Protein 2X3L (pdb70)

Nearest PDB structures (foldseek):
  2x3l-assembly1_A  TM=1.002E+00  e=3.158E-95  Staphylococcus aureus
  2x3l-assembly1_B  TM=9.990E-01  e=1.975E-90  Staphylococcus aureus
  4uqv-assembly3_D  TM=6.414E-01  e=1.002E-10  Methanocaldococcus jannaschii
  4lgl-assembly1_A  TM=5.955E-01  e=3.897E-09  Synechocystis sp. PCC 6803 substr. Kazusa
  4lhd-assembly1_B  TM=5.882E-01  e=4.679E-09  Synechocystis sp. PCC 6803 substr. Kazusa

Sequence (843 aa):
PILNKLESLNQEEAISLHVPGHKNMMTIGHLSQLSMTMDKTEIPGLDDLHHPEEVILKSMKQVEKHSDYDGYFLVNGTTSGILSVIQSFSQKKGDILMARNVHKSVLHALDISQQEGHFIETHQSPLTNHYNKVNLHKLVVLTYPNYYGETFNVEEVIKSLHQLNIPVLIDEAHGAHFGLQGFPDSTLNYQADYVVQSFHKTLPALTMGSVLYIHKNAPYRENIIEYLSYFQTSSPSYLIMASLESAAQFYKTYDSTLFFAKRAQLIECLENKGFEMLQVDDPLKLLIKYEGFTGHDIQNWFMNAHIYLELADDYQALAILPLWHHDDTYLFDSLLRKIEDMILPKKSTQLLTTEGNYKPKWCDLKKAKGKVLARHIVPYPPGIPIIFKGETITENMIELVNEYLETGMIVEGIKNNKILVPILNKLESLNQEEAISLHVPGHKNMTIGHLSQLSMTTMDKTEIPGLDDLHHPEEVILKSMKQVEKHSDYDGYFLVNGTTSGILSVIQSFSQKKGDILMARNVHKSVLHALDISQQEGHFIETHQSPLTNHYNKVNLHKLVVLTYPNYYGETFNVEEVIKSLHQLNIPVLIDEAHGAHFGLQGFPDSTLNYQADYVVQSFHKTLPALTMGSVLYIHKNAPYRENIIEYLSYFQTSSPSYLIMASLESAAQFYKTYDSTLFFAKRAQLIECLENKGFEMLQVDDPLKLLIKYEGFTGHDIQNWFMNAHIYLELADDYQALAILPLWHHDDTYLFDSLLRKIEDMILPKKSVQLLTTEGNYKPKYVTWCDLKKAKGKVLARHIVPYPPGIPIIFKGETITENMIELVNEYLETGMIVEGIKNNKILV

Foldseek 3Di:
DVVVVVVVLVVLVFFELFFFQCGNVQAFDLVPDDCVQFDFPDPVDAFLLDGDPDLQVLQVLLDPDPQWGKGKWQQFLLLLLLLVLLLCLVPDDAEEEELLDDVSNLVSCLVSFGKYKYFQFAADPQPRHTADGDDAQEYEEEPGRQLNAGDPVLVVCVVHVVNVHAYAYEAQVCLLAPAPPFHHDCSVNQHQKYKYNLRGRFQAPPSIIMIIGRPPHPPVVSSSNSSPVSHDSTRTPSRSVRSSRRSVCSVVADQPVVVVLLVVVVVLLVVLQWDWRDHRGSQKTWTAHAAFAQVVVQVLCVVLSYHFHQGARGTTIGGHHSDDDSGRHPSVSSSVSSNPRDDDDHDAGAQRDMWIFGSDFAQLVPQAQPFAQAFKAWRVVGDGRDHGRTGDHPVNSVRVVVCVVVVIDIPQADPNTHHD/DVVVVVVVLVVLVFFELFFFQCTVVQDFDLVPDDCVQFDFPDPVDAFLLHGDPPLLVLQVLLDPAPQKGKGKWQQFVLLLLLLVLLLCLPPDDAEEEELQDDVSNLVSCQVSFGKYKYFQWDADPQPRHTADGDDAQEYEYEPGHPLRAHDPVLVVQVVHVVVPHAYAYADQPCPLAPAPPAHHDCSVRQHQKYKYNCRGNFQAPPSIIMIIGRPPHPPVVSSSNSSCVSDDSTGTPSRSVRSSRRSVCSVPADQPVVVVLLVVVCVLCVVLQWDWGDHRGSQKTWTFHAPFAQVVVQVLCVVLSYHFHATARGTTIGRHHSDDDPGRRPSVSSSVSSNPRDDDDHDDGAARHMWIFGSDPKDWAALVPQAQHFAQAFKAWRVVRDGRDHGRTGHHPVNSVVVVVCVVVPIDIPQADPNTHMD

CATH classification: 3.90.1150.150 (+2 more: 3.40.640.10, 3.90.105.10)

Structure (mmCIF, N/CA/C/O backbone):
data_2X3L
#
_entry.id   2X3L
#
_cell.length_a   50.677
_cell.length_b   137.283
_cell.length_c   62.258
_cell.angle_alpha   90.00
_cell.angle_beta   109.64
_cell.angle_gamma   90.00
#
_symmetry.space_group_name_H-M   'P 1 21 1'
#
loop_
_entity.id
_entity.type
_entity.pdbx_description
1 polymer 'ORN/LYS/ARG DECARBOXYLASE FAMILY PROTEIN'
2 non-polymer "PYRIDOXAL-5'-PHOSPHATE"
3 non-polymer 'SAMARIUM (III) ION'
4 non-polymer 1,2-ETHANEDIOL
5 water water
#
loop_
_atom_site.group_PDB
_atom_site.id
_atom_site.type_symbol
_atom_site.label_atom_id
_atom_site.label_alt_id
_atom_site.label_comp_id
_atom_site.label_asym_id
_atom_site.label_entity_id
_atom_site.label_seq_id
_atom_site.pdbx_PDB_ins_code
_atom_site.Cartn_x
_atom_site.Cartn_y
_atom_site.Cartn_z
_atom_site.occupancy
_atom_site.B_iso_or_equiv
_atom_site.auth_seq_id
_atom_site.auth_comp_id
_atom_site.auth_asym_id
_atom_site.auth_atom_id
_atom_site.pdbx_PDB_model_num
ATOM 1 N N . PRO A 1 5 ? -12.833 7.042 19.346 1.00 41.53 5 PRO A N 1
ATOM 2 C CA . PRO A 1 5 ? -13.518 5.745 19.275 1.00 40.96 5 PRO A CA 1
ATOM 3 C C . PRO A 1 5 ? -12.573 4.543 19.158 1.00 39.00 5 PRO A C 1
ATOM 4 O O . PRO A 1 5 ? -12.840 3.495 19.745 1.00 39.12 5 PRO A O 1
ATOM 8 N N . ILE A 1 6 ? -11.488 4.685 18.406 1.00 37.47 6 ILE A N 1
ATOM 9 C CA . ILE A 1 6 ? -10.499 3.614 18.306 1.00 35.54 6 ILE A CA 1
ATOM 10 C C . ILE A 1 6 ? -9.874 3.349 19.680 1.00 35.82 6 ILE A C 1
ATOM 11 O O . ILE A 1 6 ? -9.753 2.189 20.092 1.00 34.85 6 ILE A O 1
ATOM 16 N N . LEU A 1 7 ? -9.498 4.417 20.382 1.00 36.42 7 LEU A N 1
ATOM 17 C CA . LEU A 1 7 ? -8.910 4.285 21.719 1.00 37.32 7 LEU A CA 1
ATOM 18 C C . LEU A 1 7 ? -9.910 3.696 22.723 1.00 38.84 7 LEU A C 1
ATOM 19 O O . LEU A 1 7 ? -9.562 2.764 23.448 1.00 38.85 7 LEU A O 1
ATOM 24 N N . ASN A 1 8 ? -11.136 4.229 22.749 1.00 40.39 8 ASN A N 1
ATOM 25 C CA . ASN A 1 8 ? -12.201 3.745 23.649 1.00 42.45 8 ASN A CA 1
ATOM 26 C C . ASN A 1 8 ? -12.425 2.229 23.549 1.00 41.58 8 ASN A C 1
ATOM 27 O O . ASN A 1 8 ? -12.604 1.548 24.564 1.00 42.67 8 ASN A O 1
ATOM 32 N N . LYS A 1 9 ? -12.426 1.710 22.328 1.00 40.06 9 LYS A N 1
ATOM 33 C CA . LYS A 1 9 ? -12.529 0.269 22.107 1.00 39.24 9 LYS A CA 1
ATOM 34 C C . LYS A 1 9 ? -11.299 -0.466 22.632 1.00 38.23 9 LYS A C 1
ATOM 35 O O . LYS A 1 9 ? -11.423 -1.460 23.341 1.00 38.34 9 LYS A O 1
ATOM 41 N N . LEU A 1 10 ? -10.114 0.024 22.272 1.00 37.29 10 LEU A N 1
ATOM 42 C CA . LEU A 1 10 ? -8.859 -0.573 22.734 1.00 36.41 10 LEU A CA 1
ATOM 43 C C . LEU A 1 10 ? -8.784 -0.611 24.266 1.00 37.93 10 LEU A C 1
ATOM 44 O O . LEU A 1 10 ? -8.349 -1.611 24.838 1.00 37.61 10 LEU A O 1
ATOM 49 N N . GLU A 1 11 ? -9.224 0.461 24.925 1.00 39.63 11 GLU A N 1
ATOM 50 C CA . GLU A 1 11 ? -9.249 0.498 26.394 1.00 41.47 11 GLU A CA 1
ATOM 51 C C . GLU A 1 11 ? -10.231 -0.506 27.006 1.00 42.46 11 GLU A C 1
ATOM 52 O O . GLU A 1 11 ? -9.915 -1.129 28.018 1.00 43.02 11 GLU A O 1
ATOM 58 N N . SER A 1 12 ? -11.415 -0.644 26.408 1.00 42.79 12 SER A N 1
ATOM 59 C CA . SER A 1 12 ? -12.450 -1.558 26.924 1.00 43.92 12 SER A CA 1
ATOM 60 C C . SER A 1 12 ? -12.048 -3.024 26.713 1.00 42.56 12 SER A C 1
ATOM 61 O O . SER A 1 12 ? -12.455 -3.897 27.478 1.00 43.18 12 SER A O 1
ATOM 64 N N . LEU A 1 13 ? -11.267 -3.288 25.666 1.00 40.50 13 LEU A N 1
ATOM 65 C CA . LEU A 1 13 ? -10.646 -4.603 25.478 1.00 39.30 13 LEU A CA 1
ATOM 66 C C . LEU A 1 13 ? -9.690 -4.926 26.638 1.00 39.67 13 LEU A C 1
ATOM 67 O O . LEU A 1 13 ? -9.670 -6.058 27.128 1.00 39.83 13 LEU A O 1
ATOM 72 N N . ASN A 1 14 ? -8.898 -3.939 27.065 1.00 39.70 14 ASN A N 1
ATOM 73 C CA . ASN A 1 14 ? -8.002 -4.111 28.215 1.00 40.24 14 ASN A CA 1
ATOM 74 C C . ASN A 1 14 ? -8.782 -4.290 29.531 1.00 42.37 14 ASN A C 1
ATOM 75 O O . ASN A 1 14 ? -8.375 -5.075 30.389 1.00 42.73 14 ASN A O 1
ATOM 80 N N . GLN A 1 15 ? -9.894 -3.567 29.682 1.00 43.62 15 GLN A N 1
ATOM 81 C CA . GLN A 1 15 ? -10.718 -3.639 30.903 1.00 46.02 15 GLN A CA 1
ATOM 82 C C . GLN A 1 15 ? -11.515 -4.943 31.042 1.00 46.20 15 GLN A C 1
ATOM 83 O O . GLN A 1 15 ? -12.070 -5.227 32.109 1.00 47.63 15 GLN A O 1
ATOM 89 N N . GLU A 1 16 ? -11.581 -5.722 29.965 1.00 44.34 16 GLU A N 1
ATOM 90 C CA . GLU A 1 16 ? -12.313 -6.983 29.957 1.00 44.61 16 GLU A CA 1
ATOM 91 C C . GLU A 1 16 ? -11.346 -8.164 29.802 1.00 43.01 16 GLU A C 1
ATOM 92 O O . GLU A 1 16 ? -11.715 -9.231 29.309 1.00 42.54 16 GLU A O 1
ATOM 98 N N . GLU A 1 17 ? -10.107 -7.952 30.258 1.00 42.56 17 GLU A N 1
ATOM 99 C CA . GLU A 1 17 ? -8.997 -8.922 30.160 1.00 41.06 17 GLU A CA 1
ATOM 100 C C . GLU A 1 17 ? -9.029 -9.820 28.915 1.00 38.70 17 GLU A C 1
ATOM 101 O O . GLU A 1 17 ? -8.994 -11.046 29.004 1.00 38.88 17 GLU A O 1
ATOM 107 N N . ALA A 1 18 ? -9.064 -9.189 27.747 1.00 36.55 18 ALA A N 1
ATOM 108 C CA . ALA A 1 18 ? -9.142 -9.922 26.494 1.00 34.07 18 ALA A CA 1
ATOM 109 C C . ALA A 1 18 ? -7.954 -10.870 26.349 1.00 31.99 18 ALA A C 1
ATOM 110 O O . ALA A 1 18 ? -6.802 -10.455 26.525 1.00 31.31 18 ALA A O 1
ATOM 112 N N . ILE A 1 19 ? -8.249 -12.135 26.045 1.00 30.41 19 ILE A N 1
ATOM 113 C CA . ILE A 1 19 ? -7.226 -13.155 25.811 1.00 28.84 19 ILE A CA 1
ATOM 114 C C . ILE A 1 19 ? -7.026 -13.354 24.303 1.00 26.87 19 ILE A C 1
ATOM 115 O O . ILE A 1 19 ? -7.948 -13.763 23.587 1.00 26.53 19 ILE A O 1
ATOM 120 N N . SER A 1 20 ? -5.814 -13.069 23.834 1.00 25.27 20 SER A N 1
ATOM 121 C CA . SER A 1 20 ? -5.466 -13.212 22.422 1.00 23.36 20 SER A CA 1
ATOM 122 C C . SER A 1 20 ? -5.080 -14.636 22.027 1.00 22.45 20 SER A C 1
ATOM 123 O O . SER A 1 20 ? -4.168 -15.227 22.600 1.00 22.08 20 SER A O 1
ATOM 126 N N . LEU A 1 21 ? -5.796 -15.175 21.047 1.00 21.35 21 LEU A N 1
ATOM 127 C CA . LEU A 1 21 ? -5.305 -16.301 20.258 1.00 20.47 21 LEU A CA 1
ATOM 128 C C . LEU A 1 21 ? -5.201 -15.843 18.797 1.00 19.16 21 LEU A C 1
ATOM 129 O O . LEU A 1 21 ? -5.490 -16.589 17.858 1.00 18.97 21 LEU A O 1
ATOM 134 N N . HIS A 1 22 ? -4.788 -14.590 18.626 1.00 18.93 22 HIS A N 1
ATOM 135 C CA . HIS A 1 22 ? -4.668 -13.970 17.308 1.00 18.11 22 HIS A CA 1
ATOM 136 C C . HIS A 1 22 ? -3.316 -13.260 17.156 1.00 17.57 22 HIS A C 1
ATOM 137 O O . HIS A 1 22 ? -2.529 -13.189 18.098 1.00 18.26 22 HIS A O 1
ATOM 144 N N . VAL A 1 23 ? -3.051 -12.764 15.953 1.00 16.95 23 VAL A N 1
ATOM 145 C CA . VAL A 1 23 ? -1.871 -11.950 15.683 1.00 16.85 23 VAL A CA 1
ATOM 146 C C . VAL A 1 23 ? -2.075 -10.585 16.353 1.00 18.01 23 VAL A C 1
ATOM 147 O O . VAL A 1 23 ? -3.215 -10.145 16.510 1.00 18.60 23 VAL A O 1
ATOM 151 N N . PRO A 1 24 ? -0.986 -9.921 16.793 1.00 18.80 24 PRO A N 1
ATOM 152 C CA . PRO A 1 24 ? 0.425 -10.286 16.697 1.00 18.69 24 PRO A CA 1
ATOM 153 C C . PRO A 1 24 ? 0.903 -11.236 17.792 1.00 19.53 24 PRO A C 1
ATOM 154 O O . PRO A 1 24 ? 0.183 -11.499 18.754 1.00 21.61 24 PRO A O 1
ATOM 158 N N . GLY A 1 25 ? 2.142 -11.692 17.666 1.00 19.48 25 GLY A N 1
ATOM 159 C CA . GLY A 1 25 ? 2.666 -12.752 18.506 1.00 19.91 25 GLY A CA 1
ATOM 160 C C . GLY A 1 25 ? 3.106 -12.387 19.907 1.00 20.95 25 GLY A C 1
ATOM 161 O O . GLY A 1 25 ? 3.602 -13.261 20.605 1.00 21.91 25 GLY A O 1
ATOM 162 N N . HIS A 1 26 ? 2.978 -11.115 20.314 1.00 21.16 26 HIS A N 1
ATOM 163 C CA . HIS A 1 26 ? 3.199 -10.725 21.723 1.00 21.92 26 HIS A CA 1
ATOM 164 C C . HIS A 1 26 ? 1.943 -10.899 22.598 1.00 22.70 26 HIS A C 1
ATOM 165 O O . HIS A 1 26 ? 2.032 -10.869 23.829 1.00 23.30 26 HIS A O 1
ATOM 172 N N . LYS A 1 27 ? 0.786 -11.093 21.958 1.00 22.57 27 LYS A N 1
ATOM 173 C CA . LYS A 1 27 ? -0.446 -11.550 22.632 1.00 23.48 27 LYS A CA 1
ATOM 174 C C . LYS A 1 27 ? -0.934 -10.588 23.715 1.00 24.62 27 LYS A C 1
ATOM 175 O O . LYS A 1 27 ? -1.146 -10.983 24.862 1.00 25.39 27 LYS A O 1
ATOM 181 N N . ASN A 1 28 ? -1.119 -9.324 23.337 1.00 24.67 28 ASN A N 1
ATOM 182 C CA . ASN A 1 28 ? -1.460 -8.258 24.285 1.00 25.84 28 ASN A CA 1
ATOM 183 C C . ASN A 1 28 ? -0.344 -8.034 25.318 1.00 26.95 28 ASN A C 1
ATOM 184 O O . ASN A 1 28 ? -0.599 -7.830 26.511 1.00 28.46 28 ASN A O 1
ATOM 189 N N A MET A 1 29 ? 0.892 -8.095 24.832 0.50 26.41 29 MET A N 1
ATOM 190 N N B MET A 1 29 ? 0.891 -8.061 24.824 0.50 26.49 29 MET A N 1
ATOM 191 C CA A MET A 1 29 ? 2.097 -7.833 25.618 0.50 27.05 29 MET A CA 1
ATOM 192 C CA B MET A 1 29 ? 2.116 -7.831 25.599 0.50 27.18 29 MET A CA 1
ATOM 193 C C A MET A 1 29 ? 2.276 -8.803 26.775 0.50 28.19 29 MET A C 1
ATOM 194 C C B MET A 1 29 ? 2.262 -8.794 26.776 0.50 28.27 29 MET A C 1
ATOM 195 O O A MET A 1 29 ? 2.876 -8.455 27.787 0.50 29.58 29 MET A O 1
ATOM 196 O O B MET A 1 29 ? 2.819 -8.429 27.807 0.50 29.69 29 MET A O 1
ATOM 205 N N . THR A 1 30 ? 1.764 -10.021 26.615 1.00 28.05 30 THR A N 1
ATOM 206 C CA . THR A 1 30 ? 1.936 -11.068 27.619 1.00 29.14 30 THR A CA 1
ATOM 207 C C . THR A 1 30 ? 3.068 -12.018 27.240 1.00 28.59 30 THR A C 1
ATOM 208 O O . THR A 1 30 ? 3.624 -12.692 28.099 1.00 29.32 30 THR A O 1
ATOM 212 N N . ILE A 1 31 ? 3.378 -12.087 25.948 1.00 27.46 31 ILE A N 1
ATOM 213 C CA . ILE A 1 31 ? 4.436 -12.949 25.435 1.00 27.07 31 ILE A CA 1
ATOM 214 C C . ILE A 1 31 ? 5.566 -12.080 24.886 1.00 26.57 31 ILE A C 1
ATOM 215 O O . ILE A 1 31 ? 5.316 -11.134 24.156 1.00 25.79 31 ILE A O 1
ATOM 220 N N . GLY A 1 32 ? 6.800 -12.394 25.266 1.00 27.38 32 GLY A N 1
ATOM 221 C CA . GLY A 1 32 ? 7.977 -11.698 24.773 1.00 27.32 32 GLY A CA 1
ATOM 222 C C . GLY A 1 32 ? 8.551 -10.726 25.787 1.00 28.45 32 GLY A C 1
ATOM 223 O O . GLY A 1 32 ? 8.204 -10.763 26.962 1.00 29.04 32 GLY A O 1
ATOM 224 N N . HIS A 1 33 ? 9.438 -9.853 25.314 1.00 28.70 33 HIS A N 1
ATOM 225 C CA . HIS A 1 33 ? 10.123 -8.896 26.166 1.00 29.92 33 HIS A CA 1
ATOM 226 C C . HIS A 1 33 ? 9.982 -7.460 25.642 1.00 29.85 33 HIS A C 1
ATOM 227 O O . HIS A 1 33 ? 10.875 -6.632 25.835 1.00 30.09 33 HIS A O 1
ATOM 234 N N . LEU A 1 34 ? 8.837 -7.162 25.030 1.00 29.54 34 LEU A N 1
ATOM 235 C CA . LEU A 1 34 ? 8.548 -5.814 24.521 1.00 29.84 34 LEU A CA 1
ATOM 236 C C . LEU A 1 34 ? 8.151 -4.822 25.628 1.00 31.46 34 LEU A C 1
ATOM 237 O O . LEU A 1 34 ? 7.907 -3.642 25.357 1.00 31.72 34 LEU A O 1
ATOM 242 N N . SER A 1 35 ? 8.078 -5.300 26.869 1.00 32.99 35 SER A N 1
ATOM 243 C CA . SER A 1 35 ? 8.005 -4.423 28.041 1.00 34.61 35 SER A CA 1
ATOM 244 C C . SER A 1 35 ? 9.305 -3.616 28.249 1.00 35.31 35 SER A C 1
ATOM 245 O O . SER A 1 35 ? 9.326 -2.669 29.024 1.00 36.39 35 SER A O 1
ATOM 248 N N . GLN A 1 36 ? 10.379 -4.001 27.557 1.00 35.01 36 GLN A N 1
ATOM 249 C CA . GLN A 1 36 ? 11.631 -3.231 27.553 1.00 35.69 36 GLN A CA 1
ATOM 250 C C . GLN A 1 36 ? 11.556 -2.012 26.630 1.00 34.75 36 GLN A C 1
ATOM 251 O O . GLN A 1 36 ? 12.415 -1.129 26.696 1.00 34.76 36 GLN A O 1
ATOM 257 N N . LEU A 1 37 ? 10.536 -1.969 25.769 1.00 33.31 37 LEU A N 1
ATOM 258 C CA . LEU A 1 37 ? 10.317 -0.812 24.911 1.00 32.47 37 LEU A CA 1
ATOM 259 C C . LEU A 1 37 ? 9.478 0.251 25.618 1.00 33.28 37 LEU A C 1
ATOM 260 O O . LEU A 1 37 ? 8.706 -0.046 26.533 1.00 33.39 37 LEU A O 1
ATOM 265 N N . SER A 1 38 ? 9.668 1.497 25.191 1.00 33.33 38 SER A N 1
ATOM 266 C CA . SER A 1 38 ? 8.810 2.610 25.574 1.00 34.08 38 SER A CA 1
ATOM 267 C C . SER A 1 38 ? 8.590 3.500 24.354 1.00 33.45 38 SER A C 1
ATOM 268 O O . SER A 1 38 ? 9.432 3.543 23.446 1.00 32.91 38 SER A O 1
ATOM 271 N N . MET A 1 39 ? 7.462 4.204 24.327 1.00 33.53 39 MET A N 1
ATOM 272 C CA . MET A 1 39 ? 7.182 5.145 23.248 1.00 33.09 39 MET A CA 1
ATOM 273 C C . MET A 1 39 ? 8.076 6.379 23.344 1.00 33.09 39 MET A C 1
ATOM 274 O O . MET A 1 39 ? 8.102 7.192 22.423 1.00 32.91 39 MET A O 1
ATOM 279 N N . THR A 1 40 ? 8.804 6.525 24.450 1.00 33.19 40 THR A N 1
ATOM 280 C CA . THR A 1 40 ? 9.885 7.519 24.523 1.00 33.43 40 THR A CA 1
ATOM 281 C C . THR A 1 40 ? 10.986 7.217 23.488 1.00 31.63 40 THR A C 1
ATOM 282 O O . THR A 1 40 ? 11.672 8.138 23.038 1.00 31.91 40 THR A O 1
ATOM 286 N N . MET A 1 41 ? 11.136 5.942 23.118 1.00 29.94 41 MET A N 1
ATOM 287 C CA . MET A 1 41 ? 12.148 5.495 22.141 1.00 28.80 41 MET A CA 1
ATOM 288 C C . MET A 1 41 ? 11.702 5.628 20.675 1.00 27.37 41 MET A C 1
ATOM 289 O O . MET A 1 41 ? 12.427 5.219 19.762 1.00 26.89 41 MET A O 1
ATOM 294 N N . ASP A 1 42 ? 10.510 6.168 20.443 1.00 26.96 42 ASP A N 1
ATOM 295 C CA . ASP A 1 42 ? 10.044 6.452 19.086 1.00 25.77 42 ASP A CA 1
ATOM 296 C C . ASP A 1 42 ? 10.708 7.751 18.589 1.00 26.29 42 ASP A C 1
ATOM 297 O O . ASP A 1 42 ? 10.176 8.843 18.759 1.00 26.09 42 ASP A O 1
ATOM 302 N N . LYS A 1 43 ? 11.882 7.601 17.983 1.00 26.53 43 LYS A N 1
ATOM 303 C CA . LYS A 1 43 ? 12.739 8.723 17.597 1.00 27.43 43 LYS A CA 1
ATOM 304 C C . LYS A 1 43 ? 12.932 8.734 16.073 1.00 27.03 43 LYS A C 1
ATOM 305 O O . LYS A 1 43 ? 12.019 8.351 15.338 1.00 26.32 43 LYS A O 1
ATOM 311 N N . THR A 1 44 ? 14.100 9.165 15.596 1.00 27.63 44 THR A N 1
ATOM 312 C CA . THR A 1 44 ? 14.333 9.342 14.161 1.00 27.46 44 THR A CA 1
ATOM 313 C C . THR A 1 44 ? 15.829 9.240 13.818 1.00 28.30 44 THR A C 1
ATOM 314 O O . THR A 1 44 ? 16.638 8.925 14.689 1.00 28.37 44 THR A O 1
ATOM 318 N N . GLU A 1 45 ? 16.196 9.512 12.561 1.00 28.76 45 GLU A N 1
ATOM 319 C CA . GLU A 1 45 ? 17.597 9.391 12.126 1.00 29.79 45 GLU A CA 1
ATOM 320 C C . GLU A 1 45 ? 18.516 10.511 12.665 1.00 31.23 45 GLU A C 1
ATOM 321 O O . GLU A 1 45 ? 19.250 11.143 11.909 1.00 31.63 45 GLU A O 1
ATOM 327 N N . ILE A 1 46 ? 18.475 10.724 13.986 1.00 32.08 46 ILE A N 1
ATOM 328 C CA . ILE A 1 46 ? 19.416 11.603 14.684 1.00 33.36 46 ILE A CA 1
ATOM 329 C C . ILE A 1 46 ? 20.775 10.899 14.800 1.00 33.82 46 ILE A C 1
ATOM 330 O O . ILE A 1 46 ? 20.839 9.673 14.742 1.00 33.11 46 ILE A O 1
ATOM 335 N N . PRO A 1 47 ? 21.869 11.665 14.957 1.00 35.46 47 PRO A N 1
ATOM 336 C CA . PRO A 1 47 ? 23.172 10.997 15.135 1.00 36.32 47 PRO A CA 1
ATOM 337 C C . PRO A 1 47 ? 23.170 10.048 16.346 1.00 36.66 47 PRO A C 1
ATOM 338 O O . PRO A 1 47 ? 22.671 10.419 17.410 1.00 37.14 47 PRO A O 1
ATOM 342 N N . GLY A 1 48 ? 23.707 8.840 16.169 1.00 36.83 48 GLY A N 1
ATOM 343 C CA . GLY A 1 48 ? 23.652 7.785 17.188 1.00 37.28 48 GLY A CA 1
ATOM 344 C C . GLY A 1 48 ? 22.723 6.659 16.751 1.00 36.64 48 GLY A C 1
ATOM 345 O O . GLY A 1 48 ? 23.047 5.470 16.871 1.00 36.75 48 GLY A O 1
ATOM 346 N N . LEU A 1 49 ? 21.547 7.031 16.263 1.00 36.03 49 LEU A N 1
ATOM 347 C CA . LEU A 1 49 ? 20.684 6.083 15.585 1.00 35.04 49 LEU A CA 1
ATOM 348 C C . LEU A 1 49 ? 21.127 6.094 14.134 1.00 34.77 49 LEU A C 1
ATOM 349 O O . LEU A 1 49 ? 21.704 7.076 13.664 1.00 36.10 49 LEU A O 1
ATOM 354 N N . ASP A 1 50 ? 20.880 5.003 13.426 1.00 33.72 50 ASP A N 1
ATOM 355 C CA . ASP A 1 50 ? 21.485 4.797 12.106 1.00 33.13 50 ASP A CA 1
ATOM 356 C C . ASP A 1 50 ? 20.569 5.378 11.007 1.00 32.49 50 ASP A C 1
ATOM 357 O O . ASP A 1 50 ? 20.179 6.550 11.083 1.00 32.40 50 ASP A O 1
ATOM 362 N N . ASP A 1 51 ? 20.238 4.565 9.999 1.00 31.48 51 ASP A N 1
ATOM 363 C CA . ASP A 1 51 ? 19.338 4.943 8.913 1.00 30.68 51 ASP A CA 1
ATOM 364 C C . ASP A 1 51 ? 18.942 3.640 8.205 1.00 29.20 51 ASP A C 1
ATOM 365 O O . ASP A 1 51 ? 19.774 3.008 7.568 1.00 28.88 51 ASP A O 1
ATOM 370 N N . LEU A 1 52 ? 17.682 3.229 8.340 1.00 28.12 52 LEU A N 1
ATOM 371 C CA . LEU A 1 52 ? 17.217 1.936 7.803 1.00 27.25 52 LEU A CA 1
ATOM 372 C C . LEU A 1 52 ? 17.475 1.800 6.301 1.00 27.44 52 LEU A C 1
ATOM 373 O O . LEU A 1 52 ? 17.689 0.700 5.804 1.00 26.57 52 LEU A O 1
ATOM 378 N N . HIS A 1 53 ? 17.460 2.921 5.589 1.00 28.38 53 HIS A N 1
ATOM 379 C CA . HIS A 1 53 ? 17.630 2.916 4.139 1.00 29.69 53 HIS A CA 1
ATOM 380 C C . HIS A 1 53 ? 19.099 2.993 3.709 1.00 31.16 53 HIS A C 1
ATOM 381 O O . HIS A 1 53 ? 19.414 2.767 2.536 1.00 32.26 53 HIS A O 1
ATOM 388 N N . HIS A 1 54 ? 19.985 3.308 4.655 1.00 32.19 54 HIS A N 1
ATOM 389 C CA . HIS A 1 54 ? 21.435 3.342 4.421 1.00 33.66 54 HIS A CA 1
ATOM 390 C C . HIS A 1 54 ? 22.178 2.896 5.682 1.00 33.73 54 HIS A C 1
ATOM 391 O O . HIS A 1 54 ? 22.890 3.686 6.288 1.00 34.52 54 HIS A O 1
ATOM 398 N N . PRO A 1 55 ? 22.001 1.626 6.092 1.00 33.24 55 PRO A N 1
ATOM 399 C CA . PRO A 1 55 ? 22.532 1.183 7.385 1.00 33.67 55 PRO A CA 1
ATOM 400 C C . PRO A 1 55 ? 24.018 0.838 7.342 1.00 34.51 55 PRO A C 1
ATOM 401 O O . PRO A 1 55 ? 24.422 -0.019 6.559 1.00 34.44 55 PRO A O 1
ATOM 405 N N . GLU A 1 56 ? 24.810 1.509 8.175 1.00 35.55 56 GLU A N 1
ATOM 406 C CA . GLU A 1 56 ? 26.248 1.220 8.311 1.00 36.81 56 GLU A CA 1
ATOM 407 C C . GLU A 1 56 ? 26.758 1.333 9.765 1.00 37.65 56 GLU A C 1
ATOM 408 O O . GLU A 1 56 ? 27.974 1.354 9.995 1.00 38.93 56 GLU A O 1
ATOM 414 N N . GLU A 1 57 ? 25.842 1.385 10.737 1.00 36.76 57 GLU A N 1
ATOM 415 C CA . GLU A 1 57 ? 26.199 1.463 12.157 1.00 37.43 57 GLU A CA 1
ATOM 416 C C . GLU A 1 57 ? 25.286 0.547 12.996 1.00 36.54 57 GLU A C 1
ATOM 417 O O . GLU A 1 57 ? 25.313 -0.672 12.822 1.00 36.18 57 GLU A O 1
ATOM 423 N N . VAL A 1 58 ? 24.467 1.112 13.882 1.00 36.34 58 VAL A N 1
ATOM 424 C CA . VAL A 1 58 ? 23.743 0.304 14.877 1.00 35.90 58 VAL A CA 1
ATOM 425 C C . VAL A 1 58 ? 22.684 -0.626 14.247 1.00 34.53 58 VAL A C 1
ATOM 426 O O . VAL A 1 58 ? 22.464 -1.735 14.742 1.00 34.37 58 VAL A O 1
ATOM 430 N N . ILE A 1 59 ? 22.053 -0.178 13.161 1.00 33.54 59 ILE A N 1
ATOM 431 C CA . ILE A 1 59 ? 21.025 -0.962 12.459 1.00 32.33 59 ILE A CA 1
ATOM 432 C C . ILE A 1 59 ? 21.639 -2.055 11.575 1.00 32.39 59 ILE A C 1
ATOM 433 O O . ILE A 1 59 ? 21.047 -3.126 11.402 1.00 31.68 59 ILE A O 1
ATOM 438 N N . LEU A 1 60 ? 22.816 -1.782 11.014 1.00 33.20 60 LEU A N 1
ATOM 439 C CA . LEU A 1 60 ? 23.602 -2.804 10.315 1.00 33.65 60 LEU A CA 1
ATOM 440 C C . LEU A 1 60 ? 24.041 -3.898 11.290 1.00 34.16 60 LEU A C 1
ATOM 441 O O . LEU A 1 60 ? 23.944 -5.088 10.981 1.00 33.75 60 LEU A O 1
ATOM 446 N N . LYS A 1 61 ? 24.531 -3.485 12.462 1.00 34.82 61 LYS A N 1
ATOM 447 C CA . LYS A 1 61 ? 24.912 -4.428 13.516 1.00 35.20 61 LYS A CA 1
ATOM 448 C C . LYS A 1 61 ? 23.706 -5.262 13.955 1.00 34.02 61 LYS A C 1
ATOM 449 O O . LYS A 1 61 ? 23.814 -6.480 14.118 1.00 34.25 61 LYS A O 1
ATOM 455 N N . SER A 1 62 ? 22.555 -4.608 14.102 1.00 32.71 62 SER A N 1
ATOM 456 C CA . SER A 1 62 ? 21.307 -5.294 14.437 1.00 31.41 62 SER A CA 1
ATOM 457 C C . SER A 1 62 ? 20.856 -6.264 13.341 1.00 30.69 62 SER A C 1
ATOM 458 O O . SER A 1 62 ? 20.344 -7.332 13.654 1.00 30.77 62 SER A O 1
ATOM 461 N N . MET A 1 63 ? 21.043 -5.902 12.069 1.00 30.26 63 MET A N 1
ATOM 462 C CA . MET A 1 63 ? 20.761 -6.815 10.943 1.00 29.54 63 MET A CA 1
ATOM 463 C C . MET A 1 63 ? 21.584 -8.095 11.075 1.00 30.20 63 MET A C 1
ATOM 464 O O . MET A 1 63 ? 21.072 -9.186 10.865 1.00 29.54 63 MET A O 1
ATOM 469 N N . LYS A 1 64 ? 22.853 -7.953 11.447 1.00 31.80 64 LYS A N 1
ATOM 470 C CA . LYS A 1 64 ? 23.729 -9.109 11.633 1.00 32.89 64 LYS A CA 1
ATOM 471 C C . LYS A 1 64 ? 23.142 -10.053 12.689 1.00 32.54 64 LYS A C 1
ATOM 472 O O . LYS A 1 64 ? 23.179 -11.271 12.524 1.00 32.81 64 LYS A O 1
ATOM 478 N N . GLN A 1 65 ? 22.593 -9.492 13.765 1.00 31.95 65 GLN A N 1
ATOM 479 C CA . GLN A 1 65 ? 21.972 -10.317 14.813 1.00 31.56 65 GLN A CA 1
ATOM 480 C C . GLN A 1 65 ? 20.640 -10.945 14.358 1.00 29.71 65 GLN A C 1
ATOM 481 O O . GLN A 1 65 ? 20.239 -11.988 14.885 1.00 29.90 65 GLN A O 1
ATOM 487 N N . VAL A 1 66 ? 19.966 -10.334 13.382 1.00 27.84 66 VAL A N 1
ATOM 488 C CA . VAL A 1 66 ? 18.712 -10.905 12.842 1.00 26.27 66 VAL A CA 1
ATOM 489 C C . VAL A 1 66 ? 18.934 -12.167 12.003 1.00 25.58 66 VAL A C 1
ATOM 490 O O . VAL A 1 66 ? 17.984 -12.874 11.659 1.00 24.74 66 VAL A O 1
ATOM 494 N N . GLU A 1 67 ? 20.189 -12.437 11.673 1.00 25.93 67 GLU A N 1
ATOM 495 C CA . GLU A 1 67 ? 20.550 -13.594 10.884 1.00 25.68 67 GLU A CA 1
ATOM 496 C C . GLU A 1 67 ? 20.047 -14.902 11.486 1.00 25.03 67 GLU A C 1
ATOM 497 O O . GLU A 1 67 ? 20.180 -15.163 12.682 1.00 24.89 67 GLU A O 1
ATOM 503 N N . LYS A 1 68 ? 19.437 -15.702 10.627 1.00 24.28 68 LYS A N 1
ATOM 504 C CA . LYS A 1 68 ? 19.044 -17.063 10.958 1.00 24.36 68 LYS A CA 1
ATOM 505 C C . LYS A 1 68 ? 19.925 -18.031 10.182 1.00 25.19 68 LYS A C 1
ATOM 506 O O . LYS A 1 68 ? 20.197 -19.137 10.656 1.00 26.32 68 LYS A O 1
ATOM 512 N N . HIS A 1 69 ? 20.378 -17.602 9.002 1.00 24.46 69 HIS A N 1
ATOM 513 C CA . HIS A 1 69 ? 21.170 -18.442 8.108 1.00 25.25 69 HIS A CA 1
ATOM 514 C C . HIS A 1 69 ? 22.293 -17.617 7.467 1.00 25.69 69 HIS A C 1
ATOM 515 O O . HIS A 1 69 ? 22.090 -16.472 7.045 1.00 24.46 69 HIS A O 1
ATOM 522 N N . SER A 1 70 ? 23.476 -18.207 7.398 1.00 26.99 70 SER A N 1
ATOM 523 C CA . SER A 1 70 ? 24.669 -17.515 6.905 1.00 28.00 70 SER A CA 1
ATOM 524 C C . SER A 1 70 ? 24.654 -17.299 5.383 1.00 27.64 70 SER A C 1
ATOM 525 O O . SER A 1 70 ? 25.454 -16.527 4.868 1.00 27.99 70 SER A O 1
ATOM 528 N N . ASP A 1 71 ? 23.749 -17.969 4.671 1.00 26.52 71 ASP A N 1
ATOM 529 C CA . ASP A 1 71 ? 23.611 -17.763 3.227 1.00 26.42 71 ASP A CA 1
ATOM 530 C C . ASP A 1 71 ? 22.718 -16.558 2.876 1.00 24.99 71 ASP A C 1
ATOM 531 O O . ASP A 1 71 ? 22.560 -16.251 1.705 1.00 24.61 71 ASP A O 1
ATOM 536 N N . TYR A 1 72 ? 22.165 -15.885 3.890 1.00 23.94 72 TYR A N 1
ATOM 537 C CA . TYR A 1 72 ? 21.236 -14.766 3.696 1.00 23.01 72 TYR A CA 1
ATOM 538 C C . TYR A 1 72 ? 21.613 -13.495 4.445 1.00 23.23 72 TYR A C 1
ATOM 539 O O . TYR A 1 72 ? 22.202 -13.544 5.520 1.00 23.34 72 TYR A O 1
ATOM 548 N N . ASP A 1 73 ? 21.208 -12.368 3.864 1.00 23.28 73 ASP A N 1
ATOM 549 C CA . ASP A 1 73 ? 21.213 -11.067 4.517 1.00 23.15 73 ASP A CA 1
ATOM 550 C C . ASP A 1 73 ? 19.780 -10.729 4.868 1.00 22.28 73 ASP A C 1
ATOM 551 O O . ASP A 1 73 ? 18.911 -10.782 4.001 1.00 20.91 73 ASP A O 1
ATOM 556 N N . GLY A 1 74 ? 19.539 -10.400 6.139 1.00 22.41 74 GLY A N 1
ATOM 557 C CA . GLY A 1 74 ? 18.214 -10.022 6.617 1.00 22.08 74 GLY A CA 1
ATOM 558 C C . GLY A 1 74 ? 18.041 -8.515 6.551 1.00 22.31 74 GLY A C 1
ATOM 559 O O . GLY A 1 74 ? 18.982 -7.769 6.817 1.00 22.97 74 GLY A O 1
ATOM 560 N N . TYR A 1 75 ? 16.842 -8.073 6.177 1.00 22.05 75 TYR A N 1
ATOM 561 C CA . TYR A 1 75 ? 16.502 -6.644 6.091 1.00 22.19 75 TYR A CA 1
ATOM 562 C C . TYR A 1 75 ? 15.222 -6.346 6.862 1.00 21.61 75 TYR A C 1
ATOM 563 O O . TYR A 1 75 ? 14.206 -7.006 6.643 1.00 21.49 75 TYR A O 1
ATOM 572 N N . PHE A 1 76 ? 15.262 -5.356 7.756 1.00 21.45 76 PHE A N 1
ATOM 573 C CA . PHE A 1 76 ? 14.070 -4.997 8.534 1.00 21.03 76 PHE A CA 1
ATOM 574 C C . PHE A 1 76 ? 12.986 -4.429 7.624 1.00 19.89 76 PHE A C 1
ATOM 575 O O . PHE A 1 76 ? 13.292 -3.696 6.679 1.00 19.84 76 PHE A O 1
ATOM 583 N N . LEU A 1 77 ? 11.736 -4.793 7.914 1.00 18.59 77 LEU A N 1
ATOM 584 C CA . LEU A 1 77 ? 10.568 -4.270 7.223 1.00 18.02 77 LEU A CA 1
ATOM 585 C C . LEU A 1 77 ? 9.619 -3.646 8.252 1.00 17.95 77 LEU A C 1
ATOM 586 O O . LEU A 1 77 ? 9.212 -4.314 9.207 1.00 17.69 77 LEU A O 1
ATOM 591 N N . VAL A 1 78 ? 9.292 -2.366 8.080 1.00 17.80 78 VAL A N 1
ATOM 592 C CA . VAL A 1 78 ? 8.364 -1.680 8.985 1.00 17.91 78 VAL A CA 1
ATOM 593 C C . VAL A 1 78 ? 6.963 -1.559 8.374 1.00 17.35 78 VAL A C 1
ATOM 594 O O . VAL A 1 78 ? 6.011 -1.243 9.083 1.00 17.74 78 VAL A O 1
ATOM 598 N N . ASN A 1 79 ? 6.853 -1.809 7.066 1.00 16.52 79 ASN A N 1
ATOM 599 C CA . ASN A 1 79 ? 5.569 -1.875 6.363 1.00 16.04 79 ASN A CA 1
ATOM 600 C C . ASN A 1 79 ? 5.193 -3.318 5.999 1.00 15.15 79 ASN A C 1
ATOM 601 O O . ASN A 1 79 ? 4.727 -3.595 4.901 1.00 14.10 79 ASN A O 1
ATOM 606 N N . GLY A 1 80 ? 5.415 -4.230 6.935 1.00 15.60 80 GLY A N 1
ATOM 607 C CA . GLY A 1 80 ? 4.995 -5.615 6.794 1.00 15.75 80 GLY A CA 1
ATOM 608 C C . GLY A 1 80 ? 5.752 -6.417 5.752 1.00 15.54 80 GLY A C 1
ATOM 609 O O . GLY A 1 80 ? 6.667 -5.925 5.110 1.00 16.14 80 GLY A O 1
ATOM 610 N N . THR A 1 81 ? 5.358 -7.676 5.607 1.00 15.72 81 THR A N 1
ATOM 611 C CA . THR A 1 81 ? 5.881 -8.549 4.571 1.00 15.49 81 THR A CA 1
ATOM 612 C C . THR A 1 81 ? 5.450 -8.026 3.207 1.00 15.71 81 THR A C 1
ATOM 613 O O . THR A 1 81 ? 6.133 -8.233 2.217 1.00 15.70 81 THR A O 1
ATOM 617 N N . THR A 1 82 ? 4.305 -7.345 3.175 1.00 16.12 82 THR A N 1
ATOM 618 C CA . THR A 1 82 ? 3.832 -6.636 1.999 1.00 15.81 82 THR A CA 1
ATOM 619 C C . THR A 1 82 ? 4.949 -5.849 1.312 1.00 16.57 82 THR A C 1
ATOM 620 O O . THR A 1 82 ? 5.215 -6.065 0.124 1.00 16.69 82 THR A O 1
ATOM 624 N N . SER A 1 83 ? 5.619 -4.969 2.055 1.00 16.77 83 SER A N 1
ATOM 625 C CA . SER A 1 83 ? 6.664 -4.113 1.463 1.00 17.31 83 SER A CA 1
ATOM 626 C C . SER A 1 83 ? 7.790 -4.943 0.854 1.00 17.12 83 SER A C 1
ATOM 627 O O . SER A 1 83 ? 8.286 -4.638 -0.243 1.00 16.92 83 SER A O 1
ATOM 630 N N . GLY A 1 84 ? 8.157 -6.003 1.569 1.00 16.96 84 GLY A N 1
ATOM 631 C CA . GLY A 1 84 ? 9.095 -7.004 1.079 1.00 16.62 84 GLY A CA 1
ATOM 632 C C . GLY A 1 84 ? 8.619 -7.664 -0.198 1.00 16.06 84 GLY A C 1
ATOM 633 O O . GLY A 1 84 ? 9.362 -7.740 -1.163 1.00 16.20 84 GLY A O 1
ATOM 634 N N . ILE A 1 85 ? 7.372 -8.133 -0.223 1.00 15.55 85 ILE A N 1
ATOM 635 C CA . ILE A 1 85 ? 6.866 -8.775 -1.437 1.00 15.01 85 ILE A CA 1
ATOM 636 C C . ILE A 1 85 ? 6.920 -7.790 -2.614 1.00 14.93 85 ILE A C 1
ATOM 637 O O . ILE A 1 85 ? 7.368 -8.133 -3.694 1.00 14.63 85 ILE A O 1
ATOM 642 N N . LEU A 1 86 ? 6.495 -6.555 -2.382 1.00 14.67 86 LEU A N 1
ATOM 643 C CA . LEU A 1 86 ? 6.504 -5.534 -3.430 1.00 14.82 86 LEU A CA 1
ATOM 644 C C . LEU A 1 86 ? 7.928 -5.266 -3.955 1.00 14.88 86 LEU A C 1
ATOM 645 O O . LEU A 1 86 ? 8.150 -5.143 -5.154 1.00 14.96 86 LEU A O 1
ATOM 650 N N . SER A 1 87 ? 8.896 -5.237 -3.051 1.00 14.26 87 SER A N 1
ATOM 651 C CA . SER A 1 87 ? 10.273 -4.924 -3.428 1.00 14.67 87 SER A CA 1
ATOM 652 C C . SER A 1 87 ? 10.913 -6.010 -4.322 1.00 14.98 87 SER A C 1
ATOM 653 O O . SER A 1 87 ? 11.519 -5.710 -5.337 1.00 15.41 87 SER A O 1
ATOM 658 N N . VAL A 1 88 ? 10.735 -7.267 -3.960 1.00 14.89 88 VAL A N 1
ATOM 659 C CA . VAL A 1 88 ? 11.253 -8.383 -4.752 1.00 15.19 88 VAL A CA 1
ATOM 660 C C . VAL A 1 88 ? 10.660 -8.423 -6.162 1.00 15.81 88 VAL A C 1
ATOM 661 O O . VAL A 1 88 ? 11.393 -8.470 -7.139 1.00 16.50 88 VAL A O 1
ATOM 665 N N . ILE A 1 89 ? 9.330 -8.365 -6.261 1.00 15.61 89 ILE A N 1
ATOM 666 C CA . ILE A 1 89 ? 8.648 -8.508 -7.542 1.00 15.95 89 ILE A CA 1
ATOM 667 C C . ILE A 1 89 ? 8.932 -7.368 -8.506 1.00 17.12 89 ILE A C 1
ATOM 668 O O . ILE A 1 89 ? 9.170 -7.610 -9.693 1.00 17.48 89 ILE A O 1
ATOM 673 N N . GLN A 1 90 ? 8.933 -6.139 -7.993 1.00 17.55 90 GLN A N 1
ATOM 674 C CA . GLN A 1 90 ? 9.232 -4.942 -8.792 1.00 19.37 90 GLN A CA 1
ATOM 675 C C . GLN A 1 90 ? 10.549 -5.072 -9.576 1.00 20.89 90 GLN A C 1
ATOM 676 O O . GLN A 1 90 ? 10.660 -4.634 -10.724 1.00 22.04 90 GLN A O 1
ATOM 682 N N . SER A 1 91 ? 11.540 -5.693 -8.949 1.00 21.64 91 SER A N 1
ATOM 683 C CA . SER A 1 91 ? 12.864 -5.830 -9.539 1.00 22.90 91 SER A CA 1
ATOM 684 C C . SER A 1 91 ? 12.902 -6.693 -10.805 1.00 23.71 91 SER A C 1
ATOM 685 O O . SER A 1 91 ? 13.844 -6.592 -11.575 1.00 23.70 91 SER A O 1
ATOM 688 N N . PHE A 1 92 ? 11.894 -7.549 -11.002 1.00 23.44 92 PHE A N 1
ATOM 689 C CA . PHE A 1 92 ? 11.807 -8.400 -12.195 1.00 24.44 92 PHE A CA 1
ATOM 690 C C . PHE A 1 92 ? 11.069 -7.734 -13.380 1.00 25.74 92 PHE A C 1
ATOM 691 O O . PHE A 1 92 ? 10.986 -8.312 -14.470 1.00 26.08 92 PHE A O 1
ATOM 699 N N . SER A 1 93 ? 10.565 -6.517 -13.170 1.00 26.50 93 SER A N 1
ATOM 700 C CA . SER A 1 93 ? 9.688 -5.844 -14.131 1.00 27.93 93 SER A CA 1
ATOM 701 C C . SER A 1 93 ? 10.258 -5.700 -15.543 1.00 30.05 93 SER A C 1
ATOM 702 O O . SER A 1 93 ? 9.560 -5.950 -16.518 1.00 30.56 93 SER A O 1
ATOM 705 N N . GLN A 1 94 ? 11.516 -5.306 -15.673 1.00 32.11 94 GLN A N 1
ATOM 706 C CA . GLN A 1 94 ? 12.075 -5.090 -17.015 1.00 34.59 94 GLN A CA 1
ATOM 707 C C . GLN A 1 94 ? 12.612 -6.378 -17.664 1.00 35.48 94 GLN A C 1
ATOM 708 O O . GLN A 1 94 ? 13.112 -6.344 -18.792 1.00 37.21 94 GLN A O 1
ATOM 714 N N . LYS A 1 95 ? 12.490 -7.507 -16.966 1.00 34.74 95 LYS A N 1
ATOM 715 C CA . LYS A 1 95 ? 12.956 -8.795 -17.480 1.00 35.29 95 LYS A CA 1
ATOM 716 C C . LYS A 1 95 ? 11.836 -9.575 -18.146 1.00 34.87 95 LYS A C 1
ATOM 717 O O . LYS A 1 95 ? 10.667 -9.419 -17.800 1.00 33.38 95 LYS A O 1
ATOM 723 N N . LYS A 1 96 ? 12.217 -10.425 -19.098 1.00 29.79 96 LYS A N 1
ATOM 724 C CA . LYS A 1 96 ? 11.259 -11.145 -19.926 1.00 30.37 96 LYS A CA 1
ATOM 725 C C . LYS A 1 96 ? 10.768 -12.388 -19.195 1.00 29.21 96 LYS A C 1
ATOM 726 O O . LYS A 1 96 ? 11.495 -12.986 -18.396 1.00 28.75 96 LYS A O 1
ATOM 732 N N . GLY A 1 97 ? 9.523 -12.765 -19.476 1.00 28.37 97 GLY A N 1
ATOM 733 C CA . GLY A 1 97 ? 8.912 -13.943 -18.892 1.00 27.30 97 GLY A CA 1
ATOM 734 C C . GLY A 1 97 ? 7.866 -13.545 -17.878 1.00 24.94 97 GLY A C 1
ATOM 735 O O . GLY A 1 97 ? 7.722 -12.372 -17.557 1.00 24.37 97 GLY A O 1
ATOM 736 N N . ASP A 1 98 ? 7.123 -14.528 -17.394 1.00 23.83 98 ASP A N 1
ATOM 737 C CA . ASP A 1 98 ? 6.034 -14.275 -16.458 1.00 21.97 98 ASP A CA 1
ATOM 738 C C . ASP A 1 98 ? 6.409 -14.726 -15.053 1.00 20.20 98 ASP A C 1
ATOM 739 O O . ASP A 1 98 ? 7.405 -15.417 -14.856 1.00 20.36 98 ASP A O 1
ATOM 744 N N . ILE A 1 99 ? 5.619 -14.300 -14.079 1.00 18.64 99 ILE A N 1
ATOM 745 C CA . ILE A 1 99 ? 5.809 -14.688 -12.697 1.00 17.30 99 ILE A CA 1
ATOM 746 C C . ILE A 1 99 ? 4.833 -15.830 -12.398 1.00 17.19 99 ILE A C 1
ATOM 747 O O . ILE A 1 99 ? 3.617 -15.695 -12.553 1.00 16.69 99 ILE A O 1
ATOM 752 N N . LEU A 1 100 ? 5.386 -16.961 -11.983 1.00 17.26 100 LEU A N 1
ATOM 753 C CA . LEU A 1 100 ? 4.614 -18.172 -11.732 1.00 17.21 100 LEU A CA 1
ATOM 754 C C . LEU A 1 100 ? 4.080 -18.087 -10.291 1.00 16.21 100 LEU A C 1
ATOM 755 O O . LEU A 1 100 ? 4.771 -17.597 -9.405 1.00 15.95 100 LEU A O 1
ATOM 760 N N . MET A 1 101 ? 2.837 -18.508 -10.059 1.00 16.17 101 MET A N 1
ATOM 761 C CA . MET A 1 101 ? 2.179 -18.256 -8.772 1.00 15.02 101 MET A CA 1
ATOM 762 C C . MET A 1 101 ? 1.291 -19.403 -8.307 1.00 15.40 101 MET A C 1
ATOM 763 O O . MET A 1 101 ? 0.496 -19.926 -9.081 1.00 15.45 101 MET A O 1
ATOM 768 N N . ALA A 1 102 ? 1.429 -19.769 -7.030 1.00 14.88 102 ALA A N 1
ATOM 769 C CA . ALA A 1 102 ? 0.428 -20.555 -6.315 1.00 14.92 102 ALA A CA 1
ATOM 770 C C . ALA A 1 102 ? -0.927 -19.818 -6.280 1.00 14.70 102 ALA A C 1
ATOM 771 O O . ALA A 1 102 ? -0.984 -18.585 -6.282 1.00 14.14 102 ALA A O 1
ATOM 773 N N . ARG A 1 103 ? -2.018 -20.580 -6.257 1.00 15.17 103 ARG A N 1
ATOM 774 C CA . ARG A 1 103 ? -3.357 -19.983 -6.240 1.00 15.51 103 ARG A CA 1
ATOM 775 C C . ARG A 1 103 ? -3.710 -19.412 -4.868 1.00 14.86 103 ARG A C 1
ATOM 776 O O . ARG A 1 103 ? -4.680 -18.677 -4.745 1.00 15.62 103 ARG A O 1
ATOM 784 N N . ASN A 1 104 ? -2.919 -19.747 -3.851 1.00 14.68 104 ASN A N 1
ATOM 785 C CA . ASN A 1 104 ? -3.052 -19.123 -2.542 1.00 14.40 104 ASN A CA 1
ATOM 786 C C . ASN A 1 104 ? -1.959 -18.075 -2.264 1.00 14.14 104 ASN A C 1
ATOM 787 O O . ASN A 1 104 ? -1.552 -17.870 -1.117 1.00 13.41 104 ASN A O 1
ATOM 792 N N . VAL A 1 105 ? -1.479 -17.408 -3.309 1.00 14.09 105 VAL A N 1
ATOM 793 C CA . VAL A 1 105 ? -0.636 -16.245 -3.081 1.00 13.85 105 VAL A CA 1
ATOM 794 C C . VAL A 1 105 ? -1.490 -15.181 -2.410 1.00 14.25 105 VAL A C 1
ATOM 795 O O . VAL A 1 105 ? -2.720 -15.123 -2.594 1.00 13.83 105 VAL A O 1
ATOM 799 N N . HIS A 1 106 ? -0.824 -14.373 -1.603 1.00 13.98 106 HIS A N 1
ATOM 800 C CA . HIS A 1 106 ? -1.457 -13.294 -0.863 1.00 14.79 106 HIS A CA 1
ATOM 801 C C . HIS A 1 106 ? -1.761 -12.150 -1.836 1.00 15.22 106 HIS A C 1
ATOM 802 O O . HIS A 1 106 ? -1.144 -12.048 -2.900 1.00 14.20 106 HIS A O 1
ATOM 809 N N . LYS A 1 107 ? -2.720 -11.305 -1.472 1.00 16.12 107 LYS A N 1
ATOM 810 C CA . LYS A 1 107 ? -3.133 -10.185 -2.316 1.00 16.90 107 LYS A CA 1
ATOM 811 C C . LYS A 1 107 ? -1.979 -9.245 -2.717 1.00 16.68 107 LYS A C 1
ATOM 812 O O . LYS A 1 107 ? -1.999 -8.693 -3.807 1.00 17.04 107 LYS A O 1
ATOM 818 N N . SER A 1 108 ? -0.976 -9.077 -1.852 1.00 16.04 108 SER A N 1
ATOM 819 C CA . SER A 1 108 ? 0.160 -8.195 -2.145 1.00 15.77 108 SER A CA 1
ATOM 820 C C . SER A 1 108 ? 0.949 -8.651 -3.373 1.00 14.70 108 SER A C 1
ATOM 821 O O . SER A 1 108 ? 1.588 -7.843 -4.041 1.00 14.73 108 SER A O 1
ATOM 824 N N . VAL A 1 109 ? 0.911 -9.952 -3.654 1.00 13.77 109 VAL A N 1
ATOM 825 C CA . VAL A 1 109 ? 1.579 -10.513 -4.815 1.00 13.08 109 VAL A CA 1
ATOM 826 C C . VAL A 1 109 ? 0.888 -10.040 -6.082 1.00 13.40 109 VAL A C 1
ATOM 827 O O . VAL A 1 109 ? 1.537 -9.551 -7.023 1.00 13.94 109 VAL A O 1
ATOM 831 N N . LEU A 1 110 ? -0.435 -10.135 -6.095 1.00 13.93 110 LEU A N 1
ATOM 832 C CA . LEU A 1 110 ? -1.210 -9.659 -7.237 1.00 15.01 110 LEU A CA 1
ATOM 833 C C . LEU A 1 110 ? -1.157 -8.134 -7.312 1.00 15.79 110 LEU A C 1
ATOM 834 O O . LEU A 1 110 ? -1.150 -7.570 -8.404 1.00 16.34 110 LEU A O 1
ATOM 839 N N . HIS A 1 111 ? -1.138 -7.473 -6.159 1.00 16.28 111 HIS A N 1
ATOM 840 C CA . HIS A 1 111 ? -0.984 -6.017 -6.146 1.00 17.40 111 HIS A CA 1
ATOM 841 C C . HIS A 1 111 ? 0.335 -5.659 -6.820 1.00 17.47 111 HIS A C 1
ATOM 842 O O . HIS A 1 111 ? 0.414 -4.694 -7.592 1.00 18.27 111 HIS A O 1
ATOM 849 N N . ALA A 1 112 ? 1.367 -6.454 -6.528 1.00 16.69 112 ALA A N 1
ATOM 850 C CA . ALA A 1 112 ? 2.708 -6.187 -7.027 1.00 16.99 112 ALA A CA 1
ATOM 851 C C . ALA A 1 112 ? 2.766 -6.336 -8.546 1.00 17.25 112 ALA A C 1
ATOM 852 O O . ALA A 1 112 ? 3.318 -5.471 -9.215 1.00 17.34 112 ALA A O 1
ATOM 854 N N . LEU A 1 113 ? 2.181 -7.408 -9.092 1.00 17.22 113 LEU A N 1
ATOM 855 C CA . LEU A 1 113 ? 2.106 -7.554 -10.551 1.00 17.90 113 LEU A CA 1
ATOM 856 C C . LEU A 1 113 ? 1.346 -6.408 -11.199 1.00 19.12 113 LEU A C 1
ATOM 857 O O . LEU A 1 113 ? 1.694 -5.992 -12.299 1.00 19.99 113 LEU A O 1
ATOM 862 N N . ASP A 1 114 ? 0.316 -5.911 -10.518 1.00 19.44 114 ASP A N 1
ATOM 863 C CA . ASP A 1 114 ? -0.544 -4.864 -11.063 1.00 21.15 114 ASP A CA 1
ATOM 864 C C . ASP A 1 114 ? 0.188 -3.539 -11.098 1.00 21.52 114 ASP A C 1
ATOM 865 O O . ASP A 1 114 ? 0.143 -2.830 -12.098 1.00 21.85 114 ASP A O 1
ATOM 870 N N . ILE A 1 115 ? 0.861 -3.196 -10.006 1.00 21.19 115 ILE A N 1
ATOM 871 C CA . ILE A 1 115 ? 1.596 -1.918 -9.974 1.00 21.73 115 ILE A CA 1
ATOM 872 C C . ILE A 1 115 ? 2.802 -1.952 -10.915 1.00 21.30 115 ILE A C 1
ATOM 873 O O . ILE A 1 115 ? 3.119 -0.943 -11.555 1.00 21.75 115 ILE A O 1
ATOM 878 N N . SER A 1 116 ? 3.452 -3.113 -11.010 1.00 19.49 116 SER A N 1
ATOM 879 C CA . SER A 1 116 ? 4.646 -3.270 -11.849 1.00 19.41 116 SER A CA 1
ATOM 880 C C . SER A 1 116 ? 4.286 -3.649 -13.283 1.00 19.41 116 SER A C 1
ATOM 881 O O . SER A 1 116 ? 5.145 -3.622 -14.151 1.00 19.64 116 SER A O 1
ATOM 884 N N . GLN A 1 117 ? 3.028 -4.023 -13.517 1.00 19.63 117 GLN A N 1
ATOM 885 C CA . GLN A 1 117 ? 2.534 -4.387 -14.851 1.00 20.36 117 GLN A CA 1
ATOM 886 C C . GLN A 1 117 ? 3.307 -5.569 -15.439 1.00 19.93 117 GLN A C 1
ATOM 887 O O . GLN A 1 117 ? 3.893 -5.473 -16.515 1.00 20.37 117 GLN A O 1
ATOM 893 N N . GLN A 1 118 ? 3.291 -6.682 -14.716 1.00 19.26 118 GLN A N 1
ATOM 894 C CA . GLN A 1 118 ? 3.950 -7.907 -15.157 1.00 19.03 118 GLN A CA 1
ATOM 895 C C . GLN A 1 118 ? 2.949 -9.023 -15.427 1.00 19.43 118 GLN A C 1
ATOM 896 O O . GLN A 1 118 ? 1.950 -9.167 -14.711 1.00 17.68 118 GLN A O 1
ATOM 902 N N . GLU A 1 119 ? 3.228 -9.793 -16.480 1.00 20.63 119 GLU A N 1
ATOM 903 C CA . GLU A 1 119 ? 2.488 -11.012 -16.788 1.00 21.45 119 GLU A CA 1
ATOM 904 C C . GLU A 1 119 ? 2.645 -12.041 -15.673 1.00 19.84 119 GLU A C 1
ATOM 905 O O . GLU A 1 119 ? 3.732 -12.195 -15.109 1.00 19.48 119 GLU A O 1
ATOM 911 N N . GLY A 1 120 ? 1.574 -12.785 -15.414 1.00 19.32 120 GLY A N 1
ATOM 912 C CA . GLY A 1 120 ? 1.585 -13.835 -14.423 1.00 18.58 120 GLY A CA 1
ATOM 913 C C . GLY A 1 120 ? 1.071 -15.145 -14.969 1.00 19.21 120 GLY A C 1
ATOM 914 O O . GLY A 1 120 ? 0.524 -15.209 -16.066 1.00 19.53 120 GLY A O 1
ATOM 915 N N . HIS A 1 121 ? 1.250 -16.196 -14.181 1.00 19.14 121 HIS A N 1
ATOM 916 C CA . HIS A 1 121 ? 0.682 -17.501 -14.495 1.00 19.75 121 HIS A CA 1
ATOM 917 C C . HIS A 1 121 ? 0.525 -18.274 -13.210 1.00 18.72 121 HIS A C 1
ATOM 918 O O . HIS A 1 121 ? 1.461 -18.351 -12.416 1.00 17.80 121 HIS A O 1
ATOM 925 N N . PHE A 1 122 ? -0.655 -18.854 -13.007 1.00 18.88 122 PHE A N 1
ATOM 926 C CA . PHE A 1 122 ? -0.901 -19.648 -11.816 1.00 18.13 122 PHE A CA 1
ATOM 927 C C . PHE A 1 122 ? -0.475 -21.092 -12.060 1.00 18.67 122 PHE A C 1
ATOM 928 O O . PHE A 1 122 ? -0.713 -21.625 -13.139 1.00 19.87 122 PHE A O 1
ATOM 936 N N . ILE A 1 123 ? 0.176 -21.691 -11.062 1.00 18.05 123 ILE A N 1
ATOM 937 C CA . ILE A 1 123 ? 0.585 -23.106 -11.100 1.00 19.01 123 ILE A CA 1
ATOM 938 C C . ILE A 1 123 ? -0.579 -23.933 -10.636 1.00 18.76 123 ILE A C 1
ATOM 939 O O . ILE A 1 123 ? -1.364 -23.485 -9.779 1.00 17.09 123 ILE A O 1
ATOM 944 N N . GLU A 1 124 ? -0.655 -25.171 -11.107 1.00 19.53 124 GLU A N 1
ATOM 945 C CA . GLU A 1 124 ? -1.650 -26.072 -10.565 1.00 19.92 124 GLU A CA 1
ATOM 946 C C . GLU A 1 124 ? -1.471 -26.086 -9.044 1.00 18.63 124 GLU A C 1
ATOM 947 O O . GLU A 1 124 ? -0.355 -26.202 -8.550 1.00 18.39 124 GLU A O 1
ATOM 953 N N . THR A 1 125 ? -2.568 -25.900 -8.314 1.00 18.15 125 THR A N 1
ATOM 954 C CA . THR A 1 125 ? -2.525 -25.764 -6.862 1.00 17.23 125 THR A CA 1
ATOM 955 C C . THR A 1 125 ? -3.631 -26.608 -6.299 1.00 18.13 125 THR A C 1
ATOM 956 O O . THR A 1 125 ? -4.779 -26.489 -6.736 1.00 18.98 125 THR A O 1
ATOM 960 N N . HIS A 1 126 ? -3.288 -27.483 -5.357 1.00 19.09 126 HIS A N 1
ATOM 961 C CA . HIS A 1 126 ? -4.218 -28.499 -4.865 1.00 20.05 126 HIS A CA 1
ATOM 962 C C . HIS A 1 126 ? -4.907 -28.095 -3.562 1.00 19.34 126 HIS A C 1
ATOM 963 O O . HIS A 1 126 ? -4.444 -27.191 -2.857 1.00 18.00 126 HIS A O 1
ATOM 970 N N . GLN A 1 127 ? -6.005 -28.791 -3.255 1.00 19.73 127 GLN A N 1
ATOM 971 C CA . GLN A 1 127 ? -6.825 -28.544 -2.069 1.00 19.63 127 GLN A CA 1
ATOM 972 C C . GLN A 1 127 ? -6.550 -29.596 -0.998 1.00 20.19 127 GLN A C 1
ATOM 973 O O . GLN A 1 127 ? -6.589 -30.789 -1.279 1.00 21.56 127 GLN A O 1
ATOM 979 N N . SER A 1 128 ? -6.274 -29.145 0.225 1.00 19.41 128 SER A N 1
ATOM 980 C CA . SER A 1 128 ? -6.015 -30.044 1.338 1.00 19.88 128 SER A CA 1
ATOM 981 C C . SER A 1 128 ? -7.241 -30.869 1.681 1.00 20.73 128 SER A C 1
ATOM 982 O O . SER A 1 128 ? -8.285 -30.308 1.950 1.00 20.49 128 SER A O 1
ATOM 985 N N . PRO A 1 129 ? -7.107 -32.199 1.744 1.00 22.13 129 PRO A N 1
ATOM 986 C CA . PRO A 1 129 ? -8.226 -32.980 2.247 1.00 23.22 129 PRO A CA 1
ATOM 987 C C . PRO A 1 129 ? -8.512 -32.719 3.743 1.00 23.14 129 PRO A C 1
ATOM 988 O O . PRO A 1 129 ? -9.609 -33.024 4.219 1.00 23.95 129 PRO A O 1
ATOM 992 N N . LEU A 1 130 ? -7.537 -32.156 4.460 1.00 22.31 130 LEU A N 1
ATOM 993 C CA . LEU A 1 130 ? -7.655 -31.914 5.903 1.00 22.36 130 LEU A CA 1
ATOM 994 C C . LEU A 1 130 ? -8.401 -30.611 6.194 1.00 21.22 130 LEU A C 1
ATOM 995 O O . LEU A 1 130 ? -9.376 -30.612 6.949 1.00 21.91 130 LEU A O 1
ATOM 1000 N N . THR A 1 131 ? -7.951 -29.518 5.577 1.00 19.68 131 THR A N 1
ATOM 1001 C CA . THR A 1 131 ? -8.486 -28.173 5.838 1.00 18.83 131 THR A CA 1
ATOM 1002 C C . THR A 1 131 ? -9.450 -27.673 4.767 1.00 19.26 131 THR A C 1
ATOM 1003 O O . THR A 1 131 ? -10.147 -26.682 4.983 1.00 19.36 131 THR A O 1
ATOM 1007 N N . ASN A 1 132 ? -9.453 -28.335 3.609 1.00 19.69 132 ASN A N 1
ATOM 1008 C CA . ASN A 1 132 ? -10.129 -27.858 2.396 1.00 19.88 132 ASN A CA 1
ATOM 1009 C C . ASN A 1 132 ? -9.708 -26.454 1.941 1.00 18.95 132 ASN A C 1
ATOM 1010 O O . ASN A 1 132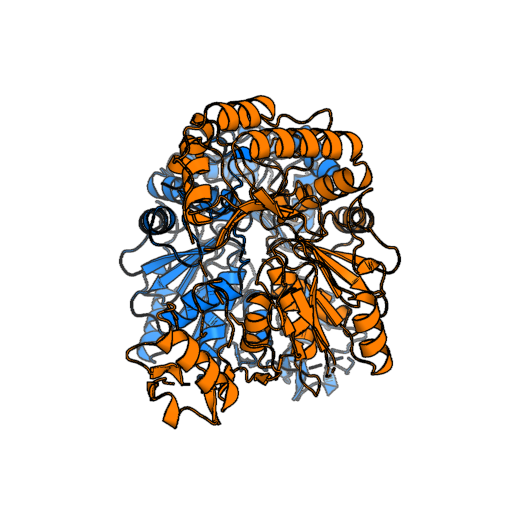 ? -10.482 -25.717 1.335 1.00 18.65 132 ASN A O 1
ATOM 1015 N N . HIS A 1 133 ? -8.456 -26.106 2.225 1.00 18.42 133 HIS A N 1
ATOM 1016 C CA . HIS A 1 133 ? -7.840 -24.920 1.649 1.00 17.66 133 HIS A CA 1
ATOM 1017 C C . HIS A 1 133 ? -6.722 -25.365 0.742 1.00 18.03 133 HIS A C 1
ATOM 1018 O O . HIS A 1 133 ? -6.365 -26.545 0.738 1.00 18.45 133 HIS A O 1
ATOM 1025 N N . TYR A 1 134 ? -6.222 -24.425 -0.060 1.00 17.69 134 TYR A N 1
ATOM 1026 C CA . TYR A 1 134 ? -5.024 -24.620 -0.882 1.00 17.90 134 TYR A CA 1
ATOM 1027 C C . TYR A 1 134 ? -3.801 -24.896 -0.018 1.00 18.14 134 TYR A C 1
ATOM 1028 O O . TYR A 1 134 ? -3.482 -24.105 0.858 1.00 17.08 134 TYR A O 1
ATOM 1037 N N . ASN A 1 135 ? -3.109 -26.004 -0.271 1.00 19.81 135 ASN A N 1
ATOM 1038 C CA . ASN A 1 135 ? -1.996 -26.412 0.599 1.00 21.10 135 ASN A CA 1
ATOM 1039 C C . ASN A 1 135 ? -0.710 -26.822 -0.095 1.00 22.39 135 ASN A C 1
ATOM 1040 O O . ASN A 1 135 ? 0.281 -27.111 0.585 1.00 24.14 135 ASN A O 1
ATOM 1045 N N . LYS A 1 136 ? -0.702 -26.845 -1.424 1.00 23.21 136 LYS A N 1
ATOM 1046 C CA . LYS A 1 136 ? 0.357 -27.535 -2.161 1.00 24.65 136 LYS A CA 1
ATOM 1047 C C . LYS A 1 136 ? 0.292 -27.241 -3.659 1.00 24.86 136 LYS A C 1
ATOM 1048 O O . LYS A 1 136 ? -0.789 -27.058 -4.203 1.00 24.75 136 LYS A O 1
ATOM 1054 N N . VAL A 1 137 ? 1.451 -27.203 -4.316 1.00 26.08 137 VAL A N 1
ATOM 1055 C CA . VAL A 1 137 ? 1.516 -26.995 -5.771 1.00 26.94 137 VAL A CA 1
ATOM 1056 C C . VAL A 1 137 ? 2.046 -28.205 -6.535 1.00 29.21 137 VAL A C 1
ATOM 1057 O O . VAL A 1 137 ? 2.754 -29.044 -5.992 1.00 30.26 137 VAL A O 1
ATOM 1061 N N . ASN A 1 138 ? 1.691 -28.272 -7.812 1.00 30.69 138 ASN A N 1
ATOM 1062 C CA . ASN A 1 138 ? 2.111 -29.355 -8.684 1.00 33.09 138 ASN A CA 1
ATOM 1063 C C . ASN A 1 138 ? 2.738 -28.762 -9.947 1.00 34.15 138 ASN A C 1
ATOM 1064 O O . ASN A 1 138 ? 2.068 -28.063 -10.713 1.00 33.92 138 ASN A O 1
ATOM 1069 N N . LEU A 1 139 ? 4.024 -29.036 -10.154 1.00 35.71 139 LEU A N 1
ATOM 1070 C CA . LEU A 1 139 ? 4.722 -28.591 -11.360 1.00 37.00 139 LEU A CA 1
ATOM 1071 C C . LEU A 1 139 ? 4.538 -29.610 -12.478 1.00 39.22 139 LEU A C 1
ATOM 1072 O O . LEU A 1 139 ? 4.694 -29.290 -13.658 1.00 40.27 139 LEU A O 1
ATOM 1077 N N . HIS A 1 147 ? 7.869 -17.775 -15.281 1.00 25.56 147 HIS A N 1
ATOM 1078 C CA . HIS A 1 147 ? 9.104 -18.526 -15.416 1.00 26.64 147 HIS A CA 1
ATOM 1079 C C . HIS A 1 147 ? 10.364 -17.658 -15.255 1.00 25.72 147 HIS A C 1
ATOM 1080 O O . HIS A 1 147 ? 11.471 -18.170 -15.365 1.00 26.91 147 HIS A O 1
ATOM 1087 N N . LYS A 1 148 ? 10.202 -16.357 -15.019 1.00 23.47 148 LYS A N 1
ATOM 1088 C CA . LYS A 1 148 ? 11.323 -15.533 -14.562 1.00 22.66 148 LYS A CA 1
ATOM 1089 C C . LYS A 1 148 ? 11.390 -15.541 -13.028 1.00 20.90 148 LYS A C 1
ATOM 1090 O O . LYS A 1 148 ? 12.454 -15.310 -12.438 1.00 20.73 148 LYS A O 1
ATOM 1096 N N . LEU A 1 149 ? 10.254 -15.841 -12.400 1.00 18.59 149 LEU A N 1
ATOM 1097 C CA . LEU A 1 149 ? 10.147 -15.932 -10.944 1.00 17.38 149 LEU A CA 1
ATOM 1098 C C . LEU A 1 149 ? 8.947 -16.805 -10.573 1.00 16.39 149 LEU A C 1
ATOM 1099 O O . LEU A 1 149 ? 7.960 -16.860 -11.313 1.00 15.75 149 LEU A O 1
ATOM 1104 N N . VAL A 1 150 ? 9.053 -17.466 -9.423 1.00 16.14 150 VAL A N 1
ATOM 1105 C CA . VAL A 1 150 ? 7.985 -18.288 -8.866 1.00 16.25 150 VAL A CA 1
ATOM 1106 C C . VAL A 1 150 ? 7.660 -17.792 -7.462 1.00 15.36 150 VAL A C 1
ATOM 1107 O O . VAL A 1 150 ? 8.561 -17.575 -6.641 1.00 15.90 150 VAL A O 1
ATOM 1111 N N . VAL A 1 151 ? 6.380 -17.567 -7.185 1.00 14.71 151 VAL A N 1
ATOM 1112 C CA . VAL A 1 151 ? 5.986 -17.146 -5.845 1.00 13.80 151 VAL A CA 1
ATOM 1113 C C . VAL A 1 151 ? 5.134 -18.190 -5.152 1.00 13.54 151 VAL A C 1
ATOM 1114 O O . VAL A 1 151 ? 4.026 -18.520 -5.606 1.00 13.29 151 VAL A O 1
ATOM 1118 N N . LEU A 1 152 ? 5.630 -18.666 -4.017 1.00 13.48 152 LEU A N 1
ATOM 1119 C CA . LEU A 1 152 ? 4.925 -19.667 -3.244 1.00 13.35 152 LEU A CA 1
ATOM 1120 C C . LEU A 1 152 ? 4.661 -19.213 -1.804 1.00 12.86 152 LEU A C 1
ATOM 1121 O O . LEU A 1 152 ? 5.433 -18.464 -1.214 1.00 12.51 152 LEU A O 1
ATOM 1126 N N . THR A 1 153 ? 3.553 -19.698 -1.263 1.00 12.37 153 THR A N 1
ATOM 1127 C CA . THR A 1 153 ? 3.169 -19.463 0.121 1.00 12.88 153 THR A CA 1
ATOM 1128 C C . THR A 1 153 ? 3.539 -20.699 0.940 1.00 13.62 153 THR A C 1
ATOM 1129 O O . THR A 1 153 ? 3.112 -21.800 0.629 1.00 14.03 153 THR A O 1
ATOM 1133 N N . TYR A 1 154 ? 4.368 -20.511 1.958 1.00 14.62 154 TYR A N 1
ATOM 1134 C CA . TYR A 1 154 ? 4.789 -21.594 2.827 1.00 15.61 154 TYR A CA 1
ATOM 1135 C C . TYR A 1 154 ? 5.029 -21.043 4.227 1.00 16.16 154 TYR A C 1
ATOM 1136 O O . TYR A 1 154 ? 5.828 -20.127 4.376 1.00 16.03 154 TYR A O 1
ATOM 1145 N N . PRO A 1 155 ? 4.305 -21.559 5.240 1.00 16.15 155 PRO A N 1
ATOM 1146 C CA . PRO A 1 155 ? 3.186 -22.493 5.168 1.00 16.19 155 PRO A CA 1
ATOM 1147 C C . PRO A 1 155 ? 1.956 -21.725 4.718 1.00 15.76 155 PRO A C 1
ATOM 1148 O O . PRO A 1 155 ? 2.035 -20.492 4.622 1.00 15.73 155 PRO A O 1
ATOM 1152 N N . ASN A 1 156 ? 0.843 -22.410 4.429 1.00 15.48 156 ASN A N 1
ATOM 1153 C CA . ASN A 1 156 ? -0.423 -21.703 4.223 1.00 15.45 156 ASN A CA 1
ATOM 1154 C C . ASN A 1 156 ? -0.831 -21.132 5.576 1.00 16.43 156 ASN A C 1
ATOM 1155 O O . ASN A 1 156 ? -0.181 -21.430 6.588 1.00 17.12 156 ASN A O 1
ATOM 1160 N N . TYR A 1 157 ? -1.843 -20.276 5.629 1.00 20.80 157 TYR A N 1
ATOM 1161 C CA . TYR A 1 157 ? -2.070 -19.563 6.896 1.00 21.66 157 TYR A CA 1
ATOM 1162 C C . TYR A 1 157 ? -2.680 -20.434 7.990 1.00 22.22 157 TYR A C 1
ATOM 1163 O O . TYR A 1 157 ? -2.711 -20.044 9.160 1.00 22.07 157 TYR A O 1
ATOM 1172 N N . TYR A 1 158 ? -3.089 -21.646 7.611 1.00 23.21 158 TYR A N 1
ATOM 1173 C CA . TYR A 1 158 ? -3.538 -22.660 8.564 1.00 24.20 158 TYR A CA 1
ATOM 1174 C C . TYR A 1 158 ? -2.396 -23.551 9.097 1.00 23.35 158 TYR A C 1
ATOM 1175 O O . TYR A 1 158 ? -2.646 -24.514 9.820 1.00 23.65 158 TYR A O 1
ATOM 1184 N N . GLY A 1 159 ? -1.155 -23.226 8.732 1.00 22.06 159 GLY A N 1
ATOM 1185 C CA . GLY A 1 159 ? 0.016 -23.948 9.219 1.00 21.55 159 GLY A CA 1
ATOM 1186 C C . GLY A 1 159 ? 0.344 -25.234 8.474 1.00 21.77 159 GLY A C 1
ATOM 1187 O O . GLY A 1 159 ? 1.112 -26.059 8.972 1.00 22.26 159 GLY A O 1
ATOM 1188 N N . GLU A 1 160 ? -0.226 -25.410 7.286 1.00 21.52 160 GLU A N 1
ATOM 1189 C CA . GLU A 1 160 ? 0.040 -26.592 6.478 1.00 21.78 160 GLU A CA 1
ATOM 1190 C C . GLU A 1 160 ? 1.243 -26.315 5.613 1.00 21.48 160 GLU A C 1
ATOM 1191 O O . GLU A 1 160 ? 1.372 -25.240 5.036 1.00 20.33 160 GLU A O 1
ATOM 1197 N N . THR A 1 161 ? 2.106 -27.317 5.525 1.00 22.06 161 THR A N 1
ATOM 1198 C CA . THR A 1 161 ? 3.306 -27.258 4.730 1.00 21.62 161 THR A CA 1
ATOM 1199 C C . THR A 1 161 ? 3.148 -28.264 3.605 1.00 22.79 161 THR A C 1
ATOM 1200 O O . THR A 1 161 ? 2.091 -28.888 3.474 1.00 23.94 161 THR A O 1
ATOM 1204 N N . PHE A 1 162 ? 4.185 -28.382 2.779 1.00 22.97 162 PHE A N 1
ATOM 1205 C CA . PHE A 1 162 ? 4.269 -29.400 1.732 1.00 24.08 162 PHE A CA 1
ATOM 1206 C C . PHE A 1 162 ? 5.738 -29.593 1.353 1.00 24.41 162 PHE A C 1
ATOM 1207 O O . PHE A 1 162 ? 6.613 -28.950 1.929 1.00 23.88 162 PHE A O 1
ATOM 1215 N N . ASN A 1 163 ? 6.012 -30.475 0.398 1.00 25.93 163 ASN A N 1
ATOM 1216 C CA . ASN A 1 163 ? 7.390 -30.777 0.004 1.00 26.34 163 ASN A CA 1
ATOM 1217 C C . ASN A 1 163 ? 7.990 -29.629 -0.793 1.00 25.66 163 ASN A C 1
ATOM 1218 O O . ASN A 1 163 ? 8.167 -29.721 -2.010 1.00 26.21 163 ASN A O 1
ATOM 1223 N N . VAL A 1 164 ? 8.297 -28.549 -0.082 1.00 24.46 164 VAL A N 1
ATOM 1224 C CA . VAL A 1 164 ? 8.701 -27.291 -0.706 1.00 23.84 164 VAL A CA 1
ATOM 1225 C C . VAL A 1 164 ? 10.155 -27.375 -1.163 1.00 24.36 164 VAL A C 1
ATOM 1226 O O . VAL A 1 164 ? 10.490 -26.899 -2.252 1.00 24.46 164 VAL A O 1
ATOM 1230 N N . GLU A 1 165 ? 11.005 -28.020 -0.362 1.00 24.85 165 GLU A N 1
ATOM 1231 C CA . GLU A 1 165 ? 12.392 -28.254 -0.762 1.00 25.68 165 GLU A CA 1
ATOM 1232 C C . GLU A 1 165 ? 12.456 -28.795 -2.190 1.00 26.53 165 GLU A C 1
ATOM 1233 O O . GLU A 1 165 ? 13.131 -28.226 -3.051 1.00 26.05 165 GLU A O 1
ATOM 1239 N N . GLU A 1 166 ? 11.720 -29.879 -2.423 1.00 27.49 166 GLU A N 1
ATOM 1240 C CA . GLU A 1 166 ? 11.728 -30.595 -3.695 1.00 28.76 166 GLU A CA 1
ATOM 1241 C C . GLU A 1 166 ? 11.269 -29.701 -4.841 1.00 27.80 166 GLU A C 1
ATOM 1242 O O . GLU A 1 166 ? 11.778 -29.791 -5.946 1.00 28.32 166 GLU A O 1
ATOM 1248 N N . VAL A 1 167 ? 10.308 -28.828 -4.565 1.00 26.60 167 VAL A N 1
ATOM 1249 C CA . VAL A 1 167 ? 9.850 -27.876 -5.564 1.00 25.79 167 VAL A CA 1
ATOM 1250 C C . VAL A 1 167 ? 10.912 -26.811 -5.838 1.00 24.47 167 VAL A C 1
ATOM 1251 O O . VAL A 1 167 ? 11.131 -26.447 -6.984 1.00 24.76 167 VAL A O 1
ATOM 1255 N N . ILE A 1 168 ? 11.597 -26.343 -4.805 1.00 23.43 168 ILE A N 1
ATOM 1256 C CA . ILE A 1 168 ? 12.643 -25.321 -5.002 1.00 22.91 168 ILE A CA 1
ATOM 1257 C C . ILE A 1 168 ? 13.818 -25.858 -5.842 1.00 23.72 168 ILE A C 1
ATOM 1258 O O . ILE A 1 168 ? 14.306 -25.167 -6.732 1.00 24.10 168 ILE A O 1
ATOM 1263 N N . LYS A 1 169 ? 14.237 -27.092 -5.572 1.00 24.59 169 LYS A N 1
ATOM 1264 C CA . LYS A 1 169 ? 15.289 -27.767 -6.358 1.00 25.68 169 LYS A CA 1
ATOM 1265 C C . LYS A 1 169 ? 14.946 -27.932 -7.844 1.00 26.19 169 LYS A C 1
ATOM 1266 O O . LYS A 1 169 ? 15.797 -27.718 -8.715 1.00 26.28 169 LYS A O 1
ATOM 1272 N N . SER A 1 170 ? 13.713 -28.349 -8.133 1.00 26.38 170 SER A N 1
ATOM 1273 C CA . SER A 1 170 ? 13.273 -28.526 -9.519 1.00 26.88 170 SER A CA 1
ATOM 1274 C C . SER A 1 170 ? 13.340 -27.187 -10.254 1.00 26.18 170 SER A C 1
ATOM 1275 O O . SER A 1 170 ? 13.771 -27.131 -11.405 1.00 25.99 170 SER A O 1
ATOM 1278 N N . LEU A 1 171 ? 12.926 -26.111 -9.580 1.00 25.02 171 LEU A N 1
ATOM 1279 C CA . LEU A 1 171 ? 12.930 -24.769 -10.181 1.00 24.74 171 LEU A CA 1
ATOM 1280 C C . LEU A 1 171 ? 14.341 -24.232 -10.450 1.00 24.95 171 LEU A C 1
ATOM 1281 O O . LEU A 1 171 ? 14.621 -23.733 -11.542 1.00 25.44 171 LEU A O 1
ATOM 1286 N N . HIS A 1 172 ? 15.233 -24.348 -9.470 1.00 25.01 172 HIS A N 1
ATOM 1287 C CA . HIS A 1 172 ? 16.633 -23.944 -9.646 1.00 25.18 172 HIS A CA 1
ATOM 1288 C C . HIS A 1 172 ? 17.353 -24.702 -10.783 1.00 27.33 172 HIS A C 1
ATOM 1289 O O . HIS A 1 172 ? 18.238 -24.154 -11.440 1.00 27.49 172 HIS A O 1
ATOM 1296 N N . GLN A 1 173 ? 16.958 -25.949 -11.019 1.00 28.93 173 GLN A N 1
ATOM 1297 C CA . GLN A 1 173 ? 17.502 -26.735 -12.121 1.00 31.09 173 GLN A CA 1
ATOM 1298 C C . GLN A 1 173 ? 16.997 -26.234 -13.474 1.00 31.99 173 GLN A C 1
ATOM 1299 O O . GLN A 1 173 ? 17.649 -26.431 -14.493 1.00 33.39 173 GLN A O 1
ATOM 1305 N N . LEU A 1 174 ? 15.824 -25.608 -13.476 1.00 31.57 174 LEU A N 1
ATOM 1306 C CA . LEU A 1 174 ? 15.322 -24.887 -14.642 1.00 31.99 174 LEU A CA 1
ATOM 1307 C C . LEU A 1 174 ? 15.731 -23.417 -14.570 1.00 30.81 174 LEU A C 1
ATOM 1308 O O . LEU A 1 174 ? 15.205 -22.590 -15.307 1.00 31.17 174 LEU A O 1
ATOM 1313 N N . ASN A 1 175 ? 16.669 -23.100 -13.681 1.00 29.88 175 ASN A N 1
ATOM 1314 C CA . ASN A 1 175 ? 17.243 -21.759 -13.571 1.00 28.92 175 ASN A CA 1
ATOM 1315 C C . ASN A 1 175 ? 16.235 -20.661 -13.214 1.00 27.15 175 ASN A C 1
ATOM 1316 O O . ASN A 1 175 ? 16.425 -19.502 -13.586 1.00 27.37 175 ASN A O 1
ATOM 1321 N N . ILE A 1 176 ? 15.191 -21.029 -12.468 1.00 25.73 176 ILE A N 1
ATOM 1322 C CA . ILE A 1 176 ? 14.149 -20.093 -12.035 1.00 24.10 176 ILE A CA 1
ATOM 1323 C C . ILE A 1 176 ? 14.298 -19.777 -10.541 1.00 22.19 176 ILE A C 1
ATOM 1324 O O . ILE A 1 176 ? 14.281 -20.690 -9.722 1.00 21.85 176 ILE A O 1
ATOM 1329 N N . PRO A 1 177 ? 14.433 -18.489 -10.182 1.00 20.68 177 PRO A N 1
ATOM 1330 C CA . PRO A 1 177 ? 14.458 -18.121 -8.764 1.00 19.36 177 PRO A CA 1
ATOM 1331 C C . PRO A 1 177 ? 13.077 -18.176 -8.094 1.00 18.85 177 PRO A C 1
ATOM 1332 O O . PRO A 1 177 ? 12.040 -18.051 -8.775 1.00 18.81 177 PRO A O 1
ATOM 1336 N N . VAL A 1 178 ? 13.075 -18.363 -6.768 1.00 17.91 178 VAL A N 1
ATOM 1337 C CA . VAL A 1 178 ? 11.840 -18.489 -6.007 1.00 17.60 178 VAL A CA 1
ATOM 1338 C C . VAL A 1 178 ? 11.749 -17.491 -4.868 1.00 16.33 178 VAL A C 1
ATOM 1339 O O . VAL A 1 178 ? 12.678 -17.320 -4.081 1.00 15.87 178 VAL A O 1
ATOM 1343 N N . LEU A 1 179 ? 10.599 -16.835 -4.796 1.00 16.30 179 LEU A N 1
ATOM 1344 C CA . LEU A 1 179 ? 10.241 -16.005 -3.666 1.00 15.39 179 LEU A CA 1
ATOM 1345 C C . LEU A 1 179 ? 9.289 -16.847 -2.830 1.00 15.58 179 LEU A C 1
ATOM 1346 O O . LEU A 1 179 ? 8.255 -17.298 -3.337 1.00 15.88 179 LEU A O 1
ATOM 1351 N N . ILE A 1 180 ? 9.652 -17.089 -1.567 1.00 15.45 180 ILE A N 1
ATOM 1352 C CA . ILE A 1 180 ? 8.797 -17.850 -0.651 1.00 16.00 180 ILE A CA 1
ATOM 1353 C C . ILE A 1 180 ? 8.157 -16.923 0.354 1.00 15.69 180 ILE A C 1
ATOM 1354 O O . ILE A 1 180 ? 8.842 -16.331 1.185 1.00 15.93 180 ILE A O 1
ATOM 1359 N N . ASP A 1 181 ? 6.838 -16.814 0.273 1.00 16.03 181 ASP A N 1
ATOM 1360 C CA . ASP A 1 181 ? 6.074 -16.010 1.197 1.00 16.12 181 ASP A CA 1
ATOM 1361 C C . ASP A 1 181 ? 5.910 -16.811 2.483 1.00 16.03 181 ASP A C 1
ATOM 1362 O O . ASP A 1 181 ? 4.994 -17.625 2.612 1.00 16.71 181 ASP A O 1
ATOM 1367 N N . GLU A 1 182 ? 6.813 -16.564 3.419 1.00 15.95 182 GLU A N 1
ATOM 1368 C CA . GLU A 1 182 ? 6.825 -17.252 4.706 1.00 16.31 182 GLU A CA 1
ATOM 1369 C C . GLU A 1 182 ? 6.205 -16.427 5.819 1.00 16.16 182 GLU A C 1
ATOM 1370 O O . GLU A 1 182 ? 6.645 -16.510 6.976 1.00 16.14 182 GLU A O 1
ATOM 1376 N N . ALA A 1 183 ? 5.156 -15.671 5.479 1.00 16.10 183 ALA A N 1
ATOM 1377 C CA . ALA A 1 183 ? 4.490 -14.780 6.433 1.00 16.36 183 ALA A CA 1
ATOM 1378 C C . ALA A 1 183 ? 4.054 -15.500 7.700 1.00 16.91 183 ALA A C 1
ATOM 1379 O O . ALA A 1 183 ? 3.973 -14.882 8.760 1.00 17.14 183 ALA A O 1
ATOM 1381 N N . HIS A 1 184 ? 3.728 -16.788 7.580 1.00 17.20 184 HIS A N 1
ATOM 1382 C CA . HIS A 1 184 ? 3.259 -17.587 8.710 1.00 17.94 184 HIS A CA 1
ATOM 1383 C C . HIS A 1 184 ? 4.319 -18.624 9.166 1.00 17.78 184 HIS A C 1
ATOM 1384 O O . HIS A 1 184 ? 3.985 -19.627 9.812 1.00 18.22 184 HIS A O 1
ATOM 1391 N N . GLY A 1 185 ? 5.590 -18.354 8.849 1.00 16.86 185 GLY A N 1
ATOM 1392 C CA . GLY A 1 185 ? 6.702 -19.241 9.196 1.00 16.38 185 GLY A CA 1
ATOM 1393 C C . GLY A 1 185 ? 7.849 -18.548 9.909 1.00 15.98 185 GLY A C 1
ATOM 1394 O O . GLY A 1 185 ? 8.968 -19.024 9.869 1.00 15.94 185 GLY A O 1
ATOM 1395 N N . ALA A 1 186 ? 7.575 -17.421 10.565 1.00 15.94 186 ALA A N 1
ATOM 1396 C CA . ALA A 1 186 ? 8.589 -16.693 11.338 1.00 15.84 186 ALA A CA 1
ATOM 1397 C C . ALA A 1 186 ? 9.126 -17.474 12.550 1.00 15.87 186 ALA A C 1
ATOM 1398 O O . ALA A 1 186 ? 10.217 -17.191 13.047 1.00 16.33 186 ALA A O 1
ATOM 1400 N N . HIS A 1 187 ? 8.341 -18.430 13.035 1.00 16.19 187 HIS A N 1
ATOM 1401 C CA . HIS A 1 187 ? 8.707 -19.261 14.190 1.00 15.96 187 HIS A CA 1
ATOM 1402 C C . HIS A 1 187 ? 9.277 -20.610 13.770 1.00 16.44 187 HIS A C 1
ATOM 1403 O O . HIS A 1 187 ? 9.682 -21.405 14.618 1.00 17.14 187 HIS A O 1
ATOM 1410 N N . PHE A 1 188 ? 9.330 -20.857 12.467 1.00 16.52 188 PHE A N 1
ATOM 1411 C CA . PHE A 1 188 ? 9.918 -22.083 11.939 1.00 17.22 188 PHE A CA 1
ATOM 1412 C C . PHE A 1 188 ? 11.410 -22.165 12.294 1.00 17.62 188 PHE A C 1
ATOM 1413 O O . PHE A 1 188 ? 12.094 -21.144 12.400 1.00 16.64 188 PHE A O 1
ATOM 1421 N N . GLY A 1 189 ? 11.890 -23.392 12.488 1.00 18.29 189 GLY A N 1
ATOM 1422 C CA . GLY A 1 189 ? 13.269 -23.630 12.903 1.00 19.20 189 GLY A CA 1
ATOM 1423 C C . GLY A 1 189 ? 13.435 -23.767 14.402 1.00 19.72 189 GLY A C 1
ATOM 1424 O O . GLY A 1 189 ? 14.453 -24.289 14.865 1.00 21.31 189 GLY A O 1
ATOM 1425 N N . LEU A 1 190 ? 12.457 -23.288 15.170 1.00 19.70 190 LEU A N 1
ATOM 1426 C CA . LEU A 1 190 ? 12.443 -23.518 16.605 1.00 20.33 190 LEU A CA 1
ATOM 1427 C C . LEU A 1 190 ? 12.233 -25.005 16.851 1.00 21.56 190 LEU A C 1
ATOM 1428 O O . LEU A 1 190 ? 11.641 -25.718 16.021 1.00 20.80 190 LEU A O 1
ATOM 1433 N N . GLN A 1 191 ? 12.747 -25.463 17.988 1.00 22.65 191 GLN A N 1
ATOM 1434 C CA . GLN A 1 191 ? 12.782 -26.876 18.307 1.00 24.01 191 GLN A CA 1
ATOM 1435 C C . GLN A 1 191 ? 11.347 -27.431 18.340 1.00 24.02 191 GLN A C 1
ATOM 1436 O O . GLN A 1 191 ? 10.503 -26.954 19.104 1.00 24.23 191 GLN A O 1
ATOM 1442 N N . GLY A 1 192 ? 11.081 -28.414 17.476 1.00 24.05 192 GLY A N 1
ATOM 1443 C CA . GLY A 1 192 ? 9.791 -29.113 17.424 1.00 24.06 192 GLY A CA 1
ATOM 1444 C C . GLY A 1 192 ? 8.839 -28.562 16.380 1.00 23.09 192 GLY A C 1
ATOM 1445 O O . GLY A 1 192 ? 7.714 -29.045 16.233 1.00 23.11 192 GLY A O 1
ATOM 1446 N N . PHE A 1 193 ? 9.282 -27.535 15.665 1.00 21.78 193 PHE A N 1
ATOM 1447 C CA . PHE A 1 193 ? 8.457 -26.869 14.669 1.00 21.02 193 PHE A CA 1
ATOM 1448 C C . PHE A 1 193 ? 9.013 -27.207 13.296 1.00 20.72 193 PHE A C 1
ATOM 1449 O O . PHE A 1 193 ? 10.163 -27.626 13.183 1.00 20.95 193 PHE A O 1
ATOM 1457 N N . PRO A 1 194 ? 8.200 -27.040 12.239 1.00 20.36 194 PRO A N 1
ATOM 1458 C CA . PRO A 1 194 ? 8.753 -27.311 10.920 1.00 20.07 194 PRO A CA 1
ATOM 1459 C C . PRO A 1 194 ? 9.910 -26.372 10.603 1.00 19.19 194 PRO A C 1
ATOM 1460 O O . PRO A 1 194 ? 10.109 -25.383 11.299 1.00 18.47 194 PRO A O 1
ATOM 1464 N N . ASP A 1 195 ? 10.645 -26.674 9.544 1.00 19.37 195 ASP A N 1
ATOM 1465 C CA . ASP A 1 195 ? 11.828 -25.896 9.180 1.00 19.02 195 ASP A CA 1
ATOM 1466 C C . ASP A 1 195 ? 11.498 -24.803 8.161 1.00 17.71 195 ASP A C 1
ATOM 1467 O O . ASP A 1 195 ? 10.515 -24.902 7.435 1.00 17.08 195 ASP A O 1
ATOM 1472 N N . SER A 1 196 ? 12.318 -23.754 8.141 1.00 17.16 196 SER A N 1
ATOM 1473 C CA . SER A 1 196 ? 12.150 -22.629 7.208 1.00 16.57 196 SER A CA 1
ATOM 1474 C C . SER A 1 196 ? 12.794 -22.952 5.861 1.00 16.86 196 SER A C 1
ATOM 1475 O O . SER A 1 196 ? 13.776 -23.704 5.795 1.00 17.61 196 SER A O 1
ATOM 1478 N N . THR A 1 197 ? 12.267 -22.352 4.797 1.00 16.44 197 THR A N 1
ATOM 1479 C CA . THR A 1 197 ? 12.848 -22.490 3.461 1.00 17.14 197 THR A CA 1
ATOM 1480 C C . THR A 1 197 ? 14.223 -21.813 3.352 1.00 16.95 197 THR A C 1
ATOM 1481 O O . THR A 1 197 ? 14.918 -21.975 2.346 1.00 16.86 197 THR A O 1
ATOM 1485 N N . LEU A 1 198 ? 14.619 -21.056 4.377 1.00 16.78 198 LEU A N 1
ATOM 1486 C CA . LEU A 1 198 ? 16.010 -20.618 4.489 1.00 16.92 198 LEU A CA 1
ATOM 1487 C C . LEU A 1 198 ? 16.954 -21.811 4.397 1.00 17.96 198 LEU A C 1
ATOM 1488 O O . LEU A 1 198 ? 18.099 -21.657 4.007 1.00 18.74 198 LEU A O 1
ATOM 1493 N N . ASN A 1 199 ? 16.476 -22.990 4.794 1.00 19.15 199 ASN A N 1
ATOM 1494 C CA . ASN A 1 199 ? 17.250 -24.239 4.683 1.00 20.54 199 ASN A CA 1
ATOM 1495 C C . ASN A 1 199 ? 17.310 -24.833 3.268 1.00 21.16 199 ASN A C 1
ATOM 1496 O O . ASN A 1 199 ? 18.144 -25.709 2.992 1.00 21.40 199 ASN A O 1
ATOM 1501 N N . TYR A 1 200 ? 16.433 -24.366 2.376 1.00 21.10 200 TYR A N 1
ATOM 1502 C CA . TYR A 1 200 ? 16.292 -24.956 1.037 1.00 21.86 200 TYR A CA 1
ATOM 1503 C C . TYR A 1 200 ? 16.795 -24.063 -0.091 1.00 21.63 200 TYR A C 1
ATOM 1504 O O . TYR A 1 200 ? 16.347 -24.173 -1.236 1.00 21.81 200 TYR A O 1
ATOM 1513 N N . GLN A 1 201 ? 17.757 -23.202 0.223 1.00 21.40 201 GLN A N 1
ATOM 1514 C CA . GLN A 1 201 ? 18.346 -22.282 -0.750 1.00 21.50 201 GLN A CA 1
ATOM 1515 C C . GLN A 1 201 ? 17.324 -21.375 -1.456 1.00 20.59 201 GLN A C 1
ATOM 1516 O O . GLN A 1 201 ? 17.569 -20.912 -2.566 1.00 21.00 201 GLN A O 1
ATOM 1522 N N . ALA A 1 202 ? 16.194 -21.098 -0.813 1.00 19.80 202 ALA A N 1
ATOM 1523 C CA . ALA A 1 202 ? 15.190 -20.217 -1.418 1.00 19.19 202 ALA A CA 1
ATOM 1524 C C . ALA A 1 202 ? 15.840 -18.849 -1.643 1.00 18.40 202 ALA A C 1
ATOM 1525 O O . ALA A 1 202 ? 16.574 -18.378 -0.784 1.00 17.79 202 ALA A O 1
ATOM 1527 N N . ASP A 1 203 ? 15.593 -18.237 -2.799 1.00 17.73 203 ASP A N 1
ATOM 1528 C CA . ASP A 1 203 ? 16.249 -16.971 -3.151 1.00 17.26 203 ASP A CA 1
ATOM 1529 C C . ASP A 1 203 ? 15.772 -15.819 -2.272 1.00 16.32 203 ASP A C 1
ATOM 1530 O O . ASP A 1 203 ? 16.561 -14.985 -1.813 1.00 16.28 203 ASP A O 1
ATOM 1535 N N . TYR A 1 204 ? 14.474 -15.772 -2.039 1.00 15.82 204 TYR A N 1
ATOM 1536 C CA . TYR A 1 204 ? 13.922 -14.772 -1.157 1.00 15.49 204 TYR A CA 1
ATOM 1537 C C . TYR A 1 204 ? 12.970 -15.427 -0.184 1.00 15.15 204 TYR A C 1
ATOM 1538 O O . TYR A 1 204 ? 12.117 -16.220 -0.589 1.00 15.29 204 TYR A O 1
ATOM 1547 N N . VAL A 1 205 ? 13.147 -15.114 1.095 1.00 15.02 205 VAL A N 1
ATOM 1548 C CA . VAL A 1 205 ? 12.244 -15.552 2.145 1.00 15.30 205 VAL A CA 1
ATOM 1549 C C . VAL A 1 205 ? 11.777 -14.359 2.977 1.00 15.30 205 VAL A C 1
ATOM 1550 O O . VAL A 1 205 ? 12.582 -13.683 3.626 1.00 15.21 205 VAL A O 1
ATOM 1554 N N . VAL A 1 206 ? 10.472 -14.090 2.933 1.00 15.29 206 VAL A N 1
ATOM 1555 C CA . VAL A 1 206 ? 9.888 -12.978 3.683 1.00 15.29 206 VAL A CA 1
ATOM 1556 C C . VAL A 1 206 ? 9.163 -13.591 4.868 1.00 14.97 206 VAL A C 1
ATOM 1557 O O . VAL A 1 206 ? 8.388 -14.523 4.686 1.00 15.23 206 VAL A O 1
ATOM 1561 N N . GLN A 1 207 ? 9.424 -13.092 6.075 1.00 14.68 207 GLN A N 1
ATOM 1562 C CA . GLN A 1 207 ? 8.747 -13.606 7.275 1.00 15.18 207 GLN A CA 1
ATOM 1563 C C . GLN A 1 207 ? 8.076 -12.468 8.043 1.00 14.74 207 GLN A C 1
ATOM 1564 O O . GLN A 1 207 ? 8.714 -11.452 8.326 1.00 14.08 207 GLN A O 1
ATOM 1570 N N . SER A 1 208 ? 6.786 -12.639 8.369 1.00 14.81 208 SER A N 1
ATOM 1571 C CA . SER A 1 208 ? 6.062 -11.697 9.230 1.00 14.75 208 SER A CA 1
ATOM 1572 C C . SER A 1 208 ? 6.334 -12.026 10.693 1.00 14.71 208 SER A C 1
ATOM 1573 O O . SER A 1 208 ? 5.576 -12.760 11.315 1.00 15.63 208 SER A O 1
ATOM 1576 N N . PHE A 1 209 ? 7.434 -11.503 11.235 1.00 15.00 209 PHE A N 1
ATOM 1577 C CA . PHE A 1 209 ? 7.768 -11.688 12.645 1.00 15.04 209 PHE A CA 1
ATOM 1578 C C . PHE A 1 209 ? 6.559 -11.382 13.509 1.00 15.50 209 PHE A C 1
ATOM 1579 O O . PHE A 1 209 ? 6.149 -12.203 14.321 1.00 16.24 209 PHE A O 1
ATOM 1587 N N . HIS A 1 210 ? 5.962 -10.217 13.288 1.00 15.52 210 HIS A N 1
ATOM 1588 C CA . HIS A 1 210 ? 4.847 -9.759 14.106 1.00 16.20 210 HIS A CA 1
ATOM 1589 C C . HIS A 1 210 ? 3.689 -10.764 14.219 1.00 16.61 210 HIS A C 1
ATOM 1590 O O . HIS A 1 210 ? 3.030 -10.804 15.256 1.00 16.22 210 HIS A O 1
ATOM 1597 N N . LYS A 1 211 ? 3.458 -11.580 13.184 1.00 16.41 211 LYS A N 1
ATOM 1598 C CA . LYS A 1 211 ? 2.296 -12.491 13.188 1.00 17.17 211 LYS A CA 1
ATOM 1599 C C . LYS A 1 211 ? 2.414 -13.616 14.223 1.00 17.41 211 LYS A C 1
ATOM 1600 O O . LYS A 1 211 ? 1.408 -13.993 14.812 1.00 17.60 211 LYS A O 1
ATOM 1606 N N . THR A 1 212 ? 3.627 -14.137 14.449 1.00 17.47 212 THR A N 1
ATOM 1607 C CA . THR A 1 212 ? 3.824 -15.294 15.353 1.00 17.73 212 THR A CA 1
ATOM 1608 C C . THR A 1 212 ? 5.045 -15.244 16.297 1.00 18.03 212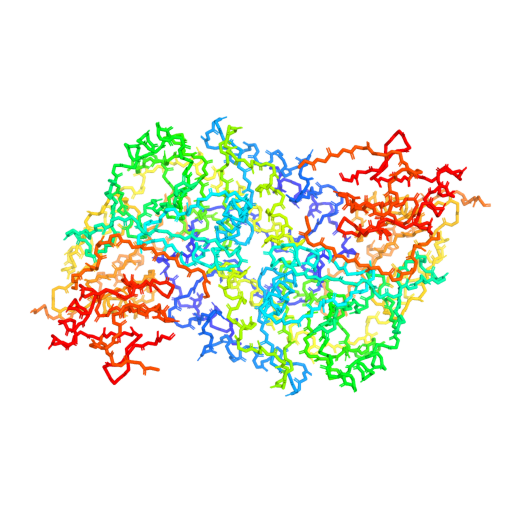 THR A C 1
ATOM 1609 O O . THR A 1 212 ? 5.325 -16.226 16.996 1.00 18.56 212 THR A O 1
ATOM 1613 N N . LEU A 1 213 ? 5.775 -14.132 16.299 1.00 17.20 213 LEU A N 1
ATOM 1614 C CA . LEU A 1 213 ? 6.791 -13.869 17.303 1.00 17.35 213 LEU A CA 1
ATOM 1615 C C . LEU A 1 213 ? 6.402 -12.594 18.030 1.00 17.35 213 LEU A C 1
ATOM 1616 O O . LEU A 1 213 ? 5.545 -11.845 17.551 1.00 17.47 213 LEU A O 1
ATOM 1621 N N . PRO A 1 214 ? 7.033 -12.336 19.181 1.00 17.54 214 PRO A N 1
ATOM 1622 C CA . PRO A 1 214 ? 6.751 -11.110 19.908 1.00 18.06 214 PRO A CA 1
ATOM 1623 C C . PRO A 1 214 ? 7.498 -9.907 19.323 1.00 17.42 214 PRO A C 1
ATOM 1624 O O . PRO A 1 214 ? 8.470 -9.422 19.904 1.00 17.42 214 PRO A O 1
ATOM 1628 N N . ALA A 1 215 ? 7.028 -9.475 18.153 1.00 16.55 215 ALA A N 1
ATOM 1629 C CA . ALA A 1 215 ? 7.379 -8.204 17.536 1.00 16.29 215 ALA A CA 1
ATOM 1630 C C . ALA A 1 215 ? 6.088 -7.395 17.320 1.00 16.17 215 ALA A C 1
ATOM 1631 O O . ALA A 1 215 ? 4.981 -7.945 17.360 1.00 16.24 215 ALA A O 1
ATOM 1633 N N . LEU A 1 216 ? 6.225 -6.098 17.069 1.00 15.72 216 LEU A N 1
ATOM 1634 C CA . LEU A 1 216 ? 5.056 -5.227 16.934 1.00 16.18 216 LEU A CA 1
ATOM 1635 C C . LEU A 1 216 ? 4.429 -5.372 15.552 1.00 15.80 216 LEU A C 1
ATOM 1636 O O . LEU A 1 216 ? 5.137 -5.513 14.549 1.00 15.66 216 LEU A O 1
ATOM 1641 N N . THR A 1 217 ? 3.101 -5.323 15.512 1.00 16.05 217 THR A N 1
ATOM 1642 C CA . THR A 1 217 ? 2.346 -5.287 14.273 1.00 16.46 217 THR A CA 1
ATOM 1643 C C . THR A 1 217 ? 3.015 -4.379 13.250 1.00 16.02 217 THR A C 1
ATOM 1644 O O . THR A 1 217 ? 3.309 -3.221 13.547 1.00 15.79 217 THR A O 1
ATOM 1648 N N . MET A 1 218 ? 3.233 -4.941 12.059 1.00 15.82 218 MET A N 1
ATOM 1649 C CA . MET A 1 218 ? 3.860 -4.298 10.884 1.00 15.71 218 MET A CA 1
ATOM 1650 C C . MET A 1 218 ? 5.324 -4.693 10.698 1.00 15.49 218 MET A C 1
ATOM 1651 O O . MET A 1 218 ? 5.870 -4.513 9.604 1.00 14.85 218 MET A O 1
ATOM 1656 N N . GLY A 1 219 ? 5.951 -5.185 11.769 1.00 15.20 219 GLY A N 1
ATOM 1657 C CA . GLY A 1 219 ? 7.354 -5.572 11.746 1.00 15.08 219 GLY A CA 1
ATOM 1658 C C . GLY A 1 219 ? 7.597 -6.938 11.130 1.00 14.18 219 GLY A C 1
ATOM 1659 O O . GLY A 1 219 ? 7.154 -7.953 11.658 1.00 14.53 219 GLY A O 1
ATOM 1660 N N . SER A 1 220 ? 8.300 -6.951 10.002 1.00 14.04 220 SER A N 1
ATOM 1661 C CA . SER A 1 220 ? 8.664 -8.183 9.292 1.00 12.83 220 SER A CA 1
ATOM 1662 C C . SER A 1 220 ? 10.132 -8.135 8.855 1.00 12.88 220 SER A C 1
ATOM 1663 O O . SER A 1 220 ? 10.804 -7.112 9.050 1.00 12.45 220 SER A O 1
ATOM 1666 N N . VAL A 1 221 ? 10.610 -9.225 8.243 1.00 11.77 221 VAL A N 1
ATOM 1667 C CA . VAL A 1 221 ? 11.996 -9.310 7.767 1.00 11.82 221 VAL A CA 1
ATOM 1668 C C . VAL A 1 221 ? 12.062 -9.958 6.387 1.00 11.49 221 VAL A C 1
ATOM 1669 O O . VAL A 1 221 ? 11.399 -10.942 6.136 1.00 10.92 221 VAL A O 1
ATOM 1673 N N . LEU A 1 222 ? 12.835 -9.358 5.499 1.00 11.42 222 LEU A N 1
ATOM 1674 C CA . LEU A 1 222 ? 13.113 -9.934 4.193 1.00 11.67 222 LEU A CA 1
ATOM 1675 C C . LEU A 1 222 ? 14.498 -10.549 4.267 1.00 12.09 222 LEU A C 1
ATOM 1676 O O . LEU A 1 222 ? 15.455 -9.867 4.616 1.00 12.43 222 LEU A O 1
ATOM 1681 N N . TYR A 1 223 ? 14.591 -11.851 3.996 1.00 12.32 223 TYR A N 1
ATOM 1682 C CA . TYR A 1 223 ? 15.880 -12.512 3.856 1.00 12.61 223 TYR A CA 1
ATOM 1683 C C . TYR A 1 223 ? 16.202 -12.704 2.367 1.00 13.05 223 TYR A C 1
ATOM 1684 O O . TYR A 1 223 ? 15.410 -13.306 1.622 1.00 12.71 223 TYR A O 1
ATOM 1693 N N . ILE A 1 224 ? 17.340 -12.148 1.937 1.00 12.74 224 ILE A N 1
ATOM 1694 C CA . ILE A 1 224 ? 17.792 -12.248 0.551 1.00 12.63 224 ILE A CA 1
ATOM 1695 C C . ILE A 1 224 ? 19.042 -13.124 0.493 1.00 13.84 224 ILE A C 1
ATOM 1696 O O . ILE A 1 224 ? 20.087 -12.794 1.086 1.00 13.38 224 ILE A O 1
ATOM 1701 N N . HIS A 1 225 ? 18.928 -14.243 -0.220 1.00 14.41 225 HIS A N 1
ATOM 1702 C CA . HIS A 1 225 ? 20.074 -15.120 -0.470 1.00 15.76 225 HIS A CA 1
ATOM 1703 C C . HIS A 1 225 ? 21.209 -14.318 -1.084 1.00 16.00 225 HIS A C 1
ATOM 1704 O O . HIS A 1 225 ? 20.973 -13.481 -1.944 1.00 16.10 225 HIS A O 1
ATOM 1711 N N . LYS A 1 226 ? 22.437 -14.586 -0.657 1.00 16.88 226 LYS A N 1
ATOM 1712 C CA . LYS A 1 226 ? 23.571 -13.764 -1.071 1.00 17.81 226 LYS A CA 1
ATOM 1713 C C . LYS A 1 226 ? 23.924 -13.896 -2.579 1.00 18.16 226 LYS A C 1
ATOM 1714 O O . LYS A 1 226 ? 24.576 -13.021 -3.127 1.00 18.23 226 LYS A O 1
ATOM 1720 N N . ASN A 1 227 ? 23.468 -14.970 -3.235 1.00 18.60 227 ASN A N 1
ATOM 1721 C CA . ASN A 1 227 ? 23.578 -15.127 -4.700 1.00 18.81 227 ASN A CA 1
ATOM 1722 C C . ASN A 1 227 ? 22.298 -14.742 -5.488 1.00 18.89 227 ASN A C 1
ATOM 1723 O O . ASN A 1 227 ? 22.301 -14.749 -6.736 1.00 19.47 227 ASN A O 1
ATOM 1728 N N . ALA A 1 228 ? 21.217 -14.417 -4.785 1.00 17.83 228 ALA A N 1
ATOM 1729 C CA . ALA A 1 228 ? 19.918 -14.131 -5.440 1.00 17.55 228 ALA A CA 1
ATOM 1730 C C . ALA A 1 228 ? 19.982 -13.106 -6.585 1.00 17.76 228 ALA A C 1
ATOM 1731 O O . ALA A 1 228 ? 20.748 -12.157 -6.522 1.00 17.59 228 ALA A O 1
ATOM 1733 N N . PRO A 1 229 ? 19.157 -13.298 -7.636 1.00 18.30 229 PRO A N 1
ATOM 1734 C CA . PRO A 1 229 ? 19.085 -12.302 -8.702 1.00 18.74 229 PRO A CA 1
ATOM 1735 C C . PRO A 1 229 ? 18.597 -10.950 -8.201 1.00 18.25 229 PRO A C 1
ATOM 1736 O O . PRO A 1 229 ? 17.760 -10.898 -7.303 1.00 17.40 229 PRO A O 1
ATOM 1740 N N . TYR A 1 230 ? 19.167 -9.880 -8.753 1.00 18.55 230 TYR A N 1
ATOM 1741 C CA . TYR A 1 230 ? 18.703 -8.502 -8.524 1.00 18.77 230 TYR A CA 1
ATOM 1742 C C . TYR A 1 230 ? 18.764 -8.018 -7.065 1.00 18.49 230 TYR A C 1
ATOM 1743 O O . TYR A 1 230 ? 17.941 -7.201 -6.634 1.00 18.48 230 TYR A O 1
ATOM 1752 N N . ARG A 1 231 ? 19.769 -8.476 -6.325 1.00 24.52 231 ARG A N 1
ATOM 1753 C CA . ARG A 1 231 ? 19.886 -8.150 -4.894 1.00 24.60 231 ARG A CA 1
ATOM 1754 C C . ARG A 1 231 ? 19.899 -6.651 -4.617 1.00 24.16 231 ARG A C 1
ATOM 1755 O O . ARG A 1 231 ? 19.224 -6.178 -3.700 1.00 22.49 231 ARG A O 1
ATOM 1763 N N . GLU A 1 232 ? 20.683 -5.911 -5.398 1.00 24.54 232 GLU A N 1
ATOM 1764 C CA . GLU A 1 232 ? 20.887 -4.492 -5.119 1.00 24.69 232 GLU A CA 1
ATOM 1765 C C . GLU A 1 232 ? 19.679 -3.656 -5.528 1.00 23.42 232 GLU A C 1
ATOM 1766 O O . GLU A 1 232 ? 19.352 -2.673 -4.864 1.00 23.14 232 GLU A O 1
ATOM 1772 N N . ASN A 1 233 ? 19.002 -4.072 -6.595 1.00 22.57 233 ASN A N 1
ATOM 1773 C CA . ASN A 1 233 ? 17.724 -3.475 -6.992 1.00 21.33 233 ASN A CA 1
ATOM 1774 C C . ASN A 1 233 ? 16.640 -3.687 -5.951 1.00 19.95 233 ASN A C 1
ATOM 1775 O O . ASN A 1 233 ? 15.874 -2.780 -5.648 1.00 19.57 233 ASN A O 1
ATOM 1780 N N . ILE A 1 234 ? 16.569 -4.897 -5.410 1.00 19.44 234 ILE A N 1
ATOM 1781 C CA . ILE A 1 234 ? 15.565 -5.221 -4.407 1.00 18.02 234 ILE A CA 1
ATOM 1782 C C . ILE A 1 234 ? 15.772 -4.397 -3.133 1.00 18.12 234 ILE A C 1
ATOM 1783 O O . ILE A 1 234 ? 14.816 -3.843 -2.576 1.00 16.21 234 ILE A O 1
ATOM 1788 N N . ILE A 1 235 ? 17.034 -4.306 -2.706 1.00 18.78 235 ILE A N 1
ATOM 1789 C CA . ILE A 1 235 ? 17.434 -3.508 -1.544 1.00 18.88 235 ILE A CA 1
ATOM 1790 C C . ILE A 1 235 ? 17.098 -2.026 -1.742 1.00 18.71 235 ILE A C 1
ATOM 1791 O O . ILE A 1 235 ? 16.677 -1.342 -0.804 1.00 18.08 235 ILE A O 1
ATOM 1796 N N . GLU A 1 236 ? 17.267 -1.538 -2.964 1.00 19.44 236 GLU A N 1
ATOM 1797 C CA . GLU A 1 236 ? 16.912 -0.158 -3.295 1.00 20.06 236 GLU A CA 1
ATOM 1798 C C . GLU A 1 236 ? 15.391 0.058 -3.214 1.00 18.75 236 GLU A C 1
ATOM 1799 O O . GLU A 1 236 ? 14.928 1.043 -2.651 1.00 19.30 236 GLU A O 1
ATOM 1805 N N . TYR A 1 237 ? 14.626 -0.866 -3.781 1.00 17.82 237 TYR A N 1
ATOM 1806 C CA . TYR A 1 237 ? 13.169 -0.778 -3.750 1.00 16.61 237 TYR A CA 1
ATOM 1807 C C . TYR A 1 237 ? 12.587 -0.865 -2.332 1.00 16.04 237 TYR A C 1
ATOM 1808 O O . TYR A 1 237 ? 11.494 -0.354 -2.097 1.00 15.47 237 TYR A O 1
ATOM 1817 N N . LEU A 1 238 ? 13.302 -1.484 -1.388 1.00 16.19 238 LEU A N 1
ATOM 1818 C CA . LEU A 1 238 ? 12.907 -1.409 0.033 1.00 16.38 238 LEU A CA 1
ATOM 1819 C C . LEU A 1 238 ? 12.786 0.027 0.532 1.00 16.36 238 LEU A C 1
ATOM 1820 O O . LEU A 1 238 ? 12.010 0.303 1.433 1.00 15.92 238 LEU A O 1
ATOM 1825 N N . SER A 1 239 ? 13.565 0.934 -0.043 1.00 17.22 239 SER A N 1
ATOM 1826 C CA . SER A 1 239 ? 13.506 2.335 0.357 1.00 18.09 239 SER A CA 1
ATOM 1827 C C . SER A 1 239 ? 12.458 3.106 -0.434 1.00 18.07 239 SER A C 1
ATOM 1828 O O . SER A 1 239 ? 12.236 4.297 -0.176 1.00 19.30 239 SER A O 1
ATOM 1831 N N . TYR A 1 240 ? 11.830 2.445 -1.413 1.00 17.90 240 TYR A N 1
ATOM 1832 C CA . TYR A 1 240 ? 10.761 3.046 -2.205 1.00 17.38 240 TYR A CA 1
ATOM 1833 C C . TYR A 1 240 ? 9.439 2.693 -1.565 1.00 16.82 240 TYR A C 1
ATOM 1834 O O . TYR A 1 240 ? 8.628 3.569 -1.295 1.00 16.65 240 TYR A O 1
ATOM 1843 N N . PHE A 1 241 ? 9.239 1.398 -1.311 1.00 16.05 241 PHE A N 1
ATOM 1844 C CA . PHE A 1 241 ? 7.970 0.878 -0.800 1.00 14.97 241 PHE A CA 1
ATOM 1845 C C . PHE A 1 241 ? 7.752 1.113 0.709 1.00 15.00 241 PHE A C 1
ATOM 1846 O O . PHE A 1 241 ? 6.651 0.919 1.208 1.00 14.82 241 PHE A O 1
ATOM 1854 N N . GLN A 1 242 ? 8.789 1.519 1.437 1.00 14.84 242 GLN A N 1
ATOM 1855 C CA . GLN A 1 242 ? 8.643 1.826 2.861 1.00 14.49 242 GLN A CA 1
ATOM 1856 C C . GLN A 1 242 ? 8.809 3.324 3.040 1.00 14.34 242 GLN A C 1
ATOM 1857 O O . GLN A 1 242 ? 9.472 3.986 2.234 1.00 14.36 242 GLN A O 1
ATOM 1863 N N . THR A 1 243 ? 8.198 3.849 4.087 1.00 13.73 243 THR A N 1
ATOM 1864 C CA . THR A 1 243 ? 8.314 5.261 4.412 1.00 13.82 243 THR A CA 1
ATOM 1865 C C . THR A 1 243 ? 9.770 5.669 4.640 1.00 14.53 243 THR A C 1
ATOM 1866 O O . THR A 1 243 ? 10.591 4.862 5.109 1.00 14.70 243 THR A O 1
ATOM 1870 N N . SER A 1 244 ? 10.073 6.925 4.305 1.00 14.65 244 SER A N 1
ATOM 1871 C CA . SER A 1 244 ? 11.341 7.549 4.646 1.00 15.13 244 SER A CA 1
ATOM 1872 C C . SER A 1 244 ? 11.487 7.759 6.162 1.00 15.35 244 SER A C 1
ATOM 1873 O O . SER A 1 244 ? 12.572 8.073 6.636 1.00 15.44 244 SER A O 1
ATOM 1876 N N . SER A 1 245 ? 10.402 7.587 6.916 1.00 15.43 245 SER A N 1
ATOM 1877 C CA . SER A 1 245 ? 10.443 7.739 8.377 1.00 15.33 245 SER A CA 1
ATOM 1878 C C . SER A 1 245 ? 10.099 6.420 9.070 1.00 15.23 245 SER A C 1
ATOM 1879 O O . SER A 1 245 ? 9.061 6.321 9.718 1.00 15.52 245 SER A O 1
ATOM 1882 N N . PRO A 1 246 ? 10.979 5.408 8.959 1.00 15.44 246 PRO A N 1
ATOM 1883 C CA . PRO A 1 246 ? 10.649 4.133 9.594 1.00 15.18 246 PRO A CA 1
ATOM 1884 C C . PRO A 1 246 ? 10.643 4.235 11.119 1.00 15.74 246 PRO A C 1
ATOM 1885 O O . PRO A 1 246 ? 11.460 4.964 11.709 1.00 16.42 246 PRO A O 1
ATOM 1889 N N . SER A 1 247 ? 9.708 3.518 11.732 1.00 15.45 247 SER A N 1
ATOM 1890 C CA . SER A 1 247 ? 9.548 3.490 13.181 1.00 15.78 247 SER A CA 1
ATOM 1891 C C . SER A 1 247 ? 10.661 2.725 13.900 1.00 16.05 247 SER A C 1
ATOM 1892 O O . SER A 1 247 ? 10.835 1.521 13.699 1.00 14.98 247 SER A O 1
ATOM 1895 N N . TYR A 1 248 ? 11.379 3.418 14.774 1.00 17.24 248 TYR A N 1
ATOM 1896 C CA . TYR A 1 248 ? 12.390 2.765 15.607 1.00 18.40 248 TYR A CA 1
ATOM 1897 C C . TYR A 1 248 ? 11.772 1.816 16.637 1.00 18.53 248 TYR A C 1
ATOM 1898 O O . TYR A 1 248 ? 12.463 0.931 17.125 1.00 18.74 248 TYR A O 1
ATOM 1907 N N . LEU A 1 249 ? 10.498 2.028 16.987 1.00 18.67 249 LEU A N 1
ATOM 1908 C CA . LEU A 1 249 ? 9.782 1.126 17.897 1.00 18.61 249 LEU A CA 1
ATOM 1909 C C . LEU A 1 249 ? 9.608 -0.211 17.217 1.00 18.63 249 LEU A C 1
ATOM 1910 O O . LEU A 1 249 ? 9.865 -1.257 17.811 1.00 18.57 249 LEU A O 1
ATOM 1915 N N . ILE A 1 250 ? 9.168 -0.166 15.956 1.00 18.07 250 ILE A N 1
ATOM 1916 C CA . ILE A 1 250 ? 8.968 -1.378 15.183 1.00 17.66 250 ILE A CA 1
ATOM 1917 C C . ILE A 1 250 ? 10.307 -2.096 14.969 1.00 17.65 250 ILE A C 1
ATOM 1918 O O . ILE A 1 250 ? 10.388 -3.319 15.126 1.00 17.05 250 ILE A O 1
ATOM 1923 N N . MET A 1 251 ? 11.351 -1.340 14.627 1.00 17.90 251 MET A N 1
ATOM 1924 C CA . MET A 1 251 ? 12.681 -1.923 14.422 1.00 18.33 251 MET A CA 1
ATOM 1925 C C . MET A 1 251 ? 13.209 -2.529 15.722 1.00 18.40 251 MET A C 1
ATOM 1926 O O . MET A 1 251 ? 13.719 -3.650 15.738 1.00 18.09 251 MET A O 1
ATOM 1931 N N . ALA A 1 252 ? 13.056 -1.795 16.819 1.00 18.61 252 ALA A N 1
ATOM 1932 C CA . ALA A 1 252 ? 13.430 -2.301 18.133 1.00 18.79 252 ALA A CA 1
ATOM 1933 C C . ALA A 1 252 ? 12.690 -3.605 18.465 1.00 18.11 252 ALA A C 1
ATOM 1934 O O . ALA A 1 252 ? 13.282 -4.525 19.047 1.00 17.56 252 ALA A O 1
ATOM 1936 N N . SER A 1 253 ? 11.417 -3.691 18.059 1.00 17.66 253 SER A N 1
ATOM 1937 C CA . SER A 1 253 ? 10.590 -4.869 18.334 1.00 17.70 253 SER A CA 1
ATOM 1938 C C . SER A 1 253 ? 11.026 -6.115 17.543 1.00 17.80 253 SER A C 1
ATOM 1939 O O . SER A 1 253 ? 10.927 -7.229 18.048 1.00 18.02 253 SER A O 1
ATOM 1942 N N . LEU A 1 254 ? 11.498 -5.918 16.308 1.00 17.87 254 LEU A N 1
ATOM 1943 C CA . LEU A 1 254 ? 12.084 -6.985 15.496 1.00 17.92 254 LEU A CA 1
ATOM 1944 C C . LEU A 1 254 ? 13.424 -7.495 16.048 1.00 19.00 254 LEU A C 1
ATOM 1945 O O . LEU A 1 254 ? 13.744 -8.682 15.935 1.00 18.86 254 LEU A O 1
ATOM 1950 N N . GLU A 1 255 ? 14.216 -6.574 16.590 1.00 19.56 255 GLU A N 1
ATOM 1951 C CA . GLU A 1 255 ? 15.503 -6.889 17.240 1.00 20.64 255 GLU A CA 1
ATOM 1952 C C . GLU A 1 255 ? 15.261 -7.754 18.473 1.00 20.67 255 GLU A C 1
ATOM 1953 O O . GLU A 1 255 ? 15.917 -8.789 18.675 1.00 20.84 255 GLU A O 1
ATOM 1959 N N . SER A 1 256 ? 14.307 -7.313 19.286 1.00 20.48 256 SER A N 1
ATOM 1960 C CA . SER A 1 256 ? 13.830 -8.066 20.449 1.00 20.73 256 SER A CA 1
ATOM 1961 C C . SER A 1 256 ? 13.280 -9.453 20.056 1.00 20.44 256 SER A C 1
ATOM 1962 O O . SER A 1 256 ? 13.577 -10.441 20.707 1.00 20.08 256 SER A O 1
ATOM 1965 N N . ALA A 1 257 ? 12.478 -9.510 18.993 1.00 19.94 257 ALA A N 1
ATOM 1966 C CA . ALA A 1 257 ? 11.861 -10.765 18.554 1.00 20.00 257 ALA A CA 1
ATOM 1967 C C . ALA A 1 257 ? 12.914 -11.767 18.100 1.00 20.55 257 ALA A C 1
ATOM 1968 O O . ALA A 1 257 ? 12.773 -12.967 18.314 1.00 20.85 257 ALA A O 1
ATOM 1970 N N . ALA A 1 258 ? 13.980 -11.261 17.482 1.00 21.33 258 ALA A N 1
ATOM 1971 C CA . ALA A 1 258 ? 15.103 -12.097 17.055 1.00 21.88 258 ALA A CA 1
ATOM 1972 C C . ALA A 1 258 ? 15.797 -12.757 18.240 1.00 22.57 258 ALA A C 1
ATOM 1973 O O . ALA A 1 258 ? 16.073 -13.965 18.224 1.00 22.09 258 ALA A O 1
ATOM 1975 N N . GLN A 1 259 ? 16.083 -11.961 19.264 1.00 22.83 259 GLN A N 1
ATOM 1976 C CA . GLN A 1 259 ? 16.775 -12.468 20.455 1.00 23.74 259 GLN A CA 1
ATOM 1977 C C . GLN A 1 259 ? 15.889 -13.488 21.162 1.00 23.35 259 GLN A C 1
ATOM 1978 O O . GLN A 1 259 ? 16.376 -14.488 21.692 1.00 23.68 259 GLN A O 1
ATOM 1984 N N . PHE A 1 260 ? 14.585 -13.229 21.152 1.00 22.90 260 PHE A N 1
ATOM 1985 C CA . PHE A 1 260 ? 13.586 -14.181 21.642 1.00 22.96 260 PHE A CA 1
ATOM 1986 C C . PHE A 1 260 ? 13.611 -15.499 20.856 1.00 22.86 260 PHE A C 1
ATOM 1987 O O . PHE A 1 260 ? 13.582 -16.575 21.452 1.00 23.55 260 PHE A O 1
ATOM 1995 N N . TYR A 1 261 ? 13.671 -15.418 19.527 1.00 22.85 261 TYR A N 1
ATOM 1996 C CA . TYR A 1 261 ? 13.795 -16.620 18.683 1.00 22.89 261 TYR A CA 1
ATOM 1997 C C . TYR A 1 261 ? 15.017 -17.456 19.086 1.00 24.07 261 TYR A C 1
ATOM 1998 O O . TYR A 1 261 ? 14.886 -18.607 19.510 1.00 24.41 261 TYR A O 1
ATOM 2007 N N . LYS A 1 262 ? 16.196 -16.849 18.980 1.00 24.44 262 LYS A N 1
ATOM 2008 C CA . LYS A 1 262 ? 17.478 -17.523 19.217 1.00 25.15 262 LYS A CA 1
ATOM 2009 C C . LYS A 1 262 ? 17.629 -18.132 20.629 1.00 25.13 262 LYS A C 1
ATOM 2010 O O . LYS A 1 262 ? 18.312 -19.131 20.810 1.00 25.12 262 LYS A O 1
ATOM 2016 N N . THR A 1 263 ? 16.980 -17.546 21.628 1.00 24.47 263 THR A N 1
ATOM 2017 C CA . THR A 1 263 ? 17.133 -18.023 23.002 1.00 24.40 263 THR A CA 1
ATOM 2018 C C . THR A 1 263 ? 15.963 -18.891 23.479 1.00 23.76 263 THR A C 1
ATOM 2019 O O . THR A 1 263 ? 15.931 -19.304 24.633 1.00 23.94 263 THR A O 1
ATOM 2023 N N . TYR A 1 264 ? 15.015 -19.173 22.587 1.00 22.74 264 TYR A N 1
ATOM 2024 C CA . TYR A 1 264 ? 13.748 -19.789 22.974 1.00 22.21 264 TYR A CA 1
ATOM 2025 C C . TYR A 1 264 ? 13.889 -21.272 23.274 1.00 22.45 264 TYR A C 1
ATOM 2026 O O . TYR A 1 264 ? 14.560 -22.008 22.557 1.00 22.83 264 TYR A O 1
ATOM 2035 N N . ASP A 1 265 ? 13.255 -21.691 24.360 1.00 22.47 265 ASP A N 1
ATOM 2036 C CA . ASP A 1 265 ? 13.132 -23.097 24.702 1.00 22.47 265 ASP A CA 1
ATOM 2037 C C . ASP A 1 265 ? 11.658 -23.457 24.646 1.00 21.87 265 ASP A C 1
ATOM 2038 O O . ASP A 1 265 ? 10.848 -22.859 25.348 1.00 21.06 265 ASP A O 1
ATOM 2043 N N . SER A 1 266 ? 11.315 -24.424 23.794 1.00 21.78 266 SER A N 1
ATOM 2044 C CA . SER A 1 266 ? 9.918 -24.762 23.514 1.00 21.63 266 SER A CA 1
ATOM 2045 C C . SER A 1 266 ? 9.380 -25.931 24.327 1.00 22.37 266 SER A C 1
ATOM 2046 O O . SER A 1 266 ? 8.280 -26.391 24.048 1.00 21.64 266 SER A O 1
ATOM 2049 N N . THR A 1 267 ? 10.136 -26.413 25.316 1.00 23.52 267 THR A N 1
ATOM 2050 C CA . THR A 1 267 ? 9.680 -27.542 26.131 1.00 24.64 267 THR A CA 1
ATOM 2051 C C . THR A 1 267 ? 8.330 -27.228 26.775 1.00 24.73 267 THR A C 1
ATOM 2052 O O . THR A 1 267 ? 7.419 -28.060 26.757 1.00 25.24 267 THR A O 1
ATOM 2056 N N . LEU A 1 268 ? 8.199 -26.026 27.329 1.00 24.39 268 LEU A N 1
ATOM 2057 C CA . LEU A 1 268 ? 6.990 -25.647 28.050 1.00 24.69 268 LEU A CA 1
ATOM 2058 C C . LEU A 1 268 ? 5.816 -25.446 27.091 1.00 24.27 268 LEU A C 1
ATOM 2059 O O . LEU A 1 268 ? 4.659 -25.697 27.446 1.00 24.34 268 LEU A O 1
ATOM 2064 N N . PHE A 1 269 ? 6.120 -24.996 25.878 1.00 23.87 269 PHE A N 1
ATOM 2065 C CA . PHE A 1 269 ? 5.088 -24.767 24.876 1.00 23.45 269 PHE A CA 1
ATOM 2066 C C . PHE A 1 269 ? 4.286 -26.038 24.626 1.00 23.78 269 PHE A C 1
ATOM 2067 O O . PHE A 1 269 ? 3.077 -26.045 24.781 1.00 23.70 269 PHE A O 1
ATOM 2075 N N . PHE A 1 270 ? 4.982 -27.112 24.260 1.00 24.20 270 PHE A N 1
ATOM 2076 C CA . PHE A 1 270 ? 4.328 -28.385 23.938 1.00 24.87 270 PHE A CA 1
ATOM 2077 C C . PHE A 1 270 ? 3.577 -29.007 25.114 1.00 25.27 270 PHE A C 1
ATOM 2078 O O . PHE A 1 270 ? 2.632 -29.764 24.910 1.00 25.46 270 PHE A O 1
ATOM 2086 N N . ALA A 1 271 ? 4.002 -28.700 26.337 1.00 25.60 271 ALA A N 1
ATOM 2087 C CA . ALA A 1 271 ? 3.283 -29.146 27.526 1.00 26.05 271 ALA A CA 1
ATOM 2088 C C . ALA A 1 271 ? 1.972 -28.381 27.655 1.00 25.74 271 ALA A C 1
ATOM 2089 O O . ALA A 1 271 ? 0.925 -28.978 27.886 1.00 25.89 271 ALA A O 1
ATOM 2091 N N . LYS A 1 272 ? 2.036 -27.059 27.485 1.00 25.41 272 LYS A N 1
ATOM 2092 C CA . LYS A 1 272 ? 0.854 -26.203 27.597 1.00 25.33 272 LYS A CA 1
ATOM 2093 C C . LYS A 1 272 ? -0.091 -26.407 26.415 1.00 25.18 272 LYS A C 1
ATOM 2094 O O . LYS A 1 272 ? -1.304 -26.324 26.572 1.00 25.66 272 LYS A O 1
ATOM 2100 N N . ARG A 1 273 ? 0.471 -26.646 25.230 1.00 24.89 273 ARG A N 1
ATOM 2101 C CA . ARG A 1 273 ? -0.322 -26.981 24.051 1.00 25.04 273 ARG A CA 1
ATOM 2102 C C . ARG A 1 273 ? -1.151 -28.258 24.286 1.00 25.91 273 ARG A C 1
ATOM 2103 O O . ARG A 1 273 ? -2.350 -28.297 24.001 1.00 25.64 273 ARG A O 1
ATOM 2111 N N . ALA A 1 274 ? -0.509 -29.294 24.819 1.00 26.73 274 ALA A N 1
ATOM 2112 C CA . ALA A 1 274 ? -1.192 -30.568 25.072 1.00 27.83 274 ALA A CA 1
ATOM 2113 C C . ALA A 1 274 ? -2.312 -30.431 26.117 1.00 28.73 274 ALA A C 1
ATOM 2114 O O . ALA A 1 274 ? -3.362 -31.071 26.002 1.00 29.55 274 ALA A O 1
ATOM 2116 N N . GLN A 1 275 ? -2.096 -29.587 27.122 1.00 28.97 275 GLN A N 1
ATOM 2117 C CA . GLN A 1 275 ? -3.084 -29.381 28.189 1.00 30.02 275 GLN A CA 1
ATOM 2118 C C . GLN A 1 275 ? -4.301 -28.616 27.663 1.00 29.55 275 GLN A C 1
ATOM 2119 O O . GLN A 1 275 ? -5.429 -28.859 28.089 1.00 30.03 275 GLN A O 1
ATOM 2125 N N . LEU A 1 276 ? -4.057 -27.689 26.738 1.00 28.65 276 LEU A N 1
ATOM 2126 C CA . LEU A 1 276 ? -5.121 -26.927 26.075 1.00 28.32 276 LEU A CA 1
ATOM 2127 C C . LEU A 1 276 ? -5.959 -27.806 25.142 1.00 28.40 276 LEU A C 1
ATOM 2128 O O . LEU A 1 276 ? -7.180 -27.671 25.088 1.00 27.80 276 LEU A O 1
ATOM 2133 N N . ILE A 1 277 ? -5.300 -28.677 24.384 1.00 28.59 277 ILE A N 1
ATOM 2134 C CA . ILE A 1 277 ? -6.019 -29.625 23.532 1.00 29.71 277 ILE A CA 1
ATOM 2135 C C . ILE A 1 277 ? -6.828 -30.592 24.407 1.00 30.98 277 ILE A C 1
ATOM 2136 O O . ILE A 1 277 ? -7.969 -30.907 24.082 1.00 31.87 277 ILE A O 1
ATOM 2141 N N . GLU A 1 278 ? -6.240 -31.043 25.513 1.00 31.64 278 GLU A N 1
ATOM 2142 C CA . GLU A 1 278 ? -6.953 -31.878 26.485 1.00 33.30 278 GLU A CA 1
ATOM 2143 C C . GLU A 1 278 ? -8.250 -31.192 26.909 1.00 33.35 278 GLU A C 1
ATOM 2144 O O . GLU A 1 278 ? -9.318 -31.785 26.816 1.00 33.82 278 GLU A O 1
ATOM 2150 N N . CYS A 1 279 ? -8.130 -29.934 27.342 1.00 32.58 279 CYS A N 1
ATOM 2151 C CA . CYS A 1 279 ? -9.268 -29.096 27.750 1.00 32.89 279 CYS A CA 1
ATOM 2152 C C . CYS A 1 279 ? -10.315 -28.935 26.642 1.00 32.55 279 CYS A C 1
ATOM 2153 O O . CYS A 1 279 ? -11.518 -29.051 26.888 1.00 33.21 279 CYS A O 1
ATOM 2156 N N . LEU A 1 280 ? -9.849 -28.640 25.427 1.00 31.32 280 LEU A N 1
ATOM 2157 C CA . LEU A 1 280 ? -10.741 -28.436 24.292 1.00 31.00 280 LEU A CA 1
ATOM 2158 C C . LEU A 1 280 ? -11.469 -29.729 23.974 1.00 32.17 280 LEU A C 1
ATOM 2159 O O . LEU A 1 280 ? -12.681 -29.725 23.805 1.00 32.74 280 LEU A O 1
ATOM 2164 N N . GLU A 1 281 ? -10.727 -30.834 23.908 1.00 32.45 281 GLU A N 1
ATOM 2165 C CA . GLU A 1 281 ? -11.330 -32.136 23.622 1.00 33.58 281 GLU A CA 1
ATOM 2166 C C . GLU A 1 281 ? -12.417 -32.487 24.628 1.00 34.52 281 GLU A C 1
ATOM 2167 O O . GLU A 1 281 ? -13.478 -32.963 24.237 1.00 34.99 281 GLU A O 1
ATOM 2173 N N . ASN A 1 282 ? -12.174 -32.220 25.911 1.00 34.57 282 ASN A N 1
ATOM 2174 C CA . ASN A 1 282 ? -13.161 -32.533 26.954 1.00 36.06 282 ASN A CA 1
ATOM 2175 C C . ASN A 1 282 ? -14.475 -31.753 26.810 1.00 36.25 282 ASN A C 1
ATOM 2176 O O . ASN A 1 282 ? -15.515 -32.204 27.286 1.00 37.28 282 ASN A O 1
ATOM 2181 N N . LYS A 1 283 ? -14.435 -30.599 26.144 1.00 35.11 283 LYS A N 1
ATOM 2182 C CA . LYS A 1 283 ? -15.660 -29.845 25.860 1.00 35.45 283 LYS A CA 1
ATOM 2183 C C . LYS A 1 283 ? -16.444 -30.420 24.686 1.00 35.90 283 LYS A C 1
ATOM 2184 O O . LYS A 1 283 ? -17.624 -30.105 24.515 1.00 36.55 283 LYS A O 1
ATOM 2190 N N . GLY A 1 284 ? -15.790 -31.261 23.887 1.00 35.60 284 GLY A N 1
ATOM 2191 C CA . GLY A 1 284 ? -16.402 -31.841 22.697 1.00 35.96 284 GLY A CA 1
ATOM 2192 C C . GLY A 1 284 ? -15.909 -31.205 21.408 1.00 34.88 284 GLY A C 1
ATOM 2193 O O . GLY A 1 284 ? -16.398 -31.539 20.333 1.00 34.95 284 GLY A O 1
ATOM 2194 N N . PHE A 1 285 ? -14.950 -30.283 21.499 1.00 33.95 285 PHE A N 1
ATOM 2195 C CA . PHE A 1 285 ? -14.355 -29.701 20.294 1.00 33.11 285 PHE A CA 1
ATOM 2196 C C . PHE A 1 285 ? -13.462 -30.721 19.612 1.00 33.57 285 PHE A C 1
ATOM 2197 O O . PHE A 1 285 ? -12.823 -31.539 20.270 1.00 34.00 285 PHE A O 1
ATOM 2205 N N . GLU A 1 286 ? -13.426 -30.656 18.287 1.00 33.91 286 GLU A N 1
ATOM 2206 C CA . GLU A 1 286 ? -12.583 -31.518 17.475 1.00 34.21 286 GLU A CA 1
ATOM 2207 C C . GLU A 1 286 ? -11.455 -30.684 16.886 1.00 33.15 286 GLU A C 1
ATOM 2208 O O . GLU A 1 286 ? -11.705 -29.712 16.177 1.00 32.22 286 GLU A O 1
ATOM 2214 N N . MET A 1 287 ? -10.214 -31.069 17.166 1.00 33.23 287 MET A N 1
ATOM 2215 C CA . MET A 1 287 ? -9.053 -30.284 16.738 1.00 32.46 287 MET A CA 1
ATOM 2216 C C . MET A 1 287 ? -8.304 -30.973 15.601 1.00 32.83 287 MET A C 1
ATOM 2217 O O . MET A 1 287 ? -7.843 -32.102 15.764 1.00 33.59 287 MET A O 1
ATOM 2222 N N . LEU A 1 288 ? -8.175 -30.296 14.458 1.00 32.71 288 LEU A N 1
ATOM 2223 C CA . LEU A 1 288 ? -7.411 -30.842 13.331 1.00 32.78 288 LEU A CA 1
ATOM 2224 C C . LEU A 1 288 ? -5.935 -30.571 13.567 1.00 32.46 288 LEU A C 1
ATOM 2225 O O . LEU A 1 288 ? -5.539 -29.425 13.792 1.00 32.30 288 LEU A O 1
ATOM 2230 N N . GLN A 1 289 ? -5.123 -31.620 13.504 1.00 33.15 289 GLN A N 1
ATOM 2231 C CA . GLN A 1 289 ? -3.685 -31.486 13.698 1.00 32.93 289 GLN A CA 1
ATOM 2232 C C . GLN A 1 289 ? -3.025 -31.173 12.352 1.00 31.98 289 GLN A C 1
ATOM 2233 O O . GLN A 1 289 ? -2.990 -31.999 11.444 1.00 32.54 289 GLN A O 1
ATOM 2239 N N . VAL A 1 290 ? -2.535 -29.946 12.245 1.00 30.56 290 VAL A N 1
ATOM 2240 C CA . VAL A 1 290 ? -1.874 -29.441 11.048 1.00 29.62 290 VAL A CA 1
ATOM 2241 C C . VAL A 1 290 ? -0.365 -29.491 11.295 1.00 28.65 290 VAL A C 1
ATOM 2242 O O . VAL A 1 290 ? 0.060 -29.676 12.427 1.00 28.99 290 VAL A O 1
ATOM 2246 N N . ASP A 1 291 ? 0.433 -29.346 10.241 1.00 25.11 291 ASP A N 1
ATOM 2247 C CA . ASP A 1 291 ? 1.897 -29.472 10.333 1.00 24.83 291 ASP A CA 1
ATOM 2248 C C . ASP A 1 291 ? 2.567 -28.543 11.364 1.00 24.10 291 ASP A C 1
ATOM 2249 O O . ASP A 1 291 ? 3.521 -28.954 12.049 1.00 24.64 291 ASP A O 1
ATOM 2254 N N . ASP A 1 292 ? 2.081 -27.304 11.472 1.00 22.35 292 ASP A N 1
ATOM 2255 C CA . ASP A 1 292 ? 2.631 -26.322 12.431 1.00 21.70 292 ASP A CA 1
ATOM 2256 C C . ASP A 1 292 ? 1.908 -26.408 13.786 1.00 21.10 292 ASP A C 1
ATOM 2257 O O . ASP A 1 292 ? 0.724 -26.098 13.868 1.00 20.82 292 ASP A O 1
ATOM 2262 N N . PRO A 1 293 ? 2.616 -26.820 14.857 1.00 21.28 293 PRO A N 1
ATOM 2263 C CA . PRO A 1 293 ? 1.997 -26.885 16.187 1.00 21.23 293 PRO A CA 1
ATOM 2264 C C . PRO A 1 293 ? 1.397 -25.576 16.712 1.00 20.43 293 PRO A C 1
ATOM 2265 O O . PRO A 1 293 ? 0.545 -25.615 17.596 1.00 20.05 293 PRO A O 1
ATOM 2269 N N . LEU A 1 294 ? 1.831 -24.439 16.171 1.00 19.63 294 LEU A N 1
ATOM 2270 C CA . LEU A 1 294 ? 1.324 -23.139 16.594 1.00 19.44 294 LEU A CA 1
ATOM 2271 C C . LEU A 1 294 ? -0.110 -22.842 16.148 1.00 19.38 294 LEU A C 1
ATOM 2272 O O . LEU A 1 294 ? -0.753 -21.954 16.715 1.00 19.95 294 LEU A O 1
ATOM 2277 N N . LYS A 1 295 ? -0.590 -23.558 15.130 1.00 19.41 295 LYS A N 1
ATOM 2278 C CA . LYS A 1 295 ? -1.933 -23.372 14.588 1.00 19.14 295 LYS A CA 1
ATOM 2279 C C . LYS A 1 295 ? -2.867 -24.489 15.051 1.00 19.74 295 LYS A C 1
ATOM 2280 O O . LYS A 1 295 ? -2.624 -25.681 14.804 1.00 20.41 295 LYS A O 1
ATOM 2286 N N . LEU A 1 296 ? -3.936 -24.096 15.729 1.00 19.41 296 LEU A N 1
ATOM 2287 C CA . LEU A 1 296 ? -4.914 -25.040 16.232 1.00 20.49 296 LEU A CA 1
ATOM 2288 C C . LEU A 1 296 ? -6.220 -24.763 15.483 1.00 20.33 296 LEU A C 1
ATOM 2289 O O . LEU A 1 296 ? -6.726 -23.634 15.497 1.00 20.24 296 LEU A O 1
ATOM 2294 N N . LEU A 1 297 ? -6.726 -25.783 14.802 1.00 20.40 297 LEU A N 1
ATOM 2295 C CA . LEU A 1 297 ? -7.959 -25.672 14.018 1.00 20.65 297 LEU A CA 1
ATOM 2296 C C . LEU A 1 297 ? -9.091 -26.355 14.760 1.00 21.30 297 LEU A C 1
ATOM 2297 O O . LEU A 1 297 ? -9.032 -27.558 14.992 1.00 22.06 297 LEU A O 1
ATOM 2302 N N . ILE A 1 298 ? -10.117 -25.593 15.128 1.00 21.41 298 ILE A N 1
ATOM 2303 C CA . ILE A 1 298 ? -11.152 -26.093 16.030 1.00 22.22 298 ILE A CA 1
ATOM 2304 C C . ILE A 1 298 ? -12.454 -26.320 15.281 1.00 22.25 298 ILE A C 1
ATOM 2305 O O . ILE A 1 298 ? -12.889 -25.466 14.522 1.00 21.43 298 ILE A O 1
ATOM 2310 N N . LYS A 1 299 ? -13.064 -27.483 15.503 1.00 22.82 299 LYS A N 1
ATOM 2311 C CA . LYS A 1 299 ? -14.379 -27.792 14.949 1.00 23.64 299 LYS A CA 1
ATOM 2312 C C . LYS A 1 299 ? -15.346 -28.222 16.051 1.00 24.52 299 LYS A C 1
ATOM 2313 O O . LYS A 1 299 ? -14.931 -28.585 17.147 1.00 24.46 299 LYS A O 1
ATOM 2319 N N . TYR A 1 300 ? -16.634 -28.162 15.741 1.00 25.25 300 TYR A N 1
ATOM 2320 C CA . TYR A 1 300 ? -17.680 -28.673 16.614 1.00 27.10 300 TYR A CA 1
ATOM 2321 C C . TYR A 1 300 ? -18.813 -29.169 15.719 1.00 28.11 300 TYR A C 1
ATOM 2322 O O . TYR A 1 300 ? -19.328 -28.406 14.910 1.00 27.55 300 TYR A O 1
ATOM 2331 N N . GLU A 1 301 ? -19.204 -30.436 15.881 1.00 29.84 301 GLU A N 1
ATOM 2332 C CA . GLU A 1 301 ? -20.108 -31.096 14.945 1.00 30.74 301 GLU A CA 1
ATOM 2333 C C . GLU A 1 301 ? -21.483 -30.423 14.916 1.00 31.66 301 GLU A C 1
ATOM 2334 O O . GLU A 1 301 ? -22.119 -30.263 15.949 1.00 32.47 301 GLU A O 1
ATOM 2340 N N . GLY A 1 302 ? -21.920 -30.021 13.721 1.00 31.28 302 GLY A N 1
ATOM 2341 C CA . GLY A 1 302 ? -23.231 -29.405 13.531 1.00 32.24 302 GLY A CA 1
ATOM 2342 C C . GLY A 1 302 ? -23.177 -27.895 13.367 1.00 31.41 302 GLY A C 1
ATOM 2343 O O . GLY A 1 302 ? -24.070 -27.307 12.763 1.00 31.81 302 GLY A O 1
ATOM 2344 N N . PHE A 1 303 ? -22.127 -27.268 13.893 1.00 30.54 303 PHE A N 1
ATOM 2345 C CA . PHE A 1 303 ? -22.004 -25.808 13.873 1.00 29.70 303 PHE A CA 1
ATOM 2346 C C . PHE A 1 303 ? -20.772 -25.371 13.100 1.00 28.05 303 PHE A C 1
ATOM 2347 O O . PHE A 1 303 ? -19.945 -26.200 12.720 1.00 27.33 303 PHE A O 1
ATOM 2355 N N . THR A 1 304 ? -20.663 -24.068 12.849 1.00 27.50 304 THR A N 1
ATOM 2356 C CA . THR A 1 304 ? -19.668 -23.548 11.909 1.00 26.09 304 THR A CA 1
ATOM 2357 C C . THR A 1 304 ? -18.447 -23.010 12.646 1.00 25.37 304 THR A C 1
ATOM 2358 O O . THR A 1 304 ? -18.434 -22.937 13.878 1.00 25.53 304 THR A O 1
ATOM 2362 N N . GLY A 1 305 ? -17.420 -22.645 11.889 1.00 24.31 305 GLY A N 1
ATOM 2363 C CA . GLY A 1 305 ? -16.221 -22.036 12.469 1.00 23.89 305 GLY A CA 1
ATOM 2364 C C . GLY A 1 305 ? -16.565 -20.658 12.995 1.00 24.32 305 GLY A C 1
ATOM 2365 O O . GLY A 1 305 ? -16.016 -20.208 14.009 1.00 24.23 305 GLY A O 1
ATOM 2366 N N . HIS A 1 306 ? -17.495 -20.000 12.305 1.00 24.72 306 HIS A N 1
ATOM 2367 C CA . HIS A 1 306 ? -17.995 -18.703 12.731 1.00 25.35 306 HIS A CA 1
ATOM 2368 C C . HIS A 1 306 ? -18.663 -18.799 14.096 1.00 26.18 306 HIS A C 1
ATOM 2369 O O . HIS A 1 306 ? -18.344 -18.008 14.981 1.00 26.52 306 HIS A O 1
ATOM 2376 N N . ASP A 1 307 ? -19.573 -19.768 14.265 1.00 26.70 307 ASP A N 1
ATOM 2377 C CA . ASP A 1 307 ? -20.215 -20.033 15.560 1.00 27.68 307 ASP A CA 1
ATOM 2378 C C . ASP A 1 307 ? -19.190 -20.174 16.688 1.00 27.25 307 ASP A C 1
ATOM 2379 O O . ASP A 1 307 ? -19.348 -19.596 17.763 1.00 27.59 307 ASP A O 1
ATOM 2384 N N . ILE A 1 308 ? -18.158 -20.964 16.424 1.00 26.11 308 ILE A N 1
ATOM 2385 C CA . ILE A 1 308 ? -17.109 -21.226 17.389 1.00 26.09 308 ILE A CA 1
ATOM 2386 C C . ILE A 1 308 ? -16.432 -19.920 17.784 1.00 26.06 308 ILE A C 1
ATOM 2387 O O . ILE A 1 308 ? -16.350 -19.588 18.967 1.00 26.47 308 ILE A O 1
ATOM 2392 N N . GLN A 1 309 ? -15.988 -19.167 16.783 1.00 25.49 309 GLN A N 1
ATOM 2393 C CA . GLN A 1 309 ? -15.402 -17.849 17.011 1.00 25.75 309 GLN A CA 1
ATOM 2394 C C . GLN A 1 309 ? -16.293 -16.933 17.863 1.00 26.98 309 GLN A C 1
ATOM 2395 O O . GLN A 1 309 ? -15.779 -16.165 18.673 1.00 27.60 309 GLN A O 1
ATOM 2401 N N . ASN A 1 310 ? -17.614 -17.012 17.675 1.00 28.13 310 ASN A N 1
ATOM 2402 C CA . ASN A 1 310 ? -18.558 -16.223 18.476 1.00 29.25 310 ASN A CA 1
ATOM 2403 C C . ASN A 1 310 ? -18.588 -16.680 19.925 1.00 29.68 310 ASN A C 1
ATOM 2404 O O . ASN A 1 310 ? -18.438 -15.864 20.830 1.00 30.05 310 ASN A O 1
ATOM 2409 N N . TRP A 1 311 ? -18.790 -17.983 20.136 1.00 29.45 311 TRP A N 1
ATOM 2410 C CA . TRP A 1 311 ? -18.771 -18.576 21.476 1.00 29.75 311 TRP A CA 1
ATOM 2411 C C . TRP A 1 311 ? -17.512 -18.187 22.246 1.00 29.34 311 TRP A C 1
ATOM 2412 O O . TRP A 1 311 ? -17.576 -17.857 23.447 1.00 30.06 311 TRP A O 1
ATOM 2423 N N . PHE A 1 312 ? -16.371 -18.251 21.562 1.00 27.76 312 PHE A N 1
ATOM 2424 C CA . PHE A 1 312 ? -15.100 -17.835 22.153 1.00 27.40 312 PHE A CA 1
ATOM 2425 C C . PHE A 1 312 ? -15.042 -16.336 22.444 1.00 27.53 312 PHE A C 1
ATOM 2426 O O . PHE A 1 312 ? -14.543 -15.941 23.497 1.00 27.13 312 PHE A O 1
ATOM 2434 N N . MET A 1 313 ? -15.557 -15.513 21.529 1.00 27.90 313 MET A N 1
ATOM 2435 C CA . MET A 1 313 ? -15.620 -14.063 21.763 1.00 28.90 313 MET A CA 1
ATOM 2436 C C . MET A 1 313 ? -16.476 -13.704 22.974 1.00 30.44 313 MET A C 1
ATOM 2437 O O . MET A 1 313 ? -16.188 -12.728 23.675 1.00 30.37 313 MET A O 1
ATOM 2442 N N . ASN A 1 314 ? -17.532 -14.484 23.210 1.00 31.36 314 ASN A N 1
ATOM 2443 C CA . ASN A 1 314 ? -18.426 -14.246 24.332 1.00 32.89 314 ASN A CA 1
ATOM 2444 C C . ASN A 1 314 ? -17.728 -14.522 25.664 1.00 32.88 314 ASN A C 1
ATOM 2445 O O . ASN A 1 314 ? -18.133 -13.984 26.695 1.00 34.00 314 ASN A O 1
ATOM 2450 N N . ALA A 1 315 ? -16.691 -15.364 25.627 1.00 31.44 315 ALA A N 1
ATOM 2451 C CA . ALA A 1 315 ? -15.824 -15.616 26.781 1.00 31.48 315 ALA A CA 1
ATOM 2452 C C . ALA A 1 315 ? -14.618 -14.672 26.819 1.00 30.65 315 ALA A C 1
ATOM 2453 O O . ALA A 1 315 ? -13.728 -14.836 27.661 1.00 30.34 315 ALA A O 1
ATOM 2455 N N . HIS A 1 316 ? -14.603 -13.687 25.916 1.00 30.21 316 HIS A N 1
ATOM 2456 C CA . HIS A 1 316 ? -13.523 -12.702 25.812 1.00 29.49 316 HIS A CA 1
ATOM 2457 C C . HIS A 1 316 ? -12.196 -13.338 25.372 1.00 27.74 316 HIS A C 1
ATOM 2458 O O . HIS A 1 316 ? -11.106 -12.857 25.710 1.00 27.42 316 HIS A O 1
ATOM 2465 N N . ILE A 1 317 ? -12.324 -14.415 24.595 1.00 26.49 317 ILE A N 1
ATOM 2466 C CA . ILE A 1 317 ? -11.205 -15.071 23.936 1.00 25.04 317 ILE A CA 1
ATOM 2467 C C . ILE A 1 317 ? -11.326 -14.812 22.441 1.00 24.16 317 ILE A C 1
ATOM 2468 O O . ILE A 1 317 ? -12.375 -15.061 21.833 1.00 23.78 317 ILE A O 1
ATOM 2473 N N . TYR A 1 318 ? -10.244 -14.314 21.850 1.00 23.08 318 TYR A N 1
ATOM 2474 C CA . TYR A 1 318 ? -10.271 -13.869 20.478 1.00 22.04 318 TYR A CA 1
ATOM 2475 C C . TYR A 1 318 ? -9.422 -14.762 19.576 1.00 21.38 318 TYR A C 1
ATOM 2476 O O . TYR A 1 318 ? -8.187 -14.849 19.717 1.00 20.92 318 TYR A O 1
ATOM 2485 N N . LEU A 1 319 ? -10.107 -15.453 18.669 1.00 20.67 319 LEU A N 1
ATOM 2486 C CA . LEU A 1 319 ? -9.457 -16.291 17.684 1.00 20.19 319 LEU A CA 1
ATOM 2487 C C . LEU A 1 319 ? -9.006 -15.425 16.507 1.00 19.51 319 LEU A C 1
ATOM 2488 O O . LEU A 1 319 ? -9.452 -14.288 16.361 1.00 19.89 319 LEU A O 1
ATOM 2493 N N . GLU A 1 320 ? -8.115 -15.966 15.688 1.00 19.00 320 GLU A N 1
ATOM 2494 C CA . GLU A 1 320 ? -7.603 -15.267 14.508 1.00 18.42 320 GLU A CA 1
ATOM 2495 C C . GLU A 1 320 ? -8.690 -15.055 13.460 1.00 18.43 320 GLU A C 1
ATOM 2496 O O . GLU A 1 320 ? -8.946 -13.924 13.078 1.00 18.70 320 GLU A O 1
ATOM 2502 N N . LEU A 1 321 ? -9.322 -16.133 13.006 1.00 18.72 321 LEU A N 1
ATOM 2503 C CA . LEU A 1 321 ? -10.370 -16.063 11.984 1.00 19.31 321 LEU A CA 1
ATOM 2504 C C . LEU A 1 321 ? -11.111 -17.407 11.906 1.00 19.65 321 LEU A C 1
ATOM 2505 O O . LEU A 1 321 ? -10.760 -18.358 12.604 1.00 19.75 321 LEU A O 1
ATOM 2510 N N . ALA A 1 322 ? -12.163 -17.470 11.093 1.00 20.19 322 ALA A N 1
ATOM 2511 C CA . ALA A 1 322 ? -12.890 -18.710 10.864 1.00 20.33 322 ALA A CA 1
ATOM 2512 C C . ALA A 1 322 ? -13.470 -18.735 9.465 1.00 20.39 322 ALA A C 1
ATOM 2513 O O . ALA A 1 322 ? -13.702 -17.689 8.864 1.00 20.37 322 ALA A O 1
ATOM 2515 N N . ASP A 1 323 ? -13.673 -19.945 8.956 1.00 20.72 323 ASP A N 1
ATOM 2516 C CA . ASP A 1 323 ? -14.519 -20.191 7.797 1.00 21.11 323 ASP A CA 1
ATOM 2517 C C . ASP A 1 323 ? -15.675 -21.064 8.274 1.00 22.16 323 ASP A C 1
ATOM 2518 O O . ASP A 1 323 ? -15.823 -21.286 9.480 1.00 22.57 323 ASP A O 1
ATOM 2523 N N . ASP A 1 324 ? -16.501 -21.538 7.350 1.00 22.71 324 ASP A N 1
ATOM 2524 C CA . ASP A 1 324 ? -17.618 -22.402 7.703 1.00 23.96 324 ASP A CA 1
ATOM 2525 C C . ASP A 1 324 ? -17.167 -23.659 8.436 1.00 24.33 324 ASP A C 1
ATOM 2526 O O . ASP A 1 324 ? -17.846 -24.107 9.353 1.00 25.62 324 ASP A O 1
ATOM 2531 N N . TYR A 1 325 ? -16.027 -24.217 8.037 1.00 23.63 325 TYR A N 1
ATOM 2532 C CA . TYR A 1 325 ? -15.562 -25.508 8.562 1.00 23.61 325 TYR A CA 1
ATOM 2533 C C . TYR A 1 325 ? -14.949 -25.425 9.964 1.00 23.49 325 TYR A C 1
ATOM 2534 O O . TYR A 1 325 ? -15.079 -26.342 10.764 1.00 23.63 325 TYR A O 1
ATOM 2543 N N . GLN A 1 326 ? -14.214 -24.356 10.233 1.00 22.75 326 GLN A N 1
ATOM 2544 C CA . GLN A 1 326 ? -13.301 -24.361 11.374 1.00 22.53 326 GLN A CA 1
ATOM 2545 C C . GLN A 1 326 ? -12.922 -22.973 11.844 1.00 21.34 326 GLN A C 1
ATOM 2546 O O . GLN A 1 326 ? -12.883 -22.028 11.061 1.00 21.41 326 GLN A O 1
ATOM 2552 N N . ALA A 1 327 ? -12.626 -22.871 13.133 1.00 20.90 327 ALA A N 1
ATOM 2553 C CA . ALA A 1 327 ? -12.095 -21.645 13.724 1.00 19.69 327 ALA A CA 1
ATOM 2554 C C . ALA A 1 327 ? -10.608 -21.873 13.972 1.00 18.68 327 ALA A C 1
ATOM 2555 O O . ALA A 1 327 ? -10.212 -22.965 14.379 1.00 18.06 327 ALA A O 1
ATOM 2557 N N . LEU A 1 328 ? -9.789 -20.860 13.698 1.00 17.57 328 LEU A N 1
ATOM 2558 C CA . LEU A 1 328 ? -8.334 -20.981 13.829 1.00 17.39 328 LEU A CA 1
ATOM 2559 C C . LEU A 1 328 ? -7.830 -20.206 15.030 1.00 17.39 328 LEU A C 1
ATOM 2560 O O . LEU A 1 328 ? -8.128 -19.020 15.181 1.00 18.27 328 LEU A O 1
ATOM 2565 N N . ALA A 1 329 ? -7.054 -20.886 15.866 1.00 17.72 329 ALA A N 1
ATOM 2566 C CA . ALA A 1 329 ? -6.355 -20.270 16.979 1.00 17.71 329 ALA A CA 1
ATOM 2567 C C . ALA A 1 329 ? -4.867 -20.284 16.670 1.00 17.65 329 ALA A C 1
ATOM 2568 O O . ALA A 1 329 ? -4.323 -21.320 16.287 1.00 17.80 329 ALA A O 1
ATOM 2570 N N . ILE A 1 330 ? -4.220 -19.127 16.807 1.00 17.51 330 ILE A N 1
ATOM 2571 C CA . ILE A 1 330 ? -2.763 -19.023 16.756 1.00 17.35 330 ILE A CA 1
ATOM 2572 C C . ILE A 1 330 ? -2.252 -19.019 18.196 1.00 17.70 330 ILE A C 1
ATOM 2573 O O . ILE A 1 330 ? -2.532 -18.091 18.959 1.00 17.96 330 ILE A O 1
ATOM 2578 N N . LEU A 1 331 ? -1.513 -20.059 18.571 1.00 17.95 331 LEU A N 1
ATOM 2579 C CA . LEU A 1 331 ? -1.088 -20.245 19.955 1.00 18.17 331 LEU A CA 1
ATOM 2580 C C . LEU A 1 331 ? 0.046 -19.312 20.327 1.00 18.33 331 LEU A C 1
ATOM 2581 O O . LEU A 1 331 ? 0.818 -18.901 19.460 1.00 18.43 331 LEU A O 1
ATOM 2586 N N . PRO A 1 332 ? 0.155 -18.984 21.622 1.00 18.51 332 PRO A N 1
ATOM 2587 C CA . PRO A 1 332 ? 1.291 -18.217 22.112 1.00 19.11 332 PRO A CA 1
ATOM 2588 C C . PRO A 1 332 ? 2.557 -19.053 22.208 1.00 19.28 332 PRO A C 1
ATOM 2589 O O . PRO A 1 332 ? 2.506 -20.248 22.528 1.00 19.39 332 PRO A O 1
ATOM 2593 N N . LEU A 1 333 ? 3.685 -18.431 21.923 1.00 19.57 333 LEU A N 1
ATOM 2594 C CA . LEU A 1 333 ? 4.963 -19.066 22.162 1.00 20.11 333 LEU A CA 1
ATOM 2595 C C . LEU A 1 333 ? 5.261 -18.934 23.654 1.00 20.51 333 LEU A C 1
ATOM 2596 O O . LEU A 1 333 ? 6.081 -18.121 24.068 1.00 20.95 333 LEU A O 1
ATOM 2601 N N . TRP A 1 334 ? 4.581 -19.759 24.443 1.00 20.76 334 TRP A N 1
ATOM 2602 C CA . TRP A 1 334 ? 4.679 -19.729 25.904 1.00 21.86 334 TRP A CA 1
ATOM 2603 C C . TRP A 1 334 ? 6.126 -19.856 26.377 1.00 22.75 334 TRP A C 1
ATOM 2604 O O . TRP A 1 334 ? 6.949 -20.497 25.726 1.00 21.98 334 TRP A O 1
ATOM 2615 N N . HIS A 1 335 ? 6.417 -19.230 27.516 1.00 24.31 335 HIS A N 1
ATOM 2616 C CA . HIS A 1 335 ? 7.722 -19.362 28.172 1.00 25.60 335 HIS A CA 1
ATOM 2617 C C . HIS A 1 335 ? 7.625 -19.118 29.673 1.00 26.62 335 HIS A C 1
ATOM 2618 O O . HIS A 1 335 ? 6.631 -18.570 30.170 1.00 26.37 335 HIS A O 1
ATOM 2625 N N . HIS A 1 336 ? 8.669 -19.528 30.392 1.00 27.73 336 HIS A N 1
ATOM 2626 C CA . HIS A 1 336 ? 8.657 -19.523 31.860 1.00 28.54 336 HIS A CA 1
ATOM 2627 C C . HIS A 1 336 ? 8.267 -18.187 32.509 1.00 28.87 336 HIS A C 1
ATOM 2628 O O . HIS A 1 336 ? 7.632 -18.169 33.574 1.00 29.65 336 HIS A O 1
ATOM 2635 N N . ASP A 1 337 ? 8.657 -17.079 31.886 1.00 28.94 337 ASP A N 1
ATOM 2636 C CA . ASP A 1 337 ? 8.405 -15.744 32.450 1.00 29.23 337 ASP A CA 1
ATOM 2637 C C . ASP A 1 337 ? 7.299 -14.971 31.713 1.00 28.50 337 ASP A C 1
ATOM 2638 O O . ASP A 1 337 ? 7.200 -13.739 31.827 1.00 28.50 337 ASP A O 1
ATOM 2643 N N . ASP A 1 338 ? 6.441 -15.677 30.976 1.00 27.32 338 ASP A N 1
ATOM 2644 C CA . ASP A 1 338 ? 5.377 -14.976 30.256 1.00 26.37 338 ASP A CA 1
ATOM 2645 C C . ASP A 1 338 ? 4.266 -14.593 31.228 1.00 26.29 338 ASP A C 1
ATOM 2646 O O . ASP A 1 338 ? 4.229 -15.061 32.369 1.00 26.47 338 ASP A O 1
ATOM 2651 N N . THR A 1 339 ? 3.391 -13.710 30.762 1.00 25.63 339 THR A N 1
ATOM 2652 C CA . THR A 1 339 ? 2.351 -13.117 31.580 1.00 25.96 339 THR A CA 1
ATOM 2653 C C . THR A 1 339 ? 0.989 -13.457 30.973 1.00 25.21 339 THR A C 1
ATOM 2654 O O . THR A 1 339 ? 0.012 -12.742 31.147 1.00 25.56 339 THR A O 1
ATOM 2658 N N . TYR A 1 340 ? 0.931 -14.585 30.278 1.00 24.74 340 TYR A N 1
ATOM 2659 C CA . TYR A 1 340 ? -0.264 -14.968 29.540 1.00 24.10 340 TYR A CA 1
ATOM 2660 C C . TYR A 1 340 ? -1.284 -15.614 30.484 1.00 24.51 340 TYR A C 1
ATOM 2661 O O . TYR A 1 340 ? -0.913 -16.334 31.411 1.00 24.67 340 TYR A O 1
ATOM 2670 N N . LEU A 1 341 ? -2.566 -15.357 30.230 1.00 24.56 341 LEU A N 1
ATOM 2671 C CA . LEU A 1 341 ? -3.644 -15.783 31.116 1.00 25.65 341 LEU A CA 1
ATOM 2672 C C . LEU A 1 341 ? -4.100 -17.208 30.791 1.00 25.23 341 LEU A C 1
ATOM 2673 O O . LEU A 1 341 ? -5.257 -17.450 30.466 1.00 25.14 341 LEU A O 1
ATOM 2678 N N . PHE A 1 342 ? -3.171 -18.150 30.908 1.00 25.52 342 PHE A N 1
ATOM 2679 C CA . PHE A 1 342 ? -3.401 -19.526 30.516 1.00 25.66 342 PHE A CA 1
ATOM 2680 C C . PHE A 1 342 ? -4.475 -20.221 31.363 1.00 27.01 342 PHE A C 1
ATOM 2681 O O . PHE A 1 342 ? -5.318 -20.943 30.822 1.00 27.46 342 PHE A O 1
ATOM 2689 N N . ASP A 1 343 ? -4.437 -20.022 32.682 1.00 28.08 343 ASP A N 1
ATOM 2690 C CA . ASP A 1 343 ? -5.439 -20.605 33.565 1.00 28.93 343 ASP A CA 1
ATOM 2691 C C . ASP A 1 343 ? -6.835 -20.062 33.235 1.00 29.03 343 ASP A C 1
ATOM 2692 O O . ASP A 1 343 ? -7.818 -20.811 33.250 1.00 29.06 343 ASP A O 1
ATOM 2697 N N . SER A 1 344 ? -6.914 -18.768 32.927 1.00 28.79 344 SER A N 1
ATOM 2698 C CA . SER A 1 344 ? -8.192 -18.126 32.623 1.00 29.42 344 SER A CA 1
ATOM 2699 C C . SER A 1 344 ? -8.773 -18.641 31.309 1.00 28.93 344 SER A C 1
ATOM 2700 O O . SER A 1 344 ? -9.985 -18.830 31.202 1.00 29.79 344 SER A O 1
ATOM 2703 N N . LEU A 1 345 ? -7.908 -18.852 30.318 1.00 27.74 345 LEU A N 1
ATOM 2704 C CA . LEU A 1 345 ? -8.301 -19.481 29.059 1.00 27.44 345 LEU A CA 1
ATOM 2705 C C . LEU A 1 345 ? -8.929 -20.861 29.308 1.00 28.19 345 LEU A C 1
ATOM 2706 O O . LEU A 1 345 ? -10.019 -21.145 28.802 1.00 28.21 345 LEU A O 1
ATOM 2711 N N . LEU A 1 346 ? -8.252 -21.701 30.091 1.00 28.60 346 LEU A N 1
ATOM 2712 C CA . LEU A 1 346 ? -8.766 -23.044 30.397 1.00 29.77 346 LEU A CA 1
ATOM 2713 C C . LEU A 1 346 ? -10.061 -22.970 31.185 1.00 31.20 346 LEU A C 1
ATOM 2714 O O . LEU A 1 346 ? -10.990 -23.723 30.920 1.00 31.55 346 LEU A O 1
ATOM 2719 N N . ARG A 1 347 ? -10.102 -22.070 32.166 1.00 32.36 347 ARG A N 1
ATOM 2720 C CA . ARG A 1 347 ? -11.297 -21.861 32.991 1.00 34.08 347 ARG A CA 1
ATOM 2721 C C . ARG A 1 347 ? -12.463 -21.460 32.099 1.00 33.98 347 ARG A C 1
ATOM 2722 O O . ARG A 1 347 ? -13.541 -22.041 32.176 1.00 34.40 347 ARG A O 1
ATOM 2730 N N . LYS A 1 348 ? -12.220 -20.481 31.229 1.00 33.31 348 LYS A N 1
ATOM 2731 C CA . LYS A 1 348 ? -13.240 -19.982 30.308 1.00 33.54 348 LYS A CA 1
ATOM 2732 C C . LYS A 1 348 ? -13.735 -21.047 29.338 1.00 33.38 348 LYS A C 1
ATOM 2733 O O . LYS A 1 348 ? -14.927 -21.108 29.043 1.00 33.78 348 LYS A O 1
ATOM 2739 N N . ILE A 1 349 ? -12.830 -21.888 28.853 1.00 32.94 349 ILE A N 1
ATOM 2740 C CA . ILE A 1 349 ? -13.224 -22.982 27.974 1.00 33.18 349 ILE A CA 1
ATOM 2741 C C . ILE A 1 349 ? -14.041 -24.011 28.756 1.00 35.48 349 ILE A C 1
ATOM 2742 O O . ILE A 1 349 ? -15.076 -24.477 28.280 1.00 35.87 349 ILE A O 1
ATOM 2747 N N . GLU A 1 350 ? -13.570 -24.347 29.955 1.00 37.19 350 GLU A N 1
ATOM 2748 C CA . GLU A 1 350 ? -14.224 -25.352 30.795 1.00 39.64 350 GLU A CA 1
ATOM 2749 C C . GLU A 1 350 ? -15.694 -25.028 31.003 1.00 41.74 350 GLU A C 1
ATOM 2750 O O . GLU A 1 350 ? -16.562 -25.838 30.680 1.00 42.58 350 GLU A O 1
ATOM 2756 N N . ASP A 1 351 ? -15.969 -23.827 31.508 1.00 43.06 351 ASP A N 1
ATOM 2757 C CA . ASP A 1 351 ? -17.329 -23.448 31.887 1.00 45.74 351 ASP A CA 1
ATOM 2758 C C . ASP A 1 351 ? -18.162 -22.852 30.730 1.00 44.61 351 ASP A C 1
ATOM 2759 O O . ASP A 1 351 ? -19.215 -22.259 30.973 1.00 45.75 351 ASP A O 1
ATOM 2764 N N . MET A 1 352 ? -17.710 -23.020 29.483 1.00 42.45 352 MET A N 1
ATOM 2765 C CA . MET A 1 352 ? -18.526 -22.662 28.310 1.00 41.66 352 MET A CA 1
ATOM 2766 C C . MET A 1 352 ? -19.767 -23.554 28.243 1.00 42.67 352 MET A C 1
ATOM 2767 O O . MET A 1 352 ? -19.702 -24.746 28.548 1.00 42.99 352 MET A O 1
ATOM 2772 N N . ILE A 1 353 ? -20.885 -22.967 27.829 1.00 42.94 353 ILE A N 1
ATOM 2773 C CA . ILE A 1 353 ? -22.145 -23.687 27.684 1.00 44.25 353 ILE A CA 1
ATOM 2774 C C . ILE A 1 353 ? -22.470 -23.808 26.193 1.00 43.31 353 ILE A C 1
ATOM 2775 O O . ILE A 1 353 ? -22.979 -22.872 25.580 1.00 43.20 353 ILE A O 1
ATOM 2780 N N . LEU A 1 354 ? -22.152 -24.969 25.621 1.00 42.77 354 LEU A N 1
ATOM 2781 C CA . LEU A 1 354 ? -22.270 -25.197 24.185 1.00 41.86 354 LEU A CA 1
ATOM 2782 C C . LEU A 1 354 ? -23.543 -25.971 23.859 1.00 43.54 354 LEU A C 1
ATOM 2783 O O . LEU A 1 354 ? -24.003 -26.767 24.672 1.00 44.51 354 LEU A O 1
ATOM 2788 N N . PRO A 1 355 ? -24.121 -25.729 22.666 1.00 43.42 355 PRO A N 1
ATOM 2789 C CA . PRO A 1 355 ? -25.276 -26.513 22.230 1.00 44.90 355 PRO A CA 1
ATOM 2790 C C . PRO A 1 355 ? -24.927 -27.972 21.949 1.00 45.10 355 PRO A C 1
ATOM 2791 O O . PRO A 1 355 ? -23.754 -28.334 21.846 1.00 43.71 355 PRO A O 1
ATOM 2795 N N . LYS A 1 356 ? -25.958 -28.798 21.841 1.00 46.98 356 LYS A N 1
ATOM 2796 C CA . LYS A 1 356 ? -25.787 -30.207 21.529 1.00 47.65 356 LYS A CA 1
ATOM 2797 C C . LYS A 1 356 ? -25.438 -30.339 20.050 1.00 46.54 356 LYS A C 1
ATOM 2798 O O . LYS A 1 356 ? -26.044 -29.685 19.199 1.00 46.56 356 LYS A O 1
ATOM 2804 N N . LYS A 1 357 ? -24.457 -31.181 19.751 1.00 45.84 357 LYS A N 1
ATOM 2805 C CA . LYS A 1 357 ? -24.025 -31.434 18.368 1.00 44.82 357 LYS A CA 1
ATOM 2806 C C . LYS A 1 357 ? -25.128 -31.930 17.425 1.00 45.82 357 LYS A C 1
ATOM 2807 O O . LYS A 1 357 ? -26.172 -32.407 17.861 1.00 47.68 357 LYS A O 1
ATOM 2813 N N . SER A 1 358 ? -24.874 -31.807 16.125 1.00 44.70 358 SER A N 1
ATOM 2814 C CA . SER A 1 358 ? -25.823 -32.229 15.098 1.00 45.56 358 SER A CA 1
ATOM 2815 C C . SER A 1 358 ? -25.131 -32.413 13.755 1.00 44.24 358 SER A C 1
ATOM 2816 O O . SER A 1 358 ? -25.753 -32.844 12.784 1.00 44.97 358 SER A O 1
ATOM 2819 N N . THR A 1 365 ? -16.612 -27.169 -0.453 1.00 22.98 365 THR A N 1
ATOM 2820 C CA . THR A 1 365 ? -16.335 -26.454 -1.694 1.00 22.39 365 THR A CA 1
ATOM 2821 C C . THR A 1 365 ? -15.096 -27.019 -2.385 1.00 21.94 365 THR A C 1
ATOM 2822 O O . THR A 1 365 ? -13.999 -26.991 -1.821 1.00 21.21 365 THR A O 1
ATOM 2826 N N . GLN A 1 366 ? -15.284 -27.530 -3.601 1.00 22.36 366 GLN A N 1
ATOM 2827 C CA . GLN A 1 366 ? -14.190 -28.010 -4.441 1.00 22.70 366 GLN A CA 1
ATOM 2828 C C . GLN A 1 366 ? -13.517 -26.829 -5.129 1.00 21.21 366 GLN A C 1
ATOM 2829 O O . GLN A 1 366 ? -14.076 -26.238 -6.042 1.00 21.56 366 GLN A O 1
ATOM 2835 N N . LEU A 1 367 ? -12.309 -26.508 -4.708 1.00 20.10 367 LEU A N 1
ATOM 2836 C CA . LEU A 1 367 ? -11.623 -25.314 -5.198 1.00 19.19 367 LEU A CA 1
ATOM 2837 C C . LEU A 1 367 ? -11.112 -25.579 -6.623 1.00 19.23 367 LEU A C 1
ATOM 2838 O O . LEU A 1 367 ? -10.955 -26.746 -7.022 1.00 19.54 367 LEU A O 1
ATOM 2843 N N . LEU A 1 368 ? -10.902 -24.507 -7.394 1.00 18.67 368 LEU A N 1
ATOM 2844 C CA . LEU A 1 368 ? -10.299 -24.601 -8.725 1.00 18.84 368 LEU A CA 1
ATOM 2845 C C . LEU A 1 368 ? -8.808 -24.859 -8.573 1.00 19.19 368 LEU A C 1
ATOM 2846 O O . LEU A 1 368 ? -8.091 -24.052 -7.969 1.00 18.92 368 LEU A O 1
ATOM 2851 N N . THR A 1 369 ? -8.348 -25.967 -9.145 1.00 19.82 369 THR A N 1
ATOM 2852 C CA . THR A 1 369 ? -6.954 -26.385 -9.024 1.00 20.45 369 THR A CA 1
ATOM 2853 C C . THR A 1 369 ? -6.141 -26.099 -10.285 1.00 20.86 369 THR A C 1
ATOM 2854 O O . THR A 1 369 ? -4.915 -26.001 -10.227 1.00 21.64 369 THR A O 1
ATOM 2858 N N . THR A 1 370 ? -6.819 -25.947 -11.413 1.00 21.06 370 THR A N 1
ATOM 2859 C CA . THR A 1 370 ? -6.162 -25.789 -12.714 1.00 22.04 370 THR A CA 1
ATOM 2860 C C . THR A 1 370 ? -5.252 -24.549 -12.822 1.00 22.25 370 THR A C 1
ATOM 2861 O O . THR A 1 370 ? -5.550 -23.469 -12.282 1.00 21.15 370 THR A O 1
ATOM 2865 N N . GLU A 1 371 ? -4.144 -24.713 -13.540 1.00 23.64 371 GLU A N 1
ATOM 2866 C CA . GLU A 1 371 ? -3.251 -23.594 -13.874 1.00 24.19 371 GLU A CA 1
ATOM 2867 C C . GLU A 1 371 ? -3.987 -22.585 -14.739 1.00 24.27 371 GLU A C 1
ATOM 2868 O O . GLU A 1 371 ? -5.041 -22.898 -15.291 1.00 24.13 371 GLU A O 1
ATOM 2874 N N . GLY A 1 372 ? -3.432 -21.381 -14.855 1.00 24.37 372 GLY A N 1
ATOM 2875 C CA . GLY A 1 372 ? -4.041 -20.339 -15.675 1.00 24.74 372 GLY A CA 1
ATOM 2876 C C . GLY A 1 372 ? -3.206 -19.072 -15.739 1.00 25.13 372 GLY A C 1
ATOM 2877 O O . GLY A 1 372 ? -2.515 -18.725 -14.787 1.00 24.88 372 GLY A O 1
ATOM 2878 N N . ASN A 1 373 ? -3.288 -18.370 -16.862 1.00 25.97 373 ASN A N 1
ATOM 2879 C CA . ASN A 1 373 ? -2.498 -17.164 -17.053 1.00 26.82 373 ASN A CA 1
ATOM 2880 C C . ASN A 1 373 ? -3.143 -15.957 -16.391 1.00 26.49 373 ASN A C 1
ATOM 2881 O O . ASN A 1 373 ? -4.357 -15.909 -16.206 1.00 25.58 373 ASN A O 1
ATOM 2886 N N . TYR A 1 374 ? -2.309 -14.988 -16.038 1.00 26.79 374 TYR A N 1
ATOM 2887 C CA . TYR A 1 374 ? -2.757 -13.769 -15.377 1.00 26.79 374 TYR A CA 1
ATOM 2888 C C . TYR A 1 374 ? -2.276 -12.582 -16.190 1.00 27.80 374 TYR A C 1
ATOM 2889 O O . TYR A 1 374 ? -1.149 -12.571 -16.687 1.00 28.25 374 TYR A O 1
ATOM 2898 N N . LYS A 1 375 ? -3.139 -11.586 -16.310 1.00 28.34 375 LYS A N 1
ATOM 2899 C CA . LYS A 1 375 ? -2.821 -10.375 -17.036 1.00 29.70 375 LYS A CA 1
ATOM 2900 C C . LYS A 1 375 ? -3.046 -9.210 -16.094 1.00 30.17 375 LYS A C 1
ATOM 2901 O O . LYS A 1 375 ? -4.085 -9.155 -15.423 1.00 28.56 375 LYS A O 1
ATOM 2907 N N . PRO A 1 376 ? -2.074 -8.273 -16.035 1.00 31.58 376 PRO A N 1
ATOM 2908 C CA . PRO A 1 376 ? -2.155 -7.184 -15.060 1.00 32.32 376 PRO A CA 1
ATOM 2909 C C . PRO A 1 376 ? -3.187 -6.091 -15.392 1.00 33.21 376 PRO A C 1
ATOM 2910 O O . PRO A 1 376 ? -3.365 -5.177 -14.591 1.00 33.80 376 PRO A O 1
ATOM 2914 N N . LYS A 1 377 ? -3.858 -6.199 -16.541 1.00 34.10 377 LYS A N 1
ATOM 2915 C CA . LYS A 1 377 ? -4.937 -5.275 -16.960 1.00 35.10 377 LYS A CA 1
ATOM 2916 C C . LYS A 1 377 ? -5.525 -4.429 -15.828 1.00 35.23 377 LYS A C 1
ATOM 2917 O O . LYS A 1 377 ? -6.125 -4.962 -14.894 1.00 34.61 377 LYS A O 1
ATOM 2923 N N . TRP A 1 384 ? -21.187 -6.305 -16.502 1.00 25.74 384 TRP A N 1
ATOM 2924 C CA . TRP A 1 384 ? -21.577 -7.615 -16.009 1.00 25.48 384 TRP A CA 1
ATOM 2925 C C . TRP A 1 384 ? -22.031 -8.492 -17.158 1.00 26.00 384 TRP A C 1
ATOM 2926 O O . TRP A 1 384 ? -22.868 -8.084 -17.967 1.00 27.16 384 TRP A O 1
ATOM 2937 N N . CYS A 1 385 ? -21.493 -9.708 -17.206 1.00 25.53 385 CYS A N 1
ATOM 2938 C CA . CYS A 1 385 ? -21.731 -10.627 -18.302 1.00 25.79 385 CYS A CA 1
ATOM 2939 C C . CYS A 1 385 ? -22.231 -11.984 -17.820 1.00 25.77 385 CYS A C 1
ATOM 2940 O O . CYS A 1 385 ? -21.646 -12.578 -16.913 1.00 25.48 385 CYS A O 1
ATOM 2943 N N . ASP A 1 386 ? -23.293 -12.482 -18.444 1.00 26.65 386 ASP A N 1
ATOM 2944 C CA . ASP A 1 386 ? -23.799 -13.820 -18.152 1.00 27.08 386 ASP A CA 1
ATOM 2945 C C . ASP A 1 386 ? -22.643 -14.829 -18.097 1.00 26.06 386 ASP A C 1
ATOM 2946 O O . ASP A 1 386 ? -21.775 -14.855 -18.976 1.00 25.58 386 ASP A O 1
ATOM 2951 N N . LEU A 1 387 ? -22.622 -15.638 -17.044 1.00 25.46 387 LEU A N 1
ATOM 2952 C CA . LEU A 1 387 ? -21.531 -16.586 -16.835 1.00 24.70 387 LEU A CA 1
ATOM 2953 C C . LEU A 1 387 ? -21.343 -17.528 -18.027 1.00 24.52 387 LEU A C 1
ATOM 2954 O O . LEU A 1 387 ? -20.219 -17.905 -18.339 1.00 23.84 387 LEU A O 1
ATOM 2959 N N . LYS A 1 388 ? -22.442 -17.900 -18.677 1.00 25.32 388 LYS A N 1
ATOM 2960 C CA . LYS A 1 388 ? -22.425 -18.820 -19.820 1.00 25.85 388 LYS A CA 1
ATOM 2961 C C . LYS A 1 388 ? -21.746 -18.209 -21.038 1.00 25.75 388 LYS A C 1
ATOM 2962 O O . LYS A 1 388 ? -21.188 -18.926 -21.866 1.00 26.21 388 LYS A O 1
ATOM 2968 N N . LYS A 1 389 ? -21.821 -16.884 -21.144 1.00 25.60 389 LYS A N 1
ATOM 2969 C CA . LYS A 1 389 ? -21.331 -16.146 -22.305 1.00 25.53 389 LYS A CA 1
ATOM 2970 C C . LYS A 1 389 ? -19.962 -15.522 -22.030 1.00 24.77 389 LYS A C 1
ATOM 2971 O O . LYS A 1 389 ? -19.437 -14.789 -22.865 1.00 25.32 389 LYS A O 1
ATOM 2977 N N . ALA A 1 390 ? -19.379 -15.847 -20.877 1.00 23.58 390 ALA A N 1
ATOM 2978 C CA . ALA A 1 390 ? -18.132 -15.234 -20.410 1.00 23.03 390 ALA A CA 1
ATOM 2979 C C . ALA A 1 390 ? -16.825 -15.883 -20.912 1.00 22.64 390 ALA A C 1
ATOM 2980 O O . ALA A 1 390 ? -15.746 -15.342 -20.667 1.00 21.85 390 ALA A O 1
ATOM 2982 N N . LYS A 1 391 ? -16.895 -17.034 -21.578 1.00 22.67 391 LYS A N 1
ATOM 2983 C CA . LYS A 1 391 ? -15.661 -17.733 -21.970 1.00 22.70 391 LYS A CA 1
ATOM 2984 C C . LYS A 1 391 ? -14.809 -16.863 -22.889 1.00 23.18 391 LYS A C 1
ATOM 2985 O O . LYS A 1 391 ? -15.305 -16.344 -23.882 1.00 23.78 391 LYS A O 1
ATOM 2991 N N . GLY A 1 392 ? -13.527 -16.731 -22.549 1.00 23.43 392 GLY A N 1
ATOM 2992 C CA . GLY A 1 392 ? -12.580 -15.936 -23.327 1.00 23.95 392 GLY A CA 1
ATOM 2993 C C . GLY A 1 392 ? -12.397 -14.518 -22.811 1.00 24.01 392 GLY A C 1
ATOM 2994 O O . GLY A 1 392 ? -11.435 -13.856 -23.177 1.00 24.21 392 GLY A O 1
ATOM 2995 N N . LYS A 1 393 ? -13.304 -14.044 -21.954 1.00 24.21 393 LYS A N 1
ATOM 2996 C CA . LYS A 1 393 ? -13.177 -12.693 -21.374 1.00 24.16 393 LYS A CA 1
ATOM 2997 C C . LYS A 1 393 ? -12.202 -12.741 -20.196 1.00 23.24 393 LYS A C 1
ATOM 2998 O O . LYS A 1 393 ? -11.979 -13.800 -19.611 1.00 22.73 393 LYS A O 1
ATOM 3004 N N . VAL A 1 394 ? -11.636 -11.590 -19.852 1.00 22.92 394 VAL A N 1
ATOM 3005 C CA . VAL A 1 394 ? -10.732 -11.470 -18.712 1.00 22.65 394 VAL A CA 1
ATOM 3006 C C . VAL A 1 394 ? -11.513 -11.028 -17.458 1.00 21.54 394 VAL A C 1
ATOM 3007 O O . VAL A 1 394 ? -12.151 -9.982 -17.455 1.00 22.56 394 VAL A O 1
ATOM 3011 N N . LEU A 1 395 ? -11.460 -11.818 -16.398 1.00 20.06 395 LEU A N 1
ATOM 3012 C CA . LEU A 1 395 ? -12.184 -11.473 -15.169 1.00 19.03 395 LEU A CA 1
ATOM 3013 C C . LEU A 1 395 ? -11.698 -10.152 -14.548 1.00 19.50 395 LEU A C 1
ATOM 3014 O O . LEU A 1 395 ? -10.483 -9.928 -14.412 1.00 18.86 395 LEU A O 1
ATOM 3019 N N . ALA A 1 396 ? -12.649 -9.281 -14.184 1.00 19.63 396 ALA A N 1
ATOM 3020 C CA . ALA A 1 396 ? -12.350 -7.966 -13.586 1.00 19.78 396 ALA A CA 1
ATOM 3021 C C . ALA A 1 396 ? -12.611 -7.918 -12.071 1.00 19.62 396 ALA A C 1
ATOM 3022 O O . ALA A 1 396 ? -12.251 -6.946 -11.420 1.00 19.39 396 ALA A O 1
ATOM 3024 N N . ARG A 1 397 ? -13.234 -8.952 -11.513 1.00 18.90 397 ARG A N 1
ATOM 3025 C CA . ARG A 1 397 ? -13.430 -9.022 -10.061 1.00 19.47 397 ARG A CA 1
ATOM 3026 C C . ARG A 1 397 ? -13.354 -10.457 -9.572 1.00 18.30 397 ARG A C 1
ATOM 3027 O O . ARG A 1 397 ? -13.907 -11.342 -10.213 1.00 18.09 397 ARG A O 1
ATOM 3035 N N . HIS A 1 398 ? -12.678 -10.654 -8.436 1.00 17.73 398 HIS A N 1
ATOM 3036 C CA . HIS A 1 398 ? -12.447 -11.975 -7.841 1.00 16.82 398 HIS A CA 1
ATOM 3037 C C . HIS A 1 398 ? -13.733 -12.762 -7.643 1.00 16.41 398 HIS A C 1
ATOM 3038 O O . HIS A 1 398 ? -14.737 -12.208 -7.180 1.00 15.96 398 HIS A O 1
ATOM 3045 N N . ILE A 1 399 ? -13.670 -14.061 -7.953 1.00 15.73 399 ILE A N 1
ATOM 3046 C CA . ILE A 1 399 ? -14.747 -14.990 -7.663 1.00 15.60 399 ILE A CA 1
ATOM 3047 C C . ILE A 1 399 ? -14.395 -15.750 -6.389 1.00 15.25 399 ILE A C 1
ATOM 3048 O O . ILE A 1 399 ? -13.430 -16.522 -6.364 1.00 14.17 399 ILE A O 1
ATOM 3053 N N . VAL A 1 400 ? -15.208 -15.545 -5.353 1.00 15.27 400 VAL A N 1
ATOM 3054 C CA . VAL A 1 400 ? -14.899 -15.980 -4.002 1.00 15.36 400 VAL A CA 1
ATOM 3055 C C . VAL A 1 400 ? -16.045 -16.812 -3.429 1.00 15.54 400 VAL A C 1
ATOM 3056 O O . VAL A 1 400 ? -17.060 -16.260 -3.026 1.00 16.09 400 VAL A O 1
ATOM 3060 N N . PRO A 1 401 ? -15.890 -18.145 -3.388 1.00 15.84 401 PRO A N 1
ATOM 3061 C CA . PRO A 1 401 ? -16.962 -18.972 -2.859 1.00 16.58 401 PRO A CA 1
ATOM 3062 C C . PRO A 1 401 ? -16.990 -18.960 -1.342 1.00 17.37 401 PRO A C 1
ATOM 3063 O O . PRO A 1 401 ? -15.927 -18.980 -0.713 1.00 16.61 401 PRO A O 1
ATOM 3067 N N . TYR A 1 402 ? -18.193 -18.935 -0.765 1.00 18.13 402 TYR A N 1
ATOM 3068 C CA . TYR A 1 402 ? -18.363 -19.112 0.672 1.00 19.43 402 TYR A CA 1
ATOM 3069 C C . TYR A 1 402 ? -19.159 -20.387 0.953 1.00 20.56 402 TYR A C 1
ATOM 3070 O O . TYR A 1 402 ? -20.342 -20.477 0.597 1.00 21.78 402 TYR A O 1
ATOM 3079 N N . PRO A 1 403 ? -18.515 -21.403 1.562 1.00 21.01 403 PRO A N 1
ATOM 3080 C CA . PRO A 1 403 ? -17.122 -21.461 2.022 1.00 20.26 403 PRO A CA 1
ATOM 3081 C C . PRO A 1 403 ? -16.117 -21.749 0.896 1.00 19.55 403 PRO A C 1
ATOM 3082 O O . PRO A 1 403 ? -16.517 -22.035 -0.228 1.00 19.19 403 PRO A O 1
ATOM 3086 N N . PRO A 1 404 ? -14.809 -21.628 1.178 1.00 19.23 404 PRO A N 1
ATOM 3087 C CA . PRO A 1 404 ? -14.173 -21.163 2.404 1.00 19.12 404 PRO A CA 1
ATOM 3088 C C . PRO A 1 404 ? -13.833 -19.666 2.408 1.00 18.64 404 PRO A C 1
ATOM 3089 O O . PRO A 1 404 ? -13.101 -19.216 3.279 1.00 18.93 404 PRO A O 1
ATOM 3093 N N . GLY A 1 405 ? -14.312 -18.916 1.427 1.00 18.46 405 GLY A N 1
ATOM 3094 C CA . GLY A 1 405 ? -14.190 -17.460 1.446 1.00 18.35 405 GLY A CA 1
ATOM 3095 C C . GLY A 1 405 ? -12.851 -16.897 1.006 1.00 17.91 405 GLY A C 1
ATOM 3096 O O . GLY A 1 405 ? -12.482 -15.790 1.422 1.00 17.09 405 GLY A O 1
ATOM 3097 N N . ILE A 1 406 ? -12.133 -17.655 0.168 1.00 17.67 406 ILE A N 1
ATOM 3098 C CA . ILE A 1 406 ? -10.919 -17.171 -0.495 1.00 17.33 406 ILE A CA 1
ATOM 3099 C C . ILE A 1 406 ? -11.086 -17.327 -2.011 1.00 17.23 406 ILE A C 1
ATOM 3100 O O . ILE A 1 406 ? -11.838 -18.195 -2.455 1.00 17.38 406 ILE A O 1
ATOM 3105 N N . PRO A 1 407 ? -10.397 -16.487 -2.809 1.00 16.23 407 PRO A N 1
ATOM 3106 C CA . PRO A 1 407 ? -10.572 -16.497 -4.266 1.00 16.46 407 PRO A CA 1
ATOM 3107 C C . PRO A 1 407 ? -10.138 -17.798 -4.967 1.00 16.29 407 PRO A C 1
ATOM 3108 O O . PRO A 1 407 ? -9.051 -18.305 -4.706 1.00 15.83 407 PRO A O 1
ATOM 3112 N N . ILE A 1 408 ? -10.989 -18.308 -5.855 1.00 15.97 408 ILE A N 1
ATOM 3113 C CA . ILE A 1 408 ? -10.626 -19.427 -6.717 1.00 15.96 408 ILE A CA 1
ATOM 3114 C C . ILE A 1 408 ? -10.217 -18.940 -8.104 1.00 15.99 408 ILE A C 1
ATOM 3115 O O . ILE A 1 408 ? -9.437 -19.593 -8.795 1.00 16.15 408 ILE A O 1
ATOM 3120 N N . ILE A 1 409 ? -10.774 -17.803 -8.514 1.00 15.80 409 ILE A N 1
ATOM 3121 C CA . ILE A 1 409 ? -10.429 -17.197 -9.785 1.00 16.05 409 ILE A CA 1
ATOM 3122 C C . ILE A 1 409 ? -10.176 -15.733 -9.499 1.00 15.97 409 ILE A C 1
ATOM 3123 O O . ILE A 1 409 ? -11.014 -15.067 -8.901 1.00 15.44 409 ILE A O 1
ATOM 3128 N N . PHE A 1 410 ? -9.012 -15.243 -9.909 1.00 16.14 410 PHE A N 1
ATOM 3129 C CA . PHE A 1 410 ? -8.621 -13.871 -9.640 1.00 16.05 410 PHE A CA 1
ATOM 3130 C C . PHE A 1 410 ? -8.891 -12.958 -10.822 1.00 16.57 410 PHE A C 1
ATOM 3131 O O . PHE A 1 410 ? -8.740 -13.348 -11.983 1.00 15.84 410 PHE A O 1
ATOM 3139 N N . LYS A 1 411 ? -9.265 -11.726 -10.514 1.00 16.73 411 LYS A N 1
ATOM 3140 C CA . LYS A 1 411 ? -9.255 -10.641 -11.489 1.00 18.08 411 LYS A CA 1
ATOM 3141 C C . LYS A 1 411 ? -7.965 -10.693 -12.304 1.00 18.16 411 LYS A C 1
ATOM 3142 O O . LYS A 1 411 ? -6.870 -10.813 -11.732 1.00 17.48 411 LYS A O 1
ATOM 3148 N N . GLY A 1 412 ? -8.092 -10.597 -13.629 1.00 17.89 412 GLY A N 1
ATOM 3149 C CA . GLY A 1 412 ? -6.941 -10.726 -14.521 1.00 17.97 412 GLY A CA 1
ATOM 3150 C C . GLY A 1 412 ? -6.761 -12.132 -15.094 1.00 17.56 412 GLY A C 1
ATOM 3151 O O . GLY A 1 412 ? -5.900 -12.331 -15.948 1.00 17.94 412 GLY A O 1
ATOM 3152 N N . GLU A 1 413 ? -7.558 -13.098 -14.630 1.00 16.57 413 GLU A N 1
ATOM 3153 C CA . GLU A 1 413 ? -7.563 -14.458 -15.194 1.00 16.55 413 GLU A CA 1
ATOM 3154 C C . GLU A 1 413 ? -8.477 -14.537 -16.410 1.00 17.31 413 GLU A C 1
ATOM 3155 O O . GLU A 1 413 ? -9.466 -13.797 -16.499 1.00 17.36 413 GLU A O 1
ATOM 3161 N N . THR A 1 414 ? -8.163 -15.436 -17.342 1.00 17.22 414 THR A N 1
ATOM 3162 C CA . THR A 1 414 ? -9.051 -15.666 -18.482 1.00 17.70 414 THR A CA 1
ATOM 3163 C C . THR A 1 414 ? -10.075 -16.744 -18.161 1.00 17.44 414 THR A C 1
ATOM 3164 O O . THR A 1 414 ? -9.736 -17.826 -17.699 1.00 17.06 414 THR A O 1
ATOM 3168 N N . ILE A 1 415 ? -11.336 -16.442 -18.433 1.00 18.14 415 ILE A N 1
ATOM 3169 C CA . ILE A 1 415 ? -12.407 -17.345 -18.083 1.00 18.30 415 ILE A CA 1
ATOM 3170 C C . ILE A 1 415 ? -12.407 -18.479 -19.102 1.00 19.16 415 ILE A C 1
ATOM 3171 O O . ILE A 1 415 ? -12.250 -18.232 -20.295 1.00 19.77 415 ILE A O 1
ATOM 3176 N N . THR A 1 416 ? -12.547 -19.708 -18.607 1.00 19.74 416 THR A N 1
ATOM 3177 C CA . THR A 1 416 ? -12.569 -20.929 -19.429 1.00 21.01 416 THR A CA 1
ATOM 3178 C C . THR A 1 416 ? -13.880 -21.714 -19.263 1.00 21.90 416 THR A C 1
ATOM 3179 O O . THR A 1 416 ? -14.629 -21.487 -18.300 1.00 21.30 416 THR A O 1
ATOM 3183 N N . GLU A 1 417 ? -14.130 -22.657 -20.180 1.00 23.31 417 GLU A N 1
ATOM 3184 C CA . GLU A 1 417 ? -15.308 -23.543 -20.087 1.00 24.34 417 GLU A CA 1
ATOM 3185 C C . GLU A 1 417 ? -15.388 -24.177 -18.694 1.00 23.66 417 GLU A C 1
ATOM 3186 O O . GLU A 1 417 ? -16.446 -24.242 -18.098 1.00 23.55 417 GLU A O 1
ATOM 3192 N N . ASN A 1 418 ? -14.253 -24.630 -18.181 1.00 23.80 418 ASN A N 1
ATOM 3193 C CA . ASN A 1 418 ? -14.215 -25.359 -16.913 1.00 23.68 418 ASN A CA 1
ATOM 3194 C C . ASN A 1 418 ? -14.488 -24.485 -15.688 1.00 22.56 418 ASN A C 1
ATOM 3195 O O . ASN A 1 418 ? -15.144 -24.928 -14.743 1.00 22.50 418 ASN A O 1
ATOM 3200 N N . MET A 1 419 ? -14.010 -23.241 -15.715 1.00 21.47 419 MET A N 1
ATOM 3201 C CA . MET A 1 419 ? -14.332 -22.271 -14.665 1.00 20.67 419 MET A CA 1
ATOM 3202 C C . MET A 1 419 ? -15.834 -22.029 -14.613 1.00 20.65 419 MET A C 1
ATOM 3203 O O . MET A 1 419 ? -16.413 -21.986 -13.532 1.00 20.79 419 MET A O 1
ATOM 3208 N N . ILE A 1 420 ? -16.450 -21.881 -15.784 1.00 20.92 420 ILE A N 1
ATOM 3209 C CA . ILE A 1 420 ? -17.896 -21.677 -15.900 1.00 21.37 420 ILE A CA 1
ATOM 3210 C C . ILE A 1 420 ? -18.662 -22.882 -15.351 1.00 21.81 420 ILE A C 1
ATOM 3211 O O . ILE A 1 420 ? -19.562 -22.714 -14.538 1.00 22.37 420 ILE A O 1
ATOM 3216 N N . GLU A 1 421 ? -18.279 -24.087 -15.776 1.00 22.42 421 GLU A N 1
ATOM 3217 C CA . GLU A 1 421 ? -18.855 -25.342 -15.265 1.00 23.03 421 GLU A CA 1
ATOM 3218 C C . GLU A 1 421 ? -18.776 -25.383 -13.733 1.00 22.43 421 GLU A C 1
ATOM 3219 O O . GLU A 1 421 ? -19.780 -25.558 -13.047 1.00 22.08 421 GLU A O 1
ATOM 3225 N N . LEU A 1 422 ? -17.572 -25.202 -13.205 1.00 21.85 422 LEU A N 1
ATOM 3226 C CA . LEU A 1 422 ? -17.354 -25.222 -11.752 1.00 21.46 422 LEU A CA 1
ATOM 3227 C C . LEU A 1 422 ? -18.190 -24.183 -11.023 1.00 20.99 422 LEU A C 1
ATOM 3228 O O . LEU A 1 422 ? -18.883 -24.514 -10.066 1.00 21.35 422 LEU A O 1
ATOM 3233 N N . VAL A 1 423 ? -18.125 -22.933 -11.469 1.00 20.43 423 VAL A N 1
ATOM 3234 C CA . VAL A 1 423 ? -18.871 -21.850 -10.819 1.00 20.87 423 VAL A CA 1
ATOM 3235 C C . VAL A 1 423 ? -20.392 -22.056 -10.894 1.00 21.74 423 VAL A C 1
ATOM 3236 O O . VAL A 1 423 ? -21.106 -21.727 -9.946 1.00 21.80 423 VAL A O 1
ATOM 3240 N N . ASN A 1 424 ? -20.887 -22.593 -12.005 1.00 22.37 424 ASN A N 1
ATOM 3241 C CA . ASN A 1 424 ? -22.331 -22.844 -12.135 1.00 23.99 424 ASN A CA 1
ATOM 3242 C C . ASN A 1 424 ? -22.813 -23.915 -11.140 1.00 24.46 424 ASN A C 1
ATOM 3243 O O . ASN A 1 424 ? -23.872 -23.753 -10.543 1.00 24.38 424 ASN A O 1
ATOM 3248 N N . GLU A 1 425 ? -22.026 -24.988 -10.969 1.00 24.55 425 GLU A N 1
ATOM 3249 C CA . GLU A 1 425 ? -22.299 -26.013 -9.941 1.00 25.26 425 GLU A CA 1
ATOM 3250 C C . GLU A 1 425 ? -22.250 -25.417 -8.515 1.00 24.37 425 GLU A C 1
ATOM 3251 O O . GLU A 1 425 ? -23.028 -25.809 -7.661 1.00 24.78 425 GLU A O 1
ATOM 3257 N N . TYR A 1 426 ? -21.338 -24.482 -8.256 1.00 23.49 426 TYR A N 1
ATOM 3258 C CA . TYR A 1 426 ? -21.361 -23.728 -6.987 1.00 23.38 426 TYR A CA 1
ATOM 3259 C C . TYR A 1 426 ? -22.769 -23.148 -6.767 1.00 23.94 426 TYR A C 1
ATOM 3260 O O . TYR A 1 426 ? -23.406 -23.382 -5.736 1.00 23.87 426 TYR A O 1
ATOM 3269 N N . LEU A 1 427 ? -23.232 -22.394 -7.757 1.00 24.31 427 LEU A N 1
ATOM 3270 C CA . LEU A 1 427 ? -24.534 -21.735 -7.694 1.00 25.78 427 LEU A CA 1
ATOM 3271 C C . LEU A 1 427 ? -25.690 -22.731 -7.637 1.00 27.35 427 LEU A C 1
ATOM 3272 O O . LEU A 1 427 ? -26.633 -22.538 -6.874 1.00 27.95 427 LEU A O 1
ATOM 3277 N N . GLU A 1 428 ? -25.612 -23.787 -8.447 1.00 28.20 428 GLU A N 1
ATOM 3278 C CA . GLU A 1 428 ? -26.583 -24.893 -8.394 1.00 29.81 428 GLU A CA 1
ATOM 3279 C C . GLU A 1 428 ? -26.858 -25.368 -6.960 1.00 30.36 428 GLU A C 1
ATOM 3280 O O . GLU A 1 428 ? -28.011 -25.604 -6.578 1.00 31.47 428 GLU A O 1
ATOM 3286 N N . THR A 1 429 ? -25.787 -25.510 -6.183 1.00 29.39 429 THR A N 1
ATOM 3287 C CA . THR A 1 429 ? -25.845 -26.144 -4.870 1.00 30.15 429 THR A CA 1
ATOM 3288 C C . THR A 1 429 ? -26.194 -25.202 -3.705 1.00 30.18 429 THR A C 1
ATOM 3289 O O . THR A 1 429 ? -26.299 -25.650 -2.560 1.00 30.75 429 THR A O 1
ATOM 3293 N N . GLY A 1 430 ? -26.379 -23.911 -3.986 1.00 29.78 430 GLY A N 1
ATOM 3294 C CA . GLY A 1 430 ? -26.728 -22.928 -2.938 1.00 29.96 430 GLY A CA 1
ATOM 3295 C C . GLY A 1 430 ? -25.533 -22.304 -2.247 1.00 28.47 430 GLY A C 1
ATOM 3296 O O . GLY A 1 430 ? -25.670 -21.585 -1.264 1.00 28.85 430 GLY A O 1
ATOM 3297 N N . MET A 1 431 ? -24.350 -22.571 -2.772 1.00 27.04 431 MET A N 1
ATOM 3298 C CA . MET A 1 431 ? -23.139 -21.992 -2.239 1.00 25.48 431 MET A CA 1
ATOM 3299 C C . MET A 1 431 ? -23.112 -20.489 -2.588 1.00 24.53 431 MET A C 1
ATOM 3300 O O . MET A 1 431 ? -23.304 -20.104 -3.743 1.00 23.48 431 MET A O 1
ATOM 3305 N N . ILE A 1 432 ? -22.887 -19.651 -1.580 1.00 24.11 432 ILE A N 1
ATOM 3306 C CA . ILE A 1 432 ? -22.751 -18.204 -1.788 1.00 23.71 432 ILE A CA 1
ATOM 3307 C C . ILE A 1 432 ? -21.474 -17.928 -2.557 1.00 22.55 432 ILE A C 1
ATOM 3308 O O . ILE A 1 432 ? -20.402 -18.358 -2.122 1.00 21.50 432 ILE A O 1
ATOM 3313 N N . VAL A 1 433 ? -21.585 -17.215 -3.680 1.00 22.27 433 VAL A N 1
ATOM 3314 C CA . VAL A 1 433 ? -20.415 -16.812 -4.466 1.00 21.15 433 VAL A CA 1
ATOM 3315 C C . VAL A 1 433 ? -20.353 -15.295 -4.608 1.00 21.17 433 VAL A C 1
ATOM 3316 O O . VAL A 1 433 ? -21.235 -14.692 -5.228 1.00 22.11 433 VAL A O 1
ATOM 3320 N N . GLU A 1 434 ? -19.315 -14.677 -4.049 1.00 20.56 434 GLU A N 1
ATOM 3321 C CA . GLU A 1 434 ? -19.056 -13.250 -4.289 1.00 20.50 434 GLU A CA 1
ATOM 3322 C C . GLU A 1 434 ? -18.306 -13.119 -5.610 1.00 19.70 434 GLU A C 1
ATOM 3323 O O . GLU A 1 434 ? -17.647 -14.064 -6.048 1.00 18.27 434 GLU A O 1
ATOM 3329 N N . GLY A 1 435 ? -18.434 -11.952 -6.243 1.00 19.79 435 GLY A N 1
ATOM 3330 C CA . GLY A 1 435 ? -17.964 -11.743 -7.609 1.00 19.84 435 GLY A CA 1
ATOM 3331 C C . GLY A 1 435 ? -19.008 -12.106 -8.653 1.00 20.26 435 GLY A C 1
ATOM 3332 O O . GLY A 1 435 ? -18.753 -11.999 -9.853 1.00 20.27 435 GLY A O 1
ATOM 3333 N N . ILE A 1 436 ? -20.172 -12.555 -8.190 1.00 21.02 436 ILE A N 1
ATOM 3334 C CA . ILE A 1 436 ? -21.276 -12.935 -9.050 1.00 21.72 436 ILE A CA 1
ATOM 3335 C C . ILE A 1 436 ? -22.504 -12.150 -8.652 1.00 22.97 436 ILE A C 1
ATOM 3336 O O . ILE A 1 436 ? -22.819 -12.041 -7.464 1.00 23.42 436 ILE A O 1
ATOM 3341 N N . LYS A 1 437 ? -23.200 -11.614 -9.648 1.00 23.99 437 LYS A N 1
ATOM 3342 C CA . LYS A 1 437 ? -24.426 -10.858 -9.422 1.00 25.79 437 LYS A CA 1
ATOM 3343 C C . LYS A 1 437 ? -25.407 -11.149 -10.537 1.00 26.37 437 LYS A C 1
ATOM 3344 O O . LYS A 1 437 ? -25.087 -10.926 -11.705 1.00 26.30 437 LYS A O 1
ATOM 3350 N N . ASN A 1 438 ? -26.594 -11.644 -10.178 1.00 27.33 438 ASN A N 1
ATOM 3351 C CA . ASN A 1 438 ? -27.602 -12.029 -11.154 1.00 28.15 438 ASN A CA 1
ATOM 3352 C C . ASN A 1 438 ? -27.042 -13.035 -12.160 1.00 27.42 438 ASN A C 1
ATOM 3353 O O . ASN A 1 438 ? -27.191 -12.869 -13.364 1.00 27.28 438 ASN A O 1
ATOM 3358 N N . ASN A 1 439 ? -26.381 -14.073 -11.647 1.00 26.89 439 ASN A N 1
ATOM 3359 C CA . ASN A 1 439 ? -25.633 -15.036 -12.470 1.00 26.38 439 ASN A CA 1
ATOM 3360 C C . ASN A 1 439 ? -24.727 -14.402 -13.533 1.00 25.62 439 ASN A C 1
ATOM 3361 O O . ASN A 1 439 ? -24.472 -15.007 -14.580 1.00 25.16 439 ASN A O 1
ATOM 3366 N N . LYS A 1 440 ? -24.242 -13.189 -13.259 1.00 25.45 440 LYS A N 1
ATOM 3367 C CA . LYS A 1 440 ? -23.270 -12.520 -14.134 1.00 25.01 440 LYS A CA 1
ATOM 3368 C C . LYS A 1 440 ? -21.944 -12.386 -13.399 1.00 24.00 440 LYS A C 1
ATOM 3369 O O . LYS A 1 440 ? -21.911 -12.441 -12.171 1.00 23.65 440 LYS A O 1
ATOM 3375 N N . ILE A 1 441 ? -20.865 -12.220 -14.163 1.00 23.49 441 ILE A N 1
ATOM 3376 C CA . ILE A 1 441 ? -19.520 -11.979 -13.636 1.00 22.88 441 ILE A CA 1
ATOM 3377 C C . ILE A 1 441 ? -18.979 -10.688 -14.236 1.00 23.04 441 ILE A C 1
ATOM 3378 O O . ILE A 1 441 ? -19.384 -10.298 -15.327 1.00 23.92 441 ILE A O 1
ATOM 3383 N N . LEU A 1 442 ? -18.074 -10.023 -13.528 1.00 22.99 442 LEU A N 1
ATOM 3384 C CA . LEU A 1 442 ? -17.584 -8.712 -13.972 1.00 23.51 442 LEU A CA 1
ATOM 3385 C C . LEU A 1 442 ? -16.392 -8.891 -14.910 1.00 23.73 442 LEU A C 1
ATOM 3386 O O . LEU A 1 442 ? -15.363 -9.451 -14.514 1.00 22.91 442 LEU A O 1
ATOM 3391 N N . VAL A 1 443 ? -16.551 -8.422 -16.148 1.00 24.50 443 VAL A N 1
ATOM 3392 C CA . VAL A 1 443 ? -15.495 -8.477 -17.155 1.00 24.96 443 VAL A CA 1
ATOM 3393 C C . VAL A 1 443 ? -15.250 -7.082 -17.749 1.00 26.05 443 VAL A C 1
ATOM 3394 O O . VAL A 1 443 ? -14.124 -6.763 -18.155 1.00 26.93 443 VAL A O 1
ATOM 3398 N N . PRO B 1 5 ? 21.506 -3.977 20.025 1.00 28.86 5 PRO B N 1
ATOM 3399 C CA . PRO B 1 5 ? 22.229 -2.758 19.661 1.00 29.28 5 PRO B CA 1
ATOM 3400 C C . PRO B 1 5 ? 21.335 -1.528 19.580 1.00 28.49 5 PRO B C 1
ATOM 3401 O O . PRO B 1 5 ? 21.649 -0.501 20.165 1.00 28.58 5 PRO B O 1
ATOM 3405 N N . ILE B 1 6 ? 20.228 -1.638 18.848 1.00 27.99 6 ILE B N 1
ATOM 3406 C CA . ILE B 1 6 ? 19.299 -0.521 18.710 1.00 27.22 6 ILE B CA 1
ATOM 3407 C C . ILE B 1 6 ? 18.691 -0.183 20.077 1.00 27.09 6 ILE B C 1
ATOM 3408 O O . ILE B 1 6 ? 18.690 0.980 20.491 1.00 26.85 6 ILE B O 1
ATOM 3413 N N . LEU B 1 7 ? 18.202 -1.201 20.782 1.00 26.93 7 LEU B N 1
ATOM 3414 C CA . LEU B 1 7 ? 17.609 -1.011 22.108 1.00 27.33 7 LEU B CA 1
ATOM 3415 C C . LEU B 1 7 ? 18.622 -0.394 23.082 1.00 28.42 7 LEU B C 1
ATOM 3416 O O . LEU B 1 7 ? 18.283 0.496 23.872 1.00 28.14 7 LEU B O 1
ATOM 3421 N N . ASN B 1 8 ? 19.860 -0.881 23.008 1.00 29.19 8 ASN B N 1
ATOM 3422 C CA . ASN B 1 8 ? 20.950 -0.386 23.836 1.00 30.66 8 ASN B CA 1
ATOM 3423 C C . ASN B 1 8 ? 21.228 1.109 23.611 1.00 30.81 8 ASN B C 1
ATOM 3424 O O . ASN B 1 8 ? 21.511 1.832 24.564 1.00 31.07 8 ASN B O 1
ATOM 3429 N N . LYS B 1 9 ? 21.141 1.564 22.362 1.00 30.31 9 LYS B N 1
ATOM 3430 C CA . LYS B 1 9 ? 21.305 2.994 22.055 1.00 30.73 9 LYS B CA 1
ATOM 3431 C C . LYS B 1 9 ? 20.079 3.810 22.489 1.00 30.19 9 LYS B C 1
ATOM 3432 O O . LYS B 1 9 ? 20.217 4.926 22.992 1.00 30.52 9 LYS B O 1
ATOM 3438 N N . LEU B 1 10 ? 18.889 3.249 22.302 1.00 29.48 10 LEU B N 1
ATOM 3439 C CA . LEU B 1 10 ? 17.658 3.921 22.696 1.00 28.99 10 LEU B CA 1
ATOM 3440 C C . LEU B 1 10 ? 17.580 4.073 24.221 1.00 29.78 10 LEU B C 1
ATOM 3441 O O . LEU B 1 10 ? 17.217 5.134 24.723 1.00 29.76 10 LEU B O 1
ATOM 3446 N N . GLU B 1 11 ? 17.941 3.024 24.950 1.00 30.31 11 GLU B N 1
ATOM 3447 C CA . GLU B 1 11 ? 18.046 3.113 26.404 1.00 31.42 11 GLU B CA 1
ATOM 3448 C C . GLU B 1 11 ? 19.073 4.179 26.817 1.00 32.39 11 GLU B C 1
ATOM 3449 O O . GLU B 1 11 ? 18.801 4.986 27.703 1.00 32.45 11 GLU B O 1
ATOM 3455 N N . SER B 1 12 ? 20.236 4.199 26.166 1.00 32.75 12 SER B N 1
ATOM 3456 C CA . SER B 1 12 ? 21.289 5.152 26.538 1.00 34.13 12 SER B CA 1
ATOM 3457 C C . SER B 1 12 ? 20.812 6.600 26.368 1.00 33.64 12 SER B C 1
ATOM 3458 O O . SER B 1 12 ? 21.004 7.418 27.260 1.00 34.85 12 SER B O 1
ATOM 3461 N N . LEU B 1 13 ? 20.169 6.897 25.239 1.00 32.46 13 LEU B N 1
ATOM 3462 C CA . LEU B 1 13 ? 19.588 8.226 24.995 1.00 32.01 13 LEU B CA 1
ATOM 3463 C C . LEU B 1 13 ? 18.570 8.610 26.075 1.00 32.09 13 LEU B C 1
ATOM 3464 O O . LEU B 1 13 ? 18.514 9.768 26.491 1.00 32.27 13 LEU B O 1
ATOM 3469 N N . ASN B 1 14 ? 17.792 7.633 26.540 1.00 31.73 14 ASN B N 1
ATOM 3470 C CA . ASN B 1 14 ? 16.865 7.848 27.658 1.00 32.05 14 ASN B CA 1
ATOM 3471 C C . ASN B 1 14 ? 17.581 8.233 28.961 1.00 33.04 14 ASN B C 1
ATOM 3472 O O . ASN B 1 14 ? 17.152 9.160 29.649 1.00 33.28 14 ASN B O 1
ATOM 3477 N N . GLN B 1 15 ? 18.659 7.517 29.291 1.00 33.86 15 GLN B N 1
ATOM 3478 C CA . GLN B 1 15 ? 19.438 7.768 30.519 1.00 35.33 15 GLN B CA 1
ATOM 3479 C C . GLN B 1 15 ? 20.185 9.105 30.503 1.00 35.85 15 GLN B C 1
ATOM 3480 O O . GLN B 1 15 ? 20.425 9.711 31.559 1.00 36.58 15 GLN B O 1
ATOM 3486 N N . GLU B 1 16 ? 20.569 9.551 29.310 1.00 35.09 16 GLU B N 1
ATOM 3487 C CA . GLU B 1 16 ? 21.205 10.857 29.140 1.00 35.51 16 GLU B CA 1
ATOM 3488 C C . GLU B 1 16 ? 20.167 11.968 29.089 1.00 34.54 16 GLU B C 1
ATOM 3489 O O . GLU B 1 16 ? 20.524 13.132 28.951 1.00 34.79 16 GLU B O 1
ATOM 3495 N N . GLU B 1 17 ? 18.888 11.598 29.174 1.00 33.54 17 GLU B N 1
ATOM 3496 C CA . GLU B 1 17 ? 17.773 12.545 29.168 1.00 32.92 17 GLU B CA 1
ATOM 3497 C C . GLU B 1 17 ? 17.850 13.435 27.939 1.00 31.82 17 GLU B C 1
ATOM 3498 O O . GLU B 1 17 ? 17.849 14.663 28.047 1.00 31.79 17 GLU B O 1
ATOM 3504 N N . ALA B 1 18 ? 17.917 12.805 26.768 1.00 30.25 18 ALA B N 1
ATOM 3505 C CA . ALA B 1 18 ? 18.052 13.547 25.524 1.00 29.02 18 ALA B CA 1
ATOM 3506 C C . ALA B 1 18 ? 16.850 14.475 25.316 1.00 27.64 18 ALA B C 1
ATOM 3507 O O . ALA B 1 18 ? 15.720 14.099 25.622 1.00 27.10 18 ALA B O 1
ATOM 3509 N N . ILE B 1 19 ? 17.114 15.688 24.821 1.00 26.51 19 ILE B N 1
ATOM 3510 C CA . ILE B 1 19 ? 16.067 16.675 24.524 1.00 25.40 19 ILE B CA 1
ATOM 3511 C C . ILE B 1 19 ? 15.814 16.794 23.009 1.00 24.03 19 ILE B C 1
ATOM 3512 O O . ILE B 1 19 ? 16.714 17.135 22.245 1.00 23.49 19 ILE B O 1
ATOM 3517 N N . SER B 1 20 ? 14.578 16.540 22.588 1.00 22.98 20 SER B N 1
ATOM 3518 C CA . SER B 1 20 ? 14.241 16.525 21.169 1.00 22.05 20 SER B CA 1
ATOM 3519 C C . SER B 1 20 ? 13.847 17.884 20.616 1.00 21.79 20 SER B C 1
ATOM 3520 O O . SER B 1 20 ? 12.892 18.496 21.092 1.00 21.47 20 SER B O 1
ATOM 3523 N N . LEU B 1 21 ? 14.585 18.329 19.601 1.00 21.23 21 LEU B N 1
ATOM 3524 C CA . LEU B 1 21 ? 14.125 19.372 18.697 1.00 21.04 21 LEU B CA 1
ATOM 3525 C C . LEU B 1 21 ? 14.032 18.737 17.304 1.00 20.37 21 LEU B C 1
ATOM 3526 O O . LEU B 1 21 ? 14.328 19.372 16.297 1.00 20.52 21 LEU B O 1
ATOM 3531 N N . HIS B 1 22 ? 13.598 17.473 17.271 1.00 20.17 22 HIS B N 1
ATOM 3532 C CA . HIS B 1 22 ? 13.472 16.701 16.029 1.00 19.48 22 HIS B CA 1
ATOM 3533 C C . HIS B 1 22 ? 12.139 15.962 15.913 1.00 18.88 22 HIS B C 1
ATOM 3534 O O . HIS B 1 22 ? 11.355 15.916 16.861 1.00 19.12 22 HIS B O 1
ATOM 3541 N N . VAL B 1 23 ? 11.883 15.388 14.741 1.00 18.48 23 VAL B N 1
ATOM 3542 C CA . VAL B 1 23 ? 10.687 14.570 14.529 1.00 18.17 23 VAL B CA 1
ATOM 3543 C C . VAL B 1 23 ? 10.850 13.274 15.336 1.00 18.63 23 VAL B C 1
ATOM 3544 O O . VAL B 1 23 ? 11.969 12.818 15.534 1.00 18.77 23 VAL B O 1
ATOM 3548 N N . PRO B 1 24 ? 9.745 12.690 15.832 1.00 19.17 24 PRO B N 1
ATOM 3549 C CA . PRO B 1 24 ? 8.351 13.086 15.706 1.00 19.25 24 PRO B CA 1
ATOM 3550 C C . PRO B 1 24 ? 7.875 14.121 16.730 1.00 19.81 24 PRO B C 1
ATOM 3551 O O . PRO B 1 24 ? 8.532 14.350 17.761 1.00 19.69 24 PRO B O 1
ATOM 3555 N N . GLY B 1 25 ? 6.700 14.695 16.454 1.00 20.34 25 GLY B N 1
ATOM 3556 C CA . GLY B 1 25 ? 6.140 15.808 17.239 1.00 20.74 25 GLY B CA 1
ATOM 3557 C C . GLY B 1 25 ? 5.600 15.487 18.625 1.00 21.08 25 GLY B C 1
ATOM 3558 O O . GLY B 1 25 ? 4.981 16.344 19.247 1.00 21.16 25 GLY B O 1
ATOM 3559 N N . HIS B 1 26 ? 5.800 14.260 19.110 1.00 21.35 26 HIS B N 1
ATOM 3560 C CA . HIS B 1 26 ? 5.526 13.947 20.515 1.00 22.02 26 HIS B CA 1
ATOM 3561 C C . HIS B 1 26 ? 6.779 14.163 21.387 1.00 22.57 26 HIS B C 1
ATOM 3562 O O . HIS B 1 26 ? 6.694 14.160 22.625 1.00 23.78 26 HIS B O 1
ATOM 3569 N N . LYS B 1 27 ? 7.922 14.382 20.737 1.00 22.29 27 LYS B N 1
ATOM 3570 C CA . LYS B 1 27 ? 9.159 14.820 21.397 1.00 22.72 27 LYS B CA 1
ATOM 3571 C C . LYS B 1 27 ? 9.575 13.926 22.582 1.00 23.40 27 LYS B C 1
ATOM 3572 O O . LYS B 1 27 ? 9.631 14.377 23.738 1.00 23.56 27 LYS B O 1
ATOM 3578 N N . ASN B 1 28 ? 9.887 12.665 22.274 1.00 23.12 28 ASN B N 1
ATOM 3579 C CA . ASN B 1 28 ? 10.242 11.656 23.275 1.00 23.67 28 ASN B CA 1
ATOM 3580 C C . ASN B 1 28 ? 9.177 11.548 24.367 1.00 24.28 28 ASN B C 1
ATOM 3581 O O . ASN B 1 28 ? 9.503 11.452 25.550 1.00 24.91 28 ASN B O 1
ATOM 3586 N N . MET B 1 29 ? 7.908 11.597 23.958 1.00 24.75 29 MET B N 1
ATOM 3587 C CA . MET B 1 29 ? 6.755 11.427 24.855 1.00 25.74 29 MET B CA 1
ATOM 3588 C C . MET B 1 29 ? 6.613 12.532 25.900 1.00 26.35 29 MET B C 1
ATOM 3589 O O . MET B 1 29 ? 6.214 12.291 27.044 1.00 26.86 29 MET B O 1
ATOM 3594 N N . THR B 1 30 ? 6.927 13.753 25.488 1.00 26.19 30 THR B N 1
ATOM 3595 C CA . THR B 1 30 ? 6.803 14.914 26.362 1.00 26.61 30 THR B CA 1
ATOM 3596 C C . THR B 1 30 ? 5.679 15.842 25.901 1.00 26.65 30 THR B C 1
ATOM 3597 O O . THR B 1 30 ? 5.057 16.505 26.715 1.00 27.43 30 THR B O 1
ATOM 3601 N N . ILE B 1 31 ? 5.442 15.896 24.595 1.00 25.94 31 ILE B N 1
ATOM 3602 C CA . ILE B 1 31 ? 4.316 16.626 24.023 1.00 25.97 31 ILE B CA 1
ATOM 3603 C C . ILE B 1 31 ? 3.247 15.627 23.613 1.00 26.23 31 ILE B C 1
ATOM 3604 O O . ILE B 1 31 ? 3.567 14.516 23.166 1.00 25.51 31 ILE B O 1
ATOM 3609 N N . GLY B 1 32 ? 1.986 16.028 23.765 1.00 26.92 32 GLY B N 1
ATOM 3610 C CA . GLY B 1 32 ? 0.849 15.207 23.374 1.00 27.15 32 GLY B CA 1
ATOM 3611 C C . GLY B 1 32 ? 0.351 14.310 24.485 1.00 27.89 32 GLY B C 1
ATOM 3612 O O . GLY B 1 32 ? 0.902 14.293 25.584 1.00 28.42 32 GLY B O 1
ATOM 3613 N N . HIS B 1 33 ? -0.684 13.535 24.179 1.00 28.56 33 HIS B N 1
ATOM 3614 C CA . HIS B 1 33 ? -1.313 12.650 25.152 1.00 29.28 33 HIS B CA 1
ATOM 3615 C C . HIS B 1 33 ? -1.172 11.182 24.768 1.00 29.12 33 HIS B C 1
ATOM 3616 O O . HIS B 1 33 ? -2.111 10.406 24.937 1.00 29.83 33 HIS B O 1
ATOM 3623 N N . LEU B 1 34 ? 0.006 10.795 24.282 1.00 28.54 34 LEU B N 1
ATOM 3624 C CA . LEU B 1 34 ? 0.247 9.409 23.885 1.00 28.52 34 LEU B CA 1
ATOM 3625 C C . LEU B 1 34 ? 0.620 8.515 25.077 1.00 29.42 34 LEU B C 1
ATOM 3626 O O . LEU B 1 34 ? 0.643 7.291 24.951 1.00 29.12 34 LEU B O 1
ATOM 3631 N N . SER B 1 35 ? 0.868 9.124 26.239 1.00 30.47 35 SER B N 1
ATOM 3632 C CA . SER B 1 35 ? 0.917 8.383 27.504 1.00 31.49 35 SER B CA 1
ATOM 3633 C C . SER B 1 35 ? -0.352 7.550 27.754 1.00 32.24 35 SER B C 1
ATOM 3634 O O . SER B 1 35 ? -0.312 6.617 28.547 1.00 33.02 35 SER B O 1
ATOM 3637 N N . GLN B 1 36 ? -1.462 7.905 27.101 1.00 32.50 36 GLN B N 1
ATOM 3638 C CA . GLN B 1 36 ? -2.718 7.153 27.203 1.00 33.16 36 GLN B CA 1
ATOM 3639 C C . GLN B 1 36 ? -2.710 5.851 26.395 1.00 32.44 36 GLN B C 1
ATOM 3640 O O . GLN B 1 36 ? -3.503 4.946 26.664 1.00 32.96 36 GLN B O 1
ATOM 3646 N N . LEU B 1 37 ? -1.829 5.761 25.402 1.00 31.21 37 LEU B N 1
ATOM 3647 C CA . LEU B 1 37 ? -1.633 4.523 24.659 1.00 30.35 37 LEU B CA 1
ATOM 3648 C C . LEU B 1 37 ? -0.782 3.546 25.447 1.00 30.45 37 LEU B C 1
ATOM 3649 O O . LEU B 1 37 ? -0.011 3.944 26.321 1.00 30.79 37 LEU B O 1
ATOM 3654 N N . SER B 1 38 ? -0.919 2.264 25.125 1.00 30.50 38 SER B N 1
ATOM 3655 C CA . SER B 1 38 ? 0.011 1.252 25.609 1.00 30.43 38 SER B CA 1
ATOM 3656 C C . SER B 1 38 ? 0.150 0.129 24.573 1.00 29.87 38 SER B C 1
ATOM 3657 O O . SER B 1 38 ? -0.734 -0.081 23.731 1.00 29.93 38 SER B O 1
ATOM 3660 N N . MET B 1 39 ? 1.264 -0.591 24.640 1.00 28.88 39 MET B N 1
ATOM 3661 C CA . MET B 1 39 ? 1.564 -1.609 23.637 1.00 28.08 39 MET B CA 1
ATOM 3662 C C . MET B 1 39 ? 0.622 -2.815 23.696 1.00 27.72 39 MET B C 1
ATOM 3663 O O . MET B 1 39 ? 0.540 -3.588 22.736 1.00 27.02 39 MET B O 1
ATOM 3668 N N . THR B 1 40 ? -0.092 -2.969 24.813 1.00 27.42 40 THR B N 1
ATOM 3669 C CA A THR B 1 40 ? -1.105 -4.014 24.939 0.50 27.69 40 THR B CA 1
ATOM 3670 C CA B THR B 1 40 ? -1.115 -4.008 24.939 0.50 27.50 40 THR B CA 1
ATOM 3671 C C . THR B 1 40 ? -2.250 -3.774 23.944 1.00 27.46 40 THR B C 1
ATOM 3672 O O . THR B 1 40 ? -2.999 -4.694 23.606 1.00 28.00 40 THR B O 1
ATOM 3679 N N . MET B 1 41 ? -2.371 -2.535 23.476 1.00 26.80 41 MET B N 1
ATOM 3680 C CA . MET B 1 41 ? -3.353 -2.163 22.463 1.00 26.73 41 MET B CA 1
ATOM 3681 C C . MET B 1 41 ? -2.872 -2.433 21.019 1.00 25.48 41 MET B C 1
ATOM 3682 O O . MET B 1 41 ? -3.623 -2.203 20.079 1.00 25.46 41 MET B O 1
ATOM 3687 N N . ASP B 1 42 ? -1.636 -2.906 20.835 1.00 24.51 42 ASP B N 1
ATOM 3688 C CA . ASP B 1 42 ? -1.139 -3.280 19.489 1.00 23.78 42 ASP B CA 1
ATOM 3689 C C . ASP B 1 42 ? -1.820 -4.566 19.019 1.00 24.51 42 ASP B C 1
ATOM 3690 O O . ASP B 1 42 ? -1.246 -5.649 19.128 1.00 24.21 42 ASP B O 1
ATOM 3695 N N . LYS B 1 43 ? -3.040 -4.439 18.492 1.00 25.65 43 LYS B N 1
ATOM 3696 C CA . LYS B 1 43 ? -3.882 -5.606 18.198 1.00 26.70 43 LYS B CA 1
ATOM 3697 C C . LYS B 1 43 ? -4.047 -5.823 16.682 1.00 26.94 43 LYS B C 1
ATOM 3698 O O . LYS B 1 43 ? -3.095 -5.662 15.926 1.00 26.14 43 LYS B O 1
ATOM 3704 N N . THR B 1 44 ? -5.243 -6.204 16.238 1.00 28.06 44 THR B N 1
ATOM 3705 C CA . THR B 1 44 ? -5.448 -6.579 14.844 1.00 28.47 44 THR B CA 1
ATOM 3706 C C . THR B 1 44 ? -6.938 -6.512 14.510 1.00 30.02 44 THR B C 1
ATOM 3707 O O . THR B 1 44 ? -7.738 -6.073 15.341 1.00 30.74 44 THR B O 1
ATOM 3711 N N . GLU B 1 45 ? -7.299 -6.958 13.308 1.00 31.01 45 GLU B N 1
ATOM 3712 C CA . GLU B 1 45 ? -8.681 -6.918 12.817 1.00 32.78 45 GLU B CA 1
ATOM 3713 C C . GLU B 1 45 ? -9.588 -7.986 13.468 1.00 33.99 45 GLU B C 1
ATOM 3714 O O . GLU B 1 45 ? -10.189 -8.819 12.787 1.00 35.07 45 GLU B O 1
ATOM 3720 N N . ILE B 1 46 ? -9.687 -7.947 14.792 1.00 34.11 46 ILE B N 1
ATOM 3721 C CA . ILE B 1 46 ? -10.622 -8.798 15.515 1.00 35.57 46 ILE B CA 1
ATOM 3722 C C . ILE B 1 46 ? -11.978 -8.079 15.569 1.00 36.98 46 ILE B C 1
ATOM 3723 O O . ILE B 1 46 ? -12.013 -6.856 15.633 1.00 36.97 46 ILE B O 1
ATOM 3728 N N . PRO B 1 47 ? -13.093 -8.828 15.533 1.00 38.87 47 PRO B N 1
ATOM 3729 C CA . PRO B 1 47 ? -14.406 -8.170 15.601 1.00 40.56 47 PRO B CA 1
ATOM 3730 C C . PRO B 1 47 ? -14.501 -7.223 16.796 1.00 40.76 47 PRO B C 1
ATOM 3731 O O . PRO B 1 47 ? -14.067 -7.579 17.886 1.00 40.61 47 PRO B O 1
ATOM 3735 N N . GLY B 1 48 ? -15.034 -6.024 16.579 1.00 41.79 48 GLY B N 1
ATOM 3736 C CA . GLY B 1 48 ? -15.045 -4.968 17.601 1.00 42.12 48 GLY B CA 1
ATOM 3737 C C . GLY B 1 48 ? -14.049 -3.870 17.254 1.00 41.23 48 GLY B C 1
ATOM 3738 O O . GLY B 1 48 ? -14.299 -2.686 17.494 1.00 41.75 48 GLY B O 1
ATOM 3739 N N . LEU B 1 49 ? -12.896 -4.272 16.728 1.00 40.15 49 LEU B N 1
ATOM 3740 C CA . LEU B 1 49 ? -12.018 -3.358 16.020 1.00 39.06 49 LEU B CA 1
ATOM 3741 C C . LEU B 1 49 ? -12.368 -3.536 14.551 1.00 39.48 49 LEU B C 1
ATOM 3742 O O . LEU B 1 49 ? -12.957 -4.546 14.168 1.00 40.52 49 LEU B O 1
ATOM 3747 N N . ASP B 1 50 ? -12.012 -2.554 13.733 1.00 38.99 50 ASP B N 1
ATOM 3748 C CA . ASP B 1 50 ? -12.557 -2.445 12.381 1.00 39.43 50 ASP B CA 1
ATOM 3749 C C . ASP B 1 50 ? -11.610 -3.123 11.375 1.00 38.65 50 ASP B C 1
ATOM 3750 O O . ASP B 1 50 ? -11.115 -4.222 11.641 1.00 38.41 50 ASP B O 1
ATOM 3755 N N . ASP B 1 51 ? -11.390 -2.485 10.224 1.00 38.04 51 ASP B N 1
ATOM 3756 C CA . ASP B 1 51 ? -10.420 -2.910 9.222 1.00 36.94 51 ASP B CA 1
ATOM 3757 C C . ASP B 1 51 ? -10.104 -1.653 8.413 1.00 36.40 51 ASP B C 1
ATOM 3758 O O . ASP B 1 51 ? -10.997 -1.091 7.783 1.00 36.97 51 ASP B O 1
ATOM 3763 N N . LEU B 1 52 ? -8.851 -1.200 8.467 1.00 34.91 52 LEU B N 1
ATOM 3764 C CA . LEU B 1 52 ? -8.415 0.043 7.798 1.00 34.52 52 LEU B CA 1
ATOM 3765 C C . LEU B 1 52 ? -8.674 0.038 6.292 1.00 35.59 52 LEU B C 1
ATOM 3766 O O . LEU B 1 52 ? -9.033 1.064 5.718 1.00 35.62 52 LEU B O 1
ATOM 3771 N N . HIS B 1 53 ? -8.480 -1.119 5.660 1.00 36.50 53 HIS B N 1
ATOM 3772 C CA . HIS B 1 53 ? -8.619 -1.245 4.209 1.00 37.63 53 HIS B CA 1
ATOM 3773 C C . HIS B 1 53 ? -10.064 -1.600 3.837 1.00 39.65 53 HIS B C 1
ATOM 3774 O O . HIS B 1 53 ? -10.342 -1.951 2.694 1.00 40.60 53 HIS B O 1
ATOM 3781 N N . HIS B 1 54 ? -10.971 -1.515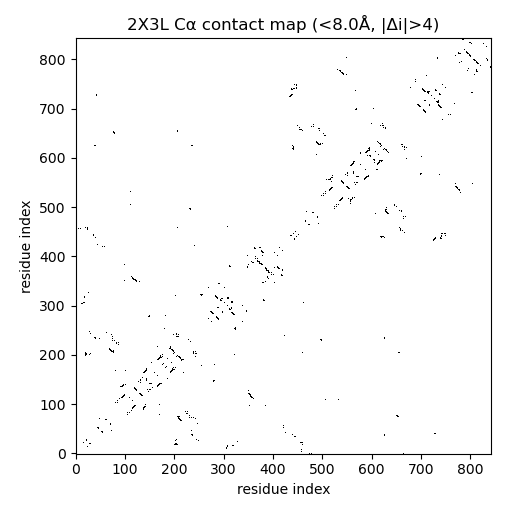 4.810 1.00 40.58 54 HIS B N 1
ATOM 3782 C CA . HIS B 1 54 ? -12.396 -1.757 4.582 1.00 42.84 54 HIS B CA 1
ATOM 3783 C C . HIS B 1 54 ? -13.199 -1.115 5.731 1.00 43.22 54 HIS B C 1
ATOM 3784 O O . HIS B 1 54 ? -14.006 -1.778 6.382 1.00 44.01 54 HIS B O 1
ATOM 3791 N N . PRO B 1 55 ? -12.977 0.191 5.979 1.00 42.90 55 PRO B N 1
ATOM 3792 C CA . PRO B 1 55 ? -13.465 0.811 7.212 1.00 42.94 55 PRO B CA 1
ATOM 3793 C C . PRO B 1 55 ? -14.962 1.128 7.187 1.00 44.74 55 PRO B C 1
ATOM 3794 O O . PRO B 1 55 ? -15.405 1.932 6.358 1.00 45.31 55 PRO B O 1
ATOM 3798 N N . GLU B 1 56 ? -15.720 0.487 8.081 1.00 45.39 56 GLU B N 1
ATOM 3799 C CA . GLU B 1 56 ? -17.168 0.724 8.208 1.00 47.28 56 GLU B CA 1
ATOM 3800 C C . GLU B 1 56 ? -17.676 0.711 9.671 1.00 47.58 56 GLU B C 1
ATOM 3801 O O . GLU B 1 56 ? -18.873 0.527 9.913 1.00 49.36 56 GLU B O 1
ATOM 3807 N N . GLU B 1 57 ? -16.775 0.927 10.634 1.00 46.01 57 GLU B N 1
ATOM 3808 C CA . GLU B 1 57 ? -17.134 0.999 12.061 1.00 46.23 57 GLU B CA 1
ATOM 3809 C C . GLU B 1 57 ? -16.258 2.028 12.815 1.00 44.75 57 GLU B C 1
ATOM 3810 O O . GLU B 1 57 ? -16.165 3.182 12.396 1.00 44.47 57 GLU B O 1
ATOM 3816 N N . VAL B 1 58 ? -15.601 1.605 13.898 1.00 43.79 58 VAL B N 1
ATOM 3817 C CA . VAL B 1 58 ? -14.827 2.508 14.755 1.00 42.59 58 VAL B CA 1
ATOM 3818 C C . VAL B 1 58 ? -13.716 3.296 14.031 1.00 41.11 58 VAL B C 1
ATOM 3819 O O . VAL B 1 58 ? -13.361 4.386 14.476 1.00 40.55 58 VAL B O 1
ATOM 3823 N N . ILE B 1 59 ? -13.176 2.760 12.936 1.00 40.50 59 ILE B N 1
ATOM 3824 C CA . ILE B 1 59 ? -12.153 3.478 12.153 1.00 39.35 59 ILE B CA 1
ATOM 3825 C C . ILE B 1 59 ? -12.781 4.575 11.288 1.00 39.98 59 ILE B C 1
ATOM 3826 O O . ILE B 1 59 ? -12.243 5.674 11.191 1.00 39.13 59 ILE B O 1
ATOM 3831 N N . LEU B 1 60 ? -13.911 4.269 10.654 1.00 41.34 60 LEU B N 1
ATOM 3832 C CA . LEU B 1 60 ? -14.652 5.258 9.867 1.00 42.32 60 LEU B CA 1
ATOM 3833 C C . LEU B 1 60 ? -15.147 6.402 10.757 1.00 42.71 60 LEU B C 1
ATOM 3834 O O . LEU B 1 60 ? -15.093 7.569 10.363 1.00 42.73 60 LEU B O 1
ATOM 3839 N N . LYS B 1 61 ? -15.628 6.062 11.954 1.00 42.91 61 LYS B N 1
ATOM 3840 C CA . LYS B 1 61 ? -16.012 7.072 12.946 1.00 43.17 61 LYS B CA 1
ATOM 3841 C C . LYS B 1 61 ? -14.811 7.926 13.351 1.00 41.38 61 LYS B C 1
ATOM 3842 O O . LYS B 1 61 ? -14.933 9.144 13.503 1.00 41.40 61 LYS B O 1
ATOM 3848 N N . SER B 1 62 ? -13.657 7.281 13.511 1.00 39.55 62 SER B N 1
ATOM 3849 C CA . SER B 1 62 ? -12.404 7.988 13.763 1.00 37.78 62 SER B CA 1
ATOM 3850 C C . SER B 1 62 ? -12.014 8.857 12.572 1.00 37.27 62 SER B C 1
ATOM 3851 O O . SER B 1 62 ? -11.547 9.982 12.749 1.00 36.90 62 SER B O 1
ATOM 3854 N N . MET B 1 63 ? -12.210 8.341 11.361 1.00 37.44 63 MET B N 1
ATOM 3855 C CA . MET B 1 63 ? -11.882 9.098 10.147 1.00 37.31 63 MET B CA 1
ATOM 3856 C C . MET B 1 63 ? -12.668 10.396 10.077 1.00 38.20 63 MET B C 1
ATOM 3857 O O . MET B 1 63 ? -12.126 11.431 9.692 1.00 37.56 63 MET B O 1
ATOM 3862 N N . LYS B 1 64 ? -13.938 10.328 10.470 1.00 39.72 64 LYS B N 1
ATOM 3863 C CA . LYS B 1 64 ? -14.808 11.502 10.535 1.00 40.92 64 LYS B CA 1
ATOM 3864 C C . LYS B 1 64 ? -14.304 12.522 11.566 1.00 39.93 64 LYS B C 1
ATOM 3865 O O . LYS B 1 64 ? -14.580 13.713 11.439 1.00 40.55 64 LYS B O 1
ATOM 3871 N N . GLN B 1 65 ? -13.558 12.052 12.570 1.00 38.71 65 GLN B N 1
ATOM 3872 C CA . GLN B 1 65 ? -12.944 12.929 13.579 1.00 37.53 65 GLN B CA 1
ATOM 3873 C C . GLN B 1 65 ? -11.586 13.521 13.146 1.00 35.59 65 GLN B C 1
ATOM 3874 O O . GLN B 1 65 ? -11.204 14.596 13.624 1.00 34.88 65 GLN B O 1
ATOM 3880 N N . VAL B 1 66 ? -10.862 12.839 12.253 1.00 33.99 66 VAL B N 1
ATOM 3881 C CA . VAL B 1 66 ? -9.625 13.399 11.702 1.00 32.23 66 VAL B CA 1
ATOM 3882 C C . VAL B 1 66 ? -9.902 14.561 10.733 1.00 32.11 66 VAL B C 1
ATOM 3883 O O . VAL B 1 66 ? -8.984 15.284 10.367 1.00 31.48 66 VAL B O 1
ATOM 3887 N N . GLU B 1 67 ? -11.160 14.729 10.326 1.00 32.64 67 GLU B N 1
ATOM 3888 C CA . GLU B 1 67 ? -11.564 15.801 9.410 1.00 32.97 67 GLU B CA 1
ATOM 3889 C C . GLU B 1 67 ? -11.108 17.188 9.891 1.00 31.93 67 GLU B C 1
ATOM 3890 O O . GLU B 1 67 ? -11.303 17.548 11.051 1.00 31.66 67 GLU B O 1
ATOM 3896 N N . LYS B 1 68 ? -10.476 17.940 8.993 1.00 31.33 68 LYS B N 1
ATOM 3897 C CA . LYS B 1 68 ? -10.107 19.342 9.247 1.00 30.95 68 LYS B CA 1
ATOM 3898 C C . LYS B 1 68 ? -10.910 20.300 8.384 1.00 31.98 68 LYS B C 1
ATOM 3899 O O . LYS B 1 68 ? -11.065 21.476 8.734 1.00 32.49 68 LYS B O 1
ATOM 3905 N N . HIS B 1 69 ? -11.393 19.803 7.242 1.00 32.56 69 HIS B N 1
ATOM 3906 C CA . HIS B 1 69 ? -12.141 20.602 6.279 1.00 33.37 69 HIS B CA 1
ATOM 3907 C C . HIS B 1 69 ? -13.266 19.743 5.700 1.00 34.75 69 HIS B C 1
ATOM 3908 O O . HIS B 1 69 ? -13.064 18.553 5.441 1.00 34.61 69 HIS B O 1
ATOM 3915 N N . SER B 1 70 ? -14.443 20.341 5.511 1.00 22.33 70 SER B N 1
ATOM 3916 C CA . SER B 1 70 ? -15.659 19.598 5.130 1.00 23.50 70 SER B CA 1
ATOM 3917 C C . SER B 1 70 ? -15.717 19.196 3.652 1.00 23.08 70 SER B C 1
ATOM 3918 O O . SER B 1 70 ? -16.537 18.360 3.265 1.00 23.59 70 SER B O 1
ATOM 3921 N N . ASP B 1 71 ? -14.856 19.790 2.829 1.00 22.40 71 ASP B N 1
ATOM 3922 C CA . ASP B 1 71 ? -14.720 19.376 1.433 1.00 21.77 71 ASP B CA 1
ATOM 3923 C C . ASP B 1 71 ? -13.823 18.134 1.284 1.00 20.48 71 ASP B C 1
ATOM 3924 O O . ASP B 1 71 ? -13.633 17.654 0.168 1.00 21.05 71 ASP B O 1
ATOM 3929 N N . TYR B 1 72 ? -13.266 17.615 2.382 1.00 19.55 72 TYR B N 1
ATOM 3930 C CA . TYR B 1 72 ? -12.314 16.497 2.300 1.00 18.31 72 TYR B CA 1
ATOM 3931 C C . TYR B 1 72 ? -12.679 15.271 3.129 1.00 18.62 72 TYR B C 1
ATOM 3932 O O . TYR B 1 72 ? -13.210 15.374 4.232 1.00 19.52 72 TYR B O 1
ATOM 3941 N N . ASP B 1 73 ? -12.344 14.103 2.604 1.00 18.63 73 ASP B N 1
ATOM 3942 C CA . ASP B 1 73 ? -12.302 12.898 3.414 1.00 18.62 73 ASP B CA 1
ATOM 3943 C C . ASP B 1 73 ? -10.854 12.647 3.810 1.00 17.49 73 ASP B C 1
ATOM 3944 O O . ASP B 1 73 ? -9.963 12.824 3.007 1.00 16.78 73 ASP B O 1
ATOM 3949 N N . GLY B 1 74 ? -10.632 12.230 5.050 1.00 17.96 74 GLY B N 1
ATOM 3950 C CA . GLY B 1 74 ? -9.304 11.824 5.500 1.00 17.97 74 GLY B CA 1
ATOM 3951 C C . GLY B 1 74 ? -9.168 10.312 5.541 1.00 18.55 74 GLY B C 1
ATOM 3952 O O . GLY B 1 74 ? -10.144 9.595 5.769 1.00 19.89 74 GLY B O 1
ATOM 3953 N N . TYR B 1 75 ? -7.946 9.839 5.322 1.00 18.36 75 TYR B N 1
ATOM 3954 C CA . TYR B 1 75 ? -7.617 8.430 5.367 1.00 18.41 75 TYR B CA 1
ATOM 3955 C C . TYR B 1 75 ? -6.368 8.272 6.217 1.00 18.24 75 TYR B C 1
ATOM 3956 O O . TYR B 1 75 ? -5.419 9.053 6.081 1.00 17.77 75 TYR B O 1
ATOM 3965 N N . PHE B 1 76 ? -6.369 7.281 7.107 1.00 18.55 76 PHE B N 1
ATOM 3966 C CA . PHE B 1 76 ? -5.205 7.019 7.953 1.00 18.35 76 PHE B CA 1
ATOM 3967 C C . PHE B 1 76 ? -4.107 6.336 7.146 1.00 17.20 76 PHE B C 1
ATOM 3968 O O . PHE B 1 76 ? -4.384 5.413 6.399 1.00 17.34 76 PHE B O 1
ATOM 3976 N N . LEU B 1 77 ? -2.864 6.804 7.308 1.00 16.36 77 LEU B N 1
ATOM 3977 C CA . LEU B 1 77 ? -1.697 6.163 6.711 1.00 15.67 77 LEU B CA 1
ATOM 3978 C C . LEU B 1 77 ? -0.764 5.649 7.805 1.00 15.82 77 LEU B C 1
ATOM 3979 O O . LEU B 1 77 ? -0.392 6.395 8.720 1.00 16.09 77 LEU B O 1
ATOM 3984 N N . VAL B 1 78 ? -0.375 4.380 7.698 1.00 16.18 78 VAL B N 1
ATOM 3985 C CA . VAL B 1 78 ? 0.594 3.775 8.613 1.00 15.83 78 VAL B CA 1
ATOM 3986 C C . VAL B 1 78 ? 1.976 3.614 7.981 1.00 15.27 78 VAL B C 1
ATOM 3987 O O . VAL B 1 78 ? 2.949 3.282 8.664 1.00 15.42 78 VAL B O 1
ATOM 3991 N N . ASN B 1 79 ? 2.079 3.834 6.674 1.00 14.58 79 ASN B N 1
ATOM 3992 C CA . ASN B 1 79 ? 3.374 3.794 6.013 1.00 13.88 79 ASN B CA 1
ATOM 3993 C C . ASN B 1 79 ? 3.756 5.195 5.529 1.00 13.68 79 ASN B C 1
ATOM 3994 O O . ASN B 1 79 ? 4.265 5.371 4.424 1.00 13.03 79 ASN B O 1
ATOM 3999 N N . GLY B 1 80 ? 3.480 6.190 6.372 1.00 14.20 80 GLY B N 1
ATOM 4000 C CA . GLY B 1 80 ? 3.886 7.574 6.126 1.00 13.83 80 GLY B CA 1
ATOM 4001 C C . GLY B 1 80 ? 3.158 8.250 4.995 1.00 13.57 80 GLY B C 1
ATOM 4002 O O . GLY B 1 80 ? 2.322 7.640 4.337 1.00 14.48 80 GLY B O 1
ATOM 4003 N N . THR B 1 81 ? 3.473 9.529 4.787 1.00 13.49 81 THR B N 1
ATOM 4004 C CA . THR B 1 81 ? 3.031 10.292 3.624 1.00 13.35 81 THR B CA 1
ATOM 4005 C C . THR B 1 81 ? 3.509 9.656 2.327 1.00 13.67 81 THR B C 1
ATOM 4006 O O . THR B 1 81 ? 2.858 9.774 1.282 1.00 14.21 81 THR B O 1
ATOM 4010 N N . THR B 1 82 ? 4.643 8.968 2.408 1.00 13.80 82 THR B N 1
ATOM 4011 C CA . THR B 1 82 ? 5.139 8.124 1.333 1.00 13.49 82 THR B CA 1
ATOM 4012 C C . THR B 1 82 ? 4.023 7.297 0.689 1.00 13.88 82 THR B C 1
ATOM 4013 O O . THR B 1 82 ? 3.856 7.357 -0.524 1.00 13.77 82 THR B O 1
ATOM 4017 N N . SER B 1 83 ? 3.240 6.576 1.498 1.00 14.30 83 SER B N 1
ATOM 4018 C CA . SER B 1 83 ? 2.155 5.702 0.987 1.00 14.66 83 SER B CA 1
ATOM 4019 C C . SER B 1 83 ? 0.951 6.459 0.385 1.00 14.11 83 SER B C 1
ATOM 4020 O O . SER B 1 83 ? 0.383 6.025 -0.616 1.00 14.77 83 SER B O 1
ATOM 4023 N N . GLY B 1 84 ? 0.581 7.593 0.967 1.00 13.65 84 GLY B N 1
ATOM 4024 C CA . GLY B 1 84 ? -0.383 8.488 0.334 1.00 12.88 84 GLY B CA 1
ATOM 4025 C C . GLY B 1 84 ? 0.118 8.887 -1.052 1.00 12.16 84 GLY B C 1
ATOM 4026 O O . GLY B 1 84 ? -0.589 8.784 -2.034 1.00 10.88 84 GLY B O 1
ATOM 4027 N N . ILE B 1 85 ? 1.376 9.305 -1.113 1.00 11.63 85 ILE B N 1
ATOM 4028 C CA . ILE B 1 85 ? 1.955 9.826 -2.339 1.00 11.37 85 ILE B CA 1
ATOM 4029 C C . ILE B 1 85 ? 2.047 8.747 -3.432 1.00 11.24 85 ILE B C 1
ATOM 4030 O O . ILE B 1 85 ? 1.792 9.025 -4.596 1.00 12.00 85 ILE B O 1
ATOM 4035 N N . LEU B 1 86 ? 2.437 7.527 -3.067 1.00 11.13 86 LEU B N 1
ATOM 4036 C CA . LEU B 1 86 ? 2.447 6.413 -4.025 1.00 11.17 86 LEU B CA 1
ATOM 4037 C C . LEU B 1 86 ? 1.034 6.154 -4.572 1.00 11.20 86 LEU B C 1
ATOM 4038 O O . LEU B 1 86 ? 0.854 5.907 -5.758 1.00 11.39 86 LEU B O 1
ATOM 4043 N N . SER B 1 87 ? 0.036 6.257 -3.703 1.00 11.46 87 SER B N 1
ATOM 4044 C CA . SER B 1 87 ? -1.348 5.901 -4.056 1.00 11.83 87 SER B CA 1
ATOM 4045 C C . SER B 1 87 ? -2.045 6.921 -4.945 1.00 12.47 87 SER B C 1
ATOM 4046 O O . SER B 1 87 ? -2.837 6.537 -5.814 1.00 14.25 87 SER B O 1
ATOM 4049 N N . VAL B 1 88 ? -1.768 8.210 -4.747 1.00 12.56 88 VAL B N 1
ATOM 4050 C CA . VAL B 1 88 ? -2.328 9.269 -5.612 1.00 12.67 88 VAL B CA 1
ATOM 4051 C C . VAL B 1 88 ? -1.735 9.190 -7.024 1.00 13.18 88 VAL B C 1
ATOM 4052 O O . VAL B 1 88 ? -2.465 9.187 -8.017 1.00 13.59 88 VAL B O 1
ATOM 4056 N N . ILE B 1 89 ? -0.409 9.113 -7.108 1.00 13.20 89 ILE B N 1
ATOM 4057 C CA . ILE B 1 89 ? 0.288 9.104 -8.413 1.00 13.88 89 ILE B CA 1
ATOM 4058 C C . ILE B 1 89 ? 0.079 7.821 -9.237 1.00 14.52 89 ILE B C 1
ATOM 4059 O O . ILE B 1 89 ? -0.020 7.878 -10.476 1.00 15.81 89 ILE B O 1
ATOM 4064 N N . GLN B 1 90 ? -0.011 6.670 -8.577 1.00 14.52 90 GLN B N 1
ATOM 4065 C CA . GLN B 1 90 ? -0.284 5.419 -9.301 1.00 15.48 90 GLN B CA 1
ATOM 4066 C C . GLN B 1 90 ? -1.631 5.476 -10.031 1.00 16.42 90 GLN B C 1
ATOM 4067 O O . GLN B 1 90 ? -1.758 4.915 -11.104 1.00 17.32 90 GLN B O 1
ATOM 4073 N N . SER B 1 91 ? -2.616 6.190 -9.484 1.00 16.92 91 SER B N 1
ATOM 4074 C CA . SER B 1 91 ? -3.948 6.259 -10.109 1.00 18.26 91 SER B CA 1
ATOM 4075 C C . SER B 1 91 ? -3.957 6.984 -11.461 1.00 19.45 91 SER B C 1
ATOM 4076 O O . SER B 1 91 ? -4.939 6.894 -12.196 1.00 20.12 91 SER B O 1
ATOM 4079 N N . PHE B 1 92 ? -2.878 7.712 -11.772 1.00 19.53 92 PHE B N 1
ATOM 4080 C CA . PHE B 1 92 ? -2.752 8.418 -13.047 1.00 20.80 92 PHE B CA 1
ATOM 4081 C C . PHE B 1 92 ? -2.003 7.616 -14.119 1.00 22.35 92 PHE B C 1
ATOM 4082 O O . PHE B 1 92 ? -1.859 8.087 -15.260 1.00 23.13 92 PHE B O 1
ATOM 4090 N N . SER B 1 93 ? -1.546 6.412 -13.771 1.00 23.28 93 SER B N 1
ATOM 4091 C CA . SER B 1 93 ? -0.638 5.645 -14.646 1.00 24.66 93 SER B CA 1
ATOM 4092 C C . SER B 1 93 ? -1.225 5.331 -16.031 1.00 26.77 93 SER B C 1
ATOM 4093 O O . SER B 1 93 ? -0.506 5.354 -17.028 1.00 27.77 93 SER B O 1
ATOM 4096 N N . GLN B 1 94 ? -2.523 5.048 -16.105 1.00 27.95 94 GLN B N 1
ATOM 4097 C CA . GLN B 1 94 ? -3.128 4.710 -17.394 1.00 30.13 94 GLN B CA 1
ATOM 4098 C C . GLN B 1 94 ? -3.746 5.906 -18.131 1.00 31.00 94 GLN B C 1
ATOM 4099 O O . GLN B 1 94 ? -4.343 5.741 -19.199 1.00 32.28 94 GLN B O 1
ATOM 4105 N N . LYS B 1 95 ? -3.567 7.103 -17.584 1.00 30.29 95 LYS B N 1
ATOM 4106 C CA . LYS B 1 95 ? -4.065 8.320 -18.217 1.00 31.21 95 LYS B CA 1
ATOM 4107 C C . LYS B 1 95 ? -2.986 8.945 -19.112 1.00 31.55 95 LYS B C 1
ATOM 4108 O O . LYS B 1 95 ? -1.796 8.879 -18.810 1.00 30.72 95 LYS B O 1
ATOM 4114 N N . LYS B 1 96 ? -3.418 9.556 -20.208 1.00 33.01 96 LYS B N 1
ATOM 4115 C CA . LYS B 1 96 ? -2.517 10.261 -21.116 1.00 33.74 96 LYS B CA 1
ATOM 4116 C C . LYS B 1 96 ? -1.952 11.501 -20.437 1.00 32.25 96 LYS B C 1
ATOM 4117 O O . LYS B 1 96 ? -2.637 12.140 -19.634 1.00 31.59 96 LYS B O 1
ATOM 4123 N N . GLY B 1 97 ? -0.701 11.817 -20.767 1.00 31.31 97 GLY B N 1
ATOM 4124 C CA . GLY B 1 97 ? -0.044 13.026 -20.296 1.00 30.44 97 GLY B CA 1
ATOM 4125 C C . GLY B 1 97 ? 1.059 12.753 -19.293 1.00 28.39 97 GLY B C 1
ATOM 4126 O O . GLY B 1 97 ? 1.342 11.599 -18.976 1.00 27.74 97 GLY B O 1
ATOM 4127 N N . ASP B 1 98 ? 1.674 13.820 -18.785 1.00 27.06 98 ASP B N 1
ATOM 4128 C CA . ASP B 1 98 ? 2.774 13.694 -17.837 1.00 25.46 98 ASP B CA 1
ATOM 4129 C C . ASP B 1 98 ? 2.473 14.401 -16.503 1.00 23.93 98 ASP B C 1
ATOM 4130 O O . ASP B 1 98 ? 1.489 15.144 -16.390 1.00 24.06 98 ASP B O 1
ATOM 4135 N N . ILE B 1 99 ? 3.328 14.159 -15.512 1.00 22.24 99 ILE B N 1
ATOM 4136 C CA . ILE B 1 99 ? 3.159 14.690 -14.154 1.00 20.93 99 ILE B CA 1
ATOM 4137 C C . ILE B 1 99 ? 4.151 15.836 -13.904 1.00 20.68 99 ILE B C 1
ATOM 4138 O O . ILE B 1 99 ? 5.366 15.611 -13.913 1.00 20.59 99 ILE B O 1
ATOM 4143 N N . LEU B 1 100 ? 3.635 17.050 -13.701 1.00 20.73 100 LEU B N 1
ATOM 4144 C CA . LEU B 1 100 ? 4.460 18.221 -13.374 1.00 20.81 100 LEU B CA 1
ATOM 4145 C C . LEU B 1 100 ? 4.880 18.207 -11.901 1.00 19.60 100 LEU B C 1
ATOM 4146 O O . LEU B 1 100 ? 4.125 17.756 -11.045 1.00 18.71 100 LEU B O 1
ATOM 4151 N N . MET B 1 101 ? 6.067 18.748 -11.620 1.00 19.13 101 MET B N 1
ATOM 4152 C CA . MET B 1 101 ? 6.746 18.558 -10.334 1.00 17.81 101 MET B CA 1
ATOM 4153 C C . MET B 1 101 ? 7.605 19.776 -9.995 1.00 18.34 101 MET B C 1
ATOM 4154 O O . MET B 1 101 ? 8.323 20.292 -10.859 1.00 18.34 101 MET B O 1
ATOM 4159 N N . ALA B 1 102 ? 7.563 20.216 -8.737 1.00 17.58 102 ALA B N 1
ATOM 4160 C CA . ALA B 1 102 ? 8.532 21.196 -8.271 1.00 17.67 102 ALA B CA 1
ATOM 4161 C C . ALA B 1 102 ? 9.877 20.480 -8.196 1.00 17.63 102 ALA B C 1
ATOM 4162 O O . ALA B 1 102 ? 9.928 19.240 -8.133 1.00 16.44 102 ALA B O 1
ATOM 4164 N N . ARG B 1 103 ? 10.966 21.242 -8.222 1.00 18.42 103 ARG B N 1
ATOM 4165 C CA . ARG B 1 103 ? 12.299 20.632 -8.108 1.00 18.82 103 ARG B CA 1
ATOM 4166 C C . ARG B 1 103 ? 12.600 20.137 -6.696 1.00 18.16 103 ARG B C 1
ATOM 4167 O O . ARG B 1 103 ? 13.587 19.421 -6.505 1.00 19.11 103 ARG B O 1
ATOM 4175 N N . ASN B 1 104 ? 11.763 20.518 -5.728 1.00 17.99 104 ASN B N 1
ATOM 4176 C CA . ASN B 1 104 ? 11.860 20.037 -4.336 1.00 17.53 104 ASN B CA 1
ATOM 4177 C C . ASN B 1 104 ? 10.737 19.082 -3.929 1.00 16.96 104 ASN B C 1
ATOM 4178 O O . ASN B 1 104 ? 10.287 19.078 -2.773 1.00 17.17 104 ASN B O 1
ATOM 4183 N N . VAL B 1 105 ? 10.280 18.269 -4.874 1.00 16.86 105 VAL B N 1
ATOM 4184 C CA . VAL B 1 105 ? 9.477 17.111 -4.513 1.00 15.47 105 VAL B CA 1
ATOM 4185 C C . VAL B 1 105 ? 10.329 16.104 -3.745 1.00 15.60 105 VAL B C 1
ATOM 4186 O O . VAL B 1 105 ? 11.529 15.972 -3.987 1.00 15.25 105 VAL B O 1
ATOM 4190 N N . HIS B 1 106 ? 9.692 15.409 -2.807 1.00 15.27 106 HIS B N 1
ATOM 4191 C CA . HIS B 1 106 ? 10.345 14.388 -1.977 1.00 15.30 106 HIS B CA 1
ATOM 4192 C C . HIS B 1 106 ? 10.594 13.186 -2.855 1.00 15.50 106 HIS B C 1
ATOM 4193 O O . HIS B 1 106 ? 9.900 12.984 -3.851 1.00 15.79 106 HIS B O 1
ATOM 4200 N N . LYS B 1 107 ? 11.615 12.418 -2.512 1.00 15.99 107 LYS B N 1
ATOM 4201 C CA . LYS B 1 107 ? 12.010 11.244 -3.287 1.00 16.61 107 LYS B CA 1
ATOM 4202 C C . LYS B 1 107 ? 10.863 10.281 -3.584 1.00 16.41 107 LYS B C 1
ATOM 4203 O O . LYS B 1 107 ? 10.893 9.600 -4.614 1.00 17.33 107 LYS B O 1
ATOM 4209 N N . SER B 1 108 ? 9.866 10.223 -2.693 1.00 15.27 108 SER B N 1
ATOM 4210 C CA . SER B 1 108 ? 8.690 9.352 -2.846 1.00 14.56 108 SER B CA 1
ATOM 4211 C C . SER B 1 108 ? 7.941 9.586 -4.153 1.00 14.29 108 SER B C 1
ATOM 4212 O O . SER B 1 108 ? 7.377 8.654 -4.733 1.00 13.57 108 SER B O 1
ATOM 4215 N N . VAL B 1 109 ? 7.904 10.852 -4.565 1.00 14.33 109 VAL B N 1
ATOM 4216 C CA . VAL B 1 109 ? 7.302 11.264 -5.825 1.00 14.33 109 VAL B CA 1
ATOM 4217 C C . VAL B 1 109 ? 8.082 10.696 -7.010 1.00 14.86 109 VAL B C 1
ATOM 4218 O O . VAL B 1 109 ? 7.485 10.300 -8.007 1.00 15.79 109 VAL B O 1
ATOM 4222 N N . LEU B 1 110 ? 9.415 10.669 -6.912 1.00 15.31 110 LEU B N 1
ATOM 4223 C CA . LEU B 1 110 ? 10.246 10.132 -7.995 1.00 15.82 110 LEU B CA 1
ATOM 4224 C C . LEU B 1 110 ? 10.205 8.607 -7.965 1.00 15.85 110 LEU B C 1
ATOM 4225 O O . LEU B 1 110 ? 10.302 7.938 -8.999 1.00 16.12 110 LEU B O 1
ATOM 4230 N N . HIS B 1 111 ? 10.062 8.057 -6.769 1.00 15.28 111 HIS B N 1
ATOM 4231 C CA . HIS B 1 111 ? 9.872 6.622 -6.630 1.00 15.98 111 HIS B CA 1
ATOM 4232 C C . HIS B 1 111 ? 8.534 6.221 -7.247 1.00 16.11 111 HIS B C 1
ATOM 4233 O O . HIS B 1 111 ? 8.458 5.200 -7.917 1.00 16.40 111 HIS B O 1
ATOM 4240 N N . ALA B 1 112 ? 7.505 7.054 -7.060 1.00 15.48 112 ALA B N 1
AT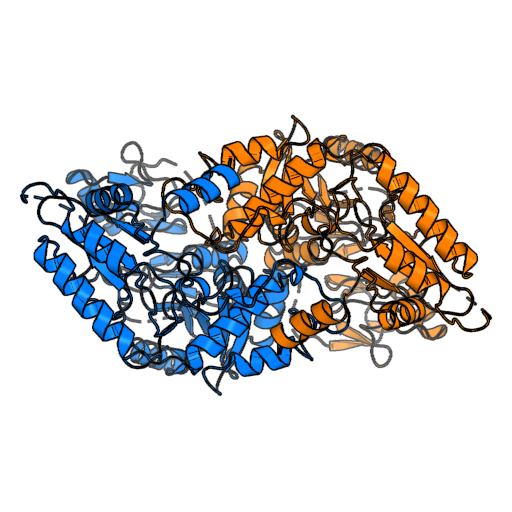OM 4241 C CA . ALA B 1 112 ? 6.176 6.772 -7.631 1.00 15.76 112 ALA B CA 1
ATOM 4242 C C . ALA B 1 112 ? 6.221 6.757 -9.171 1.00 16.81 112 ALA B C 1
ATOM 4243 O O . ALA B 1 112 ? 5.724 5.829 -9.809 1.00 16.47 112 ALA B O 1
ATOM 4245 N N . LEU B 1 113 ? 6.858 7.759 -9.767 1.00 17.31 113 LEU B N 1
ATOM 4246 C CA . LEU B 1 113 ? 6.977 7.809 -11.227 1.00 18.44 113 LEU B CA 1
ATOM 4247 C C . LEU B 1 113 ? 7.797 6.643 -11.791 1.00 19.44 113 LEU B C 1
ATOM 4248 O O . LEU B 1 113 ? 7.484 6.132 -12.863 1.00 19.92 113 LEU B O 1
ATOM 4253 N N . ASP B 1 114 ? 8.821 6.211 -11.053 1.00 19.39 114 ASP B N 1
ATOM 4254 C CA . ASP B 1 114 ? 9.658 5.102 -11.482 1.00 20.16 114 ASP B CA 1
ATOM 4255 C C . ASP B 1 114 ? 8.871 3.792 -11.499 1.00 20.14 114 ASP B C 1
ATOM 4256 O O . ASP B 1 114 ? 8.803 3.132 -12.537 1.00 19.92 114 ASP B O 1
ATOM 4261 N N . ILE B 1 115 ? 8.277 3.432 -10.361 1.00 19.50 115 ILE B N 1
ATOM 4262 C CA . ILE B 1 115 ? 7.567 2.147 -10.235 1.00 19.92 115 ILE B CA 1
ATOM 4263 C C . ILE B 1 115 ? 6.286 2.085 -11.077 1.00 19.90 115 ILE B C 1
ATOM 4264 O O . ILE B 1 115 ? 5.841 0.989 -11.437 1.00 20.51 115 ILE B O 1
ATOM 4269 N N . SER B 1 116 ? 5.686 3.243 -11.363 1.00 18.57 116 SER B N 1
ATOM 4270 C CA . SER B 1 116 ? 4.474 3.299 -12.183 1.00 18.71 116 SER B CA 1
ATOM 4271 C C . SER B 1 116 ? 4.798 3.571 -13.663 1.00 19.71 116 SER B C 1
ATOM 4272 O O . SER B 1 116 ? 3.926 3.433 -14.515 1.00 19.93 116 SER B O 1
ATOM 4275 N N . GLN B 1 117 ? 6.044 3.951 -13.949 1.00 20.03 117 GLN B N 1
ATOM 4276 C CA . GLN B 1 117 ? 6.516 4.234 -15.323 1.00 21.25 117 GLN B CA 1
ATOM 4277 C C . GLN B 1 117 ? 5.770 5.401 -15.988 1.00 21.50 117 GLN B C 1
ATOM 4278 O O . GLN B 1 117 ? 5.146 5.243 -17.038 1.00 22.95 117 GLN B O 1
ATOM 4284 N N . GLN B 1 118 ? 5.871 6.582 -15.389 1.00 20.96 118 GLN B N 1
ATOM 4285 C CA . GLN B 1 118 ? 5.117 7.748 -15.851 1.00 21.08 118 GLN B CA 1
ATOM 4286 C C . GLN B 1 118 ? 6.014 8.904 -16.249 1.00 21.93 118 GLN B C 1
ATOM 4287 O O . GLN B 1 118 ? 7.036 9.155 -15.624 1.00 21.04 118 GLN B O 1
ATOM 4293 N N . GLU B 1 119 ? 5.612 9.588 -17.317 1.00 23.92 119 GLU B N 1
ATOM 4294 C CA . GLU B 1 119 ? 6.348 10.721 -17.873 1.00 25.21 119 GLU B CA 1
ATOM 4295 C C . GLU B 1 119 ? 6.216 11.831 -16.834 1.00 23.99 119 GLU B C 1
ATOM 4296 O O . GLU B 1 119 ? 5.178 11.943 -16.181 1.00 23.32 119 GLU B O 1
ATOM 4302 N N . GLY B 1 120 ? 7.285 12.605 -16.653 1.00 23.67 120 GLY B N 1
ATOM 4303 C CA . GLY B 1 120 ? 7.302 13.719 -15.709 1.00 22.90 120 GLY B CA 1
ATOM 4304 C C . GLY B 1 120 ? 7.938 14.960 -16.306 1.00 23.41 120 GLY B C 1
ATOM 4305 O O . GLY B 1 120 ? 8.514 14.909 -17.387 1.00 25.14 120 GLY B O 1
ATOM 4306 N N . HIS B 1 121 ? 7.823 16.076 -15.593 1.00 23.15 121 HIS B N 1
ATOM 4307 C CA . HIS B 1 121 ? 8.366 17.359 -16.038 1.00 23.65 121 HIS B CA 1
ATOM 4308 C C . HIS B 1 121 ? 8.490 18.318 -14.862 1.00 22.71 121 HIS B C 1
ATOM 4309 O O . HIS B 1 121 ? 7.510 18.599 -14.172 1.00 21.58 121 HIS B O 1
ATOM 4316 N N . PHE B 1 122 ? 9.697 18.823 -14.636 1.00 22.45 122 PHE B N 1
ATOM 4317 C CA . PHE B 1 122 ? 9.933 19.752 -13.547 1.00 21.86 122 PHE B CA 1
ATOM 4318 C C . PHE B 1 122 ? 9.537 21.171 -13.950 1.00 22.35 122 PHE B C 1
ATOM 4319 O O . PHE B 1 122 ? 9.795 21.599 -15.070 1.00 23.50 122 PHE B O 1
ATOM 4327 N N . ILE B 1 123 ? 8.874 21.865 -13.031 1.00 21.54 123 ILE B N 1
ATOM 4328 C CA . ILE B 1 123 ? 8.446 23.256 -13.214 1.00 22.16 123 ILE B CA 1
ATOM 4329 C C . ILE B 1 123 ? 9.567 24.178 -12.775 1.00 22.11 123 ILE B C 1
ATOM 4330 O O . ILE B 1 123 ? 10.376 23.808 -11.908 1.00 21.07 123 ILE B O 1
ATOM 4335 N N . GLU B 1 124 ? 9.619 25.381 -13.354 1.00 22.94 124 GLU B N 1
ATOM 4336 C CA . GLU B 1 124 ? 10.625 26.359 -12.948 1.00 23.08 124 GLU B CA 1
ATOM 4337 C C . GLU B 1 124 ? 10.512 26.520 -11.432 1.00 21.64 124 GLU B C 1
ATOM 4338 O O . GLU B 1 124 ? 9.443 26.851 -10.927 1.00 20.79 124 GLU B O 1
ATOM 4344 N N . THR B 1 125 ? 11.601 26.252 -10.713 1.00 20.89 125 THR B N 1
ATOM 4345 C CA . THR B 1 125 ? 11.579 26.234 -9.240 1.00 19.95 125 THR B CA 1
ATOM 4346 C C . THR B 1 125 ? 12.703 27.096 -8.695 1.00 21.25 125 THR B C 1
ATOM 4347 O O . THR B 1 125 ? 13.872 26.886 -9.038 1.00 21.78 125 THR B O 1
ATOM 4351 N N . HIS B 1 126 ? 12.343 28.046 -7.831 1.00 21.71 126 HIS B N 1
ATOM 4352 C CA . HIS B 1 126 ? 13.248 29.117 -7.428 1.00 23.01 126 HIS B CA 1
ATOM 4353 C C . HIS B 1 126 ? 13.749 28.982 -5.993 1.00 22.22 126 HIS B C 1
ATOM 4354 O O . HIS B 1 126 ? 13.143 28.317 -5.147 1.00 21.14 126 HIS B O 1
ATOM 4361 N N . GLN B 1 127 ? 14.850 29.669 -5.737 1.00 22.90 127 GLN B N 1
ATOM 4362 C CA . GLN B 1 127 ? 15.628 29.512 -4.525 1.00 22.87 127 GLN B CA 1
ATOM 4363 C C . GLN B 1 127 ? 15.285 30.634 -3.559 1.00 23.02 127 GLN B C 1
ATOM 4364 O O . GLN B 1 127 ? 15.094 31.775 -3.980 1.00 24.42 127 GLN B O 1
ATOM 4370 N N . SER B 1 128 ? 15.174 30.306 -2.275 1.00 22.26 128 SER B N 1
ATOM 4371 C CA . SER B 1 128 ? 14.947 31.315 -1.246 1.00 22.75 128 SER B CA 1
ATOM 4372 C C . SER B 1 128 ? 16.193 32.170 -1.100 1.00 24.27 128 SER B C 1
ATOM 4373 O O . SER B 1 128 ? 17.295 31.635 -1.133 1.00 24.28 128 SER B O 1
ATOM 4376 N N . PRO B 1 129 ? 16.029 33.502 -0.957 1.00 25.16 129 PRO B N 1
ATOM 4377 C CA . PRO B 1 129 ? 17.168 34.343 -0.577 1.00 26.15 129 PRO B CA 1
ATOM 4378 C C . PRO B 1 129 ? 17.520 34.230 0.913 1.00 25.88 129 PRO B C 1
ATOM 4379 O O . PRO B 1 129 ? 18.604 34.664 1.326 1.00 26.49 129 PRO B O 1
ATOM 4383 N N . LEU B 1 130 ? 16.603 33.660 1.701 1.00 24.46 130 LEU B N 1
ATOM 4384 C CA . LEU B 1 130 ? 16.771 33.523 3.138 1.00 24.13 130 LEU B CA 1
ATOM 4385 C C . LEU B 1 130 ? 17.524 32.236 3.451 1.00 23.40 130 LEU B C 1
ATOM 4386 O O . LEU B 1 130 ? 18.556 32.261 4.115 1.00 22.77 130 LEU B O 1
ATOM 4391 N N . THR B 1 131 ? 17.007 31.119 2.936 1.00 22.18 131 THR B N 1
ATOM 4392 C CA . THR B 1 131 ? 17.499 29.793 3.296 1.00 21.51 131 THR B CA 1
ATOM 4393 C C . THR B 1 131 ? 18.419 29.151 2.267 1.00 21.68 131 THR B C 1
ATOM 4394 O O . THR B 1 131 ? 18.996 28.112 2.537 1.00 21.47 131 THR B O 1
ATOM 4398 N N . ASN B 1 132 ? 18.516 29.745 1.084 1.00 22.45 132 ASN B N 1
ATOM 4399 C CA . ASN B 1 132 ? 19.262 29.160 -0.030 1.00 23.02 132 ASN B CA 1
ATOM 4400 C C . ASN B 1 132 ? 18.704 27.823 -0.530 1.00 21.93 132 ASN B C 1
ATOM 4401 O O . ASN B 1 132 ? 19.392 27.100 -1.225 1.00 22.01 132 ASN B O 1
ATOM 4406 N N . HIS B 1 133 ? 17.443 27.527 -0.209 1.00 21.24 133 HIS B N 1
ATOM 4407 C CA . HIS B 1 133 ? 16.797 26.282 -0.601 1.00 20.18 133 HIS B CA 1
ATOM 4408 C C . HIS B 1 133 ? 15.653 26.600 -1.554 1.00 20.28 133 HIS B C 1
ATOM 4409 O O . HIS B 1 133 ? 15.230 27.746 -1.660 1.00 21.00 133 HIS B O 1
ATOM 4416 N N . TYR B 1 134 ? 15.168 25.596 -2.270 1.00 19.95 134 TYR B N 1
ATOM 4417 C CA . TYR B 1 134 ? 13.980 25.780 -3.109 1.00 19.81 134 TYR B CA 1
ATOM 4418 C C . TYR B 1 134 ? 12.793 26.250 -2.272 1.00 19.66 134 TYR B C 1
ATOM 4419 O O . TYR B 1 134 ? 12.518 25.686 -1.218 1.00 18.12 134 TYR B O 1
ATOM 4428 N N . ASN B 1 135 ? 12.100 27.306 -2.703 1.00 21.10 135 ASN B N 1
ATOM 4429 C CA . ASN B 1 135 ? 10.924 27.752 -1.932 1.00 21.78 135 ASN B CA 1
ATOM 4430 C C . ASN B 1 135 ? 9.660 28.142 -2.704 1.00 22.56 135 ASN B C 1
ATOM 4431 O O . ASN B 1 135 ? 8.656 28.472 -2.083 1.00 22.17 135 ASN B O 1
ATOM 4436 N N . LYS B 1 136 ? 9.692 28.101 -4.032 1.00 23.85 136 LYS B N 1
ATOM 4437 C CA . LYS B 1 136 ? 8.521 28.477 -4.825 1.00 25.63 136 LYS B CA 1
ATOM 4438 C C . LYS B 1 136 ? 8.662 28.009 -6.270 1.00 26.47 136 LYS B C 1
ATOM 4439 O O . LYS B 1 136 ? 9.757 27.672 -6.707 1.00 26.84 136 LYS B O 1
ATOM 4445 N N . VAL B 1 137 ? 7.544 27.969 -6.991 1.00 27.64 137 VAL B N 1
ATOM 4446 C CA . VAL B 1 137 ? 7.531 27.570 -8.401 1.00 28.64 137 VAL B CA 1
ATOM 4447 C C . VAL B 1 137 ? 6.883 28.646 -9.258 1.00 30.66 137 VAL B C 1
ATOM 4448 O O . VAL B 1 137 ? 6.099 29.468 -8.764 1.00 31.10 137 VAL B O 1
ATOM 4452 N N . ASN B 1 138 ? 7.206 28.632 -10.546 1.00 32.03 138 ASN B N 1
ATOM 4453 C CA . ASN B 1 138 ? 6.552 29.501 -11.506 1.00 34.15 138 ASN B CA 1
ATOM 4454 C C . ASN B 1 138 ? 6.001 28.667 -12.659 1.00 35.02 138 ASN B C 1
ATOM 4455 O O . ASN B 1 138 ? 6.742 27.902 -13.292 1.00 35.08 138 ASN B O 1
ATOM 4460 N N . LEU B 1 139 ? 4.703 28.804 -12.916 1.00 35.83 139 LEU B N 1
ATOM 4461 C CA . LEU B 1 139 ? 4.085 28.212 -14.101 1.00 36.98 139 LEU B CA 1
ATOM 4462 C C . LEU B 1 139 ? 4.472 28.986 -15.358 1.00 39.00 139 LEU B C 1
ATOM 4463 O O . LEU B 1 139 ? 4.503 28.427 -16.457 1.00 40.18 139 LEU B O 1
ATOM 4468 N N . HIS B 1 147 ? 1.081 17.294 -17.264 1.00 29.55 147 HIS B N 1
ATOM 4469 C CA . HIS B 1 147 ? -0.139 18.072 -17.437 1.00 29.46 147 HIS B CA 1
ATOM 4470 C C . HIS B 1 147 ? -1.393 17.281 -17.063 1.00 28.31 147 HIS B C 1
ATOM 4471 O O . HIS B 1 147 ? -2.506 17.790 -17.218 1.00 28.85 147 HIS B O 1
ATOM 4478 N N . LYS B 1 148 ? -1.224 16.046 -16.574 1.00 26.03 148 LYS B N 1
ATOM 4479 C CA . LYS B 1 148 ? -2.344 15.281 -16.015 1.00 24.66 148 LYS B CA 1
ATOM 4480 C C . LYS B 1 148 ? -2.407 15.417 -14.501 1.00 22.81 148 LYS B C 1
ATOM 4481 O O . LYS B 1 148 ? -3.411 15.063 -13.888 1.00 22.89 148 LYS B O 1
ATOM 4487 N N . LEU B 1 149 ? -1.316 15.895 -13.904 1.00 21.62 149 LEU B N 1
ATOM 4488 C CA . LEU B 1 149 ? -1.208 16.062 -12.459 1.00 19.82 149 LEU B CA 1
ATOM 4489 C C . LEU B 1 149 ? -0.019 16.972 -12.166 1.00 19.35 149 LEU B C 1
ATOM 4490 O O . LEU B 1 149 ? 0.951 17.007 -12.926 1.00 19.95 149 LEU B O 1
ATOM 4495 N N . VAL B 1 150 ? -0.121 17.721 -11.077 1.00 18.91 150 VAL B N 1
ATOM 4496 C CA . VAL B 1 150 ? 0.953 18.570 -10.601 1.00 18.67 150 VAL B CA 1
ATOM 4497 C C . VAL B 1 150 ? 1.254 18.161 -9.170 1.00 17.58 150 VAL B C 1
ATOM 4498 O O . VAL B 1 150 ? 0.326 17.933 -8.387 1.00 17.34 150 VAL B O 1
ATOM 4502 N N . VAL B 1 151 ? 2.538 18.055 -8.830 1.00 17.09 151 VAL B N 1
ATOM 4503 C CA . VAL B 1 151 ? 2.953 17.776 -7.455 1.00 16.10 151 VAL B CA 1
ATOM 4504 C C . VAL B 1 151 ? 3.811 18.919 -6.935 1.00 16.03 151 VAL B C 1
ATOM 4505 O O . VAL B 1 151 ? 4.796 19.323 -7.570 1.00 16.47 151 VAL B O 1
ATOM 4509 N N . LEU B 1 152 ? 3.417 19.453 -5.784 1.00 15.35 152 LEU B N 1
ATOM 4510 C CA . LEU B 1 152 ? 4.129 20.557 -5.168 1.00 15.28 152 LEU B CA 1
ATOM 4511 C C . LEU B 1 152 ? 4.376 20.225 -3.720 1.00 14.30 152 LEU B C 1
ATOM 4512 O O . LEU B 1 152 ? 3.546 19.568 -3.070 1.00 13.93 152 LEU B O 1
ATOM 4517 N N . THR B 1 153 ? 5.507 20.694 -3.210 1.00 14.01 153 THR B N 1
ATOM 4518 C CA . THR B 1 153 ? 5.790 20.648 -1.783 1.00 13.64 153 THR B CA 1
ATOM 4519 C C . THR B 1 153 ? 5.368 21.961 -1.146 1.00 14.04 153 THR B C 1
ATOM 4520 O O . THR B 1 153 ? 5.705 23.035 -1.653 1.00 14.89 153 THR B O 1
ATOM 4524 N N . TYR B 1 154 ? 4.657 21.870 -0.027 1.00 17.40 154 TYR B N 1
ATOM 4525 C CA . TYR B 1 154 ? 4.155 23.038 0.697 1.00 18.01 154 TYR B CA 1
ATOM 4526 C C . TYR B 1 154 ? 3.908 22.666 2.166 1.00 17.88 154 TYR B C 1
ATOM 4527 O O . TYR B 1 154 ? 3.104 21.789 2.425 1.00 17.95 154 TYR B O 1
ATOM 4536 N N . PRO B 1 155 ? 4.625 23.294 3.126 1.00 18.11 155 PRO B N 1
ATOM 4537 C CA . PRO B 1 155 ? 5.771 24.189 2.941 1.00 18.91 155 PRO B CA 1
ATOM 4538 C C . PRO B 1 155 ? 6.962 23.395 2.441 1.00 18.77 155 PRO B C 1
ATOM 4539 O O . PRO B 1 155 ? 6.869 22.177 2.319 1.00 18.30 155 PRO B O 1
ATOM 4543 N N . ASN B 1 156 ? 8.081 24.060 2.167 1.00 19.70 156 ASN B N 1
ATOM 4544 C CA . ASN B 1 156 ? 9.329 23.317 2.008 1.00 19.83 156 ASN B CA 1
ATOM 4545 C C . ASN B 1 156 ? 9.777 22.864 3.387 1.00 20.28 156 ASN B C 1
ATOM 4546 O O . ASN B 1 156 ? 9.143 23.196 4.398 1.00 20.13 156 ASN B O 1
ATOM 4551 N N . TYR B 1 157 ? 10.850 22.089 3.410 1.00 21.13 157 TYR B N 1
ATOM 4552 C CA . TYR B 1 157 ? 11.388 21.487 4.635 1.00 22.23 157 TYR B CA 1
ATOM 4553 C C . TYR B 1 157 ? 11.610 22.494 5.757 1.00 22.15 157 TYR B C 1
ATOM 4554 O O . TYR B 1 157 ? 11.336 22.222 6.925 1.00 21.49 157 TYR B O 1
ATOM 4563 N N . TYR B 1 158 ? 12.137 23.648 5.379 1.00 23.08 158 TYR B N 1
ATOM 4564 C CA . TYR B 1 158 ? 12.497 24.708 6.311 1.00 23.74 158 TYR B CA 1
ATOM 4565 C C . TYR B 1 158 ? 11.306 25.617 6.686 1.00 23.24 158 TYR B C 1
ATOM 4566 O O . TYR B 1 158 ? 11.497 26.697 7.253 1.00 23.80 158 TYR B O 1
ATOM 4575 N N . GLY B 1 159 ? 10.088 25.185 6.366 1.00 22.09 159 GLY B N 1
ATOM 4576 C CA . GLY B 1 159 ? 8.873 25.894 6.769 1.00 21.99 159 GLY B CA 1
ATOM 4577 C C . GLY B 1 159 ? 8.583 27.185 6.014 1.00 22.20 159 GLY B C 1
ATOM 4578 O O . GLY B 1 159 ? 7.893 28.067 6.535 1.00 22.51 159 GLY B O 1
ATOM 4579 N N . GLU B 1 160 ? 9.087 27.300 4.786 1.00 21.67 160 GLU B N 1
ATOM 4580 C CA . GLU B 1 160 ? 8.842 28.500 3.971 1.00 21.78 160 GLU B CA 1
ATOM 4581 C C . GLU B 1 160 ? 7.631 28.246 3.094 1.00 21.22 160 GLU B C 1
ATOM 4582 O O . GLU B 1 160 ? 7.429 27.137 2.615 1.00 19.96 160 GLU B O 1
ATOM 4588 N N . THR B 1 161 ? 6.835 29.290 2.896 1.00 21.21 161 THR B N 1
ATOM 4589 C CA . THR B 1 161 ? 5.634 29.214 2.092 1.00 21.31 161 THR B CA 1
ATOM 4590 C C . THR B 1 161 ? 5.780 30.068 0.839 1.00 22.32 161 THR B C 1
ATOM 4591 O O . THR B 1 161 ? 6.766 30.787 0.665 1.00 23.15 161 THR B O 1
ATOM 4595 N N . PHE B 1 162 ? 4.797 29.958 -0.039 1.00 22.54 162 PHE B N 1
ATOM 4596 C CA . PHE B 1 162 ? 4.723 30.773 -1.242 1.00 23.80 162 PHE B CA 1
ATOM 4597 C C . PHE B 1 162 ? 3.254 30.862 -1.624 1.00 24.13 162 PHE B C 1
ATOM 4598 O O . PHE B 1 162 ? 2.403 30.303 -0.934 1.00 23.40 162 PHE B O 1
ATOM 4606 N N . ASN B 1 163 ? 2.955 31.575 -2.703 1.00 25.44 163 ASN B N 1
ATOM 4607 C CA . ASN B 1 163 ? 1.564 31.820 -3.099 1.00 26.45 163 ASN B CA 1
ATOM 4608 C C . ASN B 1 163 ? 1.025 30.587 -3.816 1.00 25.77 163 ASN B C 1
ATOM 4609 O O . ASN B 1 163 ? 0.812 30.588 -5.031 1.00 26.46 163 ASN B O 1
ATOM 4614 N N . VAL B 1 164 ? 0.816 29.526 -3.041 1.00 25.07 164 VAL B N 1
ATOM 4615 C CA . VAL B 1 164 ? 0.394 28.240 -3.582 1.00 24.41 164 VAL B CA 1
ATOM 4616 C C . VAL B 1 164 ? -1.077 28.290 -4.023 1.00 25.17 164 VAL B C 1
ATOM 4617 O O . VAL B 1 164 ? -1.444 27.677 -5.025 1.00 25.08 164 VAL B O 1
ATOM 4621 N N . GLU B 1 165 ? -1.899 29.058 -3.309 1.00 26.21 165 GLU B N 1
ATOM 4622 C CA . GLU B 1 165 ? -3.318 29.220 -3.660 1.00 27.25 165 GLU B CA 1
ATOM 4623 C C . GLU B 1 165 ? -3.521 29.641 -5.110 1.00 28.37 165 GLU B C 1
ATOM 4624 O O . GLU B 1 165 ? -4.359 29.074 -5.819 1.00 28.64 165 GLU B O 1
ATOM 4630 N N . GLU B 1 166 ? -2.766 30.651 -5.530 1.00 29.00 166 GLU B N 1
ATOM 4631 C CA . GLU B 1 166 ? -2.842 31.183 -6.882 1.00 30.14 166 GLU B CA 1
ATOM 4632 C C . GLU B 1 166 ? -2.390 30.165 -7.928 1.00 29.15 166 GLU B C 1
ATOM 4633 O O . GLU B 1 166 ? -3.010 30.022 -8.986 1.00 29.49 166 GLU B O 1
ATOM 4639 N N . VAL B 1 167 ? -1.297 29.473 -7.634 1.00 28.02 167 VAL B N 1
ATOM 4640 C CA . VAL B 1 167 ? -0.842 28.363 -8.471 1.00 27.21 167 VAL B CA 1
ATOM 4641 C C . VAL B 1 167 ? -1.939 27.300 -8.624 1.00 26.43 167 VAL B C 1
ATOM 4642 O O . VAL B 1 167 ? -2.223 26.849 -9.735 1.00 26.68 167 VAL B O 1
ATOM 4646 N N . ILE B 1 168 ? -2.548 26.906 -7.507 1.00 25.57 168 ILE B N 1
ATOM 4647 C CA . ILE B 1 168 ? -3.613 25.899 -7.517 1.00 24.89 168 ILE B CA 1
ATOM 4648 C C . ILE B 1 168 ? -4.785 26.337 -8.399 1.00 25.69 168 ILE B C 1
ATOM 4649 O O . ILE B 1 168 ? -5.277 25.554 -9.210 1.00 25.72 168 ILE B O 1
ATOM 4654 N N . LYS B 1 169 ? -5.217 27.590 -8.237 1.00 26.38 169 LYS B N 1
ATOM 4655 C CA . LYS B 1 169 ? -6.278 28.176 -9.057 1.00 27.32 169 LYS B CA 1
ATOM 4656 C C . LYS B 1 169 ? -5.904 28.125 -10.532 1.00 27.65 169 LYS B C 1
ATOM 4657 O O . LYS B 1 169 ? -6.678 27.658 -11.365 1.00 27.57 169 LYS B O 1
ATOM 4663 N N . SER B 1 170 ? -4.718 28.639 -10.844 1.00 27.70 170 SER B N 1
ATOM 4664 C CA . SER B 1 170 ? -4.222 28.682 -12.218 1.00 28.44 170 SER B CA 1
ATOM 4665 C C . SER B 1 170 ? -4.233 27.310 -12.890 1.00 27.81 170 SER B C 1
ATOM 4666 O O . SER B 1 170 ? -4.673 27.178 -14.031 1.00 28.49 170 SER B O 1
ATOM 4669 N N . LEU B 1 171 ? -3.770 26.288 -12.179 1.00 26.70 171 LEU B N 1
ATOM 4670 C CA . LEU B 1 171 ? -3.754 24.929 -12.728 1.00 26.33 171 LEU B CA 1
ATOM 4671 C C . LEU B 1 171 ? -5.153 24.346 -12.912 1.00 26.41 171 LEU B C 1
ATOM 4672 O O . LEU B 1 171 ? -5.381 23.578 -13.846 1.00 26.85 171 LEU B O 1
ATOM 4677 N N . HIS B 1 172 ? -6.091 24.712 -12.038 1.00 26.85 172 HIS B N 1
ATOM 4678 C CA . HIS B 1 172 ? -7.487 24.277 -12.194 1.00 27.49 172 HIS B CA 1
ATOM 4679 C C . HIS B 1 172 ? -8.189 24.921 -13.403 1.00 29.36 172 HIS B C 1
ATOM 4680 O O . HIS B 1 172 ? -9.008 24.274 -14.051 1.00 29.66 172 HIS B O 1
ATOM 4687 N N . GLN B 1 173 ? -7.859 26.174 -13.708 1.00 30.93 173 GLN B N 1
ATOM 4688 C CA . GLN B 1 173 ? -8.373 26.845 -14.917 1.00 32.91 173 GLN B CA 1
ATOM 4689 C C . GLN B 1 173 ? -7.869 26.185 -16.212 1.00 33.22 173 GLN B C 1
ATOM 4690 O O . GLN B 1 173 ? -8.436 26.399 -17.280 1.00 34.37 173 GLN B O 1
ATOM 4696 N N . LEU B 1 174 ? -6.792 25.409 -16.111 1.00 32.88 174 LEU B N 1
ATOM 4697 C CA . LEU B 1 174 ? -6.327 24.549 -17.206 1.00 33.19 174 LEU B CA 1
ATOM 4698 C C . LEU B 1 174 ? -6.760 23.084 -17.013 1.00 32.14 174 LEU B C 1
ATOM 4699 O O . LEU B 1 174 ? -6.330 22.209 -17.761 1.00 32.26 174 LEU B O 1
ATOM 4704 N N . ASN B 1 175 ? -7.615 22.840 -16.017 1.00 31.48 175 ASN B N 1
ATOM 4705 C CA . ASN B 1 175 ? -8.178 21.511 -15.707 1.00 30.70 175 ASN B CA 1
ATOM 4706 C C . ASN B 1 175 ? -7.173 20.451 -15.207 1.00 28.88 175 ASN B C 1
ATOM 4707 O O . ASN B 1 175 ? -7.409 19.236 -15.334 1.00 28.91 175 ASN B O 1
ATOM 4712 N N . ILE B 1 176 ? -6.082 20.911 -14.600 1.00 27.46 176 ILE B N 1
ATOM 4713 C CA . ILE B 1 176 ? -5.072 20.020 -14.032 1.00 25.74 176 ILE B CA 1
ATOM 4714 C C . ILE B 1 176 ? -5.256 19.907 -12.508 1.00 23.91 176 ILE B C 1
ATOM 4715 O O . ILE B 1 176 ? -5.235 20.920 -11.816 1.00 23.55 176 ILE B O 1
ATOM 4720 N N . PRO B 1 177 ? -5.436 18.676 -11.982 1.00 22.30 177 PRO B N 1
ATOM 4721 C CA . PRO B 1 177 ? -5.500 18.520 -10.541 1.00 21.41 177 PRO B CA 1
ATOM 4722 C C . PRO B 1 177 ? -4.102 18.570 -9.932 1.00 20.97 177 PRO B C 1
ATOM 4723 O O . PRO B 1 177 ? -3.108 18.335 -10.629 1.00 21.33 177 PRO B O 1
ATOM 4727 N N . VAL B 1 178 ? -4.043 18.869 -8.639 1.00 20.10 178 VAL B N 1
ATOM 4728 C CA . VAL B 1 178 ? -2.788 19.071 -7.936 1.00 19.60 178 VAL B CA 1
ATOM 4729 C C . VAL B 1 178 ? -2.748 18.209 -6.686 1.00 18.87 178 VAL B C 1
ATOM 4730 O O . VAL B 1 178 ? -3.761 18.041 -5.991 1.00 18.31 178 VAL B O 1
ATOM 4734 N N . LEU B 1 179 ? -1.568 17.649 -6.435 1.00 18.29 179 LEU B N 1
ATOM 4735 C CA . LEU B 1 179 ? -1.275 16.919 -5.228 1.00 17.71 179 LEU B CA 1
ATOM 4736 C C . LEU B 1 179 ? -0.319 17.796 -4.439 1.00 17.98 179 LEU B C 1
ATOM 4737 O O . LEU B 1 179 ? 0.759 18.133 -4.931 1.00 18.24 179 LEU B O 1
ATOM 4742 N N . ILE B 1 180 ? -0.716 18.173 -3.227 1.00 17.62 180 ILE B N 1
ATOM 4743 C CA . ILE B 1 180 ? 0.146 18.960 -2.363 1.00 17.89 180 ILE B CA 1
ATOM 4744 C C . ILE B 1 180 ? 0.790 18.046 -1.344 1.00 17.36 180 ILE B C 1
ATOM 4745 O O . ILE B 1 180 ? 0.120 17.443 -0.517 1.00 16.98 180 ILE B O 1
ATOM 4750 N N . ASP B 1 181 ? 2.111 17.937 -1.422 1.00 17.96 181 ASP B N 1
ATOM 4751 C CA . ASP B 1 181 ? 2.879 17.246 -0.405 1.00 17.38 181 ASP B CA 1
ATOM 4752 C C . ASP B 1 181 ? 3.000 18.181 0.800 1.00 17.69 181 ASP B C 1
ATOM 4753 O O . ASP B 1 181 ? 3.902 19.041 0.861 1.00 17.90 181 ASP B O 1
ATOM 4758 N N . GLU B 1 182 ? 2.099 18.008 1.760 1.00 17.85 182 GLU B N 1
ATOM 4759 C CA . GLU B 1 182 ? 2.037 18.893 2.918 1.00 18.46 182 GLU B CA 1
ATOM 4760 C C . GLU B 1 182 ? 2.656 18.228 4.136 1.00 18.37 182 GLU B C 1
ATOM 4761 O O . GLU B 1 182 ? 2.205 18.425 5.276 1.00 18.80 182 GLU B O 1
ATOM 4767 N N . ALA B 1 183 ? 3.729 17.486 3.887 1.00 18.11 183 ALA B N 1
ATOM 4768 C CA . ALA B 1 183 ? 4.393 16.696 4.914 1.00 18.35 183 ALA B CA 1
ATOM 4769 C C . ALA B 1 183 ? 4.790 17.538 6.115 1.00 18.62 183 ALA B C 1
ATOM 4770 O O . ALA B 1 183 ? 4.781 17.041 7.230 1.00 18.77 183 ALA B O 1
ATOM 4772 N N . HIS B 1 184 ? 5.133 18.809 5.881 1.00 19.33 184 HIS B N 1
ATOM 4773 C CA . HIS B 1 184 ? 5.585 19.708 6.943 1.00 19.64 184 HIS B CA 1
ATOM 4774 C C . HIS B 1 184 ? 4.569 20.804 7.318 1.00 20.11 184 HIS B C 1
ATOM 4775 O O . HIS B 1 184 ? 4.948 21.866 7.831 1.00 20.61 184 HIS B O 1
ATOM 4782 N N . GLY B 1 185 ? 3.288 20.534 7.077 1.00 19.60 185 GLY B N 1
ATOM 4783 C CA . GLY B 1 185 ? 2.211 21.469 7.381 1.00 19.85 185 GLY B CA 1
ATOM 4784 C C . GLY B 1 185 ? 1.047 20.853 8.144 1.00 19.68 185 GLY B C 1
ATOM 4785 O O . GLY B 1 185 ? -0.096 21.325 8.034 1.00 19.80 185 GLY B O 1
ATOM 4786 N N . ALA B 1 186 ? 1.320 19.811 8.930 1.00 19.11 186 ALA B N 1
ATOM 4787 C CA . ALA B 1 186 ? 0.258 19.113 9.673 1.00 18.88 186 ALA B CA 1
ATOM 4788 C C . ALA B 1 186 ? -0.291 19.982 10.809 1.00 19.13 186 ALA B C 1
ATOM 4789 O O . ALA B 1 186 ? -1.430 19.821 11.233 1.00 19.69 186 ALA B O 1
ATOM 4791 N N . HIS B 1 187 ? 0.530 20.922 11.267 1.00 18.97 187 HIS B N 1
ATOM 4792 C CA . HIS B 1 187 ? 0.173 21.859 12.324 1.00 19.18 187 HIS B CA 1
ATOM 4793 C C . HIS B 1 187 ? -0.393 23.152 11.754 1.00 19.41 187 HIS B C 1
ATOM 4794 O O . HIS B 1 187 ? -0.840 24.007 12.506 1.00 19.28 187 HIS B O 1
ATOM 4801 N N . PHE B 1 188 ? -0.376 23.281 10.428 1.00 19.13 188 PHE B N 1
ATOM 4802 C CA . PHE B 1 188 ? -0.899 24.458 9.742 1.00 19.98 188 PHE B CA 1
ATOM 4803 C C . PHE B 1 188 ? -2.388 24.549 10.012 1.00 20.43 188 PHE B C 1
ATOM 4804 O O . PHE B 1 188 ? -3.081 23.554 9.903 1.00 20.16 188 PHE B O 1
ATOM 4812 N N . GLY B 1 189 ? -2.869 25.737 10.373 1.00 21.92 189 GLY B N 1
ATOM 4813 C CA . GLY B 1 189 ? -4.283 25.949 10.689 1.00 22.86 189 GLY B CA 1
ATOM 4814 C C . GLY B 1 189 ? -4.552 26.227 12.157 1.00 23.92 189 GLY B C 1
ATOM 4815 O O . GLY B 1 189 ? -5.662 26.636 12.527 1.00 24.60 189 GLY B O 1
ATOM 4816 N N . LEU B 1 190 ? -3.546 26.003 12.994 1.00 23.89 190 LEU B N 1
ATOM 4817 C CA . LEU B 1 190 ? -3.610 26.391 14.401 1.00 24.81 190 LEU B CA 1
ATOM 4818 C C . LEU B 1 190 ? -3.344 27.896 14.517 1.00 26.19 190 LEU B C 1
ATOM 4819 O O . LEU B 1 190 ? -2.570 28.455 13.734 1.00 26.25 190 LEU B O 1
ATOM 4824 N N . GLN B 1 191 ? -3.991 28.539 15.489 1.00 27.39 191 GLN B N 1
ATOM 4825 C CA . GLN B 1 191 ? -3.874 29.986 15.686 1.00 28.80 191 GLN B CA 1
ATOM 4826 C C . GLN B 1 191 ? -2.409 30.442 15.664 1.00 28.31 191 GLN B C 1
ATOM 4827 O O . GLN B 1 191 ? -1.587 29.953 16.438 1.00 28.51 191 GLN B O 1
ATOM 4833 N N . GLY B 1 192 ? -2.092 31.354 14.745 1.00 28.16 192 GLY B N 1
ATOM 4834 C CA . GLY B 1 192 ? -0.749 31.925 14.624 1.00 27.98 192 GLY B CA 1
ATOM 4835 C C . GLY B 1 192 ? 0.113 31.347 13.513 1.00 26.77 192 GLY B C 1
ATOM 4836 O O . GLY B 1 192 ? 1.121 31.947 13.132 1.00 26.95 192 GLY B O 1
ATOM 4837 N N . PHE B 1 193 ? -0.269 30.181 12.995 1.00 25.59 193 PHE B N 1
ATOM 4838 C CA . PHE B 1 193 ? 0.546 29.470 12.009 1.00 24.45 193 PHE B CA 1
ATOM 4839 C C . PHE B 1 193 ? 0.002 29.678 10.598 1.00 24.24 193 PHE B C 1
ATOM 4840 O O . PHE B 1 193 ? -1.109 30.184 10.436 1.00 24.60 193 PHE B O 1
ATOM 4848 N N . PRO B 1 194 ? 0.785 29.299 9.567 1.00 23.39 194 PRO B N 1
ATOM 4849 C CA . PRO B 1 194 ? 0.283 29.403 8.194 1.00 23.30 194 PRO B CA 1
ATOM 4850 C C . PRO B 1 194 ? -0.936 28.527 7.932 1.00 22.89 194 PRO B C 1
ATOM 4851 O O . PRO B 1 194 ? -1.247 27.636 8.728 1.00 22.47 194 PRO B O 1
ATOM 4855 N N . ASP B 1 195 ? -1.607 28.779 6.812 1.00 23.21 195 ASP B N 1
ATOM 4856 C CA . ASP B 1 195 ? -2.804 28.018 6.447 1.00 23.02 195 ASP B CA 1
ATOM 4857 C C . ASP B 1 195 ? -2.441 26.817 5.578 1.00 21.88 195 ASP B C 1
ATOM 4858 O O . ASP B 1 195 ? -1.506 26.874 4.782 1.00 21.63 195 ASP B O 1
ATOM 4863 N N . SER B 1 196 ? -3.207 25.744 5.736 1.00 21.05 196 SER B N 1
ATOM 4864 C CA . SER B 1 196 ? -3.084 24.557 4.907 1.00 20.30 196 SER B CA 1
ATOM 4865 C C . SER B 1 196 ? -3.678 24.811 3.523 1.00 20.72 196 SER B C 1
ATOM 4866 O O . SER B 1 196 ? -4.427 25.782 3.313 1.00 21.37 196 SER B O 1
ATOM 4869 N N . THR B 1 197 ? -3.350 23.922 2.593 1.00 19.69 197 THR B N 1
ATOM 4870 C CA . THR B 1 197 ? -3.888 23.962 1.236 1.00 19.93 197 THR B CA 1
ATOM 4871 C C . THR B 1 197 ? -5.280 23.335 1.157 1.00 19.72 197 THR B C 1
ATOM 4872 O O . THR B 1 197 ? -5.922 23.403 0.112 1.00 18.77 197 THR B O 1
ATOM 4876 N N . LEU B 1 198 ? -5.731 22.724 2.258 1.00 19.65 198 LEU B N 1
ATOM 4877 C CA . LEU B 1 198 ? -7.141 22.323 2.425 1.00 20.27 198 LEU B CA 1
ATOM 4878 C C . LEU B 1 198 ? -8.084 23.511 2.201 1.00 21.37 198 LEU B C 1
ATOM 4879 O O . LEU B 1 198 ? -9.256 23.339 1.836 1.00 21.84 198 LEU B O 1
ATOM 4884 N N . ASN B 1 199 ? -7.573 24.713 2.445 1.00 22.27 199 ASN B N 1
ATOM 4885 C CA . ASN B 1 199 ? -8.327 25.943 2.240 1.00 24.23 199 ASN B CA 1
ATOM 4886 C C . ASN B 1 199 ? -8.381 26.423 0.784 1.00 24.73 199 ASN B C 1
ATOM 4887 O O . ASN B 1 199 ? -9.194 27.278 0.459 1.00 25.42 199 ASN B O 1
ATOM 4892 N N . TYR B 1 200 ? -7.520 25.890 -0.083 1.00 24.27 200 TYR B N 1
ATOM 4893 C CA . TYR B 1 200 ? -7.414 26.367 -1.468 1.00 25.01 200 TYR B CA 1
ATOM 4894 C C . TYR B 1 200 ? -7.880 25.354 -2.524 1.00 24.91 200 TYR B C 1
ATOM 4895 O O . TYR B 1 200 ? -7.463 25.425 -3.681 1.00 25.10 200 TYR B O 1
ATOM 4904 N N . GLN B 1 201 ? -8.730 24.410 -2.122 1.00 24.92 201 GLN B N 1
ATOM 4905 C CA . GLN B 1 201 ? -9.359 23.451 -3.045 1.00 24.57 201 GLN B CA 1
ATOM 4906 C C . GLN B 1 201 ? -8.343 22.501 -3.705 1.00 23.49 201 GLN B C 1
ATOM 4907 O O . GLN B 1 201 ? -8.569 22.026 -4.824 1.00 23.56 201 GLN B O 1
ATOM 4913 N N . ALA B 1 202 ? -7.239 22.217 -3.013 1.00 22.50 202 ALA B N 1
ATOM 4914 C CA . ALA B 1 202 ? -6.269 21.230 -3.483 1.00 21.65 202 ALA B CA 1
ATOM 4915 C C . ALA B 1 202 ? -6.954 19.865 -3.588 1.00 21.01 202 ALA B C 1
ATOM 4916 O O . ALA B 1 202 ? -7.718 19.482 -2.709 1.00 20.48 202 ALA B O 1
ATOM 4918 N N . ASP B 1 203 ? -6.698 19.145 -4.676 1.00 20.83 203 ASP B N 1
ATOM 4919 C CA . ASP B 1 203 ? -7.346 17.852 -4.905 1.00 20.55 203 ASP B CA 1
ATOM 4920 C C . ASP B 1 203 ? -6.867 16.813 -3.899 1.00 19.83 203 ASP B C 1
ATOM 4921 O O . ASP B 1 203 ? -7.675 16.089 -3.311 1.00 19.58 203 ASP B O 1
ATOM 4926 N N . TYR B 1 204 ? -5.553 16.758 -3.690 1.00 19.35 204 TYR B N 1
ATOM 4927 C CA . TYR B 1 204 ? -4.952 15.811 -2.739 1.00 19.15 204 TYR B CA 1
ATOM 4928 C C . TYR B 1 204 ? -3.988 16.531 -1.800 1.00 18.80 204 TYR B C 1
ATOM 4929 O O . TYR B 1 204 ? -3.113 17.239 -2.257 1.00 19.35 204 TYR B O 1
ATOM 4938 N N . VAL B 1 205 ? -4.159 16.361 -0.488 1.00 19.08 205 VAL B N 1
ATOM 4939 C CA . VAL B 1 205 ? -3.216 16.908 0.489 1.00 18.76 205 VAL B CA 1
ATOM 4940 C C . VAL B 1 205 ? -2.833 15.855 1.513 1.00 18.66 205 VAL B C 1
ATOM 4941 O O . VAL B 1 205 ? -3.665 15.437 2.318 1.00 18.91 205 VAL B O 1
ATOM 4945 N N . VAL B 1 206 ? -1.570 15.421 1.471 1.00 18.82 206 VAL B N 1
ATOM 4946 C CA . VAL B 1 206 ? -1.034 14.473 2.437 1.00 18.49 206 VAL B CA 1
ATOM 4947 C C . VAL B 1 206 ? -0.262 15.276 3.486 1.00 18.62 206 VAL B C 1
ATOM 4948 O O . VAL B 1 206 ? 0.456 16.234 3.148 1.00 18.64 206 VAL B O 1
ATOM 4952 N N . GLN B 1 207 ? -0.445 14.911 4.756 1.00 18.46 207 GLN B N 1
ATOM 4953 C CA . GLN B 1 207 ? 0.244 15.557 5.876 1.00 18.16 207 GLN B CA 1
ATOM 4954 C C . GLN B 1 207 ? 0.914 14.490 6.740 1.00 17.89 207 GLN B C 1
ATOM 4955 O O . GLN B 1 207 ? 0.294 13.477 7.076 1.00 17.72 207 GLN B O 1
ATOM 4961 N N . SER B 1 208 ? 2.162 14.741 7.136 1.00 17.67 208 SER B N 1
ATOM 4962 C CA . SER B 1 208 ? 2.858 13.872 8.084 1.00 17.56 208 SER B CA 1
ATOM 4963 C C . SER B 1 208 ? 2.590 14.382 9.502 1.00 17.30 208 SER B C 1
ATOM 4964 O O . SER B 1 208 ? 3.365 15.174 10.059 1.00 17.38 208 SER B O 1
ATOM 4967 N N . PHE B 1 209 ? 1.485 13.909 10.068 1.00 17.24 209 PHE B N 1
ATOM 4968 C CA . PHE B 1 209 ? 1.132 14.150 11.469 1.00 17.62 209 PHE B CA 1
ATOM 4969 C C . PHE B 1 209 ? 2.341 13.923 12.372 1.00 17.58 209 PHE B C 1
ATOM 4970 O O . PHE B 1 209 ? 2.723 14.809 13.125 1.00 18.53 209 PHE B O 1
ATOM 4978 N N . HIS B 1 210 ? 2.949 12.745 12.260 1.00 16.99 210 HIS B N 1
ATOM 4979 C CA . HIS B 1 210 ? 4.056 12.345 13.119 1.00 17.20 210 HIS B CA 1
ATOM 4980 C C . HIS B 1 210 ? 5.253 13.310 13.150 1.00 17.24 210 HIS B C 1
ATOM 4981 O O . HIS B 1 210 ? 5.952 13.364 14.146 1.00 16.74 210 HIS B O 1
ATOM 4988 N N . LYS B 1 211 ? 5.467 14.069 12.076 1.00 17.21 211 LYS B N 1
ATOM 4989 C CA . LYS B 1 211 ? 6.614 14.992 11.981 1.00 17.91 211 LYS B CA 1
ATOM 4990 C C . LYS B 1 211 ? 6.504 16.228 12.877 1.00 18.24 211 LYS B C 1
ATOM 4991 O O . LYS B 1 211 ? 7.508 16.675 13.421 1.00 18.79 211 LYS B O 1
ATOM 4997 N N . THR B 1 212 ? 5.298 16.774 13.037 1.00 18.42 212 THR B N 1
ATOM 4998 C CA . THR B 1 212 ? 5.122 18.004 13.828 1.00 18.74 212 THR B CA 1
ATOM 4999 C C . THR B 1 212 ? 4.012 17.943 14.883 1.00 19.24 212 THR B C 1
ATOM 5000 O O . THR B 1 212 ? 3.885 18.871 15.710 1.00 19.83 212 THR B O 1
ATOM 5004 N N . LEU B 1 213 ? 3.204 16.877 14.836 1.00 18.61 213 LEU B N 1
ATOM 5005 C CA . LEU B 1 213 ? 2.139 16.634 15.807 1.00 18.60 213 LEU B CA 1
ATOM 5006 C C . LEU B 1 213 ? 2.480 15.419 16.671 1.00 18.61 213 LEU B C 1
ATOM 5007 O O . LEU B 1 213 ? 3.334 14.612 16.290 1.00 18.08 213 LEU B O 1
ATOM 5012 N N . PRO B 1 214 ? 1.807 15.270 17.829 1.00 19.27 214 PRO B N 1
ATOM 5013 C CA . PRO B 1 214 ? 2.064 14.119 18.683 1.00 19.53 214 PRO B CA 1
ATOM 5014 C C . PRO B 1 214 ? 1.369 12.851 18.184 1.00 19.00 214 PRO B C 1
ATOM 5015 O O . PRO B 1 214 ? 0.389 12.371 18.763 1.00 19.47 214 PRO B O 1
ATOM 5019 N N . ALA B 1 215 ? 1.896 12.328 17.088 1.00 17.70 215 ALA B N 1
ATOM 5020 C CA . ALA B 1 215 ? 1.538 11.017 16.593 1.00 16.82 215 ALA B CA 1
ATOM 5021 C C . ALA B 1 215 ? 2.825 10.210 16.562 1.00 16.09 215 ALA B C 1
ATOM 5022 O O . ALA B 1 215 ? 3.914 10.781 16.597 1.00 15.89 215 ALA B O 1
ATOM 5024 N N . LEU B 1 216 ? 2.708 8.889 16.494 1.00 15.64 216 LEU B N 1
ATOM 5025 C CA . LEU B 1 216 ? 3.882 8.031 16.430 1.00 15.85 216 LEU B CA 1
ATOM 5026 C C . LEU B 1 216 ? 4.506 8.032 15.024 1.00 15.73 216 LEU B C 1
ATOM 5027 O O . LEU B 1 216 ? 3.806 8.123 14.033 1.00 14.76 216 LEU B O 1
ATOM 5032 N N . THR B 1 217 ? 5.830 7.925 14.962 1.00 16.36 217 THR B N 1
ATOM 5033 C CA . THR B 1 217 ? 6.548 7.862 13.688 1.00 16.58 217 THR B CA 1
ATOM 5034 C C . THR B 1 217 ? 5.897 6.855 12.736 1.00 16.45 217 THR B C 1
ATOM 5035 O O . THR B 1 217 ? 5.571 5.737 13.134 1.00 17.27 217 THR B O 1
ATOM 5039 N N . MET B 1 218 ? 5.731 7.282 11.482 1.00 16.10 218 MET B N 1
ATOM 5040 C CA . MET B 1 218 ? 5.023 6.572 10.407 1.00 16.09 218 MET B CA 1
ATOM 5041 C C . MET B 1 218 ? 3.553 6.970 10.216 1.00 15.48 218 MET B C 1
ATOM 5042 O O . MET B 1 218 ? 3.006 6.755 9.135 1.00 14.95 218 MET B O 1
ATOM 5047 N N . GLY B 1 219 ? 2.916 7.523 11.247 1.00 15.73 219 GLY B N 1
ATOM 5048 C CA . GLY B 1 219 ? 1.526 7.973 11.130 1.00 15.54 219 GLY B CA 1
ATOM 5049 C C . GLY B 1 219 ? 1.368 9.222 10.278 1.00 15.32 219 GLY B C 1
ATOM 5050 O O . GLY B 1 219 ? 2.022 10.236 10.534 1.00 15.47 219 GLY B O 1
ATOM 5051 N N . SER B 1 220 ? 0.474 9.159 9.284 1.00 15.01 220 SER B N 1
ATOM 5052 C CA . SER B 1 220 ? 0.182 10.290 8.397 1.00 13.98 220 SER B CA 1
ATOM 5053 C C . SER B 1 220 ? -1.272 10.210 7.934 1.00 14.16 220 SER B C 1
ATOM 5054 O O . SER B 1 220 ? -1.936 9.194 8.151 1.00 14.60 220 SER B O 1
ATOM 5057 N N . VAL B 1 221 ? -1.758 11.262 7.282 1.00 13.60 221 VAL B N 1
ATOM 5058 C CA . VAL B 1 221 ? -3.143 11.288 6.778 1.00 13.84 221 VAL B CA 1
ATOM 5059 C C . VAL B 1 221 ? -3.210 11.784 5.347 1.00 13.73 221 VAL B C 1
ATOM 5060 O O . VAL B 1 221 ? -2.622 12.811 5.033 1.00 14.31 221 VAL B O 1
ATOM 5064 N N . LEU B 1 222 ? -3.925 11.065 4.483 1.00 13.97 222 LEU B N 1
ATOM 5065 C CA . LEU B 1 222 ? -4.209 11.552 3.135 1.00 14.19 222 LEU B CA 1
ATOM 5066 C C . LEU B 1 222 ? -5.607 12.144 3.144 1.00 14.72 222 LEU B C 1
ATOM 5067 O O . LEU B 1 222 ? -6.550 11.467 3.520 1.00 15.02 222 LEU B O 1
ATOM 5072 N N . TYR B 1 223 ? -5.708 13.419 2.764 1.00 15.15 223 TYR B N 1
ATOM 5073 C CA . TYR B 1 223 ? -6.983 14.095 2.536 1.00 15.37 223 TYR B CA 1
ATOM 5074 C C . TYR B 1 223 ? -7.269 14.169 1.031 1.00 15.36 223 TYR B C 1
ATOM 5075 O O . TYR B 1 223 ? -6.448 14.674 0.271 1.00 15.26 223 TYR B O 1
ATOM 5084 N N . ILE B 1 224 ? -8.420 13.645 0.607 1.00 15.91 224 ILE B N 1
ATOM 5085 C CA . ILE B 1 224 ? -8.844 13.704 -0.801 1.00 16.03 224 ILE B CA 1
ATOM 5086 C C . ILE B 1 224 ? -10.080 14.598 -0.928 1.00 16.88 224 ILE B C 1
ATOM 5087 O O . ILE B 1 224 ? -11.041 14.435 -0.180 1.00 17.24 224 ILE B O 1
ATOM 5092 N N . HIS B 1 225 ? -10.032 15.536 -1.872 1.00 17.56 225 HIS B N 1
ATOM 5093 C CA . HIS B 1 225 ? -11.155 16.428 -2.160 1.00 18.59 225 HIS B CA 1
ATOM 5094 C C . HIS B 1 225 ? -12.321 15.600 -2.731 1.00 19.09 225 HIS B C 1
ATOM 5095 O O . HIS B 1 225 ? -12.117 14.752 -3.600 1.00 18.02 225 HIS B O 1
ATOM 5102 N N . LYS B 1 226 ? -13.534 15.851 -2.244 1.00 19.85 226 LYS B N 1
ATOM 5103 C CA . LYS B 1 226 ? -14.695 15.037 -2.630 1.00 20.65 226 LYS B CA 1
ATOM 5104 C C . LYS B 1 226 ? -15.058 15.066 -4.128 1.00 20.81 226 LYS B C 1
ATOM 5105 O O . LYS B 1 226 ? -15.797 14.208 -4.585 1.00 20.74 226 LYS B O 1
ATOM 5111 N N . ASN B 1 227 ? -14.533 16.039 -4.873 1.00 26.53 227 ASN B N 1
ATOM 5112 C CA . ASN B 1 227 ? -14.670 16.094 -6.333 1.00 26.93 227 ASN B CA 1
ATOM 5113 C C . ASN B 1 227 ? -13.401 15.700 -7.102 1.00 26.51 227 ASN B C 1
ATOM 5114 O O . ASN B 1 227 ? -13.392 15.737 -8.330 1.00 27.04 227 ASN B O 1
ATOM 5119 N N . ALA B 1 228 ? -12.333 15.339 -6.390 1.00 25.62 228 ALA B N 1
ATOM 5120 C CA . ALA B 1 228 ? -11.041 15.058 -7.024 1.00 25.28 228 ALA B CA 1
ATOM 5121 C C . ALA B 1 228 ? -11.093 13.843 -7.960 1.00 25.41 228 ALA B C 1
ATOM 5122 O O . ALA B 1 228 ? -11.864 12.913 -7.728 1.00 25.28 228 ALA B O 1
ATOM 5124 N N . PRO B 1 229 ? -10.298 13.871 -9.045 1.00 25.78 229 PRO B N 1
ATOM 5125 C CA . PRO B 1 229 ? -10.192 12.729 -9.953 1.00 26.00 229 PRO B CA 1
ATOM 5126 C C . PRO B 1 229 ? -9.675 11.431 -9.329 1.00 25.32 229 PRO B C 1
ATOM 5127 O O . PRO B 1 229 ? -8.774 11.445 -8.473 1.00 24.77 229 PRO B O 1
ATOM 5131 N N . TYR B 1 230 ? -10.264 10.321 -9.776 1.00 25.76 230 TYR B N 1
ATOM 5132 C CA . TYR B 1 230 ? -9.798 8.966 -9.458 1.00 25.02 230 TYR B CA 1
ATOM 5133 C C . TYR B 1 230 ? -9.834 8.645 -7.978 1.00 24.69 230 TYR B C 1
ATOM 5134 O O . TYR B 1 230 ? -9.051 7.819 -7.506 1.00 23.32 230 TYR B O 1
ATOM 5143 N N . ARG B 1 231 ? -10.766 9.276 -7.258 1.00 25.28 231 ARG B N 1
ATOM 5144 C CA . ARG B 1 231 ? -10.920 9.060 -5.812 1.00 25.45 231 ARG B CA 1
ATOM 5145 C C . ARG B 1 231 ? -10.958 7.575 -5.447 1.00 24.63 231 ARG B C 1
ATOM 5146 O O . ARG B 1 231 ? -10.251 7.143 -4.539 1.00 23.86 231 ARG B O 1
ATOM 5154 N N . GLU B 1 232 ? -11.786 6.807 -6.150 1.00 24.59 232 GLU B N 1
ATOM 5155 C CA . GLU B 1 232 ? -11.964 5.390 -5.814 1.00 24.50 232 GLU B CA 1
ATOM 5156 C C . GLU B 1 232 ? -10.684 4.580 -6.023 1.00 23.13 232 GLU B C 1
ATOM 5157 O O . GLU B 1 232 ? -10.300 3.778 -5.173 1.00 22.14 232 GLU B O 1
ATOM 5163 N N . ASN B 1 233 ? -10.039 4.790 -7.162 1.00 22.97 233 ASN B N 1
ATOM 5164 C CA . ASN B 1 233 ? -8.795 4.098 -7.475 1.00 22.26 233 ASN B CA 1
ATOM 5165 C C . ASN B 1 233 ? -7.746 4.384 -6.422 1.00 21.02 233 ASN B C 1
ATOM 5166 O O . ASN B 1 233 ? -7.061 3.474 -5.961 1.00 20.25 233 ASN B O 1
ATOM 5171 N N . ILE B 1 234 ? -7.644 5.651 -6.039 1.00 20.74 234 ILE B N 1
ATOM 5172 C CA . ILE B 1 234 ? -6.660 6.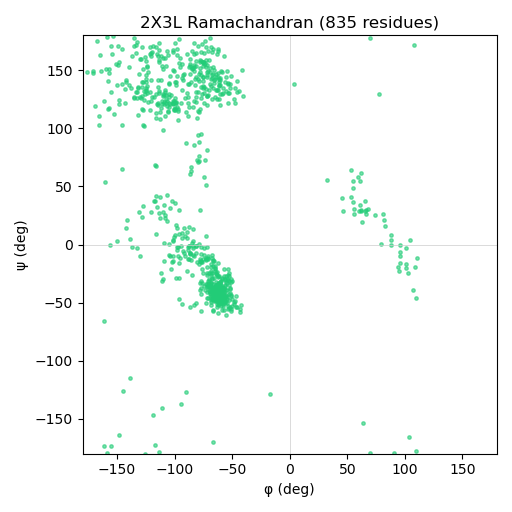095 -5.065 1.00 20.23 234 ILE B CA 1
ATOM 5173 C C . ILE B 1 234 ? -6.884 5.378 -3.730 1.00 19.77 234 ILE B C 1
ATOM 5174 O O . ILE B 1 234 ? -5.936 4.874 -3.133 1.00 18.40 234 ILE B O 1
ATOM 5179 N N . ILE B 1 235 ? -8.144 5.325 -3.301 1.00 19.99 235 ILE B N 1
ATOM 5180 C CA . ILE B 1 235 ? -8.550 4.624 -2.074 1.00 19.95 235 ILE B CA 1
ATOM 5181 C C . ILE B 1 235 ? -8.191 3.138 -2.136 1.00 19.50 235 ILE B C 1
ATOM 5182 O O . ILE B 1 235 ? -7.835 2.544 -1.125 1.00 18.53 235 ILE B O 1
ATOM 5187 N N . GLU B 1 236 ? -8.277 2.537 -3.320 1.00 19.89 236 GLU B N 1
ATOM 5188 C CA . GLU B 1 236 ? -7.902 1.123 -3.454 1.00 19.97 236 GLU B CA 1
ATOM 5189 C C . GLU B 1 236 ? -6.384 0.909 -3.352 1.00 19.11 236 GLU B C 1
ATOM 5190 O O . GLU B 1 236 ? -5.936 -0.054 -2.719 1.00 18.88 236 GLU B O 1
ATOM 5196 N N . TYR B 1 237 ? -5.599 1.799 -3.960 1.00 18.32 237 TYR B N 1
ATOM 5197 C CA . TYR B 1 237 ? -4.128 1.707 -3.875 1.00 17.68 237 TYR B CA 1
ATOM 5198 C C . TYR B 1 237 ? -3.567 1.896 -2.448 1.00 17.08 237 TYR B C 1
ATOM 5199 O O . TYR B 1 237 ? -2.544 1.301 -2.098 1.00 16.63 237 TYR B O 1
ATOM 5208 N N . LEU B 1 238 ? -4.208 2.713 -1.618 1.00 17.15 238 LEU B N 1
ATOM 5209 C CA . LEU B 1 238 ? -3.839 2.762 -0.192 1.00 17.20 238 LEU B CA 1
ATOM 5210 C C . LEU B 1 238 ? -3.786 1.361 0.436 1.00 16.88 238 LEU B C 1
ATOM 5211 O O . LEU B 1 238 ? -3.013 1.130 1.360 1.00 17.13 238 LEU B O 1
ATOM 5216 N N . SER B 1 239 ? -4.622 0.445 -0.048 1.00 17.18 239 SER B N 1
ATOM 5217 C CA . SER B 1 239 ? -4.628 -0.940 0.440 1.00 17.26 239 SER B CA 1
ATOM 5218 C C . SER B 1 239 ? -3.638 -1.845 -0.310 1.00 17.03 239 SER B C 1
ATOM 5219 O O . SER B 1 239 ? -3.559 -3.036 -0.020 1.00 17.27 239 SER B O 1
ATOM 5222 N N . TYR B 1 240 ? -2.927 -1.285 -1.297 1.00 16.79 240 TYR B N 1
ATOM 5223 C CA . TYR B 1 240 ? -1.831 -1.981 -1.990 1.00 16.70 240 TYR B CA 1
ATOM 5224 C C . TYR B 1 240 ? -0.496 -1.574 -1.359 1.00 15.89 240 TYR B C 1
ATOM 5225 O O . TYR B 1 240 ? 0.339 -2.418 -1.075 1.00 15.40 240 TYR B O 1
ATOM 5234 N N . PHE B 1 241 ? -0.312 -0.270 -1.147 1.00 15.47 241 PHE B N 1
ATOM 5235 C CA . PHE B 1 241 ? 0.953 0.284 -0.692 1.00 15.26 241 PHE B CA 1
ATOM 5236 C C . PHE B 1 241 ? 1.127 0.291 0.833 1.00 15.10 241 PHE B C 1
ATOM 5237 O O . PHE B 1 241 ? 2.201 0.613 1.339 1.00 15.20 241 PHE B O 1
ATOM 5245 N N . GLN B 1 242 ? 0.077 -0.049 1.567 1.00 15.04 242 GLN B N 1
ATOM 5246 C CA . GLN B 1 242 ? 0.223 -0.259 2.999 1.00 14.73 242 GLN B CA 1
ATOM 5247 C C . GLN B 1 242 ? 0.023 -1.718 3.296 1.00 14.06 242 GLN B C 1
ATOM 5248 O O . GLN B 1 242 ? -0.842 -2.383 2.674 1.00 13.16 242 GLN B O 1
ATOM 5254 N N . THR B 1 243 ? 0.833 -2.202 4.240 1.00 12.67 243 THR B N 1
ATOM 5255 C CA . THR B 1 243 ? 0.692 -3.546 4.776 1.00 12.77 243 THR B CA 1
ATOM 5256 C C . THR B 1 243 ? -0.769 -3.871 4.990 1.00 12.63 243 THR B C 1
ATOM 5257 O O . THR B 1 243 ? -1.562 -2.979 5.283 1.00 12.41 243 THR B O 1
ATOM 5261 N N . SER B 1 244 ? -1.090 -5.157 4.870 1.00 12.59 244 SER B N 1
ATOM 5262 C CA . SER B 1 244 ? -2.395 -5.686 5.189 1.00 12.93 244 SER B CA 1
ATOM 5263 C C . SER B 1 244 ? -2.587 -5.830 6.691 1.00 12.90 244 SER B C 1
ATOM 5264 O O . SER B 1 244 ? -3.691 -6.150 7.135 1.00 13.15 244 SER B O 1
ATOM 5267 N N . SER B 1 245 ? -1.513 -5.619 7.459 1.00 12.40 245 SER B N 1
ATOM 5268 C CA . SER B 1 245 ? -1.520 -5.727 8.925 1.00 12.34 245 SER B CA 1
ATOM 5269 C C . SER B 1 245 ? -1.217 -4.341 9.520 1.00 12.54 245 SER B C 1
ATOM 5270 O O . SER B 1 245 ? -0.138 -4.129 10.096 1.00 12.43 245 SER B O 1
ATOM 5273 N N . PRO B 1 246 ? -2.140 -3.377 9.355 1.00 12.88 246 PRO B N 1
ATOM 5274 C CA . PRO B 1 246 ? -1.825 -1.994 9.763 1.00 13.56 246 PRO B CA 1
ATOM 5275 C C . PRO B 1 246 ? -1.782 -1.833 11.290 1.00 14.19 246 PRO B C 1
ATOM 5276 O O . PRO B 1 246 ? -2.544 -2.477 11.985 1.00 14.76 246 PRO B O 1
ATOM 5280 N N . SER B 1 247 ? -0.887 -0.992 11.803 1.00 14.89 247 SER B N 1
ATOM 5281 C CA . SER B 1 247 ? -0.710 -0.852 13.257 1.00 15.12 247 SER B CA 1
ATOM 5282 C C . SER B 1 247 ? -1.801 -0.020 13.922 1.00 16.05 247 SER B C 1
ATOM 5283 O O . SER B 1 247 ? -2.036 1.128 13.540 1.00 15.68 247 SER B O 1
ATOM 5286 N N . TYR B 1 248 ? -2.433 -0.601 14.935 1.00 16.43 248 TYR B N 1
ATOM 5287 C CA . TYR B 1 248 ? -3.449 0.082 15.721 1.00 17.70 248 TYR B CA 1
ATOM 5288 C C . TYR B 1 248 ? -2.851 1.094 16.698 1.00 17.67 248 TYR B C 1
ATOM 5289 O O . TYR B 1 248 ? -3.531 2.026 17.103 1.00 18.43 248 TYR B O 1
ATOM 5298 N N . LEU B 1 249 ? -1.598 0.900 17.092 1.00 18.09 249 LEU B N 1
ATOM 5299 C CA . LEU B 1 249 ? -0.879 1.906 17.876 1.00 18.31 249 LEU B CA 1
ATOM 5300 C C . LEU B 1 249 ? -0.725 3.172 17.043 1.00 18.13 249 LEU B C 1
ATOM 5301 O O . LEU B 1 249 ? -1.038 4.277 17.494 1.00 18.13 249 LEU B O 1
ATOM 5306 N N . ILE B 1 250 ? -0.228 3.008 15.822 1.00 17.75 250 ILE B N 1
ATOM 5307 C CA . ILE B 1 250 ? -0.054 4.161 14.942 1.00 17.64 250 ILE B CA 1
ATOM 5308 C C . ILE B 1 250 ? -1.405 4.848 14.679 1.00 17.95 250 ILE B C 1
ATOM 5309 O O . ILE B 1 250 ? -1.523 6.061 14.849 1.00 16.78 250 ILE B O 1
ATOM 5314 N N . MET B 1 251 ? -2.424 4.059 14.320 1.00 18.11 251 MET B N 1
ATOM 5315 C CA . MET B 1 251 ? -3.769 4.597 14.036 1.00 18.99 251 MET B CA 1
ATOM 5316 C C . MET B 1 251 ? -4.357 5.336 15.234 1.00 19.28 251 MET B C 1
ATOM 5317 O O . MET B 1 251 ? -4.924 6.417 15.084 1.00 19.55 251 MET B O 1
ATOM 5322 N N . ALA B 1 252 ? -4.221 4.759 16.424 1.00 19.40 252 ALA B N 1
ATOM 5323 C CA . ALA B 1 252 ? -4.695 5.420 17.637 1.00 20.09 252 ALA B CA 1
ATOM 5324 C C . ALA B 1 252 ? -3.939 6.738 17.869 1.00 20.51 252 ALA B C 1
ATOM 5325 O O . ALA B 1 252 ? -4.524 7.692 18.381 1.00 20.84 252 ALA B O 1
ATOM 5327 N N . SER B 1 253 ? -2.660 6.792 17.481 1.00 19.89 253 SER B N 1
ATOM 5328 C CA . SER B 1 253 ? -1.842 7.998 17.684 1.00 20.54 253 SER B CA 1
ATOM 5329 C C . SER B 1 253 ? -2.245 9.137 16.737 1.00 20.85 253 SER B C 1
ATOM 5330 O O . SER B 1 253 ? -2.177 10.328 17.101 1.00 21.63 253 SER B O 1
ATOM 5333 N N . LEU B 1 254 ? -2.660 8.777 15.527 1.00 20.40 254 LEU B N 1
ATOM 5334 C CA . LEU B 1 254 ? -3.289 9.725 14.618 1.00 20.64 254 LEU B CA 1
ATOM 5335 C C . LEU B 1 254 ? -4.539 10.343 15.232 1.00 21.69 254 LEU B C 1
ATOM 5336 O O . LEU B 1 254 ? -4.733 11.566 15.191 1.00 21.93 254 LEU B O 1
ATOM 5341 N N . GLU B 1 255 ? -5.378 9.480 15.799 1.00 22.18 255 GLU B N 1
ATOM 5342 C CA . GLU B 1 255 ? -6.619 9.880 16.459 1.00 23.25 255 GLU B CA 1
ATOM 5343 C C . GLU B 1 255 ? -6.361 10.787 17.653 1.00 23.76 255 GLU B C 1
ATOM 5344 O O . GLU B 1 255 ? -7.066 11.783 17.864 1.00 24.30 255 GLU B O 1
ATOM 5350 N N . SER B 1 256 ? -5.370 10.418 18.453 1.00 23.46 256 SER B N 1
ATOM 5351 C CA . SER B 1 256 ? -4.993 11.212 19.605 1.00 24.20 256 SER B CA 1
ATOM 5352 C C . SER B 1 256 ? -4.459 12.563 19.148 1.00 24.51 256 SER B C 1
ATOM 5353 O O . SER B 1 256 ? -4.791 13.592 19.730 1.00 25.65 256 SER B O 1
ATOM 5356 N N . ALA B 1 257 ? -3.637 12.540 18.102 1.00 23.72 257 ALA B N 1
ATOM 5357 C CA . ALA B 1 257 ? -2.976 13.737 17.620 1.00 23.90 257 ALA B CA 1
ATOM 5358 C C . ALA B 1 257 ? -3.971 14.684 16.971 1.00 24.42 257 ALA B C 1
ATOM 5359 O O . ALA B 1 257 ? -3.801 15.905 17.046 1.00 24.51 257 ALA B O 1
ATOM 5361 N N . ALA B 1 258 ? -5.014 14.118 16.357 1.00 24.46 258 ALA B N 1
ATOM 5362 C CA . ALA B 1 258 ? -6.105 14.903 15.770 1.00 24.95 258 ALA B CA 1
ATOM 5363 C C . ALA B 1 258 ? -6.917 15.629 16.843 1.00 25.92 258 ALA B C 1
ATOM 5364 O O . ALA B 1 258 ? -7.270 16.790 16.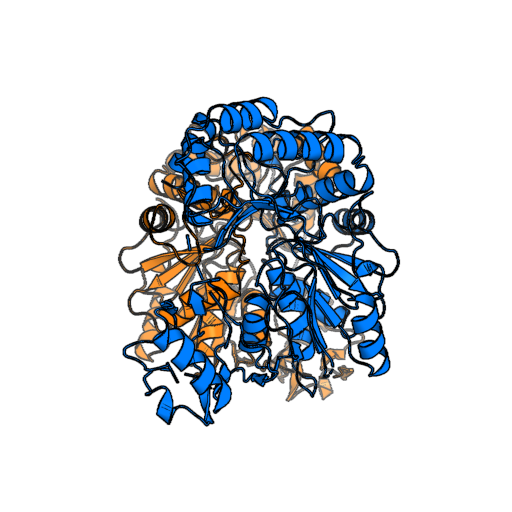668 1.00 26.20 258 ALA B O 1
ATOM 5366 N N . GLN B 1 259 ? -7.208 14.937 17.944 1.00 26.35 259 GLN B N 1
ATOM 5367 C CA . GLN B 1 259 ? -7.874 15.556 19.095 1.00 27.69 259 GLN B CA 1
ATOM 5368 C C . GLN B 1 259 ? -7.013 16.665 19.710 1.00 27.69 259 GLN B C 1
ATOM 5369 O O . GLN B 1 259 ? -7.529 17.697 20.119 1.00 28.85 259 GLN B O 1
ATOM 5375 N N . PHE B 1 260 ? -5.705 16.431 19.776 1.00 27.25 260 PHE B N 1
ATOM 5376 C CA . PHE B 1 260 ? -4.740 17.438 20.230 1.00 27.29 260 PHE B CA 1
ATOM 5377 C C . PHE B 1 260 ? -4.732 18.678 19.326 1.00 27.35 260 PHE B C 1
ATOM 5378 O O . PHE B 1 260 ? -4.704 19.815 19.818 1.00 27.92 260 PHE B O 1
ATOM 5386 N N . TYR B 1 261 ? -4.768 18.461 18.012 1.00 26.53 261 TYR B N 1
ATOM 5387 C CA . TYR B 1 261 ? -4.851 19.565 17.047 1.00 26.34 261 TYR B CA 1
ATOM 5388 C C . TYR B 1 261 ? -6.139 20.359 17.258 1.00 27.50 261 TYR B C 1
ATOM 5389 O O . TYR B 1 261 ? -6.125 21.589 17.264 1.00 27.99 261 TYR B O 1
ATOM 5398 N N . LYS B 1 262 ? -7.244 19.635 17.418 1.00 27.80 262 LYS B N 1
ATOM 5399 C CA . LYS B 1 262 ? -8.571 20.226 17.582 1.00 28.95 262 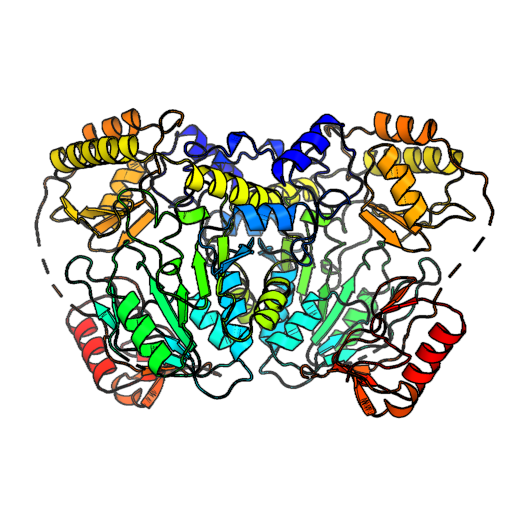LYS B CA 1
ATOM 5400 C C . LYS B 1 262 ? -8.711 21.138 18.805 1.00 29.20 262 LYS B C 1
ATOM 5401 O O . LYS B 1 262 ? -9.458 22.102 18.753 1.00 30.08 262 LYS B O 1
ATOM 5407 N N . THR B 1 263 ? -7.999 20.841 19.893 1.00 28.73 263 THR B N 1
ATOM 5408 C CA . THR B 1 263 ? -8.160 21.586 21.156 1.00 29.05 263 THR B CA 1
ATOM 5409 C C . THR B 1 263 ? -6.904 22.355 21.584 1.00 28.49 263 THR B C 1
ATOM 5410 O O . THR B 1 263 ? -6.858 22.895 22.692 1.00 28.76 263 THR B O 1
ATOM 5414 N N . TYR B 1 264 ? -5.899 22.416 20.712 1.00 26.99 264 TYR B N 1
ATOM 5415 C CA . TYR B 1 264 ? -4.641 23.089 21.042 1.00 26.24 264 TYR B CA 1
ATOM 5416 C C . TYR B 1 264 ? -4.838 24.583 21.238 1.00 26.84 264 TYR B C 1
ATOM 5417 O O . TYR B 1 264 ? -5.589 25.219 20.500 1.00 27.09 264 TYR B O 1
ATOM 5426 N N . ASP B 1 265 ? -4.172 25.122 22.254 1.00 26.76 265 ASP B N 1
ATOM 5427 C CA . ASP B 1 265 ? -4.077 26.563 22.467 1.00 27.22 265 ASP B CA 1
ATOM 5428 C C . ASP B 1 265 ? -2.603 26.959 22.374 1.00 26.62 265 ASP B C 1
ATOM 5429 O O . ASP B 1 265 ? -1.755 26.391 23.069 1.00 25.75 265 ASP B O 1
ATOM 5434 N N . SER B 1 266 ? -2.303 27.946 21.531 1.00 26.57 266 SER B N 1
ATOM 5435 C CA . SER B 1 266 ? -0.917 28.224 21.140 1.00 26.07 266 SER B CA 1
ATOM 5436 C C . SER B 1 266 ? -0.230 29.350 21.923 1.00 26.80 266 SER B C 1
ATOM 5437 O O . SER B 1 266 ? 0.979 29.508 21.811 1.00 26.08 266 SER B O 1
ATOM 5440 N N . THR B 1 267 ? -0.986 30.099 22.727 1.00 27.95 267 THR B N 1
ATOM 5441 C CA . THR B 1 267 ? -0.430 31.208 23.520 1.00 28.91 267 THR B CA 1
ATOM 5442 C C . THR B 1 267 ? 0.847 30.809 24.264 1.00 28.99 267 THR B C 1
ATOM 5443 O O . THR B 1 267 ? 1.854 31.518 24.213 1.00 28.6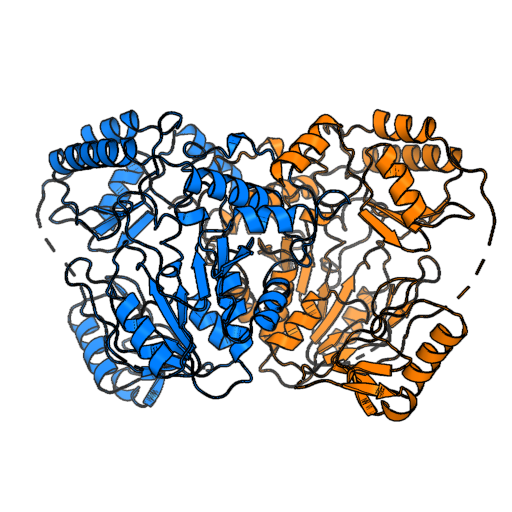8 267 THR B O 1
ATOM 5447 N N . LEU B 1 268 ? 0.802 29.669 24.945 1.00 29.13 268 LEU B N 1
ATOM 5448 C CA . LEU B 1 268 ? 1.957 29.194 25.708 1.00 29.53 268 LEU B CA 1
ATOM 5449 C C . LEU B 1 268 ? 3.158 28.922 24.782 1.00 28.79 268 LEU B C 1
ATOM 5450 O O . LEU B 1 268 ? 4.309 29.156 25.153 1.00 29.23 268 LEU B O 1
ATOM 5455 N N . PHE B 1 269 ? 2.879 28.460 23.568 1.00 28.56 269 PHE B N 1
ATOM 5456 C CA . PHE B 1 269 ? 3.929 28.169 22.588 1.00 27.46 269 PHE B CA 1
ATOM 5457 C C . PHE B 1 269 ? 4.665 29.446 22.225 1.00 27.67 269 PHE B C 1
ATOM 5458 O O . PHE B 1 269 ? 5.889 29.521 22.330 1.00 27.44 269 PHE B O 1
ATOM 5466 N N . PHE B 1 270 ? 3.915 30.460 21.815 1.00 28.01 270 PHE B N 1
ATOM 5467 C CA . PHE B 1 270 ? 4.532 31.697 21.347 1.00 28.34 270 PHE B CA 1
ATOM 5468 C C . PHE B 1 270 ? 5.358 32.428 22.401 1.00 28.77 270 PHE B C 1
ATOM 5469 O O . PHE B 1 270 ? 6.315 33.119 22.056 1.00 28.84 270 PHE B O 1
ATOM 5477 N N . ALA B 1 271 ? 5.006 32.260 23.670 1.00 29.34 271 ALA B N 1
ATOM 5478 C CA . ALA B 1 271 ? 5.784 32.818 24.772 1.00 29.86 271 ALA B CA 1
ATOM 5479 C C . ALA B 1 271 ? 7.085 32.043 24.958 1.00 29.29 271 ALA B C 1
ATOM 5480 O O . ALA B 1 271 ? 8.160 32.645 25.029 1.00 28.94 271 ALA B O 1
ATOM 5482 N N . LYS B 1 272 ? 6.981 30.714 25.031 1.00 28.76 272 LYS B N 1
ATOM 5483 C CA . LYS B 1 272 ? 8.153 29.860 25.207 1.00 28.46 272 LYS B CA 1
ATOM 5484 C C . LYS B 1 272 ? 9.092 29.967 24.009 1.00 27.68 272 LYS B C 1
ATOM 5485 O O . LYS B 1 272 ? 10.308 29.898 24.177 1.00 27.77 272 LYS B O 1
ATOM 5491 N N . ARG B 1 273 ? 8.527 30.129 22.813 1.00 27.12 273 ARG B N 1
ATOM 5492 C CA . ARG B 1 273 ? 9.313 30.377 21.601 1.00 26.71 273 ARG B CA 1
ATOM 5493 C C . ARG B 1 273 ? 10.148 31.653 21.728 1.00 27.29 273 ARG B C 1
ATOM 5494 O O . ARG B 1 273 ? 11.325 31.665 21.378 1.00 27.21 273 ARG B O 1
ATOM 5502 N N . ALA B 1 274 ? 9.532 32.714 22.240 1.00 28.46 274 ALA B N 1
ATOM 5503 C CA . ALA B 1 274 ? 10.203 34.000 22.411 1.00 29.31 274 ALA B CA 1
ATOM 5504 C C . ALA B 1 274 ? 11.355 33.875 23.403 1.00 29.84 274 ALA B C 1
ATOM 5505 O O . ALA B 1 274 ? 12.452 34.367 23.141 1.00 30.30 274 ALA B O 1
ATOM 5507 N N . GLN B 1 275 ? 11.100 33.203 24.526 1.00 30.37 275 GLN B N 1
ATOM 5508 C CA . GLN B 1 275 ? 12.139 32.902 25.523 1.00 30.79 275 GLN B CA 1
ATOM 5509 C C . GLN B 1 275 ? 13.323 32.146 24.917 1.00 30.03 275 GLN B C 1
ATOM 5510 O O . GLN B 1 275 ? 14.475 32.518 25.131 1.00 29.88 275 GLN B O 1
ATOM 5516 N N . LEU B 1 276 ? 13.027 31.085 24.166 1.00 29.23 276 LEU B N 1
ATOM 5517 C CA . LEU B 1 276 ? 14.056 30.294 23.491 1.00 28.75 276 LEU B CA 1
ATOM 5518 C C . LEU B 1 276 ? 14.941 31.134 22.571 1.00 28.68 276 LEU B C 1
ATOM 5519 O O . LEU B 1 276 ? 16.166 31.043 22.618 1.00 28.57 276 LEU B O 1
ATOM 5524 N N . ILE B 1 277 ? 14.309 31.939 21.727 1.00 29.11 277 ILE B N 1
ATOM 5525 C CA . ILE B 1 277 ? 15.030 32.837 20.831 1.00 29.14 277 ILE B CA 1
ATOM 5526 C C . ILE B 1 277 ? 15.882 33.836 21.620 1.00 30.04 277 ILE B C 1
ATOM 5527 O O . ILE B 1 277 ? 17.067 34.016 21.319 1.00 29.99 277 ILE B O 1
ATOM 5532 N N . GLU B 1 278 ? 15.280 34.465 22.630 1.00 31.03 278 GLU B N 1
ATOM 5533 C CA . GLU B 1 278 ? 16.018 35.288 23.597 1.00 31.94 278 GLU B CA 1
ATOM 5534 C C . GLU B 1 278 ? 17.306 34.581 24.022 1.00 31.24 278 GLU B C 1
ATOM 5535 O O . GLU B 1 278 ? 18.407 35.110 23.850 1.00 30.96 278 GLU B O 1
ATOM 5541 N N . CYS B 1 279 ? 17.152 33.379 24.571 1.00 30.68 279 CYS B N 1
ATOM 5542 C CA . CYS B 1 279 ? 18.271 32.637 25.148 1.00 30.61 279 CYS B CA 1
ATOM 5543 C C . CYS B 1 279 ? 19.354 32.371 24.103 1.00 29.40 279 CYS B C 1
ATOM 5544 O O . CYS B 1 279 ? 20.527 32.668 24.336 1.00 29.19 279 CYS B O 1
ATOM 5547 N N . LEU B 1 280 ? 18.942 31.841 22.950 1.00 28.29 280 LEU B N 1
ATOM 5548 C CA . LEU B 1 280 ? 19.851 31.581 21.824 1.00 27.60 280 LEU B CA 1
ATOM 5549 C C . LEU B 1 280 ? 20.583 32.859 21.380 1.00 28.09 280 LEU B C 1
ATOM 5550 O O . LEU B 1 280 ? 21.811 32.865 21.191 1.00 27.53 280 LEU B O 1
ATOM 5555 N N . GLU B 1 281 ? 19.825 33.936 21.214 1.00 28.48 281 GLU B N 1
ATOM 5556 C CA . GLU B 1 281 ? 20.397 35.198 20.727 1.00 29.02 281 GLU B CA 1
ATOM 5557 C C . GLU B 1 281 ? 21.441 35.777 21.677 1.00 29.73 281 GLU B C 1
ATOM 5558 O O . GLU B 1 281 ? 22.486 36.252 21.231 1.00 29.89 281 GLU B O 1
ATOM 5564 N N . ASN B 1 282 ? 21.169 35.697 22.978 1.00 30.05 282 ASN B N 1
ATOM 5565 C CA . ASN B 1 282 ? 22.116 36.127 24.002 1.00 30.87 282 ASN B CA 1
ATOM 5566 C C . ASN B 1 282 ? 23.389 35.285 24.052 1.00 30.37 282 ASN B C 1
ATOM 5567 O O . ASN B 1 282 ? 24.373 35.669 24.694 1.00 30.53 282 ASN B O 1
ATOM 5572 N N . LYS B 1 283 ? 23.355 34.135 23.388 1.00 29.20 283 LYS B N 1
ATOM 5573 C CA . LYS B 1 283 ? 24.498 33.247 23.287 1.00 28.79 283 LYS B CA 1
ATOM 5574 C C . LYS B 1 283 ? 25.334 33.542 22.029 1.00 28.34 283 LYS B C 1
ATOM 5575 O O . LYS B 1 283 ? 26.432 32.995 21.858 1.00 28.13 283 LYS B O 1
ATOM 5581 N N . GLY B 1 284 ? 24.825 34.428 21.174 1.00 28.15 284 GLY B N 1
ATOM 5582 C CA . GLY B 1 284 ? 25.491 34.800 19.935 1.00 27.82 284 GLY B CA 1
ATOM 5583 C C . GLY B 1 284 ? 24.922 34.125 18.697 1.00 27.12 284 GLY B C 1
ATOM 5584 O O . GLY B 1 284 ? 25.383 34.400 17.593 1.00 27.03 284 GLY B O 1
ATOM 5585 N N . PHE B 1 285 ? 23.934 33.243 18.865 1.00 26.83 285 PHE B N 1
ATOM 5586 C CA . PHE B 1 285 ? 23.260 32.614 17.723 1.00 26.12 285 PHE B CA 1
ATOM 5587 C C . PHE B 1 285 ? 22.369 33.618 16.999 1.00 26.80 285 PHE B C 1
ATOM 5588 O O . PHE B 1 285 ? 21.810 34.519 17.624 1.00 26.87 285 PHE B O 1
ATOM 5596 N N . GLU B 1 286 ? 22.231 33.432 15.685 1.00 26.92 286 GLU B N 1
ATOM 5597 C CA . GLU B 1 286 ? 21.357 34.248 14.839 1.00 27.78 286 GLU B CA 1
ATOM 5598 C C . GLU B 1 286 ? 20.315 33.370 14.156 1.00 27.52 286 GLU B C 1
ATOM 5599 O O . GLU B 1 286 ? 20.665 32.410 13.459 1.00 26.45 286 GLU B O 1
ATOM 5605 N N . MET B 1 287 ? 19.040 33.699 14.366 1.00 28.25 287 MET B N 1
ATOM 5606 C CA . MET B 1 287 ? 17.924 32.909 13.832 1.00 28.17 287 MET B CA 1
ATOM 5607 C C . MET B 1 287 ? 17.264 33.600 12.642 1.00 28.82 287 MET B C 1
ATOM 5608 O O . MET B 1 287 ? 17.048 34.816 12.662 1.00 29.07 287 MET B O 1
ATOM 5613 N N . LEU B 1 288 ? 16.941 32.812 11.618 1.00 28.70 288 LEU B N 1
ATOM 5614 C CA . LEU B 1 288 ? 16.220 33.291 10.435 1.00 29.46 288 LEU B CA 1
ATOM 5615 C C . LEU B 1 288 ? 14.728 32.973 10.583 1.00 29.75 288 LEU B C 1
ATOM 5616 O O . LEU B 1 288 ? 14.356 31.814 10.649 1.00 29.85 288 LEU B O 1
ATOM 5621 N N . GLN B 1 289 ? 13.880 33.997 10.643 1.00 30.88 289 GLN B N 1
ATOM 5622 C CA . GLN B 1 289 ? 12.437 33.783 10.825 1.00 31.33 289 GLN B CA 1
ATOM 5623 C C . GLN B 1 289 ? 11.795 33.377 9.505 1.00 30.42 289 GLN B C 1
ATOM 5624 O O . GLN B 1 289 ? 11.741 34.162 8.558 1.00 30.93 289 GLN B O 1
ATOM 5630 N N . VAL B 1 290 ? 11.307 32.147 9.441 1.00 29.32 290 VAL B N 1
ATOM 5631 C CA . VAL B 1 290 ? 10.565 31.693 8.272 1.00 28.44 290 VAL B CA 1
ATOM 5632 C C . VAL B 1 290 ? 9.076 31.858 8.546 1.00 28.26 290 VAL B C 1
ATOM 5633 O O . VAL B 1 290 ? 8.685 32.251 9.636 1.00 28.80 290 VAL B O 1
ATOM 5637 N N . ASP B 1 291 ? 8.254 31.552 7.549 1.00 27.26 291 ASP B N 1
ATOM 5638 C CA . ASP B 1 291 ? 6.804 31.697 7.660 1.00 26.68 291 ASP B CA 1
ATOM 5639 C C . ASP B 1 291 ? 6.209 30.831 8.777 1.00 25.94 291 ASP B C 1
ATOM 5640 O O . ASP B 1 291 ? 5.327 31.272 9.506 1.00 25.93 291 ASP B O 1
ATOM 5645 N N . ASP B 1 292 ? 6.702 29.604 8.907 1.00 24.61 292 ASP B N 1
ATOM 5646 C CA . ASP B 1 292 ? 6.251 28.706 9.961 1.00 24.09 292 ASP B CA 1
ATOM 5647 C C . ASP B 1 292 ? 7.012 28.964 11.272 1.00 24.02 292 ASP B C 1
ATOM 5648 O O . ASP B 1 292 ? 8.224 28.786 11.320 1.00 23.62 292 ASP B O 1
ATOM 5653 N N . PRO B 1 293 ? 6.304 29.364 12.344 1.00 24.48 293 PRO B N 1
ATOM 5654 C CA . PRO B 1 293 ? 6.970 29.569 13.637 1.00 24.62 293 PRO B CA 1
ATOM 5655 C C . PRO B 1 293 ? 7.554 28.307 14.278 1.00 23.98 293 PRO B C 1
ATOM 5656 O O . PRO B 1 293 ? 8.433 28.405 15.131 1.00 24.03 293 PRO B O 1
ATOM 5660 N N . LEU B 1 294 ? 7.077 27.136 13.866 1.00 23.46 294 LEU B N 1
ATOM 5661 C CA . LEU B 1 294 ? 7.589 25.863 14.385 1.00 22.78 294 LEU B CA 1
ATOM 5662 C C . LEU B 1 294 ? 9.030 25.577 13.960 1.00 22.46 294 LEU B C 1
ATOM 5663 O O . LEU B 1 294 ? 9.738 24.826 14.623 1.00 22.24 294 LEU B O 1
ATOM 5668 N N . LYS B 1 295 ? 9.456 26.169 12.848 1.00 22.39 295 LYS B N 1
ATOM 5669 C CA . LYS B 1 295 ? 10.773 25.910 12.295 1.00 22.11 295 LYS B CA 1
ATOM 5670 C C . LYS B 1 295 ? 11.737 27.036 12.665 1.00 22.53 295 LYS B C 1
ATOM 5671 O O . LYS B 1 295 ? 11.552 28.184 12.268 1.00 22.75 295 LYS B O 1
ATOM 5677 N N . LEU B 1 296 ? 12.760 26.684 13.438 1.00 22.70 296 LEU B N 1
ATOM 5678 C CA . LEU B 1 296 ? 13.788 27.622 13.872 1.00 23.26 296 LEU B CA 1
ATOM 5679 C C . LEU B 1 296 ? 15.083 27.252 13.163 1.00 23.08 296 LEU B C 1
ATOM 5680 O O . LEU B 1 296 ? 15.549 26.110 13.241 1.00 22.64 296 LEU B O 1
ATOM 5685 N N . LEU B 1 297 ? 15.637 28.220 12.448 1.00 23.14 297 LEU B N 1
ATOM 5686 C CA . LEU B 1 297 ? 16.890 28.060 11.749 1.00 22.92 297 LEU B CA 1
ATOM 5687 C C . LEU B 1 297 ? 17.954 28.829 12.500 1.00 23.31 297 LEU B C 1
ATOM 5688 O O . LEU B 1 297 ? 17.841 30.044 12.653 1.00 23.28 297 LEU B O 1
ATOM 5693 N N . ILE B 1 298 ? 18.971 28.114 12.976 1.00 22.69 298 ILE B N 1
ATOM 5694 C CA . ILE B 1 298 ? 20.006 28.708 13.803 1.00 22.98 298 ILE B CA 1
ATOM 5695 C C . ILE B 1 298 ? 21.310 28.824 13.020 1.00 22.78 298 ILE B C 1
ATOM 5696 O O . ILE B 1 298 ? 21.794 27.837 12.477 1.00 22.36 298 ILE B O 1
ATOM 5701 N N . LYS B 1 299 ? 21.851 30.044 12.956 1.00 23.05 299 LYS B N 1
ATOM 5702 C CA . LYS B 1 299 ? 23.147 30.325 12.328 1.00 22.89 299 LYS B CA 1
ATOM 5703 C C . LYS B 1 299 ? 24.120 30.795 13.415 1.00 22.92 299 LYS B C 1
ATOM 5704 O O . LYS B 1 299 ? 23.696 31.170 14.502 1.00 22.61 299 LYS B O 1
ATOM 5710 N N . TYR B 1 300 ? 25.418 30.745 13.124 1.00 22.82 300 TYR B N 1
ATOM 5711 C CA . TYR B 1 300 ? 26.447 31.271 14.034 1.00 23.42 300 TYR B CA 1
ATOM 5712 C C . TYR B 1 300 ? 27.656 31.692 13.219 1.00 23.56 300 TYR B C 1
ATOM 5713 O O . TYR B 1 300 ? 28.349 30.842 12.658 1.00 23.83 300 TYR B O 1
ATOM 5722 N N . GLU B 1 301 ? 27.910 33.000 13.170 1.00 23.98 301 GLU B N 1
ATOM 5723 C CA . GLU B 1 301 ? 28.952 33.577 12.315 1.00 24.15 301 GLU B CA 1
ATOM 5724 C C . GLU B 1 301 ? 30.296 32.855 12.419 1.00 24.06 301 GLU B C 1
ATOM 5725 O O . GLU B 1 301 ? 30.844 32.699 13.501 1.00 23.98 301 GLU B O 1
ATOM 5731 N N . GLY B 1 302 ? 30.816 32.425 11.275 1.00 23.94 302 GLY B N 1
ATOM 5732 C CA . GLY B 1 302 ? 32.097 31.741 11.216 1.00 24.23 302 GLY B CA 1
ATOM 5733 C C . GLY B 1 302 ? 31.983 30.236 11.220 1.00 23.93 302 GLY B C 1
ATOM 5734 O O . GLY B 1 302 ? 32.976 29.548 10.981 1.00 24.09 302 GLY B O 1
ATOM 5735 N N . PHE B 1 303 ? 30.779 29.719 11.470 1.00 23.64 303 PHE B N 1
ATOM 5736 C CA . PHE B 1 303 ? 30.585 28.272 11.654 1.00 23.24 303 PHE B CA 1
ATOM 5737 C C . PHE B 1 303 ? 29.392 27.731 10.865 1.00 22.79 303 PHE B C 1
ATOM 5738 O O . PHE B 1 303 ? 28.543 28.488 10.393 1.00 22.24 303 PHE B O 1
ATOM 5746 N N . THR B 1 304 ? 29.353 26.410 10.728 1.00 27.47 304 THR B N 1
ATOM 5747 C CA . THR B 1 304 ? 28.361 25.735 9.914 1.00 26.53 304 THR B CA 1
ATOM 5748 C C . THR B 1 304 ? 27.215 25.213 10.767 1.00 25.82 304 THR B C 1
ATOM 5749 O O . THR B 1 304 ? 27.288 25.210 12.005 1.00 26.17 304 THR B O 1
ATOM 5753 N N . GLY B 1 305 ? 26.149 24.792 10.092 1.00 24.79 305 GLY B N 1
ATOM 5754 C CA . GLY B 1 305 ? 25.017 24.163 10.746 1.00 24.54 305 GLY B CA 1
ATOM 5755 C C . GLY B 1 305 ? 25.413 22.837 11.373 1.00 24.59 305 GLY B C 1
ATOM 5756 O O . GLY B 1 305 ? 24.927 22.482 12.454 1.00 24.35 305 GLY B O 1
ATOM 5757 N N . HIS B 1 306 ? 26.306 22.113 10.697 1.00 24.94 306 HIS B N 1
ATOM 5758 C CA . HIS B 1 306 ? 26.814 20.850 11.213 1.00 25.35 306 HIS B CA 1
ATOM 5759 C C . HIS B 1 306 ? 27.555 21.083 12.521 1.00 26.08 306 HIS B C 1
ATOM 5760 O O . HIS B 1 306 ? 27.408 20.295 13.460 1.00 25.83 306 HIS B O 1
ATOM 5767 N N . ASP B 1 307 ? 28.340 22.169 12.576 1.00 26.84 307 ASP B N 1
ATOM 5768 C CA . ASP B 1 307 ? 29.042 22.578 13.797 1.00 27.45 307 ASP B CA 1
ATOM 5769 C C . ASP B 1 307 ? 28.048 22.849 14.908 1.00 27.08 307 ASP B C 1
ATOM 5770 O O . ASP B 1 307 ? 28.244 22.413 16.038 1.00 27.92 307 ASP B O 1
ATOM 5775 N N . ILE B 1 308 ? 26.988 23.584 14.582 1.00 26.35 308 ILE B N 1
ATOM 5776 C CA . ILE B 1 308 ? 25.973 23.959 15.563 1.00 25.98 308 ILE B CA 1
ATOM 5777 C C . ILE B 1 308 ? 25.191 22.722 15.993 1.00 25.63 308 ILE B C 1
ATOM 5778 O O . ILE B 1 308 ? 24.888 22.559 17.169 1.00 25.43 308 ILE B O 1
ATOM 5783 N N . GLN B 1 309 ? 24.876 21.855 15.032 1.00 25.36 309 GLN B N 1
ATOM 5784 C CA . GLN B 1 309 ? 24.262 20.552 15.325 1.00 25.53 309 GLN B CA 1
ATOM 5785 C C . GLN B 1 309 ? 25.114 19.776 16.331 1.00 26.58 309 GLN B C 1
ATOM 5786 O O . GLN B 1 309 ? 24.601 19.299 17.346 1.00 27.43 309 GLN B O 1
ATOM 5792 N N . ASN B 1 310 ? 26.418 19.675 16.060 1.00 27.59 310 ASN B N 1
ATOM 5793 C CA . ASN B 1 310 ? 27.350 18.982 16.959 1.00 28.46 310 ASN B CA 1
ATOM 5794 C C . ASN B 1 310 ? 27.405 19.587 18.357 1.00 28.69 310 ASN B C 1
ATOM 5795 O O . ASN B 1 310 ? 27.385 18.859 19.342 1.00 29.01 310 ASN B O 1
ATOM 5800 N N . TRP B 1 311 ? 27.476 20.916 18.431 1.00 28.36 311 TRP B N 1
ATOM 5801 C CA . TRP B 1 311 ? 27.506 21.633 19.710 1.00 28.62 311 TRP B CA 1
ATOM 5802 C C . TRP B 1 311 ? 26.295 21.314 20.596 1.00 27.97 311 TRP B C 1
ATOM 5803 O O . TRP B 1 311 ? 26.435 21.077 21.807 1.00 28.25 311 TRP B O 1
ATOM 5814 N N . PHE B 1 312 ? 25.109 21.327 19.996 1.00 26.66 312 PHE B N 1
ATOM 5815 C CA . PHE B 1 312 ? 23.886 20.994 20.723 1.00 26.34 312 PHE B CA 1
ATOM 5816 C C . PHE B 1 312 ? 23.897 19.530 21.157 1.00 26.34 312 PHE B C 1
ATOM 5817 O O . PHE B 1 312 ? 23.559 19.224 22.293 1.00 26.21 312 PHE B O 1
ATOM 5825 N N . MET B 1 313 ? 24.303 18.642 20.254 1.00 26.31 313 MET B N 1
ATOM 5826 C CA . MET B 1 313 ? 24.381 17.211 20.561 1.00 27.12 313 MET B CA 1
ATOM 5827 C C . MET B 1 313 ? 25.281 16.942 21.767 1.00 28.52 313 MET B C 1
ATOM 5828 O O . MET B 1 313 ? 24.900 16.177 22.640 1.00 28.96 313 MET B O 1
ATOM 5833 N N . ASN B 1 314 ? 26.448 17.591 21.829 1.00 29.45 314 ASN B N 1
ATOM 5834 C CA . ASN B 1 314 ? 27.323 17.522 23.015 1.00 30.99 314 ASN B CA 1
ATOM 5835 C C . ASN B 1 314 ? 26.608 17.870 24.327 1.00 31.18 314 ASN B C 1
ATOM 5836 O O . ASN B 1 314 ? 27.056 17.462 25.393 1.00 32.10 314 ASN B O 1
ATOM 5841 N N . ALA B 1 315 ? 25.520 18.638 24.241 1.00 30.28 315 ALA B N 1
ATOM 5842 C CA . ALA B 1 315 ? 24.665 18.932 25.394 1.00 30.43 315 ALA B CA 1
ATOM 5843 C C . ALA B 1 315 ? 23.426 18.019 25.449 1.00 29.87 315 ALA B C 1
ATOM 5844 O O . ALA B 1 315 ? 22.488 18.295 26.192 1.00 29.96 315 ALA B O 1
ATOM 5846 N N . HIS B 1 316 ? 23.434 16.942 24.662 1.00 29.36 316 HIS B N 1
ATOM 5847 C CA . HIS B 1 316 ? 22.318 15.988 24.578 1.00 28.88 316 HIS B CA 1
ATOM 5848 C C . HIS B 1 316 ? 21.001 16.615 24.100 1.00 27.53 316 HIS B C 1
ATOM 5849 O O . HIS B 1 316 ? 19.920 16.141 24.449 1.00 27.98 316 HIS B O 1
ATOM 5856 N N . ILE B 1 317 ? 21.109 17.667 23.290 1.00 26.21 317 ILE B N 1
ATOM 5857 C CA . ILE B 1 317 ? 19.968 18.283 22.632 1.00 24.57 317 ILE B CA 1
ATOM 5858 C C . ILE B 1 317 ? 20.098 17.929 21.166 1.00 23.72 317 ILE B C 1
ATOM 5859 O O . ILE B 1 317 ? 21.158 18.148 20.560 1.00 23.33 317 ILE B O 1
ATOM 5864 N N . TYR B 1 318 ? 19.023 17.388 20.595 1.00 22.64 318 TYR B N 1
ATOM 5865 C CA . TYR B 1 318 ? 19.067 16.852 19.251 1.00 21.98 318 TYR B CA 1
ATOM 5866 C C . TYR B 1 318 ? 18.231 17.670 18.261 1.00 21.05 318 TYR B C 1
ATOM 5867 O O . TYR B 1 318 ? 17.010 17.665 18.296 1.00 19.93 318 TYR B O 1
ATOM 5876 N N . LEU B 1 319 ? 18.927 18.393 17.388 1.00 20.84 319 LEU B N 1
ATOM 5877 C CA . LEU B 1 319 ? 18.283 19.113 16.299 1.00 20.49 319 LEU B CA 1
ATOM 5878 C C . LEU B 1 319 ? 17.797 18.142 15.207 1.00 20.43 319 LEU B C 1
ATOM 5879 O O . LEU B 1 319 ? 18.144 16.952 15.223 1.00 20.83 319 LEU B O 1
ATOM 5884 N N . GLU B 1 320 ? 17.002 18.660 14.264 1.00 19.96 320 GLU B N 1
ATOM 5885 C CA . GLU B 1 320 ? 16.451 17.858 13.166 1.00 19.30 320 GLU B CA 1
ATOM 5886 C C . GLU B 1 320 ? 17.475 17.576 12.081 1.00 19.22 320 GLU B C 1
ATOM 5887 O O . GLU B 1 320 ? 17.723 16.416 11.730 1.00 18.64 320 GLU B O 1
ATOM 5893 N N . LEU B 1 321 ? 18.044 18.637 11.525 1.00 19.14 321 LEU B N 1
ATOM 5894 C CA . LEU B 1 321 ? 19.075 18.492 10.521 1.00 19.66 321 LEU B CA 1
ATOM 5895 C C . LEU B 1 321 ? 19.911 19.752 10.433 1.00 20.06 321 LEU B C 1
ATOM 5896 O O . LEU B 1 321 ? 19.663 20.728 11.142 1.00 20.06 321 LEU B O 1
ATOM 5901 N N . ALA B 1 322 ? 20.908 19.707 9.559 1.00 20.49 322 ALA B N 1
ATOM 5902 C CA . ALA B 1 322 ? 21.722 20.857 9.260 1.00 21.14 322 ALA B CA 1
ATOM 5903 C C . ALA B 1 322 ? 22.255 20.802 7.823 1.00 21.66 322 ALA B C 1
ATOM 5904 O O . ALA B 1 322 ? 22.354 19.725 7.217 1.00 20.98 322 ALA B O 1
ATOM 5906 N N . ASP B 1 323 ? 22.568 21.986 7.292 1.00 22.17 323 ASP B N 1
ATOM 5907 C CA . ASP B 1 323 ? 23.351 22.134 6.062 1.00 22.66 323 ASP B CA 1
ATOM 5908 C C . ASP B 1 323 ? 24.527 23.060 6.388 1.00 23.70 323 ASP B C 1
ATOM 5909 O O . ASP B 1 323 ? 24.661 23.511 7.526 1.00 24.27 323 ASP B O 1
ATOM 5914 N N . ASP B 1 324 ? 25.379 23.340 5.415 1.00 24.14 324 ASP B N 1
ATOM 5915 C CA . ASP B 1 324 ? 26.522 24.230 5.650 1.00 25.77 324 ASP B CA 1
ATOM 5916 C C . ASP B 1 324 ? 26.137 25.589 6.213 1.00 26.00 324 ASP B C 1
ATOM 5917 O O . ASP B 1 324 ? 26.928 26.187 6.945 1.00 27.54 324 ASP B O 1
ATOM 5922 N N . TYR B 1 325 ? 24.937 26.075 5.886 1.00 25.38 325 TYR B N 1
ATOM 5923 C CA . TYR B 1 325 ? 24.517 27.425 6.276 1.00 25.67 325 TYR B CA 1
ATOM 5924 C C . TYR B 1 325 ? 24.008 27.496 7.724 1.00 25.33 325 TYR B C 1
ATOM 5925 O O . TYR B 1 325 ? 24.422 28.376 8.499 1.00 25.68 325 TYR B O 1
ATOM 5934 N N . GLN B 1 326 ? 23.083 26.598 8.071 1.00 24.11 326 GLN B N 1
ATOM 5935 C CA . GLN B 1 326 ? 22.432 26.617 9.401 1.00 23.79 326 GLN B CA 1
ATOM 5936 C C . GLN B 1 326 ? 21.895 25.270 9.853 1.00 22.40 326 GLN B C 1
ATOM 5937 O O . GLN B 1 326 ? 21.868 24.312 9.080 1.00 22.52 326 GLN B O 1
ATOM 5943 N N . ALA B 1 327 ? 21.477 25.213 11.118 1.00 21.94 327 ALA B N 1
ATOM 5944 C CA . ALA B 1 327 ? 20.823 24.035 11.694 1.00 20.79 327 ALA B CA 1
ATOM 5945 C C . ALA B 1 327 ? 19.333 24.308 11.968 1.00 19.92 327 ALA B C 1
ATOM 5946 O O . ALA B 1 327 ? 18.942 25.439 12.238 1.00 20.12 327 ALA B O 1
ATOM 5948 N N . LEU B 1 328 ? 18.519 23.257 11.902 1.00 18.87 328 LEU B N 1
ATOM 5949 C CA . LEU B 1 328 ? 17.058 23.364 12.031 1.00 18.24 328 LEU B CA 1
ATOM 5950 C C . LEU B 1 328 ? 16.543 22.741 13.331 1.00 18.19 328 LEU B C 1
ATOM 5951 O O . LEU B 1 328 ? 16.747 21.554 13.595 1.00 18.31 328 LEU B O 1
ATOM 5956 N N . ALA B 1 329 ? 15.887 23.561 14.139 1.00 17.99 329 ALA B N 1
ATOM 5957 C CA . ALA B 1 329 ? 15.146 23.082 15.280 1.00 18.20 329 ALA B CA 1
ATOM 5958 C C . ALA B 1 329 ? 13.657 23.023 14.891 1.00 17.95 329 ALA B C 1
ATOM 5959 O O . ALA B 1 329 ? 13.109 24.007 14.406 1.00 17.61 329 ALA B O 1
ATOM 5961 N N . ILE B 1 330 ? 13.023 21.864 15.063 1.00 17.63 330 ILE B N 1
ATOM 5962 C CA . ILE B 1 330 ? 11.566 21.788 14.954 1.00 17.91 330 ILE B CA 1
ATOM 5963 C C . ILE B 1 330 ? 11.035 21.876 16.375 1.00 18.50 330 ILE B C 1
ATOM 5964 O O . ILE B 1 330 ? 11.185 20.935 17.159 1.00 18.23 330 ILE B O 1
ATOM 5969 N N . LEU B 1 331 ? 10.437 23.025 16.710 1.00 18.86 331 LEU B N 1
ATOM 5970 C CA . LEU B 1 331 ? 10.031 23.306 18.078 1.00 19.68 331 LEU B CA 1
ATOM 5971 C C . LEU B 1 331 ? 8.863 22.422 18.507 1.00 20.08 331 LEU B C 1
ATOM 5972 O O . LEU B 1 331 ? 8.071 21.998 17.674 1.00 20.08 331 LEU B O 1
ATOM 5977 N N . PRO B 1 332 ? 8.750 22.142 19.815 1.00 20.86 332 PRO B N 1
ATOM 5978 C CA . PRO B 1 332 ? 7.617 21.367 20.307 1.00 21.20 332 PRO B CA 1
ATOM 5979 C C . PRO B 1 332 ? 6.347 22.178 20.269 1.00 21.94 332 PRO B C 1
ATOM 5980 O O . PRO B 1 332 ? 6.410 23.409 20.328 1.00 21.96 332 PRO B O 1
ATOM 5984 N N . LEU B 1 333 ? 5.203 21.512 20.178 1.00 22.28 333 LEU B N 1
ATOM 5985 C CA . LEU B 1 333 ? 3.923 22.202 20.350 1.00 23.41 333 LEU B CA 1
ATOM 5986 C C . LEU B 1 333 ? 3.590 22.261 21.840 1.00 24.31 333 LEU B C 1
ATOM 5987 O O . LEU B 1 333 ? 2.625 21.646 22.301 1.00 24.60 333 LEU B O 1
ATOM 5992 N N . TRP B 1 334 ? 4.409 23.021 22.572 1.00 24.87 334 TRP B N 1
ATOM 5993 C CA . TRP B 1 334 ? 4.288 23.190 24.030 1.00 25.85 334 TRP B CA 1
ATOM 5994 C C . TRP B 1 334 ? 2.860 23.452 24.455 1.00 27.32 334 TRP B C 1
ATOM 5995 O O . TRP B 1 334 ? 2.133 24.186 23.788 1.00 27.34 334 TRP B O 1
ATOM 6006 N N . HIS B 1 335 ? 2.470 22.854 25.575 1.00 28.61 335 HIS B N 1
ATOM 6007 C CA . HIS B 1 335 ? 1.162 23.101 26.156 1.00 30.29 335 HIS B CA 1
ATOM 6008 C C . HIS B 1 335 ? 1.269 23.049 27.677 1.00 31.23 335 HIS B C 1
ATOM 6009 O O . HIS B 1 335 ? 2.292 22.622 28.223 1.00 31.00 335 HIS B O 1
ATOM 6016 N N . HIS B 1 336 ? 0.218 23.489 28.358 1.00 32.65 336 HIS B N 1
ATOM 6017 C CA . HIS B 1 336 ? 0.282 23.672 29.807 1.00 33.67 336 HIS B CA 1
ATOM 6018 C C . HIS B 1 336 ? 0.658 22.394 30.551 1.00 33.77 336 HIS B C 1
ATOM 6019 O O . HIS B 1 336 ? 1.509 22.422 31.430 1.00 34.06 336 HIS B O 1
ATOM 6026 N N . ASP B 1 337 ? 0.078 21.267 30.158 1.00 33.85 337 ASP B N 1
ATOM 6027 C CA . ASP B 1 337 ? 0.317 19.999 30.856 1.00 34.18 337 ASP B CA 1
ATOM 6028 C C . ASP B 1 337 ? 1.408 19.097 30.232 1.00 32.75 337 ASP B C 1
ATOM 6029 O O . ASP B 1 337 ? 1.347 17.881 30.377 1.00 33.36 337 ASP B O 1
ATOM 6034 N N . ASP B 1 338 ? 2.414 19.682 29.580 1.00 31.27 338 ASP B N 1
ATOM 6035 C CA . ASP B 1 338 ? 3.467 18.888 28.917 1.00 29.77 338 ASP B CA 1
ATOM 6036 C C . ASP B 1 338 ? 4.616 18.589 29.869 1.00 29.36 338 ASP B C 1
ATOM 6037 O O . ASP B 1 338 ? 4.732 19.218 30.905 1.00 29.56 338 ASP B O 1
ATOM 6042 N N . THR B 1 339 ? 5.465 17.622 29.530 1.00 28.37 339 THR B N 1
ATOM 6043 C CA . THR B 1 339 ? 6.614 17.291 30.388 1.00 28.22 339 THR B CA 1
ATOM 6044 C C . THR B 1 339 ? 7.940 17.585 29.695 1.00 26.98 339 THR B C 1
ATOM 6045 O O . THR B 1 339 ? 8.941 16.912 29.930 1.00 26.98 339 THR B O 1
ATOM 6049 N N . TYR B 1 340 ? 7.949 18.608 28.850 1.00 26.66 340 TYR B N 1
ATOM 6050 C CA . TYR B 1 340 ? 9.151 18.964 28.097 1.00 25.62 340 TYR B CA 1
ATOM 6051 C C . TYR B 1 340 ? 10.157 19.667 29.018 1.00 26.14 340 TYR B C 1
ATOM 6052 O O . TYR B 1 340 ? 9.789 20.492 29.867 1.00 26.13 340 TYR B O 1
ATOM 6061 N N . LEU B 1 341 ? 11.433 19.350 28.835 1.00 25.66 341 LEU B N 1
ATOM 6062 C CA . LEU B 1 341 ? 12.470 19.854 29.720 1.00 26.65 341 LEU B CA 1
ATOM 6063 C C . LEU B 1 341 ? 12.931 21.234 29.238 1.00 26.59 341 LEU B C 1
ATOM 6064 O O . LEU B 1 341 ? 14.077 21.418 28.858 1.00 26.85 341 LEU B O 1
ATOM 6069 N N . PHE B 1 342 ? 12.009 22.194 29.264 1.00 27.24 342 PHE B N 1
ATOM 6070 C CA . PHE B 1 342 ? 12.223 23.544 28.733 1.00 27.22 342 PHE B CA 1
ATOM 6071 C C . PHE B 1 342 ? 13.341 24.288 29.453 1.00 28.09 342 PHE B C 1
ATOM 6072 O O . PHE B 1 342 ? 14.264 24.811 28.818 1.00 28.00 342 PHE B O 1
ATOM 6080 N N . ASP B 1 343 ? 13.242 24.331 30.781 1.00 29.09 343 ASP B N 1
ATOM 6081 C CA . ASP B 1 343 ? 14.268 24.914 31.635 1.00 29.90 343 ASP B CA 1
ATOM 6082 C C . ASP B 1 343 ? 15.644 24.296 31.398 1.00 29.80 343 ASP B C 1
ATOM 6083 O O . ASP B 1 343 ? 16.635 25.018 31.342 1.00 29.81 343 ASP B O 1
ATOM 6088 N N . SER B 1 344 ? 15.704 22.969 31.263 1.00 29.47 344 SER B N 1
ATOM 6089 C CA . SER B 1 344 ? 16.978 22.286 31.013 1.00 29.54 344 SER B CA 1
ATOM 6090 C C . SER B 1 344 ? 17.494 22.634 29.620 1.00 28.91 344 SER B C 1
ATOM 6091 O O . SER B 1 344 ? 18.702 22.744 29.406 1.00 29.23 344 SER B O 1
ATOM 6094 N N . LEU B 1 345 ? 16.577 22.791 28.670 1.00 28.03 345 LEU B N 1
ATOM 6095 C CA . LEU B 1 345 ? 16.949 23.236 27.340 1.00 27.49 345 LEU B CA 1
ATOM 6096 C C . LEU B 1 345 ? 17.634 24.597 27.454 1.00 28.11 345 LEU B C 1
ATOM 6097 O O . LEU B 1 345 ? 18.782 24.740 27.043 1.00 27.91 345 LEU B O 1
ATOM 6102 N N . LEU B 1 346 ? 16.953 25.569 28.062 1.00 28.91 346 LEU B N 1
ATOM 6103 C CA . LEU B 1 346 ? 17.489 26.931 28.178 1.00 29.91 346 LEU B CA 1
ATOM 6104 C C . LEU B 1 346 ? 18.759 26.980 29.037 1.00 31.32 346 LEU B C 1
ATOM 6105 O O . LEU B 1 346 ? 19.672 27.763 28.767 1.00 31.43 346 LEU B O 1
ATOM 6110 N N . ARG B 1 347 ? 18.809 26.150 30.072 1.00 32.35 347 ARG B N 1
ATOM 6111 C CA . ARG B 1 347 ? 19.969 26.104 30.951 1.00 34.14 347 ARG B CA 1
ATOM 6112 C C . ARG B 1 347 ? 21.163 25.482 30.233 1.00 34.10 347 ARG B C 1
ATOM 6113 O O . ARG B 1 347 ? 22.301 25.884 30.470 1.00 35.30 347 ARG B O 1
ATOM 6121 N N . LYS B 1 348 ? 20.905 24.515 29.351 1.00 33.10 348 LYS B N 1
ATOM 6122 C CA . LYS B 1 348 ? 21.974 23.865 28.594 1.00 33.03 348 LYS B CA 1
ATOM 6123 C C . LYS B 1 348 ? 22.571 24.839 27.586 1.00 32.86 348 LYS B C 1
ATOM 6124 O O . LYS B 1 348 ? 23.786 24.883 27.405 1.00 33.16 348 LYS B O 1
ATOM 6130 N N . ILE B 1 349 ? 21.718 25.644 26.965 1.00 32.57 349 ILE B N 1
ATOM 6131 C CA . ILE B 1 349 ? 22.186 26.655 26.017 1.00 32.95 349 ILE B CA 1
ATOM 6132 C C . ILE B 1 349 ? 23.023 27.739 26.709 1.00 34.94 349 ILE B C 1
ATOM 6133 O O . ILE B 1 349 ? 24.055 28.143 26.183 1.00 35.18 349 ILE B O 1
ATOM 6138 N N . GLU B 1 350 ? 22.581 28.185 27.886 1.00 36.65 350 GLU B N 1
ATOM 6139 C CA . GLU B 1 350 ? 23.262 29.258 28.631 1.00 38.80 350 GLU B CA 1
ATOM 6140 C C . GLU B 1 350 ? 24.702 28.897 29.011 1.00 40.47 350 GLU B C 1
ATOM 6141 O O . GLU B 1 350 ? 25.611 29.719 28.868 1.00 41.22 350 GLU B O 1
ATOM 6147 N N . ASP B 1 351 ? 24.898 27.669 29.489 1.00 41.29 351 ASP B N 1
ATOM 6148 C CA . ASP B 1 351 ? 26.208 27.217 29.979 1.00 43.17 351 ASP B CA 1
ATOM 6149 C C . ASP B 1 351 ? 27.133 26.710 28.868 1.00 42.37 351 ASP B C 1
ATOM 6150 O O . ASP B 1 351 ? 28.317 26.471 29.109 1.00 43.07 351 ASP B O 1
ATOM 6155 N N . MET B 1 352 ? 26.587 26.569 27.660 1.00 40.51 352 MET B N 1
ATOM 6156 C CA . MET B 1 352 ? 27.350 26.159 26.476 1.00 39.93 352 MET B CA 1
ATOM 6157 C C . MET B 1 352 ? 28.590 27.059 26.307 1.00 40.85 352 MET B C 1
ATOM 6158 O O . MET B 1 352 ? 28.517 28.266 26.521 1.00 40.95 352 MET B O 1
ATOM 6163 N N . ILE B 1 353 ? 29.725 26.458 25.954 1.00 41.23 353 ILE B N 1
ATOM 6164 C CA . ILE B 1 353 ? 30.950 27.211 25.664 1.00 42.46 353 ILE B CA 1
ATOM 6165 C C . ILE B 1 353 ? 31.180 27.144 24.159 1.00 41.66 353 ILE B C 1
ATOM 6166 O O . ILE B 1 353 ? 31.486 26.080 23.614 1.00 41.45 353 ILE B O 1
ATOM 6171 N N . LEU B 1 354 ? 31.004 28.284 23.493 1.00 41.43 354 LEU B N 1
ATOM 6172 C CA . LEU B 1 354 ? 31.111 28.369 22.035 1.00 40.59 354 LEU B CA 1
ATOM 6173 C C . LEU B 1 354 ? 32.403 29.098 21.638 1.00 42.01 354 LEU B C 1
ATOM 6174 O O . LEU B 1 354 ? 32.911 29.907 22.405 1.00 42.99 354 LEU B O 1
ATOM 6179 N N . PRO B 1 355 ? 32.936 28.813 20.432 1.00 41.98 355 PRO B N 1
ATOM 6180 C CA . PRO B 1 355 ? 34.119 29.529 19.966 1.00 43.57 355 PRO B CA 1
ATOM 6181 C C . PRO B 1 355 ? 33.846 31.008 19.699 1.00 44.17 355 PRO B C 1
ATOM 6182 O O . PRO B 1 355 ? 32.690 31.427 19.636 1.00 43.05 355 PRO B O 1
ATOM 6186 N N . LYS B 1 356 ? 34.917 31.770 19.504 1.00 46.09 356 LYS B N 1
ATOM 6187 C CA . LYS B 1 356 ? 34.868 33.233 19.558 1.00 47.33 356 LYS B CA 1
ATOM 6188 C C . LYS B 1 356 ? 34.171 33.962 18.406 1.00 46.79 356 LYS B C 1
ATOM 6189 O O . LYS B 1 356 ? 34.099 35.196 18.441 1.00 47.85 356 LYS B O 1
ATOM 6195 N N . LYS B 1 357 ? 33.684 33.233 17.400 1.00 45.06 357 LYS B N 1
ATOM 6196 C CA . LYS B 1 357 ? 33.004 33.840 16.244 1.00 44.72 357 LYS B CA 1
ATOM 6197 C C . LYS B 1 357 ? 34.016 34.449 15.261 1.00 45.72 357 LYS B C 1
ATOM 6198 O O . LYS B 1 357 ? 34.879 35.223 15.666 1.00 47.37 357 LYS B O 1
ATOM 6204 N N . SER B 1 358 ? 33.897 34.100 13.976 1.00 44.95 358 SER B N 1
ATOM 6205 C CA . SER B 1 358 ? 34.888 34.489 12.958 1.00 45.99 358 SER B CA 1
ATOM 6206 C C . SER B 1 358 ? 34.258 34.694 11.570 1.00 45.13 358 SER B C 1
ATOM 6207 O O . SER B 1 358 ? 33.041 34.853 11.460 1.00 43.99 358 SER B O 1
ATOM 6210 N N . VAL B 1 359 ? 35.102 34.712 10.531 1.00 45.67 359 VAL B N 1
ATOM 6211 C CA . VAL B 1 359 ? 34.681 34.841 9.122 1.00 45.11 359 VAL B CA 1
ATOM 6212 C C . VAL B 1 359 ? 34.009 36.185 8.848 1.00 45.66 359 VAL B C 1
ATOM 6213 O O . VAL B 1 359 ? 34.639 37.240 8.996 1.00 47.40 359 VAL B O 1
ATOM 6217 N N . GLN B 1 366 ? 24.059 28.373 -5.952 1.00 28.00 366 GLN B N 1
ATOM 6218 C CA . GLN B 1 366 ? 23.100 28.736 -7.001 1.00 28.64 366 GLN B CA 1
ATOM 6219 C C . GLN B 1 366 ? 22.463 27.486 -7.635 1.00 27.42 366 GLN B C 1
ATOM 6220 O O . GLN B 1 366 ? 23.084 26.799 -8.448 1.00 27.67 366 GLN B O 1
ATOM 6226 N N . LEU B 1 367 ? 21.223 27.200 -7.243 1.00 26.19 367 LEU B N 1
ATOM 6227 C CA . LEU B 1 367 ? 20.532 25.971 -7.652 1.00 25.13 367 LEU B CA 1
ATOM 6228 C C . LEU B 1 367 ? 20.032 26.098 -9.086 1.00 25.43 367 LEU B C 1
ATOM 6229 O O . LEU B 1 367 ? 19.861 27.207 -9.580 1.00 26.16 367 LEU B O 1
ATOM 6234 N N . LEU B 1 368 ? 19.802 24.967 -9.749 1.00 24.71 368 LEU B N 1
ATOM 6235 C CA . LEU B 1 368 ? 19.175 24.972 -11.069 1.00 25.08 368 LEU B CA 1
ATOM 6236 C C . LEU B 1 368 ? 17.717 25.325 -10.884 1.00 25.20 368 LEU B C 1
ATOM 6237 O O . LEU B 1 368 ? 17.024 24.696 -10.079 1.00 24.41 368 LEU B O 1
ATOM 6242 N N . THR B 1 369 ? 17.250 26.325 -11.629 1.00 26.42 369 THR B N 1
ATOM 6243 C CA . THR B 1 369 ? 15.863 26.771 -11.529 1.00 26.97 369 THR B CA 1
ATOM 6244 C C . THR B 1 369 ? 15.028 26.409 -12.740 1.00 27.58 369 THR B C 1
ATOM 6245 O O . THR B 1 369 ? 13.817 26.463 -12.660 1.00 28.08 369 THR B O 1
ATOM 6249 N N . THR B 1 370 ? 15.659 26.018 -13.844 1.00 28.11 370 THR B N 1
ATOM 6250 C CA . THR B 1 370 ? 14.940 25.834 -15.108 1.00 29.14 370 THR B CA 1
ATOM 6251 C C . THR B 1 370 ? 14.051 24.584 -15.123 1.00 28.79 370 THR B C 1
ATOM 6252 O O . THR B 1 370 ? 14.238 23.649 -14.344 1.00 27.49 370 THR B O 1
ATOM 6256 N N . GLU B 1 371 ? 13.074 24.584 -16.020 1.00 30.23 371 GLU B N 1
ATOM 6257 C CA . GLU B 1 371 ? 12.194 23.431 -16.189 1.00 30.50 371 GLU B CA 1
ATOM 6258 C C . GLU B 1 371 ? 12.961 22.281 -16.831 1.00 30.50 371 GLU B C 1
ATOM 6259 O O . GLU B 1 371 ? 14.081 22.469 -17.314 1.00 31.16 371 GLU B O 1
ATOM 6265 N N . GLY B 1 372 ? 12.386 21.084 -16.801 1.00 30.52 372 GLY B N 1
ATOM 6266 C CA . GLY B 1 372 ? 13.017 19.940 -17.444 1.00 30.69 372 GLY B CA 1
ATOM 6267 C C . GLY B 1 372 ? 12.173 18.681 -17.528 1.00 31.11 372 GLY B C 1
ATOM 6268 O O . GLY B 1 372 ? 11.345 18.418 -16.659 1.00 30.35 372 GLY B O 1
ATOM 6269 N N . ASN B 1 373 ? 12.408 17.896 -18.578 1.00 31.93 373 ASN B N 1
ATOM 6270 C CA . ASN B 1 373 ? 11.739 16.611 -18.767 1.00 32.66 373 ASN B CA 1
ATOM 6271 C C . ASN B 1 373 ? 12.308 15.545 -17.837 1.00 31.77 373 ASN B C 1
ATOM 6272 O O . ASN B 1 373 ? 13.505 15.535 -17.559 1.00 31.61 373 ASN B O 1
ATOM 6277 N N . TYR B 1 374 ? 11.439 14.659 -17.358 1.00 31.83 374 TYR B N 1
ATOM 6278 C CA . TYR B 1 374 ? 11.846 13.487 -16.587 1.00 31.51 374 TYR B CA 1
ATOM 6279 C C . TYR B 1 374 ? 11.355 12.233 -17.299 1.00 32.41 374 TYR B C 1
ATOM 6280 O O . TYR B 1 374 ? 10.184 12.155 -17.670 1.00 32.89 374 TYR B O 1
ATOM 6289 N N . LYS B 1 375 ? 12.242 11.258 -17.480 1.00 33.02 375 LYS B N 1
ATOM 6290 C CA . LYS B 1 375 ? 11.861 9.943 -18.007 1.00 34.60 375 LYS B CA 1
ATOM 6291 C C . LYS B 1 375 ? 12.082 8.872 -16.943 1.00 34.47 375 LYS B C 1
ATOM 6292 O O . LYS B 1 375 ? 13.127 8.855 -16.294 1.00 34.03 375 LYS B O 1
ATOM 6298 N N . PRO B 1 376 ? 11.116 7.951 -16.777 1.00 35.70 376 PRO B N 1
ATOM 6299 C CA . PRO B 1 376 ? 11.191 6.986 -15.683 1.00 35.90 376 PRO B CA 1
ATOM 6300 C C . PRO B 1 376 ? 12.166 5.829 -15.948 1.00 36.93 376 PRO B C 1
ATOM 6301 O O . PRO B 1 376 ? 11.973 4.735 -15.422 1.00 37.50 376 PRO B O 1
ATOM 6305 N N . LYS B 1 377 ? 13.217 6.088 -16.730 1.00 37.76 377 LYS B N 1
ATOM 6306 C CA . LYS B 1 377 ? 14.179 5.070 -17.163 1.00 38.63 377 LYS B CA 1
ATOM 6307 C C . LYS B 1 377 ? 15.001 4.524 -15.998 1.00 38.20 377 LYS B C 1
ATOM 6308 O O . LYS B 1 377 ? 14.877 4.972 -14.855 1.00 37.63 377 LYS B O 1
ATOM 6314 N N . TYR B 1 381 ? 22.203 -0.835 -17.753 1.00 38.77 381 TYR B N 1
ATOM 6315 C CA . TYR B 1 381 ? 23.596 -0.473 -17.987 1.00 39.09 381 TYR B CA 1
ATOM 6316 C C . TYR B 1 381 ? 23.797 1.031 -17.826 1.00 37.24 381 TYR B C 1
ATOM 6317 O O . TYR B 1 381 ? 22.971 1.818 -18.286 1.00 36.46 381 TYR B O 1
ATOM 6326 N N . VAL B 1 382 ? 24.898 1.418 -17.179 1.00 36.50 382 VAL B N 1
ATOM 6327 C CA . VAL B 1 382 ? 25.264 2.831 -16.995 1.00 35.17 382 VAL B CA 1
ATOM 6328 C C . VAL B 1 382 ? 26.756 3.059 -17.247 1.00 35.36 382 VAL B C 1
ATOM 6329 O O . VAL B 1 382 ? 27.550 2.122 -17.212 1.00 36.48 382 VAL B O 1
ATOM 6333 N N . THR B 1 383 ? 27.134 4.317 -17.470 1.00 34.34 383 THR B N 1
ATOM 6334 C CA . THR B 1 383 ? 28.529 4.660 -17.750 1.00 34.34 383 THR B CA 1
ATOM 6335 C C . THR B 1 383 ? 28.834 6.129 -17.424 1.00 33.15 383 THR B C 1
ATOM 6336 O O . THR B 1 383 ? 27.971 7.004 -17.534 1.00 31.95 383 THR B O 1
ATOM 6340 N N . TRP B 1 384 ? 30.064 6.395 -16.996 1.00 33.25 384 TRP B N 1
ATOM 6341 C CA . TRP B 1 384 ? 30.486 7.768 -16.741 1.00 32.43 384 TRP B CA 1
ATOM 6342 C C . TRP B 1 384 ? 30.886 8.411 -18.067 1.00 33.23 384 TRP B C 1
ATOM 6343 O O . TRP B 1 384 ? 31.620 7.821 -18.857 1.00 34.55 384 TRP B O 1
ATOM 6354 N N . CYS B 1 385 ? 30.365 9.605 -18.316 1.00 32.86 385 CYS B N 1
ATOM 6355 C CA . CYS B 1 385 ? 30.582 10.324 -19.564 1.00 33.70 385 CYS B CA 1
ATOM 6356 C C . CYS B 1 385 ? 31.082 11.728 -19.239 1.00 33.83 385 CYS B C 1
ATOM 6357 O O . CYS B 1 385 ? 30.618 12.348 -18.286 1.00 32.30 385 CYS B O 1
ATOM 6360 N N . ASP B 1 386 ? 32.038 12.215 -20.025 1.00 35.18 386 ASP B N 1
ATOM 6361 C CA . ASP B 1 386 ? 32.508 13.594 -19.904 1.00 35.65 386 ASP B CA 1
ATOM 6362 C C . ASP B 1 386 ? 31.336 14.556 -20.050 1.00 34.57 386 ASP B C 1
ATOM 6363 O O . ASP B 1 386 ? 30.457 14.354 -20.899 1.00 34.36 386 ASP B O 1
ATOM 6368 N N . LEU B 1 387 ? 31.337 15.600 -19.226 1.00 34.18 387 LEU B N 1
ATOM 6369 C CA . LEU B 1 387 ? 30.281 16.608 -19.234 1.00 33.76 387 LEU B CA 1
ATOM 6370 C C . LEU B 1 387 ? 30.021 17.134 -20.647 1.00 34.50 387 LEU B C 1
ATOM 6371 O O . LEU B 1 387 ? 28.896 17.100 -21.135 1.00 34.16 387 LEU B O 1
ATOM 6376 N N . LYS B 1 388 ? 31.081 17.576 -21.311 1.00 35.99 388 LYS B N 1
ATOM 6377 C CA . LYS B 1 388 ? 30.984 18.115 -22.668 1.00 37.11 388 LYS B CA 1
ATOM 6378 C C . LYS B 1 388 ? 30.224 17.165 -23.622 1.00 37.09 388 LYS B C 1
ATOM 6379 O O . LYS B 1 388 ? 29.513 17.622 -24.525 1.00 37.70 388 LYS B O 1
ATOM 6385 N N . LYS B 1 389 ? 30.343 15.854 -23.391 1.00 36.57 389 LYS B N 1
ATOM 6386 C CA . LYS B 1 389 ? 29.734 14.836 -24.264 1.00 36.32 389 LYS B CA 1
ATOM 6387 C C . LYS B 1 389 ? 28.433 14.232 -23.724 1.00 34.99 389 LYS B C 1
ATOM 6388 O O . LYS B 1 389 ? 27.851 13.341 -24.355 1.00 34.90 389 LYS B O 1
ATOM 6394 N N . ALA B 1 390 ? 27.965 14.727 -22.577 1.00 33.49 390 ALA B N 1
ATOM 6395 C CA . ALA B 1 390 ? 26.794 14.170 -21.923 1.00 32.21 390 ALA B CA 1
ATOM 6396 C C . ALA B 1 390 ? 25.526 14.942 -22.252 1.00 31.90 390 ALA B C 1
ATOM 6397 O O . ALA B 1 390 ? 24.442 14.567 -21.801 1.00 31.10 390 ALA B O 1
ATOM 6399 N N . LYS B 1 391 ? 25.649 16.018 -23.024 1.00 32.36 391 LYS B N 1
ATOM 6400 C CA . LYS B 1 391 ? 24.482 16.824 -23.380 1.00 32.22 391 LYS B CA 1
ATOM 6401 C C . LYS B 1 391 ? 23.502 16.018 -24.231 1.00 32.42 391 LYS B C 1
ATOM 6402 O O . LYS B 1 391 ? 23.908 15.181 -25.026 1.00 33.23 391 LYS B O 1
ATOM 6408 N N . GLY B 1 392 ? 22.209 16.254 -24.027 1.00 32.12 392 GLY B N 1
ATOM 6409 C CA . GLY B 1 392 ? 21.164 15.516 -24.736 1.00 32.46 392 GLY B CA 1
ATOM 6410 C C . GLY B 1 392 ? 20.873 14.128 -24.184 1.00 31.77 392 GLY B C 1
ATOM 6411 O O . GLY B 1 392 ? 20.001 13.434 -24.704 1.00 32.06 392 GLY B O 1
ATOM 6412 N N . LYS B 1 393 ? 21.578 13.728 -23.124 1.00 31.20 393 LYS B N 1
ATOM 6413 C CA . LYS B 1 393 ? 21.475 12.372 -22.586 1.00 30.87 393 LYS B CA 1
ATOM 6414 C C . LYS B 1 393 ? 20.698 12.312 -21.286 1.00 29.60 393 LYS B C 1
ATOM 6415 O O . LYS B 1 393 ? 20.496 13.326 -20.618 1.00 29.05 393 LYS B O 1
ATOM 6421 N N . VAL B 1 394 ? 20.275 11.106 -20.924 1.00 29.08 394 VAL B N 1
ATOM 6422 C CA . VAL B 1 394 ? 19.450 10.912 -19.749 1.00 28.04 394 VAL B CA 1
ATOM 6423 C C . VAL B 1 394 ? 20.344 10.649 -18.543 1.00 27.20 394 VAL B C 1
ATOM 6424 O O . VAL B 1 394 ? 21.204 9.767 -18.574 1.00 27.50 394 VAL B O 1
ATOM 6428 N N . LEU B 1 395 ? 20.145 11.442 -17.494 1.00 25.80 395 LEU B N 1
ATOM 6429 C CA . LEU B 1 395 ? 20.915 11.325 -16.264 1.00 24.85 395 LEU B CA 1
ATOM 6430 C C . LEU B 1 395 ? 20.542 10.045 -15.515 1.00 24.60 395 LEU B C 1
ATOM 6431 O O . LEU B 1 395 ? 19.361 9.747 -15.333 1.00 24.68 395 LEU B O 1
ATOM 6436 N N . ALA B 1 396 ? 21.555 9.300 -15.073 1.00 24.53 396 ALA B N 1
ATOM 6437 C CA . ALA B 1 396 ? 21.342 8.031 -14.369 1.00 24.41 396 ALA B CA 1
ATOM 6438 C C . ALA B 1 396 ? 21.689 8.093 -12.880 1.00 23.58 396 ALA B C 1
ATOM 6439 O O . ALA B 1 396 ? 21.575 7.082 -12.196 1.00 23.37 396 ALA B O 1
ATOM 6441 N N . ARG B 1 397 ? 22.111 9.262 -12.385 1.00 22.89 397 ARG B N 1
ATOM 6442 C CA . ARG B 1 397 ? 22.321 9.473 -10.948 1.00 22.46 397 ARG B CA 1
ATOM 6443 C C . ARG B 1 397 ? 22.266 10.971 -10.562 1.00 21.39 397 ARG B C 1
ATOM 6444 O O . ARG B 1 397 ? 22.797 11.821 -11.275 1.00 21.66 397 ARG B O 1
ATOM 6452 N N . HIS B 1 398 ? 21.654 11.273 -9.418 1.00 20.41 398 HIS B N 1
ATOM 6453 C CA . HIS B 1 398 ? 21.446 12.669 -8.978 1.00 19.67 398 HIS B CA 1
ATOM 6454 C C . HIS B 1 398 ? 22.735 13.478 -8.916 1.00 19.66 398 HIS B C 1
ATOM 6455 O O . HIS B 1 398 ? 23.789 12.944 -8.566 1.00 20.09 398 HIS B O 1
ATOM 6462 N N . ILE B 1 399 ? 22.635 14.762 -9.267 1.00 19.63 399 ILE B N 1
ATOM 6463 C CA . ILE B 1 399 ? 23.679 15.749 -8.991 1.00 19.94 399 ILE B CA 1
ATOM 6464 C C . ILE B 1 399 ? 23.285 16.517 -7.721 1.00 19.37 399 ILE B C 1
ATOM 6465 O O . ILE B 1 399 ? 22.238 17.156 -7.676 1.00 19.39 399 ILE B O 1
ATOM 6470 N N . VAL B 1 400 ? 24.124 16.418 -6.697 1.00 19.13 400 VAL B N 1
ATOM 6471 C CA . VAL B 1 400 ? 23.871 16.983 -5.369 1.00 18.63 400 VAL B CA 1
ATOM 6472 C C . VAL B 1 400 ? 25.065 17.879 -4.966 1.00 19.53 400 VAL B C 1
ATOM 6473 O O . VAL B 1 400 ? 26.118 17.373 -4.569 1.00 19.76 400 VAL B O 1
ATOM 6477 N N . PRO B 1 401 ? 24.913 19.204 -5.085 1.00 19.66 401 PRO B N 1
ATOM 6478 C CA . PRO B 1 401 ? 25.976 20.109 -4.663 1.00 20.56 401 PRO B CA 1
ATOM 6479 C C . PRO B 1 401 ? 25.948 20.366 -3.161 1.00 20.71 401 PRO B C 1
ATOM 6480 O O . PRO B 1 401 ? 24.875 20.424 -2.569 1.00 20.22 401 PRO B O 1
ATOM 6484 N N . TYR B 1 402 ? 27.130 20.474 -2.559 1.00 22.10 402 TYR B N 1
ATOM 6485 C CA . TYR B 1 402 ? 27.263 20.807 -1.150 1.00 22.84 402 TYR B CA 1
ATOM 6486 C C . TYR B 1 402 ? 27.978 22.156 -1.014 1.00 24.14 402 TYR B C 1
ATOM 6487 O O . TYR B 1 402 ? 29.185 22.251 -1.259 1.00 25.58 402 TYR B O 1
ATOM 6496 N N . PRO B 1 403 ? 27.251 23.204 -0.606 1.00 24.54 403 PRO B N 1
ATOM 6497 C CA . PRO B 1 403 ? 25.867 23.256 -0.156 1.00 23.80 403 PRO B CA 1
ATOM 6498 C C . PRO B 1 403 ? 24.874 23.286 -1.317 1.00 23.46 403 PRO B C 1
ATOM 6499 O O . PRO B 1 403 ? 25.277 23.546 -2.459 1.00 23.80 403 PRO B O 1
ATOM 6503 N N . PRO B 1 404 ? 23.577 23.026 -1.039 1.00 23.14 404 PRO B N 1
ATOM 6504 C CA . PRO B 1 404 ? 22.953 22.707 0.244 1.00 22.41 404 PRO B CA 1
ATOM 6505 C C . PRO B 1 404 ? 22.721 21.198 0.475 1.00 21.98 404 PRO B C 1
ATOM 6506 O O . PRO B 1 404 ? 21.954 20.814 1.365 1.00 21.32 404 PRO B O 1
ATOM 6510 N N . GLY B 1 405 ? 23.389 20.350 -0.309 1.00 21.97 405 GLY B N 1
ATOM 6511 C CA . GLY B 1 405 ? 23.280 18.900 -0.148 1.00 21.18 405 GLY B CA 1
ATOM 6512 C C . GLY B 1 405 ? 21.917 18.331 -0.500 1.00 20.63 405 GLY B C 1
ATOM 6513 O O . GLY B 1 405 ? 21.489 17.339 0.096 1.00 20.16 405 GLY B O 1
ATOM 6514 N N . ILE B 1 406 ? 21.229 18.966 -1.445 1.00 20.15 406 ILE B N 1
ATOM 6515 C CA . ILE B 1 406 ? 19.990 18.421 -2.006 1.00 19.80 406 ILE B CA 1
ATOM 6516 C C . ILE B 1 406 ? 20.125 18.463 -3.519 1.00 19.99 406 ILE B C 1
ATOM 6517 O O . ILE B 1 406 ? 20.970 19.205 -4.024 1.00 20.01 406 ILE B O 1
ATOM 6522 N N . PRO B 1 407 ? 19.326 17.657 -4.249 1.00 19.79 407 PRO B N 1
ATOM 6523 C CA . PRO B 1 407 ? 19.530 17.543 -5.698 1.00 20.06 407 PRO B CA 1
ATOM 6524 C C . PRO B 1 407 ? 19.092 18.755 -6.526 1.00 20.20 407 PRO B C 1
ATOM 6525 O O . PRO B 1 407 ? 17.994 19.281 -6.341 1.00 20.16 407 PRO B O 1
ATOM 6529 N N . ILE B 1 408 ? 19.953 19.177 -7.442 1.00 20.28 408 ILE B N 1
ATOM 6530 C CA . ILE B 1 408 ? 19.597 20.188 -8.426 1.00 20.55 408 ILE B CA 1
ATOM 6531 C C . ILE B 1 408 ? 19.173 19.525 -9.743 1.00 20.64 408 ILE B C 1
ATOM 6532 O O . ILE B 1 408 ? 18.353 20.076 -10.482 1.00 21.19 408 ILE B O 1
ATOM 6537 N N . ILE B 1 409 ? 19.721 18.338 -10.029 1.00 20.33 409 ILE B N 1
ATOM 6538 C CA . ILE B 1 409 ? 19.328 17.569 -11.212 1.00 20.43 409 ILE B CA 1
ATOM 6539 C C . ILE B 1 409 ? 19.134 16.097 -10.844 1.00 20.15 409 ILE B C 1
ATOM 6540 O O . ILE B 1 409 ? 20.016 15.457 -10.267 1.00 19.32 409 ILE B O 1
ATOM 6545 N N . PHE B 1 410 ? 17.962 15.575 -11.177 1.00 20.40 410 PHE B N 1
ATOM 6546 C CA . PHE B 1 410 ? 17.581 14.222 -10.808 1.00 20.57 410 PHE B CA 1
ATOM 6547 C C . PHE B 1 410 ? 17.871 13.262 -11.941 1.00 21.57 410 PHE B C 1
ATOM 6548 O O . PHE B 1 410 ? 17.908 13.653 -13.112 1.00 22.01 410 PHE B O 1
ATOM 6556 N N . LYS B 1 411 ? 18.030 11.993 -11.590 1.00 21.89 411 LYS B N 1
ATOM 6557 C CA . LYS B 1 411 ? 18.181 10.947 -12.587 1.00 22.78 411 LYS B CA 1
ATOM 6558 C C . LYS B 1 411 ? 16.854 10.779 -13.325 1.00 22.98 411 LYS B C 1
ATOM 6559 O O . LYS B 1 411 ? 15.793 10.773 -12.709 1.00 22.27 411 LYS B O 1
ATOM 6565 N N . GLY B 1 412 ? 16.933 10.658 -14.648 1.00 23.30 412 GLY B N 1
ATOM 6566 C CA . GLY B 1 412 ? 15.751 10.667 -15.503 1.00 23.55 412 GLY B CA 1
ATOM 6567 C C . GLY B 1 412 ? 15.653 11.942 -16.322 1.00 23.35 412 GLY B C 1
ATOM 6568 O O . GLY B 1 412 ? 14.947 11.982 -17.323 1.00 24.25 412 GLY B O 1
ATOM 6569 N N . GLU B 1 413 ? 16.353 12.991 -15.905 1.00 22.69 413 GLU B N 1
ATOM 6570 C CA . GLU B 1 413 ? 16.342 14.253 -16.649 1.00 22.91 413 GLU B CA 1
ATOM 6571 C C . GLU B 1 413 ? 17.257 14.171 -17.871 1.00 23.55 413 GLU B C 1
ATOM 6572 O O . GLU B 1 413 ? 18.240 13.413 -17.867 1.00 23.34 413 GLU B O 1
ATOM 6578 N N . THR B 1 414 ? 16.923 14.944 -18.910 1.00 23.93 414 THR B N 1
ATOM 6579 C CA . THR B 1 414 ? 17.803 15.105 -20.060 1.00 24.83 414 THR B CA 1
ATOM 6580 C C . THR B 1 414 ? 18.782 16.270 -19.816 1.00 24.95 414 THR B C 1
ATOM 6581 O O . THR B 1 414 ? 18.375 17.395 -19.519 1.00 25.31 414 THR B O 1
ATOM 6585 N N . ILE B 1 415 ? 20.067 15.990 -19.977 1.00 25.53 415 ILE B N 1
ATOM 6586 C CA . ILE B 1 415 ? 21.135 16.929 -19.645 1.00 25.85 415 ILE B CA 1
ATOM 6587 C C . ILE B 1 415 ? 21.243 18.048 -20.686 1.00 27.33 415 ILE B C 1
ATOM 6588 O O . ILE B 1 415 ? 21.284 17.776 -21.883 1.00 27.46 415 ILE B O 1
ATOM 6593 N N . THR B 1 416 ? 21.287 19.299 -20.217 1.00 28.09 416 THR B N 1
ATOM 6594 C CA . THR B 1 416 ? 21.280 20.480 -21.097 1.00 29.82 416 THR B CA 1
ATOM 6595 C C . THR B 1 416 ? 22.562 21.321 -21.032 1.00 30.78 416 THR B C 1
ATOM 6596 O O . THR B 1 416 ? 23.397 21.133 -20.151 1.00 30.32 416 THR B O 1
ATOM 6600 N N . GLU B 1 417 ? 22.673 22.270 -21.965 1.00 32.68 417 GLU B N 1
ATOM 6601 C CA . GLU B 1 417 ? 23.751 23.270 -21.978 1.00 33.97 417 GLU B CA 1
ATOM 6602 C C . GLU B 1 417 ? 23.853 23.963 -20.622 1.00 33.00 417 GLU B C 1
ATOM 6603 O O . GLU B 1 417 ? 24.921 24.008 -20.012 1.00 32.75 417 GLU B O 1
ATOM 6609 N N . ASN B 1 418 ? 22.726 24.498 -20.164 1.00 32.78 418 ASN B N 1
ATOM 6610 C CA . ASN B 1 418 ? 22.659 25.249 -18.906 1.00 32.29 418 ASN B CA 1
ATOM 6611 C C . ASN B 1 418 ? 23.126 24.431 -17.699 1.00 30.93 418 ASN B C 1
ATOM 6612 O O . ASN B 1 418 ? 23.865 24.931 -16.841 1.00 31.04 418 ASN B O 1
ATOM 6617 N N . MET B 1 419 ? 22.698 23.175 -17.637 1.00 29.71 419 MET B N 1
ATOM 6618 C CA . MET B 1 419 ? 23.069 22.298 -16.527 1.00 28.70 419 MET B CA 1
ATOM 6619 C C . MET B 1 419 ? 24.576 22.095 -16.461 1.00 28.94 419 MET B C 1
ATOM 6620 O O . MET B 1 419 ? 25.173 22.232 -15.390 1.00 28.82 419 MET B O 1
ATOM 6625 N N . ILE B 1 420 ? 25.193 21.797 -17.604 1.00 29.67 420 ILE B N 1
ATOM 6626 C CA . ILE B 1 420 ? 26.649 21.607 -17.669 1.00 30.26 420 ILE B CA 1
ATOM 6627 C C . ILE B 1 420 ? 27.414 22.857 -17.211 1.00 30.74 420 ILE B C 1
ATOM 6628 O O . ILE B 1 420 ? 28.414 22.743 -16.511 1.00 30.95 420 ILE B O 1
ATOM 6633 N N . GLU B 1 421 ? 26.932 24.039 -17.594 1.00 31.27 421 GLU B N 1
ATOM 6634 C CA . GLU B 1 421 ? 27.592 25.300 -17.237 1.00 32.33 421 GLU B CA 1
ATOM 6635 C C . GLU B 1 421 ? 27.611 25.471 -15.720 1.00 31.33 421 GLU B C 1
ATOM 6636 O O . GLU B 1 421 ? 28.677 25.573 -15.110 1.00 31.51 421 GLU B O 1
ATOM 6642 N N . LEU B 1 422 ? 26.424 25.478 -15.116 1.00 30.23 422 LEU B N 1
ATOM 6643 C CA . LEU B 1 422 ? 26.286 25.586 -13.661 1.00 29.30 422 LEU B CA 1
ATOM 6644 C C . LEU B 1 422 ? 27.095 24.516 -12.932 1.00 28.66 422 LEU B C 1
ATOM 6645 O O . LEU B 1 422 ? 27.690 24.786 -11.885 1.00 28.28 422 LEU B O 1
ATOM 6650 N N . VAL B 1 423 ? 27.109 23.303 -13.473 1.00 28.53 423 VAL B N 1
ATOM 6651 C CA . VAL B 1 423 ? 27.862 22.215 -12.856 1.00 28.45 423 VAL B CA 1
ATOM 6652 C C . VAL B 1 423 ? 29.376 22.469 -12.944 1.00 29.93 423 VAL B C 1
ATOM 6653 O O . VAL B 1 423 ? 30.105 22.200 -11.993 1.00 30.37 423 VAL B O 1
ATOM 6657 N N . ASN B 1 424 ? 29.848 22.989 -14.073 1.00 31.23 424 ASN B N 1
ATOM 6658 C CA . ASN B 1 424 ? 31.251 23.400 -14.182 1.00 32.70 424 ASN B CA 1
ATOM 6659 C C . ASN B 1 424 ? 31.576 24.586 -13.265 1.00 32.92 424 ASN B C 1
ATOM 6660 O O . ASN B 1 424 ? 32.630 24.601 -12.623 1.00 33.15 424 ASN B O 1
ATOM 6665 N N . GLU B 1 425 ? 30.668 25.564 -13.190 1.00 32.78 425 GLU B N 1
ATOM 6666 C CA . GLU B 1 425 ? 30.829 26.694 -12.264 1.00 33.33 425 GLU B CA 1
ATOM 6667 C C . GLU B 1 425 ? 31.026 26.187 -10.836 1.00 32.32 425 GLU B C 1
ATOM 6668 O O . GLU B 1 425 ? 31.925 26.648 -10.136 1.00 32.76 425 GLU B O 1
ATOM 6674 N N . TYR B 1 426 ? 30.188 25.238 -10.416 1.00 30.87 426 TYR B N 1
ATOM 6675 C CA . TYR B 1 426 ? 30.357 24.586 -9.121 1.00 30.37 426 TYR B CA 1
ATOM 6676 C C . TYR B 1 426 ? 31.799 24.088 -8.987 1.00 31.36 426 TYR B C 1
ATOM 6677 O O . TYR B 1 426 ? 32.502 24.443 -8.048 1.00 31.80 426 TYR B O 1
ATOM 6686 N N . LEU B 1 427 ? 32.216 23.255 -9.939 1.00 32.03 427 LEU B N 1
ATOM 6687 C CA . LEU B 1 427 ? 33.524 22.578 -9.885 1.00 33.10 427 LEU B CA 1
ATOM 6688 C C . LEU B 1 427 ? 34.698 23.566 -9.923 1.00 34.68 427 LEU B C 1
ATOM 6689 O O . LEU B 1 427 ? 35.705 23.371 -9.231 1.00 35.25 427 LEU B O 1
ATOM 6694 N N . GLU B 1 428 ? 34.555 24.625 -10.720 1.00 35.68 428 GLU B N 1
ATOM 6695 C CA . GLU B 1 428 ? 35.552 25.710 -10.788 1.00 37.59 428 GLU B CA 1
ATOM 6696 C C . GLU B 1 428 ? 35.740 26.398 -9.420 1.00 37.66 428 GLU B C 1
ATOM 6697 O O . GLU B 1 428 ? 36.845 26.831 -9.084 1.00 38.72 428 GLU B O 1
ATOM 6703 N N . THR B 1 429 ? 34.659 26.482 -8.642 1.00 36.16 429 THR B N 1
ATOM 6704 C CA . THR B 1 429 ? 34.672 27.122 -7.319 1.00 36.00 429 THR B CA 1
ATOM 6705 C C . THR B 1 429 ? 35.076 26.191 -6.175 1.00 35.34 429 THR B C 1
ATOM 6706 O O . THR B 1 429 ? 35.236 26.645 -5.045 1.00 35.38 429 THR B O 1
ATOM 6710 N N . GLY B 1 430 ? 35.231 24.898 -6.457 1.00 34.86 430 GLY B N 1
ATOM 6711 C CA . GLY B 1 430 ? 35.659 23.930 -5.445 1.00 34.62 430 GLY B CA 1
ATOM 6712 C C . GLY B 1 430 ? 34.531 23.428 -4.550 1.00 33.01 430 GLY B C 1
ATOM 6713 O O . GLY B 1 430 ? 34.770 22.931 -3.450 1.00 32.89 430 GLY B O 1
ATOM 6714 N N . MET B 1 431 ? 33.300 23.561 -5.031 1.00 31.82 431 MET B N 1
ATOM 6715 C CA . MET B 1 431 ? 32.127 23.029 -4.346 1.00 30.09 431 MET B CA 1
ATOM 6716 C C . MET B 1 431 ? 32.049 21.517 -4.548 1.00 28.74 431 MET B C 1
ATOM 6717 O O . MET B 1 431 ? 32.139 21.028 -5.682 1.00 28.37 431 MET B O 1
ATOM 6722 N N . ILE B 1 432 ? 31.893 20.788 -3.445 1.00 27.50 432 ILE B N 1
ATOM 6723 C CA . ILE B 1 432 ? 31.676 19.338 -3.495 1.00 26.95 432 ILE B CA 1
ATOM 6724 C C . ILE B 1 432 ? 30.388 19.041 -4.255 1.00 25.80 432 ILE B C 1
ATOM 6725 O O . ILE B 1 432 ? 29.391 19.723 -4.065 1.00 24.55 432 ILE B O 1
ATOM 6730 N N . VAL B 1 433 ? 30.440 18.030 -5.120 1.00 26.03 433 VAL B N 1
ATOM 6731 C CA . VAL B 1 433 ? 29.361 17.732 -6.051 1.00 25.44 433 VAL B CA 1
ATOM 6732 C C . VAL B 1 433 ? 29.282 16.219 -6.239 1.00 25.38 433 VAL B C 1
ATOM 6733 O O . VAL B 1 433 ? 30.115 15.628 -6.933 1.00 25.65 433 VAL B O 1
ATOM 6737 N N . GLU B 1 434 ? 28.299 15.597 -5.588 1.00 24.40 434 GLU B N 1
ATOM 6738 C CA . GLU B 1 434 ? 28.104 14.148 -5.684 1.00 24.60 434 GLU B CA 1
ATOM 6739 C C . GLU B 1 434 ? 27.317 13.856 -6.942 1.00 24.04 434 GLU B C 1
ATOM 6740 O O . GLU B 1 434 ? 26.548 14.693 -7.404 1.00 23.78 434 GLU B O 1
ATOM 6746 N N . GLY B 1 435 ? 27.510 12.667 -7.491 1.00 24.16 435 GLY B N 1
ATOM 6747 C CA . GLY B 1 435 ? 26.968 12.342 -8.805 1.00 24.27 435 GLY B CA 1
ATOM 6748 C C . GLY B 1 435 ? 27.934 12.737 -9.904 1.00 25.06 435 GLY B C 1
ATOM 6749 O O . GLY B 1 435 ? 27.630 12.606 -11.090 1.00 24.99 435 GLY B O 1
ATOM 6750 N N . ILE B 1 436 ? 29.103 13.225 -9.497 1.00 25.78 436 ILE B N 1
ATOM 6751 C CA . ILE B 1 436 ? 30.185 13.540 -10.410 1.00 26.97 436 ILE B CA 1
ATOM 6752 C C . ILE B 1 436 ? 31.451 12.914 -9.852 1.00 28.21 436 ILE B C 1
ATOM 6753 O O . ILE B 1 436 ? 31.709 12.986 -8.651 1.00 27.81 436 ILE B O 1
ATOM 6758 N N . LYS B 1 437 ? 32.204 12.265 -10.731 1.00 29.76 437 LYS B N 1
ATOM 6759 C CA . LYS B 1 437 ? 33.496 11.677 -10.399 1.00 31.19 437 LYS B CA 1
ATOM 6760 C C . LYS B 1 437 ? 34.407 11.885 -11.592 1.00 32.51 437 LYS B C 1
ATOM 6761 O O . LYS B 1 437 ? 33.952 11.771 -12.733 1.00 32.26 437 LYS B O 1
ATOM 6767 N N . ASN B 1 438 ? 35.681 12.186 -11.336 1.00 33.55 438 ASN B N 1
ATOM 6768 C CA . ASN B 1 438 ? 36.651 12.444 -12.396 1.00 35.04 438 ASN B CA 1
ATOM 6769 C C . ASN B 1 438 ? 36.116 13.376 -13.503 1.00 34.67 438 ASN B C 1
ATOM 6770 O O . ASN B 1 438 ? 36.383 13.168 -14.689 1.00 35.21 438 ASN B O 1
ATOM 6775 N N . ASN B 1 439 ? 35.375 14.405 -13.099 1.00 33.79 439 ASN B N 1
ATOM 6776 C CA . ASN B 1 439 ? 34.712 15.339 -14.027 1.00 33.59 439 ASN B CA 1
ATOM 6777 C C . ASN B 1 439 ? 33.801 14.666 -15.062 1.00 33.01 439 ASN B C 1
ATOM 6778 O O . ASN B 1 439 ? 33.714 15.108 -16.210 1.00 33.47 439 ASN B O 1
ATOM 6783 N N . LYS B 1 440 ? 33.124 13.601 -14.640 1.00 32.08 440 LYS B N 1
ATOM 6784 C CA . LYS B 1 440 ? 32.204 12.849 -15.499 1.00 31.85 440 LYS B CA 1
ATOM 6785 C C . LYS B 1 440 ? 30.860 12.678 -14.795 1.00 30.29 440 LYS B C 1
ATOM 6786 O O . LYS B 1 440 ? 30.769 12.761 -13.567 1.00 29.01 440 LYS B O 1
ATOM 6792 N N . ILE B 1 441 ? 29.833 12.405 -15.593 1.00 29.77 441 ILE B N 1
ATOM 6793 C CA . ILE B 1 441 ? 28.459 12.308 -15.116 1.00 28.92 441 ILE B CA 1
ATOM 6794 C C . ILE B 1 441 ? 27.881 10.945 -15.515 1.00 28.98 441 ILE B C 1
ATOM 6795 O O . ILE B 1 441 ? 28.190 10.434 -16.593 1.00 29.49 441 ILE B O 1
ATOM 6800 N N . LEU B 1 442 ? 27.075 10.342 -14.639 1.00 28.29 442 LEU B N 1
ATOM 6801 C CA . LEU B 1 442 ? 26.518 9.012 -14.921 1.00 28.50 442 LEU B CA 1
ATOM 6802 C C . LEU B 1 442 ? 25.326 9.172 -15.853 1.00 28.40 442 LEU B C 1
ATOM 6803 O O . LEU B 1 442 ? 24.447 10.011 -15.614 1.00 27.45 442 LEU B O 1
ATOM 6808 N N . VAL B 1 443 ? 25.318 8.371 -16.916 1.00 29.34 443 VAL B N 1
ATOM 6809 C CA . VAL B 1 443 ? 24.320 8.473 -17.974 1.00 29.64 443 VAL B CA 1
ATOM 6810 C C . VAL B 1 443 ? 23.882 7.095 -18.443 1.00 30.08 443 VAL B C 1
ATOM 6811 O O . VAL B 1 443 ? 24.563 6.105 -18.202 1.00 30.55 443 VAL B O 1
#

Secondary structure (DSSP, 8-state):
-HHHHHHHHHHTTPEEESSSTTTTTTSSSGGG--GGG---S-BTB--TTS-SSHHHHHHHHH-S-TTEEEEEESSHHHHHHHHHHHTTTTSSS-EEE-TT--HHHHHHHHHHT--EEEPEEEEPTTTSSEEEEE---EEEEESS-TTS----HHHHHHHHHHTT--EEEE-TT-TTTTSTTSPPPGGGGT-SEEEE-HHHHSSS-TT-EEEEEETT-TTHHHHHHHHHHHS-SS--HHHHHHHHHHHHHHHH---HHHHHHHHHHHHHHHHHT-EEEE-SSTTEEEEE-TTS-HHHHHHHHHHTTEEESEE-SS-EEEE-----TT----HHHHHHHHHT--PPPP--------EEE----EEGGG-TTSBP-S-BEEETT-S-SB-TTBBP-HHHHHHHHHHHHTT-EEETEETTEE--/-HHHHHHHHHHTT-EEESSSTTTTTTSSSGGG--GGG---S-BTB--TTS--SHHHHHHHHH-SSTTEEEEEESSHHHHHHHHHHHTTTTSSS-EEE-TT--HHHHHHHHHHT--EEEPEEEE-TTTSSEEEEE---EEEEESS-TT-----HHHHHHHHHHTT--EEEE-TT-TTBTBTTSPPPGGGGT-SEEEE-HHHHSSS-TT-EEEEEETT-TTHHHHHHHHHHHS-SS--HHHHHHHHHHHHHHHH---HHHHHHHHHHHHHHHHTT-EEEE-SSTTEEEEEBTTB-HHHHHHHHHTTTEEESEE-SS-EEEE-----TT----HHHHHHHHHH------------S-EEE------EEEGGG-TTSB--S-BEEETTTS-SB-TTBBP-HHHHHHHHHHHHHT-EEETEETTEEE-

B-factor: mean 25.05, std 8.07, range [2.0, 90.28]

Radius of gyration: 27.71 Å; Cα contacts (8 Å, |Δi|>4): 1918; chains: 2; bounding box: 64×69×58 Å

Solvent-accessible surface area: 32717 Å² total; per-residue (Å²): 62,0,35,104,47,0,70,38,3,52,157,84,75,13,4,2,4,2,9,2,3,0,4,13,44,19,2,18,66,3,101,98,14,44,15,38,8,0,3,14,109,4,54,22,8,17,29,18,30,148,30,147,99,24,1,76,141,0,22,135,116,4,57,53,55,76,57,2,44,5,27,3,0,0,0,0,9,7,0,0,2,1,0,0,0,8,6,4,25,144,81,199,12,28,0,31,0,2,2,37,10,57,87,1,0,12,22,1,0,19,3,13,91,5,102,3,41,0,10,63,0,61,32,0,128,79,0,48,7,5,26,71,8,77,105,115,23,0,0,0,0,21,9,1,7,77,6,0,8,27,30,98,2,70,115,11,1,131,44,2,58,151,117,134,16,16,0,0,0,5,0,12,18,0,0,0,0,43,12,98,59,12,28,76,4,0,5,83,44,116,0,15,0,0,0,0,2,1,2,32,4,0,1,0,4,6,0,0,0,0,0,1,0,24,100,130,7,46,71,52,147,63,0,57,76,35,11,19,15,1,3,2,24,14,13,3,5,6,6,0,1,0,0,18,17,0,13,100,7,35,144,82,22,84,2,97,73,0,66,58,36,32,46,91,3,14,98,11,2,97,129,55,47,6,109,20,27,103,13,78,0,16,0,1,0,0,2,71,22,122,48,67,47,0,90,46,0,20,84,45,1,58,111,17,63,0,15,1,43,97,10,8,50,52,2,0,3,1,0,2,0,2,0,18,166,75,27,89,19,71,13,106,42,0,17,159,48,1,83,115,21,172,34,54,188,149,106,31,129,9,13,46,55,104,14,63,7,82,20,175,112,24,50,7,150,138,0,114,51,85,29,2,38,101,60,3,18,0,82,27,10,22,32,32,0,5,8,70,1,1,35,5,58,108,95,5,23,102,37,1,50,88,6,47,115,102,61,35,110,13,91,10,20,116,136,69,65,3,49,65,59,1,28,110,53,0,77,37,6,43,153,75,114,15,4,2,3,2,8,1,1,0,3,16,46,25,2,16,69,2,96,102,9,44,17,39,9,1,2,17,102,2,58,30,5,14,43,16,33,131,34,133,92,26,0,83,134,1,17,130,102,3,54,54,49,77,63,2,43,4,24,2,0,0,0,0,9,8,0,0,1,1,0,0,0,6,11,3,33,133,88,198,20,14,0,30,0,1,3,36,10,58,86,1,0,12,22,1,0,24,4,14,95,4,92,0,47,0,7,67,0,52,57,2,130,65,0,34,13,6,24,89,12,82,100,118,23,0,0,0,0,17,9,0,8,89,10,0,8,30,34,106,1,66,95,18,0,120,47,2,56,161,126,138,16,13,0,0,0,4,0,12,9,0,0,0,1,48,12,103,60,14,23,73,5,0,7,81,42,114,0,14,0,0,0,0,2,1,2,24,4,0,1,0,4,2,0,0,0,0,0,1,0,23,99,127,8,48,73,61,144,81,0,59,95,33,10,10,16,1,2,2,30,17,13,3,3,7,6,0,1,0,0,20,19,0,13,95,9,37,137,92,24,85,3,99,66,0,69,49,34,32,54,78,1,23,112,16,2,92,136,57,22,3,85,23,38,100,16,78,0,15,0,2,0,0,1,60,13,89,31,60,46,0,78,46,0,31,81,42,0,64,122,19,62,0,13,3,27,42,19,7,58,62,0,0,0,0,0,2,0,1,0,16,158,79,28,92,19,71,12,113,50,0,26,164,60,1,95,115,21,164,24,54,204,77,77,172,152,10,8,42,46,109,15,43,7,82,26,180,275,94,87,81,15,55,8,176,137,0,96,55,84,30,2,24,90,60,0,19,1,85,33,11,22,53,34,0,0,7,66,2,2,42,3,56,118,85,5,16,118,17,1,58,98,6,46,162,104,59,48,112,17,79,1,18,107,135,93,69,1,22,29